Protein 3NGJ (pdb70)

Structure (mmCIF, N/CA/C/O backbone):
data_3NGJ
#
_entry.id   3NGJ
#
_cell.length_a   50.260
_cell.length_b   70.780
_cell.length_c   126.750
_cell.angle_alpha   90.00
_cell.angle_beta   92.46
_cell.angle_gamma   90.00
#
_symmetry.space_group_name_H-M   'P 1 21 1'
#
loop_
_entity.id
_entity.type
_entity.pdbx_description
1 polymer 'Deoxyribose-phosphate aldolase'
2 non-polymer 'SODIUM ION'
3 non-polymer 'ZINC ION'
4 non-polymer 1,2-ETHANEDIOL
5 water water
#
loop_
_atom_site.group_PDB
_atom_site.id
_atom_site.type_symbol
_atom_site.label_atom_id
_atom_site.label_alt_id
_atom_site.label_comp_id
_atom_site.label_asym_id
_atom_site.label_entity_id
_atom_site.label_seq_id
_atom_site.pdbx_PDB_ins_code
_atom_site.Cartn_x
_atom_site.Cartn_y
_atom_site.Cartn_z
_atom_site.occupancy
_atom_site.B_iso_or_equiv
_atom_site.auth_seq_id
_atom_site.auth_comp_id
_atom_site.auth_asym_id
_atom_site.auth_atom_id
_atom_site.pdbx_PDB_model_num
ATOM 1 N N . MET A 1 22 ? 7.865 21.006 8.916 1.00 35.11 1 MET A N 1
ATOM 2 C CA . MET A 1 22 ? 8.519 21.499 10.165 1.00 33.73 1 MET A CA 1
ATOM 3 C C . MET A 1 22 ? 10.039 21.400 10.014 1.00 33.25 1 MET A C 1
ATOM 4 O O . MET A 1 22 ? 10.560 20.307 9.794 1.00 34.57 1 MET A O 1
ATOM 9 N N . ASP A 1 23 ? 10.743 22.532 10.092 1.00 31.74 2 ASP A N 1
ATOM 10 C CA . ASP A 1 23 ? 12.202 22.506 10.104 1.00 30.62 2 ASP A CA 1
ATOM 11 C C . ASP A 1 23 ? 12.736 22.704 11.522 1.00 28.07 2 ASP A C 1
ATOM 12 O O . ASP A 1 23 ? 11.973 23.014 12.448 1.00 26.55 2 ASP A O 1
ATOM 17 N N . LYS A 1 24 ? 14.041 22.503 11.686 1.00 26.00 3 LYS A N 1
ATOM 18 C CA . LYS A 1 24 ? 14.632 22.485 13.019 1.00 24.28 3 LYS A CA 1
ATOM 19 C C . LYS A 1 24 ? 14.504 23.840 13.707 1.00 22.44 3 LYS A C 1
ATOM 20 O O . LYS A 1 24 ? 14.210 23.883 14.891 1.00 19.64 3 LYS A O 1
ATOM 26 N N . ALA A 1 25 ? 14.728 24.934 12.977 1.00 21.38 4 ALA A N 1
ATOM 27 C CA . ALA A 1 25 ? 14.729 26.276 13.602 1.00 20.66 4 ALA A CA 1
ATOM 28 C C . ALA A 1 25 ? 13.351 26.617 14.136 1.00 19.56 4 ALA A C 1
ATOM 29 O O . ALA A 1 25 ? 13.236 27.188 15.235 1.00 19.93 4 ALA A O 1
ATOM 31 N N . THR A 1 26 ? 12.321 26.255 13.372 1.00 18.32 5 THR A N 1
ATOM 32 C CA . THR A 1 26 ? 10.936 26.515 13.776 1.00 17.48 5 THR A CA 1
ATOM 33 C C . THR A 1 26 ? 10.540 25.643 14.965 1.00 15.61 5 THR A C 1
ATOM 34 O O . THR A 1 26 ? 9.996 26.144 15.961 1.00 14.91 5 THR A O 1
ATOM 38 N N . LEU A 1 27 ? 10.842 24.348 14.880 1.00 13.88 6 LEU A N 1
ATOM 39 C CA . LEU A 1 27 ? 10.567 23.430 15.997 1.00 12.71 6 LEU A CA 1
ATOM 40 C C . LEU A 1 27 ? 11.292 23.860 17.281 1.00 11.77 6 LEU A C 1
ATOM 41 O O . LEU A 1 27 ? 10.727 23.803 18.397 1.00 10.81 6 LEU A O 1
ATOM 46 N N . ALA A 1 28 ? 12.538 24.305 17.136 1.00 11.19 7 ALA A N 1
ATOM 47 C CA . ALA A 1 28 ? 13.329 24.680 18.288 1.00 11.18 7 ALA A CA 1
ATOM 48 C C . ALA A 1 28 ? 12.632 25.803 19.052 1.00 10.36 7 ALA A C 1
ATOM 49 O O . ALA A 1 28 ? 12.653 25.826 20.269 1.00 9.36 7 ALA A O 1
ATOM 51 N N . LYS A 1 29 ? 11.966 26.715 18.348 1.00 10.66 8 LYS A N 1
ATOM 52 C CA . LYS A 1 29 ? 11.334 27.818 19.074 1.00 11.86 8 LYS A CA 1
ATOM 53 C C . LYS A 1 29 ? 10.044 27.436 19.790 1.00 10.64 8 LYS A C 1
ATOM 54 O O . LYS A 1 29 ? 9.462 28.275 20.479 1.00 10.38 8 LYS A O 1
ATOM 60 N N . TYR A 1 30 ? 9.609 26.177 19.679 1.00 9.53 9 TYR A N 1
ATOM 61 C CA . TYR A 1 30 ? 8.564 25.657 20.568 1.00 9.35 9 TYR A CA 1
ATOM 62 C C . TYR A 1 30 ? 9.117 25.192 21.919 1.00 8.69 9 TYR A C 1
ATOM 63 O O . TYR A 1 30 ? 8.355 25.018 22.878 1.00 8.95 9 TYR A O 1
ATOM 72 N N . ILE A 1 31 ? 10.422 24.946 21.994 1.00 9.18 10 ILE A N 1
ATOM 73 C CA . ILE A 1 31 ? 10.947 24.144 23.101 1.00 9.18 10 ILE A CA 1
ATOM 74 C C . ILE A 1 31 ? 11.463 24.983 24.270 1.00 8.64 10 ILE A C 1
ATOM 75 O O . ILE A 1 31 ? 12.319 25.893 24.090 1.00 7.35 10 ILE A O 1
ATOM 80 N N . ASP A 1 32 ? 10.929 24.670 25.457 1.00 7.50 11 ASP A N 1
ATOM 81 C CA . ASP A 1 32 ? 11.479 25.119 26.760 1.00 7.67 11 ASP A CA 1
ATOM 82 C C . ASP A 1 32 ? 12.405 24.005 27.295 1.00 7.46 11 ASP A C 1
ATOM 83 O O . ASP A 1 32 ? 11.945 22.947 27.703 1.00 8.87 11 ASP A O 1
ATOM 88 N N . HIS A 1 33 ? 13.722 24.256 27.240 1.00 8.20 12 HIS A N 1
ATOM 89 C CA . HIS A 1 33 ? 14.750 23.269 27.561 1.00 7.67 12 HIS A CA 1
ATOM 90 C C . HIS A 1 33 ? 14.843 23.224 29.087 1.00 8.16 12 HIS A C 1
ATOM 91 O O . HIS A 1 33 ? 15.262 24.190 29.709 1.00 8.05 12 HIS A O 1
ATOM 98 N N . THR A 1 34 ? 14.449 22.100 29.675 1.00 7.92 13 THR A N 1
ATOM 99 C CA . THR A 1 34 ? 14.043 22.076 31.101 1.00 7.52 13 THR A CA 1
ATOM 100 C C . THR A 1 34 ? 14.937 21.196 31.949 1.00 7.28 13 THR A C 1
ATOM 101 O O . THR A 1 34 ? 15.268 20.064 31.551 1.00 8.31 13 THR A O 1
ATOM 105 N N . LEU A 1 35 ? 15.329 21.701 33.127 1.00 5.91 14 LEU A N 1
ATOM 106 C CA . LEU A 1 35 ? 15.962 20.867 34.138 1.00 6.20 14 LEU A CA 1
ATOM 107 C C . LEU A 1 35 ? 15.499 21.348 35.499 1.00 6.16 14 LEU A C 1
ATOM 108 O O . LEU A 1 35 ? 15.813 22.478 35.891 1.00 5.92 14 LEU A O 1
ATOM 113 N N . LEU A 1 36 ? 14.732 20.499 36.181 1.00 6.67 15 LEU A N 1
ATOM 114 C CA . LEU A 1 36 ? 14.061 20.857 37.450 1.00 6.04 15 LEU A CA 1
ATOM 115 C C . LEU A 1 36 ? 14.321 19.889 38.592 1.00 6.71 15 LEU A C 1
ATOM 116 O O . LEU A 1 36 ? 13.789 20.059 39.703 1.00 6.53 15 LEU A O 1
ATOM 121 N N . LYS A 1 37 ? 15.177 18.887 38.366 1.00 7.19 16 LYS A N 1
ATOM 122 C CA . LYS A 1 37 ? 15.508 17.931 39.411 1.00 7.80 16 LYS A CA 1
ATOM 123 C C . LYS A 1 37 ? 16.071 18.643 40.654 1.00 7.53 16 LYS A C 1
ATOM 124 O O . LYS A 1 37 ? 16.877 19.557 40.531 1.00 6.98 16 LYS A O 1
ATOM 130 N N . ALA A 1 38 ? 15.691 18.185 41.847 1.00 6.26 17 ALA A N 1
ATOM 131 C CA . ALA A 1 38 ? 16.145 18.797 43.116 1.00 6.51 17 ALA A CA 1
ATOM 132 C C . ALA A 1 38 ? 17.659 18.779 43.258 1.00 6.79 17 ALA A C 1
ATOM 133 O O . ALA A 1 38 ? 18.246 19.677 43.877 1.00 6.56 17 ALA A O 1
ATOM 135 N N . ASP A 1 39 ? 18.297 17.764 42.673 1.00 6.01 18 ASP A N 1
ATOM 136 C CA . ASP A 1 39 ? 19.731 17.623 42.758 1.00 7.31 18 ASP A CA 1
ATOM 137 C C . ASP A 1 39 ? 20.502 18.094 41.520 1.00 7.24 18 ASP A C 1
ATOM 138 O O . ASP A 1 39 ? 21.679 17.769 41.371 1.00 8.54 18 ASP A O 1
ATOM 143 N N . ALA A 1 40 ? 19.878 18.954 40.713 1.00 6.38 19 ALA A N 1
ATOM 144 C CA . ALA A 1 40 ? 20.547 19.545 39.565 1.00 6.92 19 ALA A CA 1
ATOM 145 C C . ALA A 1 40 ? 21.752 20.365 40.021 1.00 7.14 19 ALA A C 1
ATOM 146 O O . ALA A 1 40 ? 21.696 21.067 41.054 1.00 7.32 19 ALA A O 1
ATOM 148 N N . THR A 1 41 ? 22.860 20.225 39.290 1.00 7.36 20 THR A N 1
ATOM 149 C CA . THR A 1 41 ? 24.080 20.927 39.625 1.00 8.41 20 THR A CA 1
ATOM 150 C C . THR A 1 41 ? 24.294 22.176 38.766 1.00 8.36 20 THR A C 1
ATOM 151 O O . THR A 1 41 ? 23.782 22.276 37.657 1.00 8.04 20 THR A O 1
ATOM 155 N N . GLU A 1 42 ? 25.174 23.069 39.247 1.00 8.64 21 GLU A N 1
ATOM 156 C CA . GLU A 1 42 ? 25.574 24.234 38.490 1.00 8.68 21 GLU A CA 1
ATOM 157 C C . GLU A 1 42 ? 26.145 23.819 37.123 1.00 9.29 21 GLU A C 1
ATOM 158 O O . GLU A 1 42 ? 25.873 24.456 36.114 1.00 8.37 21 GLU A O 1
ATOM 164 N N . GLU A 1 43 ? 26.943 22.753 37.090 1.00 8.98 22 GLU A N 1
ATOM 165 C CA . GLU A 1 43 ? 27.521 22.300 35.839 1.00 9.06 22 GLU A CA 1
ATOM 166 C C . GLU A 1 43 ? 26.426 21.911 34.835 1.00 9.01 22 GLU A C 1
ATOM 167 O O . GLU A 1 43 ? 26.515 22.258 33.657 1.00 9.72 22 GLU A O 1
ATOM 173 N N . GLN A 1 44 ? 25.420 21.175 35.300 1.00 8.96 23 GLN A N 1
ATOM 174 C CA . GLN A 1 44 ? 24.241 20.843 34.484 1.00 8.84 23 GLN A CA 1
ATOM 175 C C . GLN A 1 44 ? 23.451 22.052 34.006 1.00 8.46 23 GLN A C 1
ATOM 176 O O . GLN A 1 44 ? 23.035 22.079 32.849 1.00 8.63 23 GLN A O 1
ATOM 182 N N . ILE A 1 45 ? 23.266 23.046 34.877 1.00 7.89 24 ILE A N 1
ATOM 183 C CA . ILE A 1 45 ? 22.544 24.262 34.494 1.00 7.82 24 ILE A CA 1
ATOM 184 C C . ILE A 1 45 ? 23.348 25.025 33.431 1.00 8.00 24 ILE A C 1
ATOM 185 O O . ILE A 1 45 ? 22.766 25.513 32.449 1.00 7.81 24 ILE A O 1
ATOM 190 N N . ARG A 1 46 ? 24.683 25.098 33.593 1.00 8.40 25 ARG A N 1
ATOM 191 C CA . ARG A 1 46 ? 25.516 25.759 32.592 1.00 9.92 25 ARG A CA 1
ATOM 192 C C . ARG A 1 46 ? 25.406 25.069 31.247 1.00 9.82 25 ARG A C 1
ATOM 193 O O . ARG A 1 46 ? 25.290 25.736 30.225 1.00 9.82 25 ARG A O 1
ATOM 201 N N . LYS A 1 47 ? 25.361 23.739 31.247 1.00 9.92 26 LYS A N 1
ATOM 202 C CA . LYS A 1 47 ? 25.236 22.971 29.994 1.00 10.75 26 LYS A CA 1
ATOM 203 C C . LYS A 1 47 ? 23.852 23.175 29.356 1.00 10.62 26 LYS A C 1
ATOM 204 O O . LYS A 1 47 ? 23.707 23.307 28.140 1.00 10.94 26 LYS A O 1
ATOM 210 N N . LEU A 1 48 ? 22.836 23.219 30.191 1.00 9.05 27 LEU A N 1
ATOM 211 C CA . LEU A 1 48 ? 21.480 23.498 29.728 1.00 8.05 27 LEU A CA 1
ATOM 212 C C . LEU A 1 48 ? 21.433 24.841 28.978 1.00 8.24 27 LEU A C 1
ATOM 213 O O . LEU A 1 48 ? 20.878 24.952 27.865 1.00 8.31 27 LEU A O 1
ATOM 218 N N . CYS A 1 49 ? 22.064 25.857 29.547 1.00 8.75 28 CYS A N 1
ATOM 219 C CA . CYS A 1 49 ? 22.088 27.189 28.911 1.00 9.87 28 CYS A CA 1
ATOM 220 C C . CYS A 1 49 ? 22.896 27.186 27.610 1.00 10.02 28 CYS A C 1
ATOM 221 O O . CYS A 1 49 ? 22.498 27.819 26.612 1.00 10.18 28 CYS A O 1
ATOM 224 N N . SER A 1 50 ? 24.056 26.532 27.646 1.00 10.46 29 SER A N 1
ATOM 225 C CA . SER A 1 50 ? 24.889 26.373 26.466 1.00 12.33 29 SER A CA 1
ATOM 226 C C . SER A 1 50 ? 24.127 25.712 25.337 1.00 11.05 29 SER A C 1
ATOM 227 O O . SER A 1 50 ? 24.200 26.178 24.195 1.00 11.23 29 SER A O 1
ATOM 230 N N . GLU A 1 51 ? 23.449 24.604 25.645 1.00 10.30 30 GLU A N 1
ATOM 231 C CA . GLU A 1 51 ? 22.634 23.902 24.655 1.00 10.21 30 GLU A CA 1
ATOM 232 C C . GLU A 1 51 ? 21.517 24.781 24.112 1.00 10.18 30 GLU A C 1
ATOM 233 O O . GLU A 1 51 ? 21.321 24.851 22.888 1.00 10.44 30 GLU A O 1
ATOM 239 N N . ALA A 1 52 ? 20.791 25.464 25.004 1.00 9.46 31 ALA A N 1
ATOM 240 C CA . ALA A 1 52 ? 19.678 26.308 24.560 1.00 9.94 31 ALA A CA 1
ATOM 241 C C . ALA A 1 52 ? 20.132 27.388 23.587 1.00 10.47 31 ALA A C 1
ATOM 242 O O . ALA A 1 52 ? 19.468 27.629 22.591 1.00 10.97 31 ALA A O 1
ATOM 244 N N . ALA A 1 53 ? 21.284 28.007 23.868 1.00 11.45 32 ALA A N 1
ATOM 245 C CA . ALA A 1 53 ? 21.825 29.046 23.001 1.00 12.05 32 ALA A CA 1
ATOM 246 C C . ALA A 1 53 ? 22.291 28.498 21.667 1.00 13.08 32 ALA A C 1
ATOM 247 O O . ALA A 1 53 ? 22.118 29.147 20.628 1.00 13.45 32 ALA A O 1
ATOM 249 N N . GLU A 1 54 ? 22.903 27.323 21.695 1.00 13.41 33 GLU A N 1
ATOM 250 C CA . GLU A 1 54 ? 23.412 26.685 20.481 1.00 14.96 33 GLU A CA 1
ATOM 251 C C . GLU A 1 54 ? 22.276 26.249 19.559 1.00 14.18 33 GLU A C 1
ATOM 252 O O . GLU A 1 54 ? 22.335 26.497 18.340 1.00 13.65 33 GLU A O 1
ATOM 258 N N . TYR A 1 55 ? 21.243 25.629 20.133 1.00 12.88 34 TYR A N 1
ATOM 259 C CA . TYR A 1 55 ? 20.121 25.105 19.352 1.00 12.64 34 TYR A CA 1
ATOM 260 C C . TYR A 1 55 ? 18.992 26.124 19.165 1.00 12.31 34 TYR A C 1
ATOM 261 O O . TYR A 1 55 ? 18.035 25.846 18.435 1.00 12.08 34 TYR A O 1
ATOM 270 N N . LYS A 1 56 ? 19.121 27.288 19.803 1.00 11.74 35 LYS A N 1
ATOM 271 C CA . LYS A 1 56 ? 18.145 28.364 19.714 1.00 12.23 35 LYS A CA 1
ATOM 272 C C . LYS A 1 56 ? 16.744 27.921 20.147 1.00 11.24 35 LYS A C 1
ATOM 273 O O . LYS A 1 56 ? 15.747 28.166 19.480 1.00 10.85 35 LYS A O 1
ATOM 279 N N . PHE A 1 57 ? 16.698 27.282 21.319 1.00 9.71 36 PHE A N 1
ATOM 280 C CA . PHE A 1 57 ? 15.421 26.908 21.918 1.00 9.48 36 PHE A CA 1
ATOM 281 C C . PHE A 1 57 ? 14.739 28.193 22.385 1.00 9.71 36 PHE A C 1
ATOM 282 O O . PHE A 1 57 ? 15.384 29.240 22.492 1.00 8.81 36 PHE A O 1
ATOM 290 N N . ALA A 1 58 ? 13.442 28.120 22.650 1.00 8.60 37 ALA A N 1
ATOM 291 C CA . ALA A 1 58 ? 12.691 29.265 23.160 1.00 9.10 37 ALA A CA 1
ATOM 292 C C . ALA A 1 58 ? 13.198 29.779 24.501 1.00 9.08 37 ALA A C 1
ATOM 293 O O . ALA A 1 58 ? 13.339 30.993 24.687 1.00 9.84 37 ALA A O 1
ATOM 295 N N . SER A 1 59 ? 13.453 28.856 25.430 1.00 8.57 38 SER A N 1
ATOM 296 C CA . SER A 1 59 ? 13.765 29.187 26.802 1.00 8.80 38 SER A CA 1
ATOM 297 C C . SER A 1 59 ? 14.575 28.065 27.422 1.00 8.37 38 SER A C 1
ATOM 298 O O . SER A 1 59 ? 14.660 26.958 26.871 1.00 8.41 38 SER A O 1
ATOM 301 N N . VAL A 1 60 ? 15.118 28.363 28.600 1.00 8.68 39 VAL A N 1
ATOM 302 C CA . VAL A 1 60 ? 15.444 27.335 29.575 1.00 7.95 39 VAL A CA 1
ATOM 303 C C . VAL A 1 60 ? 14.399 27.481 30.637 1.00 8.24 39 VAL A C 1
ATOM 304 O O . VAL A 1 60 ? 13.900 28.591 30.881 1.00 8.46 39 VAL A O 1
ATOM 308 N N . CYS A 1 61 ? 14.061 26.355 31.262 1.00 7.98 40 CYS A N 1
ATOM 309 C CA A CYS A 1 61 ? 13.162 26.353 32.388 0.60 7.60 40 CYS A CA 1
ATOM 310 C CA B CYS A 1 61 ? 13.151 26.328 32.391 0.40 7.80 40 CYS A CA 1
ATOM 311 C C . CYS A 1 61 ? 13.871 25.682 33.570 1.00 7.62 40 CYS A C 1
ATOM 312 O O . CYS A 1 61 ? 14.239 24.500 33.495 1.00 6.76 40 CYS A O 1
ATOM 317 N N . VAL A 1 62 ? 14.058 26.442 34.644 1.00 6.98 41 VAL A N 1
ATOM 318 C CA . VAL A 1 62 ? 14.892 26.025 35.775 1.00 6.60 41 VAL A CA 1
ATOM 319 C C . VAL A 1 62 ? 14.205 26.449 37.064 1.00 6.38 41 VAL A C 1
ATOM 320 O O . VAL A 1 62 ? 13.308 27.281 37.024 1.00 6.39 41 VAL A O 1
ATOM 324 N N . ASN A 1 63 ? 14.572 25.847 38.187 1.00 5.46 42 ASN A N 1
ATOM 325 C CA . ASN A 1 63 ? 14.077 26.277 39.484 1.00 5.84 42 ASN A CA 1
ATOM 326 C C . ASN A 1 63 ? 14.555 27.683 39.867 1.00 6.05 42 ASN A C 1
ATOM 327 O O . ASN A 1 63 ? 15.572 28.157 39.357 1.00 6.72 42 ASN A O 1
ATOM 332 N N . PRO A 1 64 ? 13.819 28.367 40.747 1.00 6.15 43 PRO A N 1
ATOM 333 C CA . PRO A 1 64 ? 14.145 29.786 40.969 1.00 6.82 43 PRO A CA 1
ATOM 334 C C . PRO A 1 64 ? 15.554 30.065 41.443 1.00 6.90 43 PRO A C 1
ATOM 335 O O . PRO A 1 64 ? 16.102 31.141 41.133 1.00 6.08 43 PRO A O 1
ATOM 339 N N . THR A 1 65 ? 16.182 29.116 42.146 1.00 6.17 44 THR A N 1
ATOM 340 C CA . THR A 1 65 ? 17.548 29.350 42.623 1.00 6.56 44 THR A CA 1
ATOM 341 C C . THR A 1 65 ? 18.512 29.638 41.480 1.00 7.53 44 THR A C 1
ATOM 342 O O . THR A 1 65 ? 19.482 30.387 41.689 1.00 7.20 44 THR A O 1
ATOM 346 N N . TRP A 1 66 ? 18.209 29.141 40.269 1.00 6.31 45 TRP A N 1
ATOM 347 C CA . TRP A 1 66 ? 19.139 29.270 39.128 1.00 7.34 45 TRP A CA 1
ATOM 348 C C . TRP A 1 66 ? 18.831 30.437 38.202 1.00 7.79 45 TRP A C 1
ATOM 349 O O . TRP A 1 66 ? 19.505 30.601 37.150 1.00 8.37 45 TRP A O 1
ATOM 360 N N . VAL A 1 67 ? 17.851 31.268 38.567 1.00 8.09 46 VAL A N 1
ATOM 361 C CA . VAL A 1 67 ? 17.483 32.387 37.684 1.00 8.36 46 VAL A CA 1
ATOM 362 C C . VAL A 1 67 ? 18.648 33.359 37.439 1.00 8.27 46 VAL A C 1
ATOM 363 O O . VAL A 1 67 ? 18.914 33.701 36.279 1.00 7.65 46 VAL A O 1
ATOM 367 N N . PRO A 1 68 ? 19.338 33.810 38.504 1.00 9.35 47 PRO A N 1
ATOM 368 C CA . PRO A 1 68 ? 20.425 34.783 38.262 1.00 10.56 47 PRO A CA 1
ATOM 369 C C . PRO A 1 68 ? 21.520 34.285 37.318 1.00 11.11 47 PRO A C 1
ATOM 370 O O . PRO A 1 68 ? 21.995 35.036 36.434 1.00 10.93 47 PRO A O 1
ATOM 374 N N . LEU A 1 69 ? 21.918 33.030 37.484 1.00 10.48 48 LEU A N 1
ATOM 375 C CA . LEU A 1 69 ? 22.956 32.461 36.636 1.00 10.35 48 LEU A CA 1
ATOM 376 C C . LEU A 1 69 ? 22.497 32.380 35.186 1.00 10.18 48 LEU A C 1
ATOM 377 O O . LEU A 1 69 ? 23.234 32.732 34.275 1.00 10.36 48 LEU A O 1
ATOM 382 N N . CYS A 1 70 ? 21.265 31.911 34.970 1.00 9.37 49 CYS A N 1
ATOM 383 C CA . CYS A 1 70 ? 20.771 31.723 33.605 1.00 9.59 49 CYS A CA 1
ATOM 384 C C . CYS A 1 70 ? 20.553 33.058 32.911 1.00 10.00 49 CYS A C 1
ATOM 385 O O . CYS A 1 70 ? 20.810 33.177 31.710 1.00 10.75 49 CYS A O 1
ATOM 388 N N . ALA A 1 71 ? 20.088 34.048 33.667 1.00 10.79 50 ALA A N 1
ATOM 389 C CA . ALA A 1 71 ? 19.893 35.419 33.135 1.00 11.33 50 ALA A CA 1
ATOM 390 C C . ALA A 1 71 ? 21.201 36.000 32.647 1.00 12.42 50 ALA A C 1
ATOM 391 O O . ALA A 1 71 ? 21.261 36.625 31.581 1.00 13.13 50 ALA A O 1
ATOM 393 N N . GLU A 1 72 ? 22.263 35.776 33.410 1.00 13.69 51 GLU A N 1
ATOM 394 C CA . GLU A 1 72 ? 23.573 36.256 33.020 1.00 14.92 51 GLU A CA 1
ATOM 395 C C . GLU A 1 72 ? 24.104 35.518 31.789 1.00 15.31 51 GLU A C 1
ATOM 396 O O . GLU A 1 72 ? 24.595 36.160 30.846 1.00 14.72 51 GLU A O 1
ATOM 402 N N . LEU A 1 73 ? 24.011 34.182 31.790 1.00 14.14 52 LEU A N 1
ATOM 403 C CA . LEU A 1 73 ? 24.507 33.347 30.701 1.00 14.02 52 LEU A CA 1
ATOM 404 C C . LEU A 1 73 ? 23.772 33.565 29.382 1.00 14.28 52 LEU A C 1
ATOM 405 O O . LEU A 1 73 ? 24.379 33.473 28.304 1.00 13.79 52 LEU A O 1
ATOM 410 N N . LEU A 1 74 ? 22.472 33.846 29.451 1.00 13.51 53 LEU A N 1
ATOM 411 C CA . LEU A 1 74 ? 21.662 33.924 28.245 1.00 13.42 53 LEU A CA 1
ATOM 412 C C . LEU A 1 74 ? 21.418 35.363 27.729 1.00 15.72 53 LEU A C 1
ATOM 413 O O . LEU A 1 74 ? 20.744 35.535 26.715 1.00 14.54 53 LEU A O 1
ATOM 418 N N . LYS A 1 75 ? 21.982 36.374 28.396 1.00 17.80 54 LYS A N 1
ATOM 419 C CA . LYS A 1 75 ? 21.811 37.757 27.957 1.00 19.46 54 LYS A CA 1
ATOM 420 C C . LYS A 1 75 ? 22.272 37.858 26.480 1.00 20.65 54 LYS A C 1
ATOM 421 O O . LYS A 1 75 ? 23.346 37.381 26.103 1.00 20.75 54 LYS A O 1
ATOM 423 N N . GLY A 1 76 ? 21.409 38.414 25.636 1.00 21.97 55 GLY A N 1
ATOM 424 C CA . GLY A 1 76 ? 21.732 38.640 24.224 1.00 22.52 55 GLY A CA 1
ATOM 425 C C . GLY A 1 76 ? 21.576 37.467 23.272 1.00 22.84 55 GLY A C 1
ATOM 426 O O . GLY A 1 76 ? 21.812 37.632 22.068 1.00 24.07 55 GLY A O 1
ATOM 427 N N . THR A 1 77 ? 21.154 36.294 23.778 1.00 20.88 56 THR A N 1
ATOM 428 C CA . THR A 1 77 ? 21.097 35.055 22.988 1.00 19.95 56 THR A CA 1
ATOM 429 C C . THR A 1 77 ? 19.752 34.803 22.317 1.00 19.02 56 THR A C 1
ATOM 430 O O . THR A 1 77 ? 19.633 33.899 21.479 1.00 19.53 56 THR A O 1
ATOM 434 N N . GLY A 1 78 ? 18.738 35.564 22.719 1.00 17.87 57 GLY A N 1
ATOM 435 C CA . GLY A 1 78 ? 17.361 35.319 22.275 1.00 17.33 57 GLY A CA 1
ATOM 436 C C . GLY A 1 78 ? 16.631 34.205 23.023 1.00 15.83 57 GLY A C 1
ATOM 437 O O . GLY A 1 78 ? 15.455 33.933 22.744 1.00 17.00 57 GLY A O 1
ATOM 438 N N . VAL A 1 79 ? 17.328 33.542 23.940 1.00 13.58 58 VAL A N 1
ATOM 439 C CA . VAL A 1 79 ? 16.746 32.466 24.741 1.00 12.29 58 VAL A CA 1
ATOM 440 C C . VAL A 1 79 ? 16.241 33.078 26.056 1.00 11.53 58 VAL A C 1
ATOM 441 O O . VAL A 1 79 ? 16.985 33.768 26.758 1.00 12.57 58 VAL A O 1
ATOM 445 N N . LYS A 1 80 ? 14.976 32.861 26.373 1.00 11.51 59 LYS A N 1
ATOM 446 C CA . LYS A 1 80 ? 14.409 33.422 27.601 1.00 11.43 59 LYS A CA 1
ATOM 447 C C . LYS A 1 80 ? 14.684 32.565 28.825 1.00 10.50 59 LYS A C 1
ATOM 448 O O . LYS A 1 80 ? 14.878 31.334 28.726 1.00 9.19 59 LYS A O 1
ATOM 454 N N . VAL A 1 81 ? 14.690 33.223 29.983 1.00 8.97 60 VAL A N 1
ATOM 455 C CA . VAL A 1 81 ? 14.789 32.526 31.268 1.00 8.82 60 VAL A CA 1
ATOM 456 C C . VAL A 1 81 ? 13.373 32.317 31.826 1.00 8.84 60 VAL A C 1
ATOM 457 O O . VAL A 1 81 ? 12.654 33.280 32.076 1.00 9.90 60 VAL A O 1
ATOM 461 N N . CYS A 1 82 ? 12.994 31.056 31.964 1.00 9.04 61 CYS A N 1
ATOM 462 C CA A CYS A 1 82 ? 11.709 30.695 32.540 0.50 8.99 61 CYS A CA 1
ATOM 463 C CA B CYS A 1 82 ? 11.707 30.664 32.513 0.50 9.10 61 CYS A CA 1
ATOM 464 C C . CYS A 1 82 ? 11.938 29.950 33.851 1.00 8.34 61 CYS A C 1
ATOM 465 O O . CYS A 1 82 ? 12.884 29.158 33.986 1.00 9.32 61 CYS A O 1
ATOM 470 N N . THR A 1 83 ? 11.111 30.233 34.847 1.00 8.45 62 THR A N 1
ATOM 471 C CA . THR A 1 83 ? 11.239 29.541 36.114 1.00 7.89 62 THR A CA 1
ATOM 472 C C . THR A 1 83 ? 9.848 29.059 36.565 1.00 8.33 62 THR A C 1
ATOM 473 O O . THR A 1 83 ? 8.850 29.331 35.889 1.00 10.76 62 THR A O 1
ATOM 477 N N . VAL A 1 84 ? 9.807 28.328 37.657 1.00 7.38 63 VAL A N 1
ATOM 478 C CA . VAL A 1 84 ? 8.589 27.709 38.159 1.00 7.09 63 VAL A CA 1
ATOM 479 C C . VAL A 1 84 ? 8.297 28.272 39.567 1.00 6.89 63 VAL A C 1
ATOM 480 O O . VAL A 1 84 ? 9.212 28.529 40.339 1.00 7.19 63 VAL A O 1
ATOM 484 N N . ILE A 1 85 ? 7.013 28.451 39.871 1.00 7.23 64 ILE A N 1
ATOM 485 C CA . ILE A 1 85 ? 6.566 29.138 41.058 1.00 6.31 64 ILE A CA 1
ATOM 486 C C . ILE A 1 85 ? 5.590 28.241 41.831 1.00 6.05 64 ILE A C 1
ATOM 487 O O . ILE A 1 85 ? 4.661 27.615 41.264 1.00 6.22 64 ILE A O 1
ATOM 492 N N . GLY A 1 86 ? 5.797 28.178 43.144 1.00 6.87 65 GLY A N 1
ATOM 493 C CA . GLY A 1 86 ? 4.974 27.308 43.996 1.00 7.47 65 GLY A CA 1
ATOM 494 C C . GLY A 1 86 ? 5.022 25.855 43.543 1.00 7.74 65 GLY A C 1
ATOM 495 O O . GLY A 1 86 ? 4.005 25.149 43.569 1.00 7.79 65 GLY A O 1
ATOM 496 N N . PHE A 1 87 ? 6.206 25.403 43.138 1.00 7.38 66 PHE A N 1
ATOM 497 C CA . PHE A 1 87 ? 6.344 24.218 42.304 1.00 7.66 66 PHE A CA 1
ATOM 498 C C . PHE A 1 87 ? 7.081 23.135 43.040 1.00 8.23 66 PHE A C 1
ATOM 499 O O . PHE A 1 87 ? 8.071 23.433 43.694 1.00 9.65 66 PHE A O 1
ATOM 507 N N . PRO A 1 88 ? 6.663 21.866 42.885 1.00 7.47 67 PRO A N 1
ATOM 508 C CA . PRO A 1 88 ? 5.601 21.344 42.026 1.00 7.22 67 PRO A CA 1
ATOM 509 C C . PRO A 1 88 ? 4.225 21.133 42.669 1.00 5.99 67 PRO A C 1
ATOM 510 O O . PRO A 1 88 ? 3.324 20.658 41.968 1.00 6.29 67 PRO A O 1
ATOM 514 N N . LEU A 1 89 ? 4.051 21.461 43.962 1.00 5.47 68 LEU A N 1
ATOM 515 C CA . LEU A 1 89 ? 2.815 21.089 44.631 1.00 4.49 68 LEU A CA 1
ATOM 516 C C . LEU A 1 89 ? 1.708 22.127 44.609 1.00 5.03 68 LEU A C 1
ATOM 517 O O . LEU A 1 89 ? 0.541 21.743 44.752 1.00 5.81 68 LEU A O 1
ATOM 522 N N . GLY A 1 90 ? 2.047 23.423 44.494 1.00 6.22 69 GLY A N 1
ATOM 523 C CA . GLY A 1 90 ? 1.038 24.486 44.414 1.00 5.93 69 GLY A CA 1
ATOM 524 C C . GLY A 1 90 ? 0.325 24.821 45.722 1.00 5.94 69 GLY A C 1
ATOM 525 O O . GLY A 1 90 ? -0.624 25.617 45.734 1.00 6.95 69 GLY A O 1
ATOM 526 N N . ALA A 1 91 ? 0.794 24.228 46.816 1.00 5.83 70 ALA A N 1
ATOM 527 C CA . ALA A 1 91 ? 0.050 24.179 48.092 1.00 5.43 70 ALA A CA 1
ATOM 528 C C . ALA A 1 91 ? 0.628 25.159 49.127 1.00 5.77 70 ALA A C 1
ATOM 529 O O . ALA A 1 91 ? 0.855 24.808 50.282 1.00 4.52 70 ALA A O 1
ATOM 531 N N . THR A 1 92 ? 0.817 26.415 48.707 1.00 5.59 71 THR A N 1
ATOM 532 C CA . THR A 1 92 ? 1.389 27.452 49.581 1.00 6.30 71 THR A CA 1
ATOM 533 C C . THR A 1 92 ? 0.583 28.713 49.320 1.00 5.47 71 THR A C 1
ATOM 534 O O . THR A 1 92 ? -0.010 28.845 48.246 1.00 5.49 71 THR A O 1
ATOM 538 N N . PRO A 1 93 ? 0.504 29.619 50.304 1.00 5.31 72 PRO A N 1
ATOM 539 C CA . PRO A 1 93 ? -0.331 30.812 50.147 1.00 5.83 72 PRO A CA 1
ATOM 540 C C . PRO A 1 93 ? 0.000 31.660 48.904 1.00 5.09 72 PRO A C 1
ATOM 541 O O . PRO A 1 93 ? 1.172 31.735 48.472 1.00 4.59 72 PRO A O 1
ATOM 545 N N . SER A 1 94 ? -1.034 32.309 48.380 1.00 4.90 73 SER A N 1
ATOM 546 C CA . SER A 1 94 ? -0.922 33.187 47.220 1.00 5.55 73 SER A CA 1
ATOM 547 C C . SER A 1 94 ? 0.188 34.208 47.405 1.00 5.86 73 SER A C 1
ATOM 548 O O . SER A 1 94 ? 0.919 34.505 46.465 1.00 5.38 73 SER A O 1
ATOM 551 N N . GLU A 1 95 ? 0.314 34.763 48.609 1.00 6.97 74 GLU A N 1
ATOM 552 C CA . GLU A 1 95 ? 1.312 35.787 48.852 1.00 7.53 74 GLU A CA 1
ATOM 553 C C . GLU A 1 95 ? 2.736 35.229 48.765 1.00 7.04 74 GLU A C 1
ATOM 554 O O . GLU A 1 95 ? 3.667 35.955 48.395 1.00 6.79 74 GLU A O 1
ATOM 560 N N . VAL A 1 96 ? 2.908 33.960 49.116 1.00 5.95 75 VAL A N 1
ATOM 561 C CA . VAL A 1 96 ? 4.220 33.324 48.987 1.00 5.53 75 VAL A CA 1
ATOM 562 C C . VAL A 1 96 ? 4.553 33.103 47.497 1.00 5.57 75 VAL A C 1
ATOM 563 O O . VAL A 1 96 ? 5.677 33.400 47.052 1.00 6.50 75 VAL A O 1
ATOM 567 N N . LYS A 1 97 ? 3.587 32.608 46.722 1.00 4.99 76 LYS A N 1
ATOM 568 C CA . LYS A 1 97 ? 3.762 32.466 45.251 1.00 5.21 76 LYS A CA 1
ATOM 569 C C . LYS A 1 97 ? 4.131 33.802 44.646 1.00 5.90 76 LYS A C 1
ATOM 570 O O . LYS A 1 97 ? 5.046 33.893 43.822 1.00 5.78 76 LYS A O 1
ATOM 576 N N . ALA A 1 98 ? 3.430 34.847 45.088 1.00 6.20 77 ALA A N 1
ATOM 577 C CA . ALA A 1 98 ? 3.661 36.210 44.620 1.00 7.17 77 ALA A CA 1
ATOM 578 C C . ALA A 1 98 ? 5.072 36.702 44.957 1.00 7.55 77 ALA A C 1
ATOM 579 O O . ALA A 1 98 ? 5.730 37.264 44.105 1.00 7.66 77 ALA A O 1
ATOM 581 N N . TYR A 1 99 ? 5.527 36.472 46.185 1.00 6.83 78 TYR A N 1
ATOM 582 C CA . TYR A 1 99 ? 6.868 36.889 46.591 1.00 7.48 78 TYR A CA 1
ATOM 583 C C . TYR A 1 99 ? 7.956 36.173 45.781 1.00 7.25 78 TYR A C 1
ATOM 584 O O . TYR A 1 99 ? 8.876 36.800 45.285 1.00 7.54 78 TYR A O 1
ATOM 593 N N . GLU A 1 100 ? 7.794 34.860 45.612 1.00 6.79 79 GLU A N 1
ATOM 594 C CA . GLU A 1 100 ? 8.730 34.052 44.831 1.00 7.06 79 GLU A CA 1
ATOM 595 C C . GLU A 1 100 ? 8.804 34.599 43.415 1.00 6.62 79 GLU A C 1
ATOM 596 O O . GLU A 1 100 ? 9.879 34.705 42.833 1.00 6.70 79 GLU A O 1
ATOM 602 N N . THR A 1 101 ? 7.653 35.005 42.892 1.00 6.09 80 THR A N 1
ATOM 603 C CA . THR A 1 101 ? 7.553 35.561 41.524 1.00 6.36 80 THR A CA 1
ATOM 604 C C . THR A 1 101 ? 8.278 36.900 41.432 1.00 7.05 80 THR A C 1
ATOM 605 O O . THR A 1 101 ? 9.072 37.151 40.510 1.00 6.96 80 THR A O 1
ATOM 609 N N . LYS A 1 102 ? 7.998 37.777 42.397 1.00 8.00 81 LYS A N 1
ATOM 610 C CA . LYS A 1 102 ? 8.650 39.078 42.453 1.00 8.66 81 LYS A CA 1
ATOM 611 C C . LYS A 1 102 ? 10.185 38.930 42.466 1.00 8.79 81 LYS A C 1
ATOM 612 O O . LYS A 1 102 ? 10.899 39.626 41.727 1.00 9.18 81 LYS A O 1
ATOM 614 N N . VAL A 1 103 ? 10.695 38.039 43.315 1.00 8.45 82 VAL A N 1
ATOM 615 C CA . VAL A 1 103 ? 12.137 37.794 43.397 1.00 7.48 82 VAL A CA 1
ATOM 616 C C . VAL A 1 103 ? 12.701 37.274 42.079 1.00 7.68 82 VAL A C 1
ATOM 617 O O . VAL A 1 103 ? 13.734 37.781 41.578 1.00 8.89 82 VAL A O 1
ATOM 621 N N . ALA A 1 104 ? 12.006 36.319 41.472 1.00 6.79 83 ALA A N 1
ATOM 622 C CA . ALA A 1 104 ? 12.434 35.730 40.214 1.00 6.87 83 ALA A CA 1
ATOM 623 C C . ALA A 1 104 ? 12.497 36.769 39.102 1.00 7.26 83 ALA A C 1
ATOM 624 O O . ALA A 1 104 ? 13.455 36.811 38.355 1.00 7.69 83 ALA A O 1
ATOM 626 N N . VAL A 1 105 ? 11.477 37.595 38.981 1.00 7.38 84 VAL A N 1
ATOM 627 C CA . VAL A 1 105 ? 11.488 38.632 37.935 1.00 8.25 84 VAL A CA 1
ATOM 628 C C . VAL A 1 105 ? 12.583 39.681 38.202 1.00 8.72 84 VAL A C 1
ATOM 629 O O . VAL A 1 105 ? 13.264 40.124 37.271 1.00 9.55 84 VAL A O 1
ATOM 633 N N . GLU A 1 106 ? 12.771 40.062 39.462 1.00 10.06 85 GLU A N 1
ATOM 634 C CA . GLU A 1 106 ? 13.859 40.966 39.848 1.00 12.16 85 GLU A CA 1
ATOM 635 C C . GLU A 1 106 ? 15.210 40.393 39.490 1.00 12.29 85 GLU A C 1
ATOM 636 O O . GLU A 1 106 ? 16.131 41.150 39.118 1.00 13.49 85 GLU A O 1
ATOM 642 N N . GLN A 1 107 ? 15.339 39.070 39.607 1.00 11.20 86 GLN A N 1
ATOM 643 C CA . GLN A 1 107 ? 16.603 38.376 39.318 1.00 11.50 86 GLN A CA 1
ATOM 644 C C . GLN A 1 107 ? 16.815 38.026 37.845 1.00 11.57 86 GLN A C 1
ATOM 645 O O . GLN A 1 107 ? 17.870 37.475 37.469 1.00 11.73 86 GLN A O 1
ATOM 651 N N . GLY A 1 108 ? 15.843 38.375 37.004 1.00 11.16 87 GLY A N 1
ATOM 652 C CA . GLY A 1 108 ? 15.980 38.208 35.562 1.00 11.15 87 GLY A CA 1
ATOM 653 C C . GLY A 1 108 ? 15.055 37.228 34.860 1.00 10.69 87 GLY A C 1
ATOM 654 O O . GLY A 1 108 ? 15.191 37.044 33.643 1.00 10.95 87 GLY A O 1
ATOM 655 N N . ALA A 1 109 ? 14.085 36.638 35.564 1.00 9.44 88 ALA A N 1
ATOM 656 C CA . ALA A 1 109 ? 13.136 35.705 34.911 1.00 9.40 88 ALA A CA 1
ATOM 657 C C . ALA A 1 109 ? 12.256 36.493 33.934 1.00 10.32 88 ALA A C 1
ATOM 658 O O . ALA A 1 109 ? 11.769 37.588 34.263 1.00 10.81 88 ALA A O 1
ATOM 660 N N . GLU A 1 110 ? 12.087 35.959 32.733 1.00 9.12 89 GLU A N 1
ATOM 661 C CA . GLU A 1 110 ? 11.241 36.544 31.707 1.00 9.40 89 GLU A CA 1
ATOM 662 C C . GLU A 1 110 ? 9.866 35.841 31.562 1.00 8.81 89 GLU A C 1
ATOM 663 O O . GLU A 1 110 ? 8.956 36.382 30.937 1.00 9.02 89 GLU A O 1
ATOM 669 N N . GLU A 1 111 ? 9.759 34.624 32.077 1.00 7.86 90 GLU A N 1
ATOM 670 C CA . GLU A 1 111 ? 8.499 33.863 32.158 1.00 8.24 90 GLU A CA 1
ATOM 671 C C . GLU A 1 111 ? 8.482 33.136 33.489 1.00 8.49 90 GLU A C 1
ATOM 672 O O . GLU A 1 111 ? 9.532 32.721 33.980 1.00 7.93 90 GLU A O 1
ATOM 678 N N . VAL A 1 112 ? 7.295 33.012 34.085 1.00 8.65 91 VAL A N 1
ATOM 679 C CA . VAL A 1 112 ? 7.125 32.278 35.339 1.00 9.28 91 VAL A CA 1
ATOM 680 C C . VAL A 1 112 ? 5.973 31.294 35.149 1.00 10.14 91 VAL A C 1
ATOM 681 O O . VAL A 1 112 ? 4.932 31.671 34.588 1.00 10.87 91 VAL A O 1
ATOM 685 N N . ASP A 1 113 ? 6.190 30.038 35.562 1.00 10.23 92 ASP A N 1
ATOM 686 C CA . ASP A 1 113 ? 5.182 28.958 35.445 1.00 9.59 92 ASP A CA 1
ATOM 687 C C . ASP A 1 113 ? 4.748 28.527 36.852 1.00 8.98 92 ASP A C 1
ATOM 688 O O . ASP A 1 113 ? 5.501 27.852 37.537 1.00 8.66 92 ASP A O 1
ATOM 693 N N . MET A 1 114 ? 3.545 28.936 37.273 1.00 8.31 93 MET A N 1
ATOM 694 C CA . MET A 1 114 ? 3.056 28.691 38.636 1.00 7.80 93 MET A CA 1
ATOM 695 C C . MET A 1 114 ? 2.211 27.437 38.666 1.00 7.08 93 MET A C 1
ATOM 696 O O . MET A 1 114 ? 1.619 27.077 37.661 1.00 9.16 93 MET A O 1
ATOM 701 N N . VAL A 1 115 ? 2.143 26.766 39.809 1.00 6.13 94 VAL A N 1
ATOM 702 C CA . VAL A 1 115 ? 1.223 25.626 39.989 1.00 5.03 94 VAL A CA 1
ATOM 703 C C . VAL A 1 115 ? -0.004 26.118 40.765 1.00 4.25 94 VAL A C 1
ATOM 704 O O . VAL A 1 115 ? 0.137 26.837 41.758 1.00 5.48 94 VAL A O 1
ATOM 708 N N . ILE A 1 116 ? -1.191 25.735 40.291 1.00 5.32 95 ILE A N 1
ATOM 709 C CA . ILE A 1 116 ? -2.446 26.043 40.970 1.00 5.80 95 ILE A CA 1
ATOM 710 C C . ILE A 1 116 ? -2.529 25.389 42.366 1.00 5.75 95 ILE A C 1
ATOM 711 O O . ILE A 1 116 ? -1.855 24.370 42.656 1.00 5.48 95 ILE A O 1
ATOM 716 N N . ASN A 1 117 ? -3.412 25.947 43.187 1.00 5.84 96 ASN A N 1
ATOM 717 C CA . ASN A 1 117 ? -3.750 25.365 44.492 1.00 5.74 96 ASN A CA 1
ATOM 718 C C . ASN A 1 117 ? -4.860 24.332 44.253 1.00 6.26 96 ASN A C 1
ATOM 719 O O . ASN A 1 117 ? -6.043 24.701 44.094 1.00 6.21 96 ASN A O 1
ATOM 724 N N . ILE A 1 118 ? -4.489 23.056 44.181 1.00 5.65 97 ILE A N 1
ATOM 725 C CA . ILE A 1 118 ? -5.459 22.025 43.783 1.00 5.95 97 ILE A CA 1
ATOM 726 C C . ILE A 1 118 ? -6.556 21.852 44.836 1.00 5.44 97 ILE A C 1
ATOM 727 O O . ILE A 1 118 ? -7.703 21.556 44.491 1.00 6.37 97 ILE A O 1
ATOM 732 N N . GLY A 1 119 ? -6.222 22.061 46.116 1.00 5.41 98 GLY A N 1
ATOM 733 C CA . GLY A 1 119 ? -7.208 22.029 47.187 1.00 5.65 98 GLY A CA 1
ATOM 734 C C . GLY A 1 119 ? -8.403 22.960 46.930 1.00 5.73 98 GLY A C 1
ATOM 735 O O . GLY A 1 119 ? -9.570 22.602 47.185 1.00 5.58 98 GLY A O 1
ATOM 736 N N . MET A 1 120 ? -8.114 24.151 46.403 1.00 5.88 99 MET A N 1
ATOM 737 C CA . MET A 1 120 ? -9.178 25.088 46.035 1.00 5.68 99 MET A CA 1
ATOM 738 C C . MET A 1 120 ? -10.080 24.526 44.933 1.00 6.35 99 MET A C 1
ATOM 739 O O . MET A 1 120 ? -11.323 24.676 44.976 1.00 6.01 99 MET A O 1
ATOM 744 N N . VAL A 1 121 ? -9.470 23.891 43.938 1.00 6.60 100 VAL A N 1
ATOM 745 C CA . VAL A 1 121 ? -10.235 23.243 42.873 1.00 6.46 100 VAL A CA 1
ATOM 746 C C . VAL A 1 121 ? -11.173 22.148 43.423 1.00 6.51 100 VAL A C 1
ATOM 747 O O . VAL A 1 121 ? -12.375 22.111 43.112 1.00 5.53 100 VAL A O 1
ATOM 751 N N . LYS A 1 122 ? -10.644 21.283 44.283 1.00 5.88 101 LYS A N 1
ATOM 752 C CA . LYS A 1 122 ? -11.419 20.183 44.852 1.00 5.94 101 LYS A CA 1
ATOM 753 C C . LYS A 1 122 ? -12.565 20.659 45.767 1.00 5.87 101 LYS A C 1
ATOM 754 O O . LYS A 1 122 ? -13.615 19.997 45.859 1.00 6.37 101 LYS A O 1
ATOM 760 N N . ALA A 1 123 ? -12.374 21.837 46.366 1.00 5.43 102 ALA A N 1
ATOM 761 C CA . ALA A 1 123 ? -13.418 22.529 47.096 1.00 5.71 102 ALA A CA 1
ATOM 762 C C . ALA A 1 123 ? -14.388 23.321 46.214 1.00 5.91 102 ALA A C 1
ATOM 763 O O . ALA A 1 123 ? -15.317 23.912 46.731 1.00 6.19 102 ALA A O 1
ATOM 765 N N . LYS A 1 124 ? -14.171 23.328 44.904 1.00 6.80 103 LYS A N 1
ATOM 766 C CA . LYS A 1 124 ? -14.986 24.126 43.968 1.00 6.05 103 LYS A CA 1
ATOM 767 C C . LYS A 1 124 ? -14.969 25.629 44.295 1.00 6.11 103 LYS A C 1
ATOM 768 O O . LYS A 1 124 ? -15.867 26.378 43.910 1.00 6.41 103 LYS A O 1
ATOM 774 N N . LYS A 1 125 ? -13.868 26.090 44.899 1.00 6.72 104 LYS A N 1
ATOM 775 C CA . LYS A 1 125 ? -13.700 27.495 45.230 1.00 7.17 104 LYS A CA 1
ATOM 776 C C . LYS A 1 125 ? -12.972 28.164 44.059 1.00 7.23 104 LYS A C 1
ATOM 777 O O . LYS A 1 125 ? -11.801 28.531 44.159 1.00 8.13 104 LYS A O 1
ATOM 783 N N . TYR A 1 126 ? -13.665 28.298 42.936 1.00 8.29 105 TYR A N 1
ATOM 784 C CA . TYR A 1 126 ? -13.012 28.739 41.688 1.00 7.88 105 TYR A CA 1
ATOM 785 C C . TYR A 1 126 ? -12.723 30.243 41.652 1.00 8.15 105 TYR A C 1
ATOM 786 O O . TYR A 1 126 ? -11.732 30.664 41.013 1.00 6.99 105 TYR A O 1
ATOM 795 N N . ASP A 1 127 ? -13.507 31.040 42.372 1.00 8.81 106 ASP A N 1
ATOM 796 C CA . ASP A 1 127 ? -13.124 32.437 42.591 1.00 9.14 106 ASP A CA 1
ATOM 797 C C . ASP A 1 127 ? -11.771 32.492 43.324 1.00 8.29 106 ASP A C 1
ATOM 798 O O . ASP A 1 127 ? -10.918 33.350 43.005 1.00 8.16 106 ASP A O 1
ATOM 803 N N . ASP A 1 128 ? -11.559 31.597 44.300 1.00 6.93 107 ASP A N 1
ATOM 804 C CA . ASP A 1 128 ? -10.290 31.539 45.010 1.00 7.03 107 ASP A CA 1
ATOM 805 C C . ASP A 1 128 ? -9.153 31.087 44.113 1.00 7.49 107 ASP A C 1
ATOM 806 O O . ASP A 1 128 ? -8.035 31.621 44.186 1.00 6.71 107 ASP A O 1
ATOM 811 N N . VAL A 1 129 ? -9.417 30.112 43.245 1.00 6.84 108 VAL A N 1
ATOM 812 C CA . VAL A 1 129 ? -8.400 29.690 42.267 1.00 6.81 108 VAL A CA 1
ATOM 813 C C . VAL A 1 129 ? -7.967 30.880 41.404 1.00 6.76 108 VAL A C 1
ATOM 814 O O . VAL A 1 129 ? -6.767 31.107 41.183 1.00 7.08 108 VAL A O 1
ATOM 818 N N . GLU A 1 130 ? -8.937 31.632 40.891 1.00 7.30 109 GLU A N 1
ATOM 819 C CA . GLU A 1 130 ? -8.635 32.799 40.073 1.00 7.20 109 GLU A CA 1
ATOM 820 C C . GLU A 1 130 ? -7.812 33.866 40.835 1.00 7.36 109 GLU A C 1
ATOM 821 O O . GLU A 1 130 ? -6.864 34.433 40.289 1.00 8.20 109 GLU A O 1
ATOM 827 N N . LYS A 1 131 ? -8.131 34.123 42.099 1.00 7.12 110 LYS A N 1
ATOM 828 C CA . LYS A 1 131 ? -7.403 35.135 42.875 1.00 8.07 110 LYS A CA 1
ATOM 829 C C . LYS A 1 131 ? -5.971 34.682 43.084 1.00 8.06 110 LYS A C 1
ATOM 830 O O . LYS A 1 131 ? -5.074 35.502 43.121 1.00 8.38 110 LYS A O 1
ATOM 836 N N . ASP A 1 132 ? -5.787 33.373 43.267 1.00 7.17 111 ASP A N 1
ATOM 837 C CA . ASP A 1 132 ? -4.459 32.796 43.493 1.00 7.24 111 ASP A CA 1
ATOM 838 C C . ASP A 1 132 ? -3.608 32.995 42.246 1.00 6.95 111 ASP A C 1
ATOM 839 O O . ASP A 1 132 ? -2.449 33.445 42.324 1.00 6.79 111 ASP A O 1
ATOM 844 N N . VAL A 1 133 ? -4.189 32.726 41.094 1.00 7.54 112 VAL A N 1
ATOM 845 C CA . VAL A 1 133 ? -3.499 33.023 39.815 1.00 6.68 112 VAL A CA 1
ATOM 846 C C . VAL A 1 133 ? -3.203 34.511 39.661 1.00 7.82 112 VAL A C 1
ATOM 847 O O . VAL A 1 133 ? -2.094 34.902 39.291 1.00 7.18 112 VAL A O 1
ATOM 851 N N . LYS A 1 134 ? -4.213 35.333 39.926 1.00 7.79 113 LYS A N 1
ATOM 852 C CA . LYS A 1 134 ? -4.105 36.790 39.792 1.00 9.34 113 LYS A CA 1
ATOM 853 C C . LYS A 1 134 ? -2.981 37.335 40.672 1.00 8.65 113 LYS A C 1
ATOM 854 O O . LYS A 1 134 ? -2.324 38.326 40.320 1.00 8.32 113 LYS A O 1
ATOM 860 N N . ALA A 1 135 ? -2.761 36.702 41.829 1.00 8.97 114 ALA A N 1
ATOM 861 C CA . ALA A 1 135 ? -1.688 37.167 42.702 1.00 8.96 114 ALA A CA 1
ATOM 862 C C . ALA A 1 135 ? -0.325 37.046 42.004 1.00 7.90 114 ALA A C 1
ATOM 863 O O . ALA A 1 135 ? 0.528 37.931 42.142 1.00 8.57 114 ALA A O 1
ATOM 865 N N . VAL A 1 136 ? -0.123 35.941 41.298 1.00 7.30 115 VAL A N 1
ATOM 866 C CA . VAL A 1 136 ? 1.113 35.701 40.548 1.00 6.63 115 VAL A CA 1
ATOM 867 C C . VAL A 1 136 ? 1.179 36.564 39.278 1.00 6.79 115 VAL A C 1
ATOM 868 O O . VAL A 1 136 ? 2.235 37.142 38.960 1.00 6.40 115 VAL A O 1
ATOM 872 N N . VAL A 1 137 ? 0.054 36.694 38.560 1.00 7.88 116 VAL A N 1
ATOM 873 C CA . VAL A 1 137 ? -0.009 37.577 37.395 1.00 7.94 116 VAL A CA 1
ATOM 874 C C . VAL A 1 137 ? 0.381 39.019 37.779 1.00 9.40 116 VAL A C 1
ATOM 875 O O . VAL A 1 137 ? 1.177 39.675 37.082 1.00 9.22 116 VAL A O 1
ATOM 879 N N . ASP A 1 138 ? -0.195 39.514 38.870 1.00 9.87 117 ASP A N 1
ATOM 880 C CA . ASP A 1 138 ? 0.146 40.851 39.368 1.00 10.28 117 ASP A CA 1
ATOM 881 C C . ASP A 1 138 ? 1.662 40.972 39.632 1.00 9.44 117 ASP A C 1
ATOM 882 O O . ASP A 1 138 ? 2.316 41.954 39.230 1.00 11.56 117 ASP A O 1
ATOM 887 N N . ALA A 1 139 ? 2.223 39.987 40.326 1.00 8.12 118 ALA A N 1
ATOM 888 C CA . ALA A 1 139 ? 3.633 40.001 40.704 1.00 8.65 118 ALA A CA 1
ATOM 889 C C . ALA A 1 139 ? 4.575 39.832 39.506 1.00 9.00 118 ALA A C 1
ATOM 890 O O . ALA A 1 139 ? 5.740 40.238 39.581 1.00 8.89 118 ALA A O 1
ATOM 892 N N . SER A 1 140 ? 4.086 39.205 38.430 1.00 9.05 119 SER A N 1
ATOM 893 C CA . SER A 1 140 ? 4.943 38.941 37.251 1.00 9.11 119 SER A CA 1
ATOM 894 C C . SER A 1 140 ? 5.384 40.190 36.485 1.00 9.18 119 SER A C 1
ATOM 895 O O . SER A 1 140 ? 6.434 40.177 35.837 1.00 9.81 119 SER A O 1
ATOM 898 N N . GLY A 1 141 ? 4.601 41.273 36.543 1.00 10.19 120 GLY A N 1
ATOM 899 C CA . GLY A 1 141 ? 4.946 42.483 35.852 1.00 11.32 120 GLY A CA 1
ATOM 900 C C . GLY A 1 141 ? 5.071 42.217 34.368 1.00 11.89 120 GLY A C 1
ATOM 901 O O . GLY A 1 141 ? 4.161 41.644 33.767 1.00 12.03 120 GLY A O 1
ATOM 902 N N . LYS A 1 142 ? 6.218 42.587 33.795 1.00 12.98 121 LYS A N 1
ATOM 903 C CA . LYS A 1 142 ? 6.478 42.424 32.356 1.00 13.82 121 LYS A CA 1
ATOM 904 C C . LYS A 1 142 ? 6.714 40.957 31.935 1.00 12.94 121 LYS A C 1
ATOM 905 O O . LYS A 1 142 ? 6.645 40.623 30.732 1.00 13.51 121 LYS A O 1
ATOM 911 N N . ALA A 1 143 ? 6.993 40.077 32.899 1.00 11.05 122 ALA A N 1
ATOM 912 C CA . ALA A 1 143 ? 7.207 38.668 32.609 1.00 10.33 122 ALA A CA 1
ATOM 913 C C . ALA A 1 143 ? 5.884 37.980 32.279 1.00 10.77 122 ALA A C 1
ATOM 914 O O . ALA A 1 143 ? 4.844 38.322 32.827 1.00 9.66 122 ALA A O 1
ATOM 916 N N . LEU A 1 144 ? 5.939 37.012 31.366 1.00 10.48 123 LEU A N 1
ATOM 917 C CA . LEU A 1 144 ? 4.793 36.203 30.992 1.00 10.68 123 LEU A CA 1
ATOM 918 C C . LEU A 1 144 ? 4.476 35.220 32.111 1.00 10.19 123 LEU A C 1
ATOM 919 O O . LEU A 1 144 ? 5.372 34.757 32.793 1.00 9.97 123 LEU A O 1
ATOM 924 N N . THR A 1 145 ? 3.201 34.906 32.279 1.00 9.62 124 THR A N 1
ATOM 925 C CA . THR A 1 145 ? 2.789 33.944 33.292 1.00 9.26 124 THR A CA 1
ATOM 926 C C . THR A 1 145 ? 2.168 32.730 32.591 1.00 9.09 124 THR A C 1
ATOM 927 O O . THR A 1 145 ? 1.303 32.878 31.736 1.00 9.27 124 THR A O 1
ATOM 931 N N . LYS A 1 146 ? 2.624 31.545 32.966 1.00 8.46 125 LYS A N 1
ATOM 932 C CA . LYS A 1 146 ? 2.002 30.298 32.545 1.00 8.76 125 LYS A CA 1
ATOM 933 C C . LYS A 1 146 ? 1.422 29.656 33.791 1.00 8.49 125 LYS A C 1
ATOM 934 O O . LYS A 1 146 ? 2.030 29.726 34.883 1.00 9.25 125 LYS A O 1
ATOM 940 N N . VAL A 1 147 ? 0.254 29.025 33.665 1.00 7.09 126 VAL A N 1
ATOM 941 C CA . VAL A 1 147 ? -0.319 28.375 34.849 1.00 6.11 126 VAL A CA 1
ATOM 942 C C . VAL A 1 147 ? -0.402 26.860 34.619 1.00 6.29 126 VAL A C 1
ATOM 943 O O . VAL A 1 147 ? -1.100 26.403 33.695 1.00 6.38 126 VAL A O 1
ATOM 947 N N . ILE A 1 148 ? 0.319 26.108 35.458 1.00 6.34 127 ILE A N 1
ATOM 948 C CA . ILE A 1 148 ? 0.321 24.658 35.430 1.00 6.32 127 ILE A CA 1
ATOM 949 C C . ILE A 1 148 ? -0.924 24.172 36.131 1.00 6.85 127 ILE A C 1
ATOM 950 O O . ILE A 1 148 ? -1.107 24.425 37.340 1.00 7.32 127 ILE A O 1
ATOM 955 N N . ILE A 1 149 ? -1.800 23.471 35.408 1.00 6.98 128 ILE A N 1
ATOM 956 C CA . ILE A 1 149 ? -3.065 23.031 35.996 1.00 7.58 128 ILE A CA 1
ATOM 957 C C . ILE A 1 149 ? -2.982 21.580 36.546 1.00 6.74 128 ILE A C 1
ATOM 958 O O . ILE A 1 149 ? -3.851 21.139 37.330 1.00 7.61 128 ILE A O 1
ATOM 963 N N . GLU A 1 150 ? -1.902 20.880 36.178 1.00 6.97 129 GLU A N 1
ATOM 964 C CA . GLU A 1 150 ? -1.617 19.496 36.619 1.00 6.83 129 GLU A CA 1
ATOM 965 C C . GLU A 1 150 ? -2.783 18.551 36.299 1.00 6.71 129 GLU A C 1
ATOM 966 O O . GLU A 1 150 ? -3.450 17.993 37.189 1.00 7.64 129 GLU A O 1
ATOM 972 N N . CYS A 1 151 ? -2.993 18.371 34.996 1.00 7.47 130 CYS A N 1
ATOM 973 C CA . CYS A 1 151 ? -4.093 17.603 34.459 1.00 7.06 130 CYS A CA 1
ATOM 974 C C . CYS A 1 151 ? -4.254 16.223 35.067 1.00 6.40 130 CYS A C 1
ATOM 975 O O . CYS A 1 151 ? -5.352 15.764 35.218 1.00 6.99 130 CYS A O 1
ATOM 978 N N . CYS A 1 152 ? -3.145 15.554 35.403 1.00 7.73 131 CYS A N 1
ATOM 979 C CA . CYS A 1 152 ? -3.217 14.199 35.921 1.00 7.96 131 CYS A CA 1
ATOM 980 C C . CYS A 1 152 ? -4.057 14.073 37.206 1.00 8.39 131 CYS A C 1
ATOM 981 O O . CYS A 1 152 ? -4.591 13.008 37.485 1.00 9.06 131 CYS A O 1
ATOM 984 N N . TYR A 1 153 ? -4.181 15.153 37.983 1.00 8.20 132 TYR A N 1
ATOM 985 C CA . TYR A 1 153 ? -4.995 15.154 39.189 1.00 8.10 132 TYR A CA 1
ATOM 986 C C . TYR A 1 153 ? -6.354 15.819 39.048 1.00 8.75 132 TYR A C 1
ATOM 987 O O . TYR A 1 153 ? -7.039 15.969 40.074 1.00 9.71 132 TYR A O 1
ATOM 996 N N . LEU A 1 154 ? -6.723 16.249 37.830 1.00 7.73 133 LEU A N 1
ATOM 997 C CA . LEU A 1 154 ? -7.981 16.948 37.606 1.00 8.27 133 LEU A CA 1
ATOM 998 C C . LEU A 1 154 ? -8.937 16.125 36.764 1.00 9.41 133 LEU A C 1
ATOM 999 O O . LEU A 1 154 ? -8.508 15.330 35.920 1.00 9.93 133 LEU A O 1
ATOM 1004 N N . THR A 1 155 ? -10.235 16.321 37.007 1.00 9.38 134 THR A N 1
ATOM 1005 C CA . THR A 1 155 ? -11.262 15.841 36.079 1.00 10.47 134 THR A CA 1
ATOM 1006 C C . THR A 1 155 ? -11.347 16.767 34.878 1.00 10.19 134 THR A C 1
ATOM 1007 O O . THR A 1 155 ? -10.830 17.881 34.896 1.00 9.21 134 THR A O 1
ATOM 1011 N N . ASN A 1 156 ? -12.003 16.308 33.812 1.00 10.89 135 ASN A N 1
ATOM 1012 C CA . ASN A 1 156 ? -12.175 17.193 32.651 1.00 10.71 135 ASN A CA 1
ATOM 1013 C C . ASN A 1 156 ? -12.904 18.487 32.982 1.00 11.07 135 ASN A C 1
ATOM 1014 O O . ASN A 1 156 ? -12.528 19.563 32.491 1.00 11.28 135 ASN A O 1
ATOM 1019 N N . GLU A 1 157 ? -13.945 18.400 33.815 1.00 10.97 136 GLU A N 1
ATOM 1020 C CA . GLU A 1 157 ? -14.695 19.604 34.214 1.00 12.06 136 GLU A CA 1
ATOM 1021 C C . GLU A 1 157 ? -13.799 20.588 34.928 1.00 10.44 136 GLU A C 1
ATOM 1022 O O . GLU A 1 157 ? -13.857 21.802 34.681 1.00 9.87 136 GLU A O 1
ATOM 1028 N N . GLU A 1 158 ? -12.958 20.055 35.806 1.00 9.15 137 GLU A N 1
ATOM 1029 C CA . GLU A 1 158 ? -11.972 20.883 36.520 1.00 8.55 137 GLU A CA 1
ATOM 1030 C C . GLU A 1 158 ? -10.950 21.521 35.566 1.00 7.94 137 GLU A C 1
ATOM 1031 O O . GLU A 1 158 ? -10.624 22.712 35.691 1.00 8.11 137 GLU A O 1
ATOM 1037 N N . LYS A 1 159 ? -10.432 20.760 34.608 1.00 7.95 138 LYS A N 1
ATOM 1038 C CA . LYS A 1 159 ? -9.463 21.336 33.637 1.00 7.64 138 LYS A CA 1
ATOM 1039 C C . LYS A 1 159 ? -10.067 22.544 32.907 1.00 7.51 138 LYS A C 1
ATOM 1040 O O . LYS A 1 159 ? -9.414 23.601 32.770 1.00 7.57 138 LYS A O 1
ATOM 1046 N N . VAL A 1 160 ? -11.298 22.378 32.433 1.00 8.66 139 VAL A N 1
ATOM 1047 C CA . VAL A 1 160 ? -11.985 23.436 31.674 1.00 8.94 139 VAL A CA 1
ATOM 1048 C C . VAL A 1 160 ? -12.172 24.662 32.532 1.00 9.00 139 VAL A C 1
ATOM 1049 O O . VAL A 1 160 ? -11.817 25.762 32.138 1.00 9.49 139 VAL A O 1
ATOM 1053 N N . GLU A 1 161 ? -12.726 24.488 33.727 1.00 9.32 140 GLU A N 1
ATOM 1054 C CA . GLU A 1 161 ? -12.990 25.672 34.571 1.00 9.58 140 GLU A CA 1
ATOM 1055 C C . GLU A 1 161 ? -11.696 26.374 35.019 1.00 8.19 140 GLU A C 1
ATOM 1056 O O . GLU A 1 161 ? -11.614 27.597 35.016 1.00 9.87 140 GLU A O 1
ATOM 1062 N N . VAL A 1 162 ? -10.679 25.612 35.400 1.00 7.81 141 VAL A N 1
ATOM 1063 C CA . VAL A 1 162 ? -9.382 26.210 35.747 1.00 6.96 141 VAL A CA 1
ATOM 1064 C C . VAL A 1 162 ? -8.853 27.042 34.590 1.00 6.67 141 VAL A C 1
ATOM 1065 O O . VAL A 1 162 ? -8.425 28.170 34.782 1.00 7.61 141 VAL A O 1
ATOM 1069 N N . CYS A 1 163 ? -8.915 26.501 33.377 1.00 7.17 142 CYS A N 1
ATOM 1070 C CA . CYS A 1 163 ? -8.427 27.235 32.192 1.00 7.85 142 CYS A CA 1
ATOM 1071 C C . CYS A 1 163 ? -9.170 28.566 32.003 1.00 7.92 142 CYS A C 1
ATOM 1072 O O . CYS A 1 163 ? -8.551 29.588 31.725 1.00 7.77 142 CYS A O 1
ATOM 1075 N N . LYS A 1 164 ? -10.486 28.545 32.188 1.00 8.37 143 LYS A N 1
ATOM 1076 C CA . LYS A 1 164 ? -11.285 29.767 32.112 1.00 8.79 143 LYS A CA 1
ATOM 1077 C C . LYS A 1 164 ? -10.845 30.790 33.159 1.00 7.95 143 LYS A C 1
ATOM 1078 O O . LYS A 1 164 ? -10.772 31.978 32.856 1.00 10.53 143 LYS A O 1
ATOM 1084 N N . ARG A 1 165 ? -10.574 30.343 34.383 1.00 7.89 144 ARG A N 1
ATOM 1085 C CA . ARG A 1 165 ? -10.094 31.227 35.441 1.00 7.34 144 ARG A CA 1
ATOM 1086 C C . ARG A 1 165 ? -8.689 31.800 35.177 1.00 8.18 144 ARG A C 1
ATOM 1087 O O . ARG A 1 165 ? -8.394 32.964 35.560 1.00 9.25 144 ARG A O 1
ATOM 1095 N N . CYS A 1 166 ? -7.842 31.024 34.487 1.00 9.04 145 CYS A N 1
ATOM 1096 C CA . CYS A 1 166 ? -6.512 31.510 34.111 1.00 9.18 145 CYS A CA 1
ATOM 1097 C C . CYS A 1 166 ? -6.601 32.673 33.111 1.00 10.70 145 CYS A C 1
ATOM 1098 O O . CYS A 1 166 ? -5.914 33.697 33.266 1.00 10.80 145 CYS A O 1
ATOM 1101 N N . VAL A 1 167 ? -7.483 32.543 32.122 1.00 10.43 146 VAL A N 1
ATOM 1102 C CA . VAL A 1 167 ? -7.731 33.629 31.183 1.00 11.38 146 VAL A CA 1
ATOM 1103 C C . VAL A 1 167 ? -8.298 34.846 31.916 1.00 11.58 146 VAL A C 1
ATOM 1104 O O . VAL A 1 167 ? -7.853 35.981 31.678 1.00 13.45 146 VAL A O 1
ATOM 1108 N N . ALA A 1 168 ? -9.275 34.634 32.797 1.00 11.61 147 ALA A N 1
ATOM 1109 C CA . ALA A 1 168 ? -9.910 35.730 33.533 1.00 11.96 147 ALA A CA 1
ATOM 1110 C C . ALA A 1 168 ? -8.883 36.507 34.369 1.00 12.29 147 ALA A C 1
ATOM 1111 O O . ALA A 1 168 ? -8.970 37.754 34.475 1.00 12.09 147 ALA A O 1
ATOM 1113 N N . ALA A 1 169 ? -7.883 35.786 34.894 1.00 10.61 148 ALA A N 1
ATOM 1114 C CA . ALA A 1 169 ? -6.862 36.374 35.767 1.00 11.08 148 ALA A CA 1
ATOM 1115 C C . ALA A 1 169 ? -5.759 37.083 34.992 1.00 11.66 148 ALA A C 1
ATOM 1116 O O . ALA A 1 169 ? -4.929 37.793 35.576 1.00 13.45 148 ALA A O 1
ATOM 1118 N N . GLY A 1 170 ? -5.722 36.866 33.681 1.00 11.75 149 GLY A N 1
ATOM 1119 C CA . GLY A 1 170 ? -4.769 37.533 32.803 1.00 12.87 149 GLY A CA 1
ATOM 1120 C C . GLY A 1 170 ? -3.485 36.765 32.507 1.00 12.25 149 GLY A C 1
ATOM 1121 O O . GLY A 1 170 ? -2.483 37.367 32.077 1.00 13.59 149 GLY A O 1
ATOM 1122 N N . ALA A 1 171 ? -3.518 35.442 32.660 1.00 10.99 150 ALA A N 1
ATOM 1123 C CA . ALA A 1 171 ? -2.330 34.621 32.385 1.00 10.66 150 ALA A CA 1
ATOM 1124 C C . ALA A 1 171 ? -2.206 34.385 30.889 1.00 10.45 150 ALA A C 1
ATOM 1125 O O . ALA A 1 171 ? -3.208 34.127 30.234 1.00 12.01 150 ALA A O 1
ATOM 1127 N N . GLU A 1 172 ? -0.994 34.480 30.343 1.00 10.12 151 GLU A N 1
ATOM 1128 C CA . GLU A 1 172 ? -0.784 34.276 28.906 1.00 10.66 151 GLU A CA 1
ATOM 1129 C C . GLU A 1 172 ? -0.893 32.831 28.469 1.00 9.75 151 GLU A C 1
ATOM 1130 O O . GLU A 1 172 ? -1.226 32.554 27.304 1.00 9.50 151 GLU A O 1
ATOM 1136 N N . TYR A 1 173 ? -0.547 31.916 29.370 1.00 8.72 152 TYR A N 1
ATOM 1137 C CA . TYR A 1 173 ? -0.468 30.501 29.070 1.00 8.54 152 TYR A CA 1
ATOM 1138 C C . TYR A 1 173 ? -1.156 29.636 30.138 1.00 7.98 152 TYR A C 1
ATOM 1139 O O . TYR A 1 173 ? -1.148 29.966 31.325 1.00 7.11 152 TYR A O 1
ATOM 1148 N N . VAL A 1 174 ? -1.747 28.536 29.691 1.00 8.44 153 VAL A N 1
ATOM 1149 C CA . VAL A 1 174 ? -2.080 27.426 30.552 1.00 8.36 153 VAL A CA 1
ATOM 1150 C C . VAL A 1 174 ? -1.163 26.272 30.144 1.00 8.70 153 VAL A C 1
ATOM 1151 O O . VAL A 1 174 ? -0.801 26.133 28.965 1.00 9.30 153 VAL A O 1
ATOM 1155 N N . LYS A 1 175 ? -0.783 25.455 31.117 1.00 8.44 154 LYS A N 1
ATOM 1156 C CA . LYS A 1 175 ? 0.257 24.426 30.953 1.00 8.07 154 LYS A CA 1
ATOM 1157 C C . LYS A 1 175 ? -0.235 23.090 31.522 1.00 8.00 154 LYS A C 1
ATOM 1158 O O . LYS A 1 175 ? -0.841 23.049 32.583 1.00 8.83 154 LYS A O 1
ATOM 1164 N N . THR A 1 176 ? -0.001 21.984 30.824 1.00 7.45 155 THR A N 1
ATOM 1165 C CA . THR A 1 176 ? -0.620 20.714 31.223 1.00 6.97 155 THR A CA 1
ATOM 1166 C C . THR A 1 176 ? -0.183 20.202 32.607 1.00 7.27 155 THR A C 1
ATOM 1167 O O . THR A 1 176 ? -1.011 19.738 33.371 1.00 7.89 155 THR A O 1
ATOM 1171 N N . SER A 1 177 ? 1.106 20.325 32.936 1.00 6.83 156 SER A N 1
ATOM 1172 C CA . SER A 1 177 ? 1.699 19.404 33.907 1.00 7.65 156 SER A CA 1
ATOM 1173 C C . SER A 1 177 ? 2.997 19.933 34.494 1.00 7.06 156 SER A C 1
ATOM 1174 O O . SER A 1 177 ? 3.667 20.756 33.890 1.00 7.16 156 SER A O 1
ATOM 1177 N N . THR A 1 178 ? 3.385 19.401 35.650 1.00 7.05 157 THR A N 1
ATOM 1178 C CA . THR A 1 178 ? 4.666 19.720 36.265 1.00 8.34 157 THR A CA 1
ATOM 1179 C C . THR A 1 178 ? 5.772 18.791 35.822 1.00 9.19 157 THR A C 1
ATOM 1180 O O . THR A 1 178 ? 6.947 19.134 35.925 1.00 10.55 157 THR A O 1
ATOM 1184 N N . GLY A 1 179 ? 5.400 17.593 35.360 1.00 9.40 158 GLY A N 1
ATOM 1185 C CA . GLY A 1 179 ? 6.375 16.538 35.108 1.00 10.83 158 GLY A CA 1
ATOM 1186 C C . GLY A 1 179 ? 6.746 15.755 36.343 1.00 11.38 158 GLY A C 1
ATOM 1187 O O . GLY A 1 179 ? 7.536 14.813 36.256 1.00 12.08 158 GLY A O 1
ATOM 1188 N N . PHE A 1 180 ? 6.198 16.145 37.497 1.00 10.51 159 PHE A N 1
ATOM 1189 C CA . PHE A 1 180 ? 6.428 15.448 38.752 1.00 11.50 159 PHE A CA 1
ATOM 1190 C C . PHE A 1 180 ? 5.191 14.652 39.212 1.00 12.46 159 PHE A C 1
ATOM 1191 O O . PHE A 1 180 ? 5.314 13.919 40.171 1.00 14.18 159 PHE A O 1
ATOM 1199 N N . GLY A 1 181 ? 4.035 14.795 38.550 1.00 11.97 160 GLY A N 1
ATOM 1200 C CA . GLY A 1 181 ? 2.808 14.064 38.948 1.00 11.40 160 GLY A CA 1
ATOM 1201 C C . GLY A 1 181 ? 2.808 12.677 38.368 1.00 11.50 160 GLY A C 1
ATOM 1202 O O . GLY A 1 181 ? 3.850 12.209 37.846 1.00 11.75 160 GLY A O 1
ATOM 1203 N N . THR A 1 182 ? 1.649 12.010 38.414 1.00 10.95 161 THR A N 1
ATOM 1204 C CA . THR A 1 182 ? 1.538 10.639 37.896 1.00 11.41 161 THR A CA 1
ATOM 1205 C C . THR A 1 182 ? 1.733 10.533 36.382 1.00 11.26 161 THR A C 1
ATOM 1206 O O . THR A 1 182 ? 2.181 9.500 35.855 1.00 11.82 161 THR A O 1
ATOM 1210 N N . HIS A 1 183 ? 1.409 11.605 35.671 1.00 9.83 162 HIS A N 1
ATOM 1211 C CA . HIS A 1 183 ? 1.724 11.693 34.240 1.00 9.55 162 HIS A CA 1
ATOM 1212 C C . HIS A 1 183 ? 1.688 13.138 33.766 1.00 9.24 162 HIS A C 1
ATOM 1213 O O . HIS A 1 183 ? 1.236 14.032 34.497 1.00 9.41 162 HIS A O 1
ATOM 1220 N N . GLY A 1 184 ? 2.186 13.335 32.557 1.00 8.65 163 GLY A N 1
ATOM 1221 C CA . GLY A 1 184 ? 2.363 14.649 31.952 1.00 8.75 163 GLY A CA 1
ATOM 1222 C C . GLY A 1 184 ? 1.345 14.911 30.857 1.00 9.54 163 GLY A C 1
ATOM 1223 O O . GLY A 1 184 ? 0.163 14.600 30.997 1.00 9.54 163 GLY A O 1
ATOM 1224 N N . ALA A 1 185 ? 1.826 15.490 29.763 1.00 9.27 164 ALA A N 1
ATOM 1225 C CA . ALA A 1 185 ? 0.980 15.962 28.692 1.00 9.88 164 ALA A CA 1
ATOM 1226 C C . ALA A 1 185 ? 0.307 14.787 27.979 1.00 10.10 164 ALA A C 1
ATOM 1227 O O . ALA A 1 185 ? 0.983 13.816 27.658 1.00 10.10 164 ALA A O 1
ATOM 1229 N N . THR A 1 186 ? -1.005 14.900 27.742 1.00 10.18 165 THR A N 1
ATOM 1230 C CA . THR A 1 186 ? -1.699 14.045 26.751 1.00 10.58 165 THR A CA 1
ATOM 1231 C C . THR A 1 186 ? -2.244 14.936 25.625 1.00 11.22 165 THR A C 1
ATOM 1232 O O . THR A 1 186 ? -2.619 16.081 25.857 1.00 9.41 165 THR A O 1
ATOM 1236 N N . PRO A 1 187 ? -2.280 14.416 24.390 1.00 11.81 166 PRO A N 1
ATOM 1237 C CA . PRO A 1 187 ? -2.817 15.215 23.293 1.00 12.72 166 PRO A CA 1
ATOM 1238 C C . PRO A 1 187 ? -4.269 15.632 23.535 1.00 12.47 166 PRO A C 1
ATOM 1239 O O . PRO A 1 187 ? -4.681 16.740 23.154 1.00 11.72 166 PRO A O 1
ATOM 1243 N N . GLU A 1 188 ? -5.023 14.737 24.176 1.00 12.21 167 GLU A N 1
ATOM 1244 C CA . GLU A 1 188 ? -6.433 14.993 24.488 1.00 12.77 167 GLU A CA 1
ATOM 1245 C C . GLU A 1 188 ? -6.575 16.149 25.475 1.00 11.10 167 GLU A C 1
ATOM 1246 O O . GLU A 1 188 ? -7.480 16.987 25.324 1.00 11.37 167 GLU A O 1
ATOM 1252 N N . ASP A 1 189 ? -5.688 16.200 26.471 1.00 10.54 168 ASP A N 1
ATOM 1253 C CA . ASP A 1 189 ? -5.675 17.325 27.420 1.00 9.64 168 ASP A CA 1
ATOM 1254 C C . ASP A 1 189 ? -5.307 18.619 26.713 1.00 9.43 168 ASP A C 1
ATOM 1255 O O . ASP A 1 189 ? -5.911 19.658 26.955 1.00 9.29 168 ASP A O 1
ATOM 1260 N N . VAL A 1 190 ? -4.302 18.577 25.846 1.00 9.11 169 VAL A N 1
ATOM 1261 C CA . VAL A 1 190 ? -3.912 19.783 25.098 1.00 9.35 169 VAL A CA 1
ATOM 1262 C C . VAL A 1 190 ? -5.108 20.318 24.293 1.00 9.73 169 VAL A C 1
ATOM 1263 O O . VAL A 1 190 ? -5.392 21.534 24.319 1.00 9.40 169 VAL A O 1
ATOM 1267 N N . LYS A 1 191 ? -5.784 19.441 23.555 1.00 9.96 170 LYS A N 1
ATOM 1268 C CA . LYS A 1 191 ? -6.953 19.854 22.761 1.00 10.97 170 LYS A CA 1
ATOM 1269 C C . LYS A 1 191 ? -8.076 20.425 23.617 1.00 10.25 170 LYS A C 1
ATOM 1270 O O . LYS A 1 191 ? -8.703 21.410 23.257 1.00 10.59 170 LYS A O 1
ATOM 1276 N N . LEU A 1 192 ? -8.352 19.786 24.738 1.00 9.92 171 LEU A N 1
ATOM 1277 C CA . LEU A 1 192 ? -9.386 20.299 25.645 1.00 10.09 171 LEU A CA 1
ATOM 1278 C C . LEU A 1 192 ? -9.023 21.689 26.160 1.00 9.60 171 LEU A C 1
ATOM 1279 O O . LEU A 1 192 ? -9.856 22.584 26.194 1.00 10.63 171 LEU A O 1
ATOM 1284 N N . MET A 1 193 ? -7.762 21.856 26.558 1.00 9.19 172 MET A N 1
ATOM 1285 C CA . MET A 1 193 ? -7.288 23.143 27.037 1.00 8.71 172 MET A CA 1
ATOM 1286 C C . MET A 1 193 ? -7.356 24.185 25.937 1.00 8.59 172 MET A C 1
ATOM 1287 O O . MET A 1 193 ? -7.824 25.291 26.174 1.00 8.39 172 MET A O 1
ATOM 1292 N N . LYS A 1 194 ? -6.909 23.836 24.727 1.00 9.24 173 LYS A N 1
ATOM 1293 C CA . LYS A 1 194 ? -6.929 24.810 23.633 1.00 10.39 173 LYS A CA 1
ATOM 1294 C C . LYS A 1 194 ? -8.343 25.135 23.198 1.00 10.59 173 LYS A C 1
ATOM 1295 O O . LYS A 1 194 ? -8.632 26.297 22.917 1.00 11.01 173 LYS A O 1
ATOM 1301 N N . ASP A 1 195 ? -9.243 24.139 23.189 1.00 11.29 174 ASP A N 1
ATOM 1302 C CA . ASP A 1 195 ? -10.649 24.410 22.858 1.00 12.57 174 ASP A CA 1
ATOM 1303 C C . ASP A 1 195 ? -11.265 25.394 23.862 1.00 13.02 174 ASP A C 1
ATOM 1304 O O . ASP A 1 195 ? -12.049 26.285 23.488 1.00 12.65 174 ASP A O 1
ATOM 1309 N N . THR A 1 196 ? -10.867 25.277 25.125 1.00 11.68 175 THR A N 1
ATOM 1310 C CA . THR A 1 196 ? -11.395 26.136 26.174 1.00 11.36 175 THR A CA 1
ATOM 1311 C C . THR A 1 196 ? -10.902 27.582 26.064 1.00 11.47 175 THR A C 1
ATOM 1312 O O . THR A 1 196 ? -11.712 28.522 26.110 1.00 11.81 175 THR A O 1
ATOM 1316 N N . VAL A 1 197 ? -9.593 27.774 25.896 1.00 10.06 176 VAL A N 1
ATOM 1317 C CA . VAL A 1 197 ? -9.040 29.130 25.882 1.00 11.19 176 VAL A CA 1
ATOM 1318 C C . VAL A 1 197 ? -9.107 29.806 24.510 1.00 12.04 176 VAL A C 1
ATOM 1319 O O . VAL A 1 197 ? -9.062 31.049 24.425 1.00 13.66 176 VAL A O 1
ATOM 1323 N N . GLY A 1 198 ? -9.205 29.009 23.449 1.00 12.79 177 GLY A N 1
ATOM 1324 C CA . GLY A 1 198 ? -9.200 29.543 22.070 1.00 14.03 177 GLY A CA 1
ATOM 1325 C C . GLY A 1 198 ? -7.955 30.372 21.816 1.00 14.62 177 GLY A C 1
ATOM 1326 O O . GLY A 1 198 ? -6.852 29.962 22.177 1.00 13.19 177 GLY A O 1
ATOM 1327 N N . ASP A 1 199 ? -8.132 31.557 21.237 1.00 16.21 178 ASP A N 1
ATOM 1328 C CA A ASP A 1 199 ? -6.990 32.447 20.984 0.50 16.50 178 ASP A CA 1
ATOM 1329 C CA B ASP A 1 199 ? -7.012 32.477 20.973 0.50 16.71 178 ASP A CA 1
ATOM 1330 C C . ASP A 1 199 ? -6.771 33.440 22.144 1.00 16.12 178 ASP A C 1
ATOM 1331 O O . ASP A 1 199 ? -5.917 34.326 22.053 1.00 16.81 178 ASP A O 1
ATOM 1340 N N . LYS A 1 200 ? -7.522 33.281 23.243 1.00 14.70 179 LYS A N 1
ATOM 1341 C CA . LYS A 1 200 ? -7.363 34.165 24.431 1.00 14.58 179 LYS A CA 1
ATOM 1342 C C . LYS A 1 200 ? -6.124 33.852 25.280 1.00 14.02 179 LYS A C 1
ATOM 1343 O O . LYS A 1 200 ? -5.679 34.671 26.098 1.00 14.40 179 LYS A O 1
ATOM 1345 N N . ALA A 1 201 ? -5.611 32.641 25.127 1.00 12.85 180 ALA A N 1
ATOM 1346 C CA . ALA A 1 201 ? -4.358 32.237 25.750 1.00 11.97 180 ALA A CA 1
ATOM 1347 C C . ALA A 1 201 ? -3.713 31.134 24.909 1.00 11.31 180 ALA A C 1
ATOM 1348 O O . ALA A 1 201 ? -4.334 30.573 23.980 1.00 11.68 180 ALA A O 1
ATOM 1350 N N . LEU A 1 202 ? -2.480 30.799 25.270 1.00 10.10 181 LEU A N 1
ATOM 1351 C CA . LEU A 1 202 ? -1.708 29.772 24.583 1.00 9.31 181 LEU A CA 1
ATOM 1352 C C . LEU A 1 202 ? -1.571 28.589 25.524 1.00 9.05 181 LEU A C 1
ATOM 1353 O O . LEU A 1 202 ? -1.741 28.724 26.776 1.00 8.91 181 LEU A O 1
ATOM 1358 N N . VAL A 1 203 ? -1.311 27.422 24.938 1.00 7.96 182 VAL A N 1
ATOM 1359 C CA . VAL A 1 203 ? -1.169 26.167 25.699 1.00 7.51 182 VAL A CA 1
ATOM 1360 C C . VAL A 1 203 ? 0.252 25.628 25.621 1.00 7.52 182 VAL A C 1
ATOM 1361 O O . VAL A 1 203 ? 0.860 25.580 24.537 1.00 9.03 182 VAL A O 1
ATOM 1365 N N . LYS A 1 204 ? 0.825 25.291 26.782 1.00 7.10 183 LYS A N 1
ATOM 1366 C CA . LYS A 1 204 ? 2.138 24.629 26.856 1.00 7.46 183 LYS A CA 1
ATOM 1367 C C . LYS A 1 204 ? 1.954 23.158 27.301 1.00 7.87 183 LYS A C 1
ATOM 1368 O O . LYS A 1 204 ? 1.324 22.860 28.321 1.00 8.33 183 LYS A O 1
ATOM 1374 N N . ALA A 1 205 ? 2.472 22.231 26.505 1.00 8.01 184 ALA A N 1
ATOM 1375 C CA . ALA A 1 205 ? 2.461 20.833 26.862 1.00 7.13 184 ALA A CA 1
ATOM 1376 C C . ALA A 1 205 ? 3.803 20.470 27.483 1.00 7.36 184 ALA A C 1
ATOM 1377 O O . ALA A 1 205 ? 4.867 20.813 26.961 1.00 7.61 184 ALA A O 1
ATOM 1379 N N . ALA A 1 206 ? 3.758 19.766 28.601 1.00 7.24 185 ALA A N 1
ATOM 1380 C CA . ALA A 1 206 ? 4.997 19.403 29.320 1.00 7.42 185 ALA A CA 1
ATOM 1381 C C . ALA A 1 206 ? 4.868 18.102 30.033 1.00 8.33 185 ALA A C 1
ATOM 1382 O O . ALA A 1 206 ? 3.770 17.728 30.467 1.00 7.95 185 ALA A O 1
ATOM 1384 N N . GLY A 1 207 ? 6.020 17.444 30.202 1.00 8.91 186 GLY A N 1
ATOM 1385 C CA . GLY A 1 207 ? 6.102 16.187 30.929 1.00 9.57 186 GLY A CA 1
ATOM 1386 C C . GLY A 1 207 ? 5.919 14.996 30.005 1.00 10.05 186 GLY A C 1
ATOM 1387 O O . GLY A 1 207 ? 4.877 14.840 29.369 1.00 10.67 186 GLY A O 1
ATOM 1388 N N . GLY A 1 208 ? 6.943 14.147 29.956 1.00 9.80 187 GLY A N 1
ATOM 1389 C CA . GLY A 1 208 ? 6.887 12.885 29.190 1.00 10.09 187 GLY A CA 1
ATOM 1390 C C . GLY A 1 208 ? 7.043 13.014 27.684 1.00 10.08 187 GLY A C 1
ATOM 1391 O O . GLY A 1 208 ? 6.838 12.034 26.952 1.00 10.73 187 GLY A O 1
ATOM 1392 N N . ILE A 1 209 ? 7.392 14.211 27.213 1.00 9.43 188 ILE A N 1
ATOM 1393 C CA . ILE A 1 209 ? 7.562 14.468 25.779 1.00 9.30 188 ILE A CA 1
ATOM 1394 C C . ILE A 1 209 ? 9.017 14.136 25.378 1.00 10.70 188 ILE A C 1
ATOM 1395 O O . ILE A 1 209 ? 9.949 14.902 25.635 1.00 9.85 188 ILE A O 1
ATOM 1400 N N . ARG A 1 210 ? 9.204 12.966 24.751 1.00 11.23 189 ARG A N 1
ATOM 1401 C CA . ARG A 1 210 ? 10.530 12.428 24.552 1.00 12.71 189 ARG A CA 1
ATOM 1402 C C . ARG A 1 210 ? 11.003 12.383 23.103 1.00 11.64 189 ARG A C 1
ATOM 1403 O O . ARG A 1 210 ? 12.227 12.370 22.849 1.00 11.15 189 ARG A O 1
ATOM 1411 N N . THR A 1 211 ? 10.055 12.404 22.180 1.00 9.77 190 THR A N 1
ATOM 1412 C CA . THR A 1 211 ? 10.344 12.232 20.761 1.00 10.11 190 THR A CA 1
ATOM 1413 C C . THR A 1 211 ? 9.708 13.328 19.920 1.00 9.36 190 THR A C 1
ATOM 1414 O O . THR A 1 211 ? 8.790 14.038 20.347 1.00 9.35 190 THR A O 1
ATOM 1418 N N . PHE A 1 212 ? 10.151 13.408 18.675 1.00 9.14 191 PHE A N 1
ATOM 1419 C CA . PHE A 1 212 ? 9.527 14.283 17.721 1.00 10.34 191 PHE A CA 1
ATOM 1420 C C . PHE A 1 212 ? 8.042 13.998 17.550 1.00 10.16 191 PHE A C 1
ATOM 1421 O O . PHE A 1 212 ? 7.225 14.927 17.504 1.00 9.71 191 PHE A O 1
ATOM 1429 N N . ASP A 1 213 ? 7.687 12.721 17.422 1.00 10.95 192 ASP A N 1
ATOM 1430 C CA . ASP A 1 213 ? 6.291 12.343 17.261 1.00 11.32 192 ASP A CA 1
ATOM 1431 C C . ASP A 1 213 ? 5.469 12.761 18.496 1.00 10.79 192 ASP A C 1
ATOM 1432 O O . ASP A 1 213 ? 4.360 13.251 18.343 1.00 11.43 192 ASP A O 1
ATOM 1437 N N . ASP A 1 214 ? 6.017 12.632 19.705 1.00 10.72 193 ASP A N 1
ATOM 1438 C CA . ASP A 1 214 ? 5.335 13.138 20.916 1.00 11.34 193 ASP A CA 1
ATOM 1439 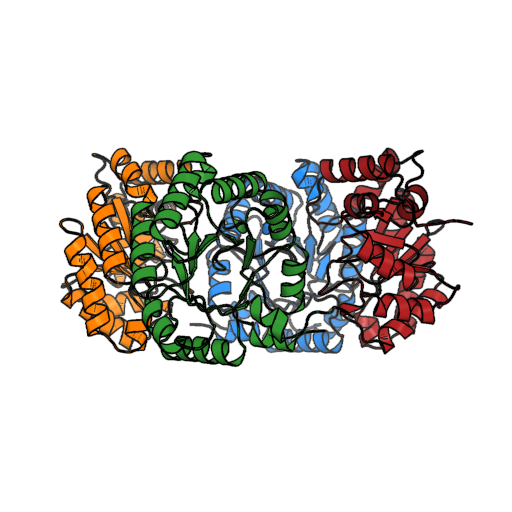C C . ASP A 1 214 ? 5.083 14.645 20.824 1.00 11.38 193 ASP A C 1
ATOM 1440 O O . ASP A 1 214 ? 3.974 15.126 21.104 1.00 11.55 193 ASP A O 1
ATOM 1445 N N . ALA A 1 215 ? 6.135 15.392 20.478 1.00 10.52 194 ALA A N 1
ATOM 1446 C CA . ALA A 1 215 ? 6.038 16.858 20.360 1.00 10.67 194 ALA A CA 1
ATOM 1447 C C . ALA A 1 215 ? 4.950 17.272 19.349 1.00 10.80 194 ALA A C 1
ATOM 1448 O O . ALA A 1 215 ? 4.097 18.134 19.639 1.00 10.57 194 ALA A O 1
ATOM 1450 N N . MET A 1 216 ? 4.963 16.644 18.179 1.00 11.29 195 MET A N 1
ATOM 1451 C CA . MET A 1 216 ? 4.003 16.948 17.133 1.00 11.80 195 MET A CA 1
ATOM 1452 C C . MET A 1 216 ? 2.570 16.601 17.493 1.00 12.02 195 MET A C 1
ATOM 1453 O O . MET A 1 216 ? 1.667 17.328 17.101 1.00 12.35 195 MET A O 1
ATOM 1458 N N . LYS A 1 217 ? 2.342 15.519 18.230 1.00 11.56 196 LYS A N 1
ATOM 1459 C CA . LYS A 1 217 ? 0.984 15.235 18.730 1.00 12.91 196 LYS A CA 1
ATOM 1460 C C . LYS A 1 217 ? 0.493 16.413 19.585 1.00 12.12 196 LYS A C 1
ATOM 1461 O O . LYS A 1 217 ? -0.688 16.796 19.535 1.00 12.89 196 LYS A O 1
ATOM 1467 N N . MET A 1 218 ? 1.396 16.995 20.369 1.00 10.75 197 MET A N 1
ATOM 1468 C CA . MET A 1 218 ? 1.000 18.115 21.215 1.00 10.31 197 MET A CA 1
ATOM 1469 C C . MET A 1 218 ? 0.772 19.371 20.344 1.00 10.50 197 MET A C 1
ATOM 1470 O O . MET A 1 218 ? -0.245 20.037 20.464 1.00 10.92 197 MET A O 1
ATOM 1475 N N . ILE A 1 219 ? 1.711 19.664 19.447 1.00 9.95 198 ILE A N 1
ATOM 1476 C CA . ILE A 1 219 ? 1.612 20.884 18.620 1.00 10.16 198 ILE A CA 1
ATOM 1477 C C . ILE A 1 219 ? 0.349 20.832 17.765 1.00 10.99 198 ILE A C 1
ATOM 1478 O O . ILE A 1 219 ? -0.423 21.790 17.704 1.00 11.08 198 ILE A O 1
ATOM 1483 N N . ASN A 1 220 ? 0.097 19.684 17.149 1.00 11.60 199 ASN A N 1
ATOM 1484 C CA . ASN A 1 220 ? -1.075 19.541 16.262 1.00 12.84 199 ASN A CA 1
ATOM 1485 C C . ASN A 1 220 ? -2.408 19.638 16.991 1.00 13.03 199 ASN A C 1
ATOM 1486 O O . ASN A 1 220 ? -3.437 19.893 16.344 1.00 14.13 199 ASN A O 1
ATOM 1491 N N . ASN A 1 221 ? -2.395 19.410 18.309 1.00 12.96 200 ASN A N 1
ATOM 1492 C CA . ASN A 1 221 ? -3.602 19.543 19.140 1.00 12.43 200 ASN A CA 1
ATOM 1493 C C . ASN A 1 221 ? -3.745 20.911 19.818 1.00 12.81 200 ASN A C 1
ATOM 1494 O O . ASN A 1 221 ? -4.726 21.151 20.527 1.00 12.71 200 ASN A O 1
ATOM 1499 N N . GLY A 1 222 ? -2.815 21.823 19.537 1.00 12.24 201 GLY A N 1
ATOM 1500 C CA . GLY A 1 222 ? -2.959 23.195 19.978 1.00 11.80 201 GLY A CA 1
ATOM 1501 C C . GLY A 1 222 ? -1.854 23.768 20.835 1.00 10.96 201 GLY A C 1
ATOM 1502 O O . GLY A 1 222 ? -1.944 24.928 21.262 1.00 11.89 201 GLY A O 1
ATOM 1503 N N . ALA A 1 223 ? -0.810 22.993 21.106 1.00 10.16 202 ALA A N 1
ATOM 1504 C CA . ALA A 1 223 ? 0.293 23.509 21.913 1.00 9.53 202 ALA A CA 1
ATOM 1505 C C . ALA A 1 223 ? 1.166 24.525 21.174 1.00 10.10 202 ALA A C 1
ATOM 1506 O O . ALA A 1 223 ? 1.569 24.271 20.035 1.00 11.09 202 ALA A O 1
ATOM 1508 N N . SER A 1 224 ? 1.445 25.669 21.809 1.00 10.39 203 SER A N 1
ATOM 1509 C CA . SER A 1 224 ? 2.393 26.680 21.293 1.00 10.45 203 SER A CA 1
ATOM 1510 C C . SER A 1 224 ? 3.792 26.548 21.889 1.00 10.64 203 SER A C 1
ATOM 1511 O O . SER A 1 224 ? 4.744 27.219 21.447 1.00 9.81 203 SER A O 1
ATOM 1514 N N . ARG A 1 225 ? 3.923 25.702 22.911 1.00 9.25 204 ARG A N 1
ATOM 1515 C CA . ARG A 1 225 ? 5.197 25.529 23.580 1.00 8.93 204 ARG A CA 1
ATOM 1516 C C . ARG A 1 225 ? 5.222 24.105 24.107 1.00 8.75 204 ARG A C 1
ATOM 1517 O O . ARG A 1 225 ? 4.188 23.571 24.478 1.00 7.86 204 ARG A O 1
ATOM 1525 N N . ILE A 1 226 ? 6.418 23.533 24.138 1.00 8.90 205 ILE A N 1
ATOM 1526 C CA . ILE A 1 226 ? 6.707 22.190 24.609 1.00 10.21 205 ILE A CA 1
ATOM 1527 C C . ILE A 1 226 ? 7.763 22.262 25.717 1.00 10.12 205 ILE A C 1
ATOM 1528 O O . ILE A 1 226 ? 8.830 22.823 25.498 1.00 10.33 205 ILE A O 1
ATOM 1533 N N . GLY A 1 227 ? 7.463 21.719 26.898 1.00 8.72 206 GLY A N 1
ATOM 1534 C CA . GLY A 1 227 ? 8.475 21.566 27.933 1.00 9.86 206 GLY A CA 1
ATOM 1535 C C . GLY A 1 227 ? 9.073 20.184 27.860 1.00 10.22 206 GLY A C 1
ATOM 1536 O O . GLY A 1 227 ? 8.330 19.184 27.881 1.00 11.12 206 GLY A O 1
ATOM 1537 N N . ALA A 1 228 ? 10.395 20.103 27.760 1.00 9.72 207 ALA A N 1
ATOM 1538 C CA . ALA A 1 228 ? 11.090 18.822 27.634 1.00 10.09 207 ALA A CA 1
ATOM 1539 C C . ALA A 1 228 ? 12.543 18.925 28.059 1.00 10.44 207 ALA A C 1
ATOM 1540 O O . ALA A 1 228 ? 13.098 20.013 28.122 1.00 9.72 207 ALA A O 1
ATOM 1542 N N . SER A 1 229 ? 13.155 17.784 28.331 1.00 11.69 208 SER A N 1
ATOM 1543 C CA . SER A 1 229 ? 14.608 17.685 28.497 1.00 12.15 208 SER A CA 1
ATOM 1544 C C . SER A 1 229 ? 15.280 17.140 27.234 1.00 13.14 208 SER A C 1
ATOM 1545 O O . SER A 1 229 ? 16.458 17.373 27.024 1.00 13.04 208 SER A O 1
ATOM 1548 N N . ALA A 1 230 ? 14.511 16.431 26.401 1.00 13.22 209 ALA A N 1
ATOM 1549 C CA . ALA A 1 230 ? 14.985 15.738 25.200 1.00 13.40 209 ALA A CA 1
ATOM 1550 C C . ALA A 1 230 ? 14.939 16.576 23.909 1.00 12.88 209 ALA A C 1
ATOM 1551 O O . ALA A 1 230 ? 14.810 16.020 22.791 1.00 12.46 209 ALA A O 1
ATOM 1553 N N . GLY A 1 231 ? 15.030 17.899 24.047 1.00 12.68 210 GLY A N 1
ATOM 1554 C CA . GLY A 1 231 ? 14.981 18.823 22.909 1.00 12.26 210 GLY A CA 1
ATOM 1555 C C . GLY A 1 231 ? 15.911 18.495 21.757 1.00 12.53 210 GLY A C 1
ATOM 1556 O O . GLY A 1 231 ? 15.523 18.561 20.584 1.00 11.45 210 GLY A O 1
ATOM 1557 N N . ILE A 1 232 ? 17.147 18.127 22.071 1.00 11.51 211 ILE A N 1
ATOM 1558 C CA . ILE A 1 232 ? 18.097 17.838 21.023 1.00 12.61 211 ILE A CA 1
ATOM 1559 C C . ILE A 1 232 ? 17.629 16.618 20.206 1.00 12.64 211 ILE A C 1
ATOM 1560 O O . ILE A 1 232 ? 17.604 16.677 18.982 1.00 13.72 211 ILE A O 1
ATOM 1565 N N . ALA A 1 233 ? 17.235 15.557 20.897 1.00 12.96 212 ALA A N 1
ATOM 1566 C CA . ALA A 1 233 ? 16.702 14.338 20.262 1.00 14.13 212 ALA A CA 1
ATOM 1567 C C . ALA A 1 233 ? 15.422 14.601 19.465 1.00 13.85 212 ALA A C 1
ATOM 1568 O O . ALA A 1 233 ? 15.219 14.030 18.369 1.00 15.00 212 ALA A O 1
ATOM 1570 N N . ILE A 1 234 ? 14.572 15.465 20.004 1.00 13.93 213 ILE A N 1
ATOM 1571 C CA . ILE A 1 234 ? 13.364 15.917 19.306 1.00 13.84 213 ILE A CA 1
ATOM 1572 C C . ILE A 1 234 ? 13.705 16.607 17.970 1.00 14.53 213 ILE A C 1
ATOM 1573 O O . ILE A 1 234 ? 13.127 16.261 16.929 1.00 14.55 213 ILE A O 1
ATOM 1578 N N . LEU A 1 235 ? 14.642 17.560 17.975 1.00 13.83 214 LEU A N 1
ATOM 1579 C CA . LEU A 1 235 ? 15.067 18.212 16.715 1.00 15.46 214 LEU A CA 1
ATOM 1580 C C . LEU A 1 235 ? 15.644 17.241 15.697 1.00 16.65 214 LEU A C 1
ATOM 1581 O O . LEU A 1 235 ? 15.402 17.366 14.496 1.00 17.51 214 LEU A O 1
ATOM 1586 N N . ASN A 1 236 ? 16.403 16.272 16.181 1.00 17.14 215 ASN A N 1
ATOM 1587 C CA . ASN A 1 236 ? 17.079 15.340 15.317 1.00 18.36 215 ASN A CA 1
ATOM 1588 C C . ASN A 1 236 ? 16.182 14.202 14.863 1.00 17.56 215 ASN A C 1
ATOM 1589 O O . ASN A 1 236 ? 16.591 13.418 14.014 1.00 17.86 215 ASN A O 1
ATOM 1594 N N . GLY A 1 237 ? 14.965 14.125 15.402 1.00 15.48 216 GLY A N 1
ATOM 1595 C CA . GLY A 1 237 ? 14.022 13.075 15.050 1.00 15.47 216 GLY A CA 1
ATOM 1596 C C . GLY A 1 237 ? 12.967 13.454 14.026 1.00 14.94 216 GLY A C 1
ATOM 1597 O O . GLY A 1 237 ? 12.059 12.674 13.757 1.00 14.88 216 GLY A O 1
ATOM 1598 N N . ILE A 1 238 ? 13.082 14.630 13.422 1.00 14.92 217 ILE A N 1
ATOM 1599 C CA . ILE A 1 238 ? 12.088 15.083 12.450 1.00 15.85 217 ILE A CA 1
ATOM 1600 C C . ILE A 1 238 ? 11.951 14.093 11.291 1.00 16.18 217 ILE A C 1
ATOM 1601 O O . ILE A 1 238 ? 12.950 13.658 10.709 1.00 16.53 217 ILE A O 1
ATOM 1606 N N . HIS A 1 239 ? 10.713 13.759 10.952 1.00 16.35 218 HIS A N 1
ATOM 1607 C CA . HIS A 1 239 ? 10.416 12.857 9.819 1.00 17.15 218 HIS A CA 1
ATOM 1608 C C . HIS A 1 239 ? 8.957 12.992 9.385 1.00 17.97 218 HIS A C 1
ATOM 1609 O O . HIS A 1 239 ? 8.232 13.805 9.949 1.00 17.81 218 HIS A O 1
ATOM 1617 N N . MET B 1 22 ? -16.889 19.345 -4.193 1.00 33.97 1 MET B N 1
ATOM 1618 C CA . MET B 1 22 ? -17.101 18.493 -2.980 1.00 32.97 1 MET B CA 1
ATOM 1619 C C . MET B 1 22 ? -18.000 19.213 -1.982 1.00 32.33 1 MET B C 1
ATOM 1620 O O . MET B 1 22 ? -17.741 20.366 -1.598 1.00 33.92 1 MET B O 1
ATOM 1625 N N . ASP B 1 23 ? -19.063 18.533 -1.577 1.00 31.02 2 ASP B N 1
ATOM 1626 C CA . ASP B 1 23 ? -19.991 19.068 -0.597 1.00 30.46 2 ASP B CA 1
ATOM 1627 C C . ASP B 1 23 ? -20.015 18.212 0.671 1.00 28.80 2 ASP B C 1
ATOM 1628 O O . ASP B 1 23 ? -19.292 17.208 0.787 1.00 28.18 2 ASP B O 1
ATOM 1633 N N . LYS B 1 24 ? -20.843 18.640 1.616 1.00 27.44 3 LYS B N 1
ATOM 1634 C CA . LYS B 1 24 ? -20.894 18.076 2.939 1.00 26.14 3 LYS B CA 1
ATOM 1635 C C . LYS B 1 24 ? -21.369 16.626 2.933 1.00 24.29 3 LYS B C 1
ATOM 1636 O O . LYS B 1 24 ? -20.767 15.787 3.590 1.00 22.63 3 LYS B O 1
ATOM 1642 N N . ALA B 1 25 ? -22.440 16.331 2.198 1.00 23.44 4 ALA B N 1
ATOM 1643 C CA . ALA B 1 25 ? -22.992 14.966 2.167 1.00 22.54 4 ALA B CA 1
ATOM 1644 C C . ALA B 1 25 ? -21.994 13.974 1.554 1.00 21.02 4 ALA B C 1
ATOM 1645 O O . ALA B 1 25 ? -21.863 12.829 2.028 1.00 19.13 4 ALA B O 1
ATOM 1647 N N . THR B 1 26 ? -21.296 14.418 0.504 1.00 20.34 5 THR B N 1
ATOM 1648 C CA . THR B 1 26 ? -20.327 13.575 -0.178 1.00 19.57 5 THR B CA 1
ATOM 1649 C C . THR B 1 26 ? -19.118 13.331 0.720 1.00 18.03 5 THR B C 1
ATOM 1650 O O . THR B 1 26 ? -18.665 12.202 0.841 1.00 18.37 5 THR B O 1
ATOM 1654 N N . LEU B 1 27 ? -18.631 14.371 1.399 1.00 17.22 6 LEU B N 1
ATOM 1655 C CA . LEU B 1 27 ? -17.483 14.205 2.279 1.00 15.97 6 LEU B CA 1
ATOM 1656 C C . LEU B 1 27 ? -17.840 13.323 3.456 1.00 14.98 6 LEU B C 1
ATOM 1657 O O . LEU B 1 27 ? -17.016 12.491 3.878 1.00 14.52 6 LEU B O 1
ATOM 1662 N N . ALA B 1 28 ? -19.061 13.477 3.972 1.00 13.96 7 ALA B N 1
ATOM 1663 C CA . ALA B 1 28 ? -19.501 12.695 5.124 1.00 14.18 7 ALA B CA 1
ATOM 1664 C C . ALA B 1 28 ? -19.403 11.210 4.836 1.00 14.02 7 ALA B C 1
ATOM 1665 O O . ALA B 1 28 ? -19.087 10.408 5.731 1.00 13.32 7 ALA B O 1
ATOM 1667 N N . LYS B 1 29 ? -19.658 10.820 3.587 1.00 13.98 8 LYS B N 1
ATOM 1668 C CA . LYS B 1 29 ? -19.615 9.393 3.262 1.00 14.16 8 LYS B CA 1
ATOM 1669 C C . LYS B 1 29 ? -18.213 8.832 3.035 1.00 13.38 8 LYS B C 1
ATOM 1670 O O . LYS B 1 29 ? -18.058 7.624 2.813 1.00 12.42 8 LYS B O 1
ATOM 1676 N N . TYR B 1 30 ? -17.193 9.690 3.148 1.00 12.63 9 TYR B N 1
ATOM 1677 C CA . TYR B 1 30 ? -15.822 9.214 3.303 1.00 12.78 9 TYR B CA 1
ATOM 1678 C C . TYR B 1 30 ? -15.473 8.814 4.730 1.00 12.70 9 TYR B C 1
ATOM 1679 O O . TYR B 1 30 ? -14.490 8.123 4.929 1.00 11.76 9 TYR B O 1
ATOM 1688 N N . ILE B 1 31 ? -16.257 9.256 5.711 1.00 13.01 10 ILE B N 1
ATOM 1689 C CA . ILE B 1 31 ? -15.794 9.274 7.105 1.00 13.32 10 ILE B CA 1
ATOM 1690 C C . ILE B 1 31 ? -16.312 8.101 7.924 1.00 13.50 10 ILE B C 1
ATOM 1691 O O . ILE B 1 31 ? -17.520 7.847 7.984 1.00 13.72 10 ILE B O 1
ATOM 1696 N N . ASP B 1 32 ? -15.374 7.389 8.540 1.00 12.79 11 ASP B N 1
ATOM 1697 C CA . ASP B 1 32 ? -15.673 6.420 9.579 1.00 12.99 11 ASP B CA 1
ATOM 1698 C C . ASP B 1 32 ? -15.518 7.153 10.924 1.00 11.79 11 ASP B C 1
ATOM 1699 O O . ASP B 1 32 ? -14.421 7.468 11.325 1.00 11.74 11 ASP B O 1
ATOM 1704 N N . HIS B 1 33 ? -16.640 7.400 11.603 1.00 11.67 12 HIS B N 1
ATOM 1705 C CA . HIS B 1 33 ? -16.713 8.197 12.833 1.00 10.76 12 HIS B CA 1
ATOM 1706 C C . HIS B 1 33 ? -16.329 7.309 14.005 1.00 10.87 12 HIS B C 1
ATOM 1707 O O . HIS B 1 33 ? -17.049 6.374 14.364 1.00 10.33 12 HIS B O 1
ATOM 1714 N N . THR B 1 34 ? -15.158 7.586 14.586 1.00 9.87 13 THR B N 1
ATOM 1715 C CA . THR B 1 34 ? -14.443 6.598 15.372 1.00 9.73 13 THR B CA 1
ATOM 1716 C C . THR B 1 34 ? -14.321 6.953 16.868 1.00 9.88 13 THR B C 1
ATOM 1717 O O . THR B 1 34 ? -13.997 8.091 17.225 1.00 9.35 13 THR B O 1
ATOM 1721 N N . LEU B 1 35 ? -14.553 5.969 17.742 1.00 9.12 14 LEU B N 1
ATOM 1722 C CA . LEU B 1 35 ? -14.199 6.100 19.155 1.00 9.02 14 LEU B CA 1
ATOM 1723 C C . LEU B 1 35 ? -13.671 4.749 19.637 1.00 9.26 14 LEU B C 1
ATOM 1724 O O . LEU B 1 35 ? -14.428 3.761 19.674 1.00 8.44 14 LEU B O 1
ATOM 1729 N N . LEU B 1 36 ? -12.380 4.698 19.956 1.00 7.41 15 LEU B N 1
ATOM 1730 C CA . LEU B 1 36 ? -11.737 3.416 20.306 1.00 8.26 15 LEU B CA 1
ATOM 1731 C C . LEU B 1 36 ? -11.011 3.434 21.647 1.00 8.54 15 LEU B C 1
ATOM 1732 O O . LEU B 1 36 ? -10.321 2.465 21.999 1.00 8.84 15 LEU B O 1
ATOM 1737 N N . LYS B 1 37 ? -11.193 4.485 22.434 1.00 9.70 16 LYS B N 1
ATOM 1738 C CA . LYS B 1 37 ? -10.503 4.573 23.731 1.00 10.62 16 LYS B CA 1
ATOM 1739 C C . LYS B 1 37 ? -10.968 3.449 24.643 1.00 10.09 16 LYS B C 1
ATOM 1740 O O . LYS B 1 37 ? -12.151 3.107 24.683 1.00 10.88 16 LYS B O 1
ATOM 1746 N N . ALA B 1 38 ? -10.029 2.892 25.396 1.00 9.32 17 ALA B N 1
ATOM 1747 C CA . ALA B 1 38 ? -10.296 1.781 26.286 1.00 9.07 17 ALA B CA 1
ATOM 1748 C C . ALA B 1 38 ? -11.372 2.077 27.312 1.00 9.25 17 ALA B C 1
ATOM 1749 O O . ALA B 1 38 ? -12.088 1.161 27.742 1.00 10.68 17 ALA B O 1
ATOM 1751 N N . ASP B 1 39 ? -11.510 3.348 27.675 1.00 9.70 18 ASP B N 1
ATOM 1752 C CA . ASP B 1 39 ? -12.454 3.748 28.738 1.00 10.78 18 ASP B CA 1
ATOM 1753 C C . ASP B 1 39 ? -13.708 4.440 28.175 1.00 10.61 18 ASP B C 1
ATOM 1754 O O . ASP B 1 39 ? -14.396 5.193 28.875 1.00 11.04 18 ASP B O 1
ATOM 1759 N N . ALA B 1 40 ? -13.985 4.209 26.896 1.00 10.56 19 ALA B N 1
ATOM 1760 C CA . ALA B 1 40 ? -15.177 4.745 26.277 1.00 11.33 19 ALA B CA 1
ATOM 1761 C C . ALA B 1 40 ? -16.409 4.207 27.001 1.00 11.96 19 ALA B C 1
ATOM 1762 O O . ALA B 1 40 ? -16.476 3.013 27.361 1.00 11.90 19 ALA B O 1
ATOM 1764 N N . THR B 1 41 ? -17.399 5.081 27.161 1.00 12.05 20 THR B N 1
ATOM 1765 C CA . THR B 1 41 ? -18.594 4.752 27.905 1.00 12.69 20 THR B CA 1
ATOM 1766 C C . THR B 1 41 ? -19.785 4.530 26.995 1.00 12.98 20 THR B C 1
ATOM 1767 O O . THR B 1 41 ? -19.806 5.001 25.843 1.00 12.30 20 THR B O 1
ATOM 1771 N N . GLU B 1 42 ? -20.788 3.849 27.540 1.00 13.00 21 GLU B N 1
ATOM 1772 C CA . GLU B 1 42 ? -22.061 3.640 26.836 1.00 14.24 21 GLU B CA 1
ATOM 1773 C C . GLU B 1 42 ? -22.634 4.979 26.353 1.00 13.58 21 GLU B C 1
ATOM 1774 O O . GLU B 1 42 ? -23.085 5.094 25.220 1.00 13.24 21 GLU B O 1
ATOM 1780 N N . GLU B 1 43 ? -22.585 5.998 27.205 1.00 15.08 22 GLU B N 1
ATOM 1781 C CA . GLU B 1 43 ? -23.106 7.329 26.842 1.00 15.96 22 GLU B CA 1
ATOM 1782 C C . GLU B 1 43 ? -22.384 7.920 25.625 1.00 15.51 22 GLU B C 1
ATOM 1783 O O . GLU B 1 43 ? -23.014 8.470 24.710 1.00 16.06 22 GLU B O 1
ATOM 1789 N N . GLN B 1 44 ? -21.054 7.796 25.619 1.00 14.44 23 GLN B N 1
ATOM 1790 C CA . GLN B 1 44 ? -20.233 8.281 24.518 1.00 14.22 23 GLN B CA 1
ATOM 1791 C C . GLN B 1 44 ? -20.487 7.519 23.211 1.00 13.55 23 GLN B C 1
ATOM 1792 O O . GLN B 1 44 ? -20.543 8.125 22.147 1.00 12.73 23 GLN B O 1
ATOM 1798 N N . ILE B 1 45 ? -20.675 6.202 23.305 1.00 13.23 24 ILE B N 1
ATOM 1799 C CA . ILE B 1 45 ? -20.970 5.357 22.134 1.00 12.36 24 ILE B CA 1
ATOM 1800 C C . ILE B 1 45 ? -22.382 5.699 21.573 1.00 12.64 24 ILE B C 1
ATOM 1801 O O . ILE B 1 45 ? -22.596 5.747 20.357 1.00 11.88 24 ILE B O 1
ATOM 1806 N N . ARG B 1 46 ? -23.348 5.945 22.452 1.00 13.27 25 ARG B N 1
ATOM 1807 C CA . ARG B 1 46 ? -24.662 6.391 22.001 1.00 13.78 25 ARG B CA 1
ATOM 1808 C C . ARG B 1 46 ? -24.601 7.742 21.270 1.00 13.50 25 ARG B C 1
ATOM 1809 O O . ARG B 1 46 ? -25.272 7.926 20.244 1.00 14.04 25 ARG B O 1
ATOM 1817 N N . LYS B 1 47 ? -23.766 8.658 21.767 1.00 13.39 26 LYS B N 1
ATOM 1818 C CA . LYS B 1 47 ? -23.578 9.962 21.165 1.00 13.12 26 LYS B CA 1
ATOM 1819 C C . LYS B 1 47 ? -22.905 9.822 19.813 1.00 12.99 26 LYS B C 1
ATOM 1820 O O . LYS B 1 47 ? -23.286 10.490 18.876 1.00 13.02 26 LYS B O 1
ATOM 1822 N N . LEU B 1 48 ? -21.904 8.937 19.730 1.00 12.79 27 LEU B N 1
ATOM 1823 C CA . LEU B 1 48 ? -21.212 8.639 18.469 1.00 12.24 27 LEU B CA 1
ATOM 1824 C C . LEU B 1 48 ? -22.198 8.193 17.402 1.00 12.86 27 LEU B C 1
ATOM 1825 O O . LEU B 1 48 ? -22.171 8.683 16.260 1.00 12.52 27 LEU B O 1
ATOM 1830 N N . CYS B 1 49 ? -23.067 7.254 17.773 1.00 12.98 28 CYS B N 1
ATOM 1831 C CA . CYS B 1 49 ? -24.108 6.763 16.846 1.00 13.97 28 CYS B CA 1
ATOM 1832 C C . CYS B 1 49 ? -25.123 7.850 16.451 1.00 14.15 28 CYS B C 1
ATOM 1833 O O . CYS B 1 49 ? -25.497 7.971 15.276 1.00 14.64 28 CYS B O 1
ATOM 1836 N N . SER B 1 50 ? -25.576 8.621 17.438 1.00 14.64 29 SER B N 1
ATOM 1837 C CA . SER B 1 50 ? -26.475 9.747 17.190 1.00 16.08 29 SER B CA 1
ATOM 1838 C C . SER B 1 50 ? -25.866 10.726 16.180 1.00 15.61 29 SER B C 1
ATOM 1839 O O . SER B 1 50 ? -26.516 11.128 15.201 1.00 16.09 29 SER B O 1
ATOM 1842 N N . GLU B 1 51 ? -24.609 11.078 16.399 1.00 14.77 30 GLU B N 1
ATOM 1843 C CA . GLU B 1 51 ? -23.885 11.970 15.495 1.00 14.52 30 GLU B CA 1
ATOM 1844 C C . GLU B 1 51 ? -23.745 11.381 14.096 1.00 14.18 30 GLU B C 1
ATOM 1845 O O . GLU B 1 51 ? -23.937 12.071 13.105 1.00 13.84 30 GLU B O 1
ATOM 1851 N N . ALA B 1 52 ? -23.403 10.105 14.012 1.00 13.70 31 ALA B N 1
ATOM 1852 C CA . ALA B 1 52 ? -23.177 9.503 12.701 1.00 14.44 31 ALA B CA 1
ATOM 1853 C C . ALA B 1 52 ? -24.467 9.475 11.879 1.00 15.30 31 ALA B C 1
ATOM 1854 O O . ALA B 1 52 ? -24.465 9.756 10.668 1.00 15.92 31 ALA B O 1
ATOM 1856 N N . ALA B 1 53 ? -25.576 9.154 12.542 1.00 16.00 32 ALA B N 1
ATOM 1857 C CA . ALA B 1 53 ? -26.889 9.150 11.894 1.00 17.18 32 ALA B CA 1
ATOM 1858 C C . ALA B 1 53 ? -27.302 10.566 11.469 1.00 17.34 32 ALA B C 1
ATOM 1859 O O . ALA B 1 53 ? -27.853 10.737 10.371 1.00 18.62 32 ALA B O 1
ATOM 1861 N N . GLU B 1 54 ? -27.010 11.570 12.304 1.00 17.65 33 GLU B N 1
ATOM 1862 C CA A GLU B 1 54 ? -27.361 12.978 12.016 0.50 17.94 33 GLU B CA 1
ATOM 1863 C CA B GLU B 1 54 ? -27.390 12.947 12.000 0.50 17.74 33 GLU B CA 1
ATOM 1864 C C . GLU B 1 54 ? -26.562 13.519 10.833 1.00 17.22 33 GLU B C 1
ATOM 1865 O O . GLU B 1 54 ? -27.119 14.130 9.918 1.00 17.27 33 GLU B O 1
ATOM 1876 N N . TYR B 1 55 ? -25.244 13.326 10.865 1.00 16.23 34 TYR B N 1
ATOM 1877 C CA . TYR B 1 55 ? -24.356 13.840 9.804 1.00 15.65 34 TYR B CA 1
ATOM 1878 C C . TYR B 1 55 ? -24.212 12.894 8.604 1.00 15.77 34 TYR B C 1
ATOM 1879 O O . TYR B 1 55 ? -23.643 13.263 7.577 1.00 15.57 34 TYR B O 1
ATOM 1888 N N . LYS B 1 56 ? -24.768 11.686 8.718 1.00 15.93 35 LYS B N 1
ATOM 1889 C CA . LYS B 1 56 ? -24.750 10.702 7.631 1.00 15.45 35 LYS B CA 1
ATOM 1890 C C . LYS B 1 56 ? -23.326 10.330 7.227 1.00 14.64 35 LYS B C 1
ATOM 1891 O O . LYS B 1 56 ? -22.981 10.309 6.066 1.00 12.90 35 LYS B O 1
ATOM 1897 N N . PHE B 1 57 ? -22.511 10.015 8.223 1.00 13.32 36 PHE B N 1
ATOM 1898 C CA . PHE B 1 57 ? -21.169 9.481 7.998 1.00 12.91 36 PHE B CA 1
ATOM 1899 C C . PHE B 1 57 ? -21.266 8.083 7.360 1.00 13.64 36 PHE B C 1
ATOM 1900 O O . PHE B 1 57 ? -22.331 7.467 7.374 1.00 13.92 36 PHE B O 1
ATOM 1908 N N . ALA B 1 58 ? -20.179 7.579 6.775 1.00 14.27 37 ALA B N 1
ATOM 1909 C CA . ALA B 1 58 ? -20.170 6.192 6.228 1.00 14.15 37 ALA B CA 1
ATOM 1910 C C . ALA B 1 58 ? -20.439 5.131 7.280 1.00 14.39 37 ALA B C 1
ATOM 1911 O O . ALA B 1 58 ? -21.188 4.159 7.027 1.00 15.14 37 ALA B O 1
ATOM 1913 N N . SER B 1 59 ? -19.793 5.288 8.435 1.00 13.57 38 SER B N 1
ATOM 1914 C CA . SER B 1 59 ? -19.805 4.260 9.476 1.00 13.04 38 SER B CA 1
ATOM 1915 C C . SER B 1 59 ? -19.582 4.875 10.837 1.00 12.57 38 SER B C 1
ATOM 1916 O O . SER B 1 59 ? -19.132 6.001 10.941 1.00 11.67 38 SER B O 1
ATOM 1919 N N . VAL B 1 60 ? -19.829 4.092 11.877 1.00 12.75 39 VAL B N 1
ATOM 1920 C CA . VAL B 1 60 ? -19.078 4.260 13.115 1.00 12.08 39 VAL B CA 1
ATOM 1921 C C . VAL B 1 60 ? -18.047 3.144 13.217 1.00 11.98 39 VAL B C 1
ATOM 1922 O O . VAL B 1 60 ? -18.256 2.038 12.703 1.00 12.69 39 VAL B O 1
ATOM 1926 N N . CYS B 1 61 ? -16.909 3.469 13.827 1.00 11.27 40 CYS B N 1
ATOM 1927 C CA A CYS B 1 61 ? -15.888 2.490 14.117 0.60 11.36 40 CYS B CA 1
ATOM 1928 C CA B CYS B 1 61 ? -15.870 2.491 14.117 0.40 11.43 40 CYS B CA 1
ATOM 1929 C C . CYS B 1 61 ? -15.660 2.443 15.626 1.00 10.71 40 CYS B C 1
ATOM 1930 O O . CYS B 1 61 ? -15.252 3.440 16.237 1.00 10.76 40 CYS B O 1
ATOM 1935 N N . VAL B 1 62 ? -15.939 1.272 16.212 1.00 9.99 41 VAL B N 1
ATOM 1936 C CA . VAL B 1 62 ? -15.913 1.058 17.645 1.00 9.66 41 VAL B CA 1
ATOM 1937 C C . VAL B 1 62 ? -15.228 -0.266 17.944 1.00 9.61 41 VAL B C 1
ATOM 1938 O O . VAL B 1 62 ? -15.071 -1.093 17.040 1.00 9.48 41 VAL B O 1
ATOM 1942 N N . ASN B 1 63 ? -14.860 -0.483 19.205 1.00 9.27 42 ASN B N 1
ATOM 1943 C CA . ASN B 1 63 ? -14.270 -1.779 19.610 1.00 9.26 42 ASN B CA 1
ATOM 1944 C C . ASN B 1 63 ? -15.344 -2.875 19.608 1.00 9.84 42 ASN B C 1
ATOM 1945 O O . ASN B 1 63 ? -16.537 -2.566 19.721 1.00 10.46 42 ASN B O 1
ATOM 1950 N N . PRO B 1 64 ? -14.932 -4.164 19.483 1.00 9.49 43 PRO B N 1
ATOM 1951 C CA . PRO B 1 64 ? -15.921 -5.247 19.273 1.00 10.11 43 PRO B CA 1
ATOM 1952 C C . PRO B 1 64 ? -17.013 -5.350 20.341 1.00 10.88 43 PRO B C 1
ATOM 1953 O O . PRO B 1 64 ? -18.136 -5.775 20.040 1.00 11.48 43 PRO B O 1
ATOM 1957 N N . THR B 1 65 ? -16.705 -4.954 21.576 1.00 10.05 44 THR B N 1
ATOM 1958 C CA . THR B 1 65 ? -17.696 -5.029 22.668 1.00 10.45 44 THR B CA 1
ATOM 1959 C C . THR B 1 65 ? -18.959 -4.180 22.394 1.00 10.97 44 THR B C 1
ATOM 1960 O O . THR B 1 65 ? -20.040 -4.521 22.879 1.00 10.77 44 THR B O 1
ATOM 1964 N N . TRP B 1 66 ? -18.816 -3.101 21.607 1.00 10.39 45 TRP B N 1
ATOM 1965 C CA . TRP B 1 66 ? -19.922 -2.181 21.323 1.00 10.44 45 TRP B CA 1
ATOM 1966 C C . TRP B 1 66 ? -20.681 -2.462 20.035 1.00 10.85 45 TRP B C 1
ATOM 1967 O O . TRP B 1 66 ? -21.619 -1.712 19.704 1.00 11.50 45 TRP B O 1
ATOM 1978 N N . VAL B 1 67 ? -20.308 -3.533 19.321 1.00 10.71 46 VAL B N 1
ATOM 1979 C CA . VAL B 1 67 ? -20.953 -3.870 18.043 1.00 11.39 46 VAL B CA 1
ATOM 1980 C C . VAL B 1 67 ? -22.482 -4.090 18.177 1.00 12.37 46 VAL B C 1
ATOM 1981 O O . VAL B 1 67 ? -23.256 -3.474 17.423 1.00 13.13 46 VAL B O 1
ATOM 1985 N N . PRO B 1 68 ? -22.933 -4.924 19.137 1.00 13.45 47 PRO B N 1
ATOM 1986 C CA . PRO B 1 68 ? -24.392 -5.133 19.251 1.00 14.63 47 PRO B CA 1
ATOM 1987 C C . PRO B 1 68 ? -25.186 -3.835 19.477 1.00 14.97 47 PRO B C 1
ATOM 1988 O O . PRO B 1 68 ? -26.202 -3.609 18.819 1.00 15.90 47 PRO B O 1
ATOM 1992 N N . LEU B 1 69 ? -24.727 -2.978 20.381 1.00 13.57 48 LEU B N 1
ATOM 1993 C CA . LEU B 1 69 ? -25.437 -1.721 20.640 1.00 13.73 48 LEU B CA 1
ATOM 1994 C C . LEU B 1 69 ? -25.478 -0.826 19.401 1.00 14.02 48 LEU B C 1
ATOM 1995 O O . LEU B 1 69 ? -26.530 -0.273 19.063 1.00 13.96 48 LEU B O 1
ATOM 2000 N N . CYS B 1 70 ? -24.331 -0.659 18.753 1.00 13.98 49 CYS B N 1
ATOM 2001 C CA . CYS B 1 70 ? -24.286 0.187 17.557 1.00 14.39 49 CYS B CA 1
ATOM 2002 C C . CYS B 1 70 ? -25.177 -0.406 16.452 1.00 15.35 49 CYS B C 1
ATOM 2003 O O . CYS B 1 70 ? -25.869 0.324 15.745 1.00 15.58 49 CYS B O 1
ATOM 2006 N N . ALA B 1 71 ? -25.188 -1.735 16.333 1.00 16.08 50 ALA B N 1
ATOM 2007 C CA . ALA B 1 71 ? -25.998 -2.366 15.297 1.00 16.53 50 ALA B CA 1
ATOM 2008 C C . ALA B 1 71 ? -27.463 -2.019 15.541 1.00 17.61 50 ALA B C 1
ATOM 2009 O O . ALA B 1 71 ? -28.200 -1.676 14.619 1.00 18.19 50 ALA B O 1
ATOM 2011 N N . GLU B 1 72 ? -27.884 -2.095 16.794 1.00 18.01 51 GLU B N 1
ATOM 2012 C CA . GLU B 1 72 ? -29.278 -1.817 17.140 1.00 19.91 51 GLU B CA 1
ATOM 2013 C C . GLU B 1 72 ? -29.583 -0.348 16.845 1.00 19.48 51 GLU B C 1
ATOM 2014 O O . GLU B 1 72 ? -30.609 -0.025 16.232 1.00 19.29 51 GLU B O 1
ATOM 2020 N N . LEU B 1 73 ? -28.697 0.539 17.282 1.00 18.45 52 LEU B N 1
ATOM 2021 C CA . LEU B 1 73 ? -28.962 1.980 17.203 1.00 17.79 52 LEU B CA 1
ATOM 2022 C C . LEU B 1 73 ? -28.968 2.497 15.762 1.00 18.40 52 LEU B C 1
ATOM 2023 O O . LEU B 1 73 ? -29.733 3.433 15.432 1.00 18.81 52 LEU B O 1
ATOM 2028 N N . LEU B 1 74 ? -28.165 1.885 14.899 1.00 17.87 53 LEU B N 1
ATOM 2029 C CA . LEU B 1 74 ? -27.999 2.375 13.526 1.00 18.44 53 LEU B CA 1
ATOM 2030 C C . LEU B 1 74 ? -28.862 1.689 12.467 1.00 19.91 53 LEU B C 1
ATOM 2031 O O . LEU B 1 74 ? -28.756 2.018 11.278 1.00 19.87 53 LEU B O 1
ATOM 2036 N N . LYS B 1 75 ? -29.721 0.757 12.896 1.00 21.08 54 LYS B N 1
ATOM 2037 C CA . LYS B 1 75 ? -30.714 0.142 12.007 1.00 22.43 54 LYS B CA 1
ATOM 2038 C C . LYS B 1 75 ? -31.464 1.208 11.179 1.00 23.10 54 LYS B C 1
ATOM 2039 O O . LYS B 1 75 ? -32.012 2.169 11.728 1.00 23.46 54 LYS B O 1
ATOM 2041 N N . GLY B 1 76 ? -31.414 1.065 9.858 1.00 23.86 55 GLY B N 1
ATOM 2042 C CA . GLY B 1 76 ? -32.184 1.908 8.939 1.00 24.52 55 GLY B CA 1
ATOM 2043 C C . GLY B 1 76 ? -31.663 3.324 8.732 1.00 24.18 55 GLY B C 1
ATOM 2044 O O . GLY B 1 76 ? -32.340 4.144 8.127 1.00 24.56 55 GLY B O 1
ATOM 2045 N N . THR B 1 77 ? -30.465 3.605 9.235 1.00 22.26 56 THR B N 1
ATOM 2046 C CA . THR B 1 77 ? -29.885 4.942 9.171 1.00 21.65 56 THR B CA 1
ATOM 2047 C C . THR B 1 77 ? -28.984 5.102 7.951 1.00 21.68 56 THR B C 1
ATOM 2048 O O . THR B 1 77 ? -28.685 6.224 7.561 1.00 22.67 56 THR B O 1
ATOM 2052 N N . GLY B 1 78 ? -28.541 3.984 7.369 1.00 20.92 57 GLY B N 1
ATOM 2053 C CA . GLY B 1 78 ? -27.578 4.014 6.279 1.00 20.71 57 GLY B CA 1
ATOM 2054 C C . GLY B 1 78 ? -26.130 4.094 6.768 1.00 19.10 57 GLY B C 1
ATOM 2055 O O . GLY B 1 78 ? -25.207 4.117 5.961 1.00 20.04 57 GLY B O 1
ATOM 2056 N N . VAL B 1 79 ? -25.930 4.155 8.082 1.00 17.62 58 VAL B N 1
ATOM 2057 C CA . VAL B 1 79 ? -24.578 4.137 8.653 1.00 16.14 58 VAL B CA 1
ATOM 2058 C C . VAL B 1 79 ? -24.209 2.706 9.010 1.00 16.27 58 VAL B C 1
ATOM 2059 O O . VAL B 1 79 ? -24.981 2.022 9.710 1.00 16.53 58 VAL B O 1
ATOM 2063 N N . LYS B 1 80 ? -23.028 2.275 8.562 1.00 15.77 59 LYS B N 1
ATOM 2064 C CA . LYS B 1 80 ? -22.517 0.924 8.798 1.00 16.29 59 LYS B CA 1
ATOM 2065 C C . LYS B 1 80 ? -21.868 0.826 10.154 1.00 14.98 59 LYS B C 1
ATOM 2066 O O . LYS B 1 80 ? -21.332 1.826 10.662 1.00 13.66 59 LYS B O 1
ATOM 2072 N N . VAL B 1 81 ? -21.874 -0.373 10.736 1.00 14.96 60 VAL B N 1
ATOM 2073 C CA . VAL B 1 81 ? -21.076 -0.651 11.922 1.00 14.48 60 VAL B CA 1
ATOM 2074 C C . VAL B 1 81 ? -19.749 -1.267 11.505 1.00 14.20 60 VAL B C 1
ATOM 2075 O O . VAL B 1 81 ? -19.715 -2.344 10.889 1.00 12.71 60 VAL B O 1
ATOM 2079 N N . CYS B 1 82 ? -18.670 -0.568 11.824 1.00 13.69 61 CYS B N 1
ATOM 2080 C CA . CYS B 1 82 ? -17.319 -1.056 11.605 1.00 14.41 61 CYS B CA 1
ATOM 2081 C C . CYS B 1 82 ? -16.667 -1.342 12.960 1.00 13.62 61 CYS B C 1
ATOM 2082 O O . CYS B 1 82 ? -16.922 -0.651 13.963 1.00 13.18 61 CYS B O 1
ATOM 2085 N N . THR B 1 83 ? -15.859 -2.388 13.021 1.00 13.02 62 THR B N 1
ATOM 2086 C CA . THR B 1 83 ? -15.133 -2.684 14.245 1.00 11.97 62 THR B CA 1
ATOM 2087 C C . THR B 1 83 ? -13.690 -3.088 13.916 1.00 12.03 62 THR B C 1
ATOM 2088 O O . THR B 1 83 ? -13.351 -3.246 12.747 1.00 12.94 62 THR B O 1
ATOM 2092 N N . VAL B 1 84 ? -12.867 -3.216 14.945 1.00 10.63 63 VAL B N 1
ATOM 2093 C CA . VAL B 1 84 ? -11.452 -3.445 14.801 1.00 9.65 63 VAL B CA 1
ATOM 2094 C C . VAL B 1 84 ? -11.119 -4.823 15.380 1.00 9.96 63 VAL B C 1
ATOM 2095 O O . VAL B 1 84 ? -11.736 -5.268 16.365 1.00 10.38 63 VAL B O 1
ATOM 2099 N N . ILE B 1 85 ? -10.121 -5.474 14.777 1.00 9.00 64 ILE B N 1
ATOM 2100 C CA . ILE B 1 85 ? -9.794 -6.877 15.048 1.00 8.86 64 ILE B CA 1
ATOM 2101 C C . ILE B 1 85 ? -8.314 -7.037 15.350 1.00 9.41 64 ILE B C 1
ATOM 2102 O O . ILE B 1 85 ? -7.463 -6.514 14.606 1.00 9.71 64 ILE B O 1
ATOM 2107 N N . GLY B 1 86 ? -7.992 -7.749 16.450 1.00 10.15 65 GLY B N 1
ATOM 2108 C CA . GLY B 1 86 ? -6.590 -7.897 16.875 1.00 9.64 65 GLY B CA 1
ATOM 2109 C C . GLY B 1 86 ? -5.928 -6.542 17.110 1.00 9.55 65 GLY B C 1
ATOM 2110 O O . GLY B 1 86 ? -4.758 -6.350 16.784 1.00 9.80 65 GLY B O 1
ATOM 2111 N N . PHE B 1 87 ? -6.680 -5.607 17.675 1.00 9.08 66 PHE B N 1
ATOM 2112 C CA . PHE B 1 87 ? -6.363 -4.181 17.631 1.00 8.85 66 PHE B CA 1
ATOM 2113 C C . PHE B 1 87 ? -6.021 -3.654 19.030 1.00 9.64 66 PHE B C 1
ATOM 2114 O O . PHE B 1 87 ? -6.699 -4.030 19.986 1.00 10.69 66 PHE B O 1
ATOM 2122 N N . PRO B 1 88 ? -4.996 -2.775 19.150 1.00 8.92 67 PRO B N 1
ATOM 2123 C CA . PRO B 1 88 ? -4.213 -2.171 18.090 1.00 8.85 67 PRO B CA 1
ATOM 2124 C C . PRO B 1 88 ? -2.867 -2.861 17.785 1.00 8.60 67 PRO B C 1
ATOM 2125 O O . PRO B 1 88 ? -2.135 -2.375 16.925 1.00 10.02 67 PRO B O 1
ATOM 2129 N N . LEU B 1 89 ? -2.526 -3.945 18.480 1.00 8.61 68 LEU B N 1
ATOM 2130 C CA . LEU B 1 89 ? -1.152 -4.483 18.386 1.00 7.97 68 LEU B CA 1
ATOM 2131 C C . LEU B 1 89 ? -0.961 -5.531 17.285 1.00 8.33 68 LEU B C 1
ATOM 2132 O O . LEU B 1 89 ? 0.158 -5.701 16.806 1.00 8.56 68 LEU B O 1
ATOM 2137 N N . GLY B 1 90 ? -2.033 -6.212 16.859 1.00 8.11 69 GLY B N 1
ATOM 2138 C CA . GLY B 1 90 ? -1.910 -7.271 15.833 1.00 8.00 69 GLY B CA 1
ATOM 2139 C C . GLY B 1 90 ? -1.127 -8.529 16.184 1.00 8.55 69 GLY B C 1
ATOM 2140 O O . GLY B 1 90 ? -0.824 -9.343 15.295 1.00 9.06 69 GLY B O 1
ATOM 2141 N N . ALA B 1 91 ? -0.855 -8.731 17.478 1.00 8.06 70 ALA B N 1
ATOM 2142 C CA . ALA B 1 91 ? 0.125 -9.717 17.926 1.00 8.48 70 ALA B CA 1
ATOM 2143 C C . ALA B 1 91 ? -0.521 -10.909 18.640 1.00 8.97 70 ALA B C 1
ATOM 2144 O O . ALA B 1 91 ? -0.103 -11.328 19.719 1.00 10.84 70 ALA B O 1
ATOM 2146 N N . THR B 1 92 ? -1.554 -11.455 18.007 1.00 9.94 71 THR B N 1
ATOM 2147 C CA . THR B 1 92 ? -2.284 -12.600 18.503 1.00 9.76 71 THR B CA 1
ATOM 2148 C C . THR B 1 92 ? -2.502 -13.559 17.325 1.00 9.81 71 THR B C 1
ATOM 2149 O O . THR B 1 92 ? -2.521 -13.117 16.161 1.00 9.47 71 THR B O 1
ATOM 2153 N N . PRO B 1 93 ? -2.619 -14.858 17.600 1.00 10.08 72 PRO B N 1
ATOM 2154 C CA . PRO B 1 93 ? -2.683 -15.815 16.472 1.00 10.49 72 PRO B CA 1
ATOM 2155 C C . PRO B 1 93 ? -3.834 -15.599 15.491 1.00 10.85 72 PRO B C 1
ATOM 2156 O O . PRO B 1 93 ? -4.888 -15.105 15.862 1.00 10.03 72 PRO B O 1
ATOM 2160 N N . SER B 1 94 ? -3.640 -16.027 14.242 1.00 10.96 73 SER B N 1
ATOM 2161 C CA . SER B 1 94 ? -4.645 -15.819 13.208 1.00 11.52 73 SER B CA 1
ATOM 2162 C C . SER B 1 94 ? -6.004 -16.393 13.568 1.00 12.40 73 SER B C 1
ATOM 2163 O O . SER B 1 94 ? -7.016 -15.808 13.217 1.00 11.70 73 SER B O 1
ATOM 2166 N N . GLU B 1 95 ? -6.027 -17.561 14.224 1.00 13.67 74 GLU B N 1
ATOM 2167 C CA . GLU B 1 95 ? -7.302 -18.182 14.623 1.00 14.06 74 GLU B CA 1
ATOM 2168 C C . GLU B 1 95 ? -8.094 -17.337 15.627 1.00 12.36 74 GLU B C 1
ATOM 2169 O O . GLU B 1 95 ? -9.326 -17.390 15.639 1.00 12.68 74 GLU B O 1
ATOM 2175 N N . VAL B 1 96 ? -7.392 -16.574 16.467 1.00 11.17 75 VAL B N 1
ATOM 2176 C CA . VAL B 1 96 ? -8.022 -15.654 17.400 1.00 10.41 75 VAL B CA 1
ATOM 2177 C C . VAL B 1 96 ? -8.594 -14.444 16.647 1.00 9.77 75 VAL B C 1
ATOM 2178 O O . VAL B 1 96 ? -9.742 -14.060 16.871 1.00 9.54 75 VAL B O 1
ATOM 2182 N N . LYS B 1 97 ? -7.825 -13.873 15.729 1.00 9.79 76 LYS B N 1
ATOM 2183 C CA . LYS B 1 97 ? -8.341 -12.751 14.909 1.00 9.56 76 LYS B CA 1
ATOM 2184 C C . LYS B 1 97 ? -9.600 -13.214 14.147 1.00 10.78 76 LYS B C 1
ATOM 2185 O O . LYS B 1 97 ? -10.608 -12.491 14.065 1.00 10.64 76 LYS B O 1
ATOM 2191 N N . ALA B 1 98 ? -9.538 -14.439 13.615 1.00 11.01 77 ALA B N 1
ATOM 2192 C CA . ALA B 1 98 ? -10.658 -15.013 12.866 1.00 11.49 77 ALA B CA 1
ATOM 2193 C C . ALA B 1 98 ? -11.894 -15.188 13.755 1.00 12.19 77 ALA B C 1
ATOM 2194 O O . ALA B 1 98 ? -13.008 -14.869 13.342 1.00 12.47 77 ALA B O 1
ATOM 2196 N N . TYR B 1 99 ? -11.696 -15.673 14.984 1.00 12.01 78 TYR B N 1
ATOM 2197 C CA . TYR B 1 99 ? -12.817 -15.876 15.907 1.00 11.95 78 TYR B CA 1
ATOM 2198 C C . TYR B 1 99 ? -13.450 -14.549 16.330 1.00 11.39 78 TYR B C 1
ATOM 2199 O O . TYR B 1 99 ? -14.675 -14.424 16.356 1.00 11.21 78 TYR B O 1
ATOM 2208 N N . GLU B 1 100 ? -12.620 -13.559 16.654 1.00 10.92 79 GLU B N 1
ATOM 2209 C CA . GLU B 1 100 ? -13.104 -12.208 16.987 1.00 10.82 79 GLU B CA 1
ATOM 2210 C C . GLU B 1 100 ? -13.934 -11.633 15.842 1.00 10.51 79 GLU B C 1
ATOM 2211 O O . GLU B 1 100 ? -14.991 -11.036 16.063 1.00 10.41 79 GLU B O 1
ATOM 2217 N N . THR B 1 101 ? -13.468 -11.883 14.622 1.00 10.17 80 THR B N 1
ATOM 2218 C CA . THR B 1 101 ? -14.157 -11.469 13.403 1.00 10.22 80 THR B CA 1
ATOM 2219 C C . THR B 1 101 ? -15.515 -12.169 13.256 1.00 10.86 80 THR B C 1
ATOM 2220 O O . THR B 1 101 ? -16.521 -11.520 12.985 1.00 11.24 80 THR B O 1
ATOM 2224 N N . LYS B 1 102 ? -15.545 -13.493 13.427 1.00 12.05 81 LYS B N 1
ATOM 2225 C CA . LYS B 1 102 ? -16.790 -14.269 13.345 1.00 12.87 81 LYS B CA 1
ATOM 2226 C C . LYS B 1 102 ? -17.830 -13.757 14.335 1.00 12.66 81 LYS B C 1
ATOM 2227 O O . LYS B 1 102 ? -18.995 -13.565 13.986 1.00 12.57 81 LYS B O 1
ATOM 2229 N N . VAL B 1 103 ? -17.401 -13.514 15.569 1.00 12.35 82 VAL B N 1
ATOM 2230 C CA . VAL B 1 103 ? -18.320 -12.979 16.602 1.00 12.02 82 VAL B CA 1
ATOM 2231 C C . VAL B 1 103 ? -18.839 -11.597 16.248 1.00 12.03 82 VAL B C 1
ATOM 2232 O O . VAL B 1 103 ? -20.048 -11.319 16.350 1.00 11.78 82 VAL B O 1
ATOM 2236 N N . ALA B 1 104 ? -17.927 -10.719 15.830 1.00 11.15 83 ALA B N 1
ATOM 2237 C CA . ALA B 1 104 ? -18.293 -9.357 15.470 1.00 11.99 83 ALA B CA 1
ATOM 2238 C C . ALA B 1 104 ? -19.365 -9.355 14.366 1.00 12.98 83 ALA B C 1
ATOM 2239 O O . ALA B 1 104 ? -20.373 -8.648 14.474 1.00 12.58 83 ALA B O 1
ATOM 2241 N N . VAL B 1 105 ? -19.158 -10.154 13.317 1.00 13.73 84 VAL B N 1
ATOM 2242 C CA . VAL B 1 105 ? -20.091 -10.187 12.191 1.00 15.30 84 VAL B CA 1
ATOM 2243 C C . VAL B 1 105 ? -21.441 -10.779 12.616 1.00 16.17 84 VAL B C 1
ATOM 2244 O O . VAL B 1 105 ? -22.487 -10.238 12.263 1.00 16.62 84 VAL B O 1
ATOM 2248 N N . GLU B 1 106 ? -21.417 -11.840 13.424 1.00 16.82 85 GLU B N 1
ATOM 2249 C CA . GLU B 1 106 ? -22.645 -12.403 14.006 1.00 18.35 85 GLU B CA 1
ATOM 2250 C C . GLU B 1 106 ? -23.388 -11.383 14.846 1.00 17.85 85 GLU B C 1
ATOM 2251 O O . GLU B 1 106 ? -24.624 -11.400 14.867 1.00 18.05 85 GLU B O 1
ATOM 2257 N N . GLN B 1 107 ? -22.639 -10.497 15.519 1.00 17.20 86 GLN B N 1
ATOM 2258 C CA . GLN B 1 107 ? -23.226 -9.464 16.388 1.00 17.06 86 GLN B CA 1
ATOM 2259 C C . GLN B 1 107 ? -23.677 -8.205 15.628 1.00 16.96 86 GLN B C 1
ATOM 2260 O O . GLN B 1 107 ? -24.298 -7.314 16.214 1.00 16.90 86 GLN B O 1
ATOM 2266 N N . GLY B 1 108 ? -23.356 -8.130 14.336 1.00 16.78 87 GLY B N 1
ATOM 2267 C CA . GLY B 1 108 ? -23.883 -7.097 13.434 1.00 16.59 87 GLY B CA 1
ATOM 2268 C C . GLY B 1 108 ? -22.857 -6.184 12.769 1.00 15.80 87 GLY B C 1
ATOM 2269 O O . GLY B 1 108 ? -23.230 -5.187 12.116 1.00 15.73 87 GLY B O 1
ATOM 2270 N N . ALA B 1 109 ? -21.573 -6.490 12.930 1.00 14.42 88 ALA B N 1
ATOM 2271 C CA . ALA B 1 109 ? -20.524 -5.724 12.226 1.00 14.10 88 ALA B CA 1
ATOM 2272 C C . ALA B 1 109 ? -20.657 -5.877 10.704 1.00 14.51 88 ALA B C 1
ATOM 2273 O O . ALA B 1 109 ? -20.817 -6.991 10.194 1.00 14.90 88 ALA B O 1
ATOM 2275 N N . GLU B 1 110 ? -20.560 -4.773 9.979 1.00 14.21 89 GLU B N 1
ATOM 2276 C CA . GLU B 1 110 ? -20.611 -4.820 8.523 1.00 14.86 89 GLU B CA 1
ATOM 2277 C C . GLU B 1 110 ? -19.248 -4.621 7.866 1.00 14.34 89 GLU B C 1
ATOM 2278 O O . GLU B 1 110 ? -19.087 -4.855 6.659 1.00 14.43 89 GLU B O 1
ATOM 2284 N N . GLU B 1 111 ? -18.279 -4.169 8.657 1.00 12.93 90 GLU B N 1
ATOM 2285 C CA . GLU B 1 111 ? -16.905 -3.992 8.200 1.00 12.71 90 GLU B CA 1
ATOM 2286 C C . GLU B 1 111 ? -16.017 -4.325 9.381 1.00 12.23 90 GLU B C 1
ATOM 2287 O O . GLU B 1 111 ? -16.375 -4.056 10.545 1.00 12.42 90 GLU B O 1
ATOM 2293 N N . VAL B 1 112 ? -14.885 -4.950 9.104 1.00 12.59 91 VAL B N 1
ATOM 2294 C CA . VAL B 1 112 ? -13.883 -5.240 10.125 1.00 12.71 91 VAL B CA 1
ATOM 2295 C C . VAL B 1 112 ? -12.502 -4.752 9.676 1.00 13.24 91 VAL B C 1
ATOM 2296 O O . VAL B 1 112 ? -12.123 -4.909 8.514 1.00 12.34 91 VAL B O 1
ATOM 2300 N N . ASP B 1 113 ? -11.807 -4.089 10.600 1.00 12.77 92 ASP B N 1
ATOM 2301 C CA . ASP B 1 113 ? -10.484 -3.486 10.333 1.00 13.12 92 ASP B CA 1
ATOM 2302 C C . ASP B 1 113 ? -9.474 -4.219 11.204 1.00 12.36 92 ASP B C 1
ATOM 2303 O O . ASP B 1 113 ? -9.425 -3.996 12.420 1.00 11.84 92 ASP B O 1
ATOM 2308 N N . MET B 1 114 ? -8.688 -5.111 10.608 1.00 10.87 93 MET B N 1
ATOM 2309 C CA . MET B 1 114 ? -7.761 -5.933 11.373 1.00 9.99 93 MET B CA 1
ATOM 2310 C C . MET B 1 114 ? -6.381 -5.255 11.407 1.00 10.02 93 MET B C 1
ATOM 2311 O O . MET B 1 114 ? -6.066 -4.491 10.514 1.00 10.61 93 MET B O 1
ATOM 2316 N N . VAL B 1 115 ? -5.549 -5.583 12.395 1.00 8.86 94 VAL B N 1
ATOM 2317 C CA . VAL B 1 115 ? -4.137 -5.159 12.405 1.00 8.04 94 VAL B CA 1
ATOM 2318 C C . VAL B 1 115 ? -3.271 -6.347 12.031 1.00 8.45 94 VAL B C 1
ATOM 2319 O O . VAL B 1 115 ? -3.467 -7.475 12.542 1.00 8.78 94 VAL B O 1
ATOM 2323 N N . ILE B 1 116 ? -2.310 -6.100 11.135 1.00 8.20 95 ILE B N 1
ATOM 2324 C CA . ILE B 1 116 ? -1.326 -7.113 10.773 1.00 8.40 95 ILE B CA 1
ATOM 2325 C C . ILE B 1 116 ? -0.408 -7.567 11.927 1.00 7.99 95 ILE B C 1
ATOM 2326 O O . ILE B 1 116 ? -0.196 -6.859 12.956 1.00 8.67 95 ILE B O 1
ATOM 2331 N N . ASN B 1 117 ? 0.167 -8.748 11.731 1.00 8.14 96 ASN B N 1
ATOM 2332 C CA . ASN B 1 117 ? 1.201 -9.270 12.619 1.00 7.92 96 ASN B CA 1
ATOM 2333 C C . ASN B 1 117 ? 2.554 -8.730 12.187 1.00 8.12 96 ASN B C 1
ATOM 2334 O O . ASN B 1 117 ? 3.194 -9.238 11.250 1.00 8.15 96 ASN B O 1
ATOM 2339 N N . ILE B 1 118 ? 2.970 -7.650 12.829 1.00 7.57 97 ILE B N 1
ATOM 2340 C CA . ILE B 1 118 ? 4.217 -6.963 12.443 1.00 8.11 97 ILE B CA 1
ATOM 2341 C C . ILE B 1 118 ? 5.467 -7.819 12.659 1.00 9.45 97 ILE B C 1
ATOM 2342 O O . ILE B 1 118 ? 6.400 -7.735 11.898 1.00 9.25 97 ILE B O 1
ATOM 2347 N N . GLY B 1 119 ? 5.487 -8.668 13.680 1.00 8.84 98 GLY B N 1
ATOM 2348 C CA . GLY B 1 119 ? 6.590 -9.600 13.862 1.00 9.60 98 GLY B CA 1
ATOM 2349 C C . GLY B 1 119 ? 6.819 -10.515 12.657 1.00 9.59 98 GLY B C 1
ATOM 2350 O O . GLY B 1 119 ? 7.947 -10.800 12.297 1.00 10.93 98 GLY B O 1
ATOM 2351 N N . MET B 1 120 ? 5.744 -10.923 12.005 1.00 9.77 99 MET B N 1
ATOM 2352 C CA . MET B 1 120 ? 5.853 -11.693 10.775 1.00 9.86 99 MET B CA 1
ATOM 2353 C C . MET B 1 120 ? 6.510 -10.887 9.678 1.00 9.98 99 MET B C 1
ATOM 2354 O O . MET B 1 120 ? 7.387 -11.400 8.987 1.00 11.05 99 MET B O 1
ATOM 2359 N N . VAL B 1 121 ? 6.114 -9.625 9.539 1.00 10.19 100 VAL B N 1
ATOM 2360 C CA . VAL B 1 121 ? 6.698 -8.739 8.540 1.00 10.17 100 VAL B CA 1
ATOM 2361 C C . VAL B 1 121 ? 8.194 -8.585 8.764 1.00 10.50 100 VAL B C 1
ATOM 2362 O O . VAL B 1 121 ? 8.979 -8.671 7.828 1.00 10.79 100 VAL B O 1
ATOM 2366 N N . LYS B 1 122 ? 8.591 -8.338 10.013 1.00 10.75 101 LYS B N 1
ATOM 2367 C CA . LYS B 1 122 ? 9.994 -8.157 10.322 1.00 11.02 101 LYS B CA 1
ATOM 2368 C C . LYS B 1 122 ? 10.864 -9.421 10.107 1.00 11.90 101 LYS B C 1
ATOM 2369 O O . LYS B 1 122 ? 12.050 -9.297 9.830 1.00 12.71 101 LYS B O 1
ATOM 2375 N N . ALA B 1 123 ? 10.260 -10.609 10.213 1.00 10.94 102 ALA B N 1
ATOM 2376 C CA . ALA B 1 123 ? 10.878 -11.868 9.895 1.00 11.44 102 ALA B CA 1
ATOM 2377 C C . ALA B 1 123 ? 10.779 -12.228 8.396 1.00 11.38 102 ALA B C 1
ATOM 2378 O O . ALA B 1 123 ? 11.240 -13.301 7.989 1.00 11.31 102 ALA B O 1
ATOM 2380 N N . LYS B 1 124 ? 10.225 -11.320 7.592 1.00 11.29 103 LYS B N 1
ATOM 2381 C CA . LYS B 1 124 ? 9.984 -11.539 6.162 1.00 11.82 103 LYS B CA 1
ATOM 2382 C C . LYS B 1 124 ? 9.164 -12.818 5.898 1.00 12.01 103 LYS B C 1
ATOM 2383 O O . LYS B 1 124 ? 9.323 -13.475 4.858 1.00 12.94 103 LYS B O 1
ATOM 2389 N N . LYS B 1 125 ? 8.258 -13.125 6.823 1.00 10.94 104 LYS B N 1
ATOM 2390 C CA . LYS B 1 125 ? 7.341 -14.259 6.679 1.00 11.34 104 LYS B CA 1
ATOM 2391 C C . LYS B 1 125 ? 6.059 -13.774 6.035 1.00 11.11 104 LYS B C 1
ATOM 2392 O O . LYS B 1 125 ? 4.991 -13.757 6.649 1.00 10.91 104 LYS B O 1
ATOM 2398 N N . TYR B 1 126 ? 6.172 -13.376 4.770 1.00 10.95 105 TYR B N 1
ATOM 2399 C CA . TYR B 1 126 ? 5.067 -12.717 4.098 1.00 10.64 105 TYR B CA 1
ATOM 2400 C C . TYR B 1 126 ? 3.933 -13.661 3.664 1.00 11.12 105 TYR B C 1
ATOM 2401 O O . TYR B 1 126 ? 2.771 -13.234 3.537 1.00 10.54 105 TYR B O 1
ATOM 2410 N N . ASP B 1 127 ? 4.242 -14.936 3.460 1.00 11.46 106 ASP B N 1
ATOM 2411 C CA . ASP B 1 127 ? 3.171 -15.947 3.259 1.00 12.03 106 ASP B CA 1
ATOM 2412 C C . ASP B 1 127 ? 2.358 -16.126 4.543 1.00 11.25 106 ASP B C 1
ATOM 2413 O O . ASP B 1 127 ? 1.124 -16.308 4.514 1.00 10.92 106 ASP B O 1
ATOM 2418 N N . ASP B 1 128 ? 3.027 -16.018 5.677 1.00 11.52 107 ASP B N 1
ATOM 2419 C CA . ASP B 1 128 ? 2.316 -16.040 6.959 1.00 11.31 107 ASP B CA 1
ATOM 2420 C C . ASP B 1 128 ? 1.496 -14.749 7.176 1.00 11.08 107 ASP B C 1
ATOM 2421 O O . ASP B 1 128 ? 0.371 -14.808 7.681 1.00 9.87 107 ASP B O 1
ATOM 2426 N N . VAL B 1 129 ? 2.059 -13.588 6.823 1.00 10.98 108 VAL B N 1
ATOM 2427 C CA . VAL B 1 129 ? 1.278 -12.342 6.840 1.00 10.63 108 VAL B CA 1
ATOM 2428 C C . VAL B 1 129 ? 0.004 -12.519 5.993 1.00 11.05 108 VAL B C 1
ATOM 2429 O O . VAL B 1 129 ? -1.098 -12.181 6.430 1.00 11.90 108 VAL B O 1
ATOM 2433 N N . GLU B 1 130 ? 0.171 -13.064 4.788 1.00 10.96 109 GLU B N 1
ATOM 2434 C CA . GLU B 1 130 ? -0.938 -13.254 3.870 1.00 10.77 109 GLU B CA 1
ATOM 2435 C C . GLU B 1 130 ? -1.986 -14.231 4.448 1.00 11.32 109 GLU B C 1
ATOM 2436 O O . GLU B 1 130 ? -3.207 -13.948 4.363 1.00 10.77 109 GLU B O 1
ATOM 2442 N N . LYS B 1 131 ? -1.521 -15.333 5.049 1.00 11.25 110 LYS B N 1
ATOM 2443 C CA . LYS B 1 131 ? -2.426 -16.316 5.685 1.00 11.76 110 LYS B CA 1
ATOM 2444 C C . LYS B 1 131 ? -3.205 -15.670 6.834 1.00 10.61 110 LYS B C 1
ATOM 2445 O O . LYS B 1 131 ? -4.373 -15.969 7.040 1.00 10.88 110 LYS B O 1
ATOM 2451 N N . ASP B 1 132 ? -2.533 -14.790 7.578 1.00 10.16 111 ASP B N 1
ATOM 2452 C CA . ASP B 1 132 ? -3.161 -14.095 8.716 1.00 10.28 111 ASP B CA 1
ATOM 2453 C C . ASP B 1 132 ? -4.322 -13.220 8.206 1.00 10.48 111 ASP B C 1
ATOM 2454 O O . ASP B 1 132 ? -5.458 -13.276 8.728 1.00 10.74 111 ASP B O 1
ATOM 2459 N N . VAL B 1 133 ? -4.072 -12.446 7.149 1.00 10.16 112 VAL B N 1
ATOM 2460 C CA . VAL B 1 133 ? -5.126 -11.645 6.532 1.00 10.27 112 VAL B CA 1
ATOM 2461 C C . VAL B 1 133 ? -6.249 -12.532 5.977 1.00 11.62 112 VAL B C 1
ATOM 2462 O O . VAL B 1 133 ? -7.447 -12.254 6.214 1.00 11.33 112 VAL B O 1
ATOM 2466 N N . LYS B 1 134 ? -5.887 -13.599 5.257 1.00 10.93 113 LYS B N 1
ATOM 2467 C CA . LYS B 1 134 ? -6.878 -14.512 4.683 1.00 12.26 113 LYS B CA 1
ATOM 2468 C C . LYS B 1 134 ? -7.779 -15.140 5.759 1.00 11.82 113 LYS B C 1
ATOM 2469 O O . LYS B 1 134 ? -8.951 -15.366 5.508 1.00 11.03 113 LYS B O 1
ATOM 2475 N N . ALA B 1 135 ? -7.244 -15.403 6.944 1.00 11.74 114 ALA B N 1
ATOM 2476 C CA . ALA B 1 135 ? -8.069 -15.966 8.036 1.00 12.10 114 ALA B CA 1
ATOM 2477 C C . ALA B 1 135 ? -9.222 -15.018 8.404 1.00 11.81 114 ALA B C 1
ATOM 2478 O O . ALA B 1 135 ? -10.359 -15.462 8.620 1.00 11.93 114 ALA B O 1
ATOM 2480 N N . VAL B 1 136 ? -8.929 -13.721 8.464 1.00 11.01 115 VAL B N 1
ATOM 2481 C CA . VAL B 1 136 ? -9.952 -12.720 8.744 1.00 10.79 115 VAL B CA 1
ATOM 2482 C C . VAL B 1 136 ? -10.900 -12.518 7.554 1.00 11.49 115 VAL B C 1
ATOM 2483 O O . VAL B 1 136 ? -12.117 -12.438 7.728 1.00 10.67 115 VAL B O 1
ATOM 2487 N N . VAL B 1 137 ? -10.343 -12.456 6.351 1.00 11.34 116 VAL B N 1
ATOM 2488 C CA . VAL B 1 137 ? -11.154 -12.381 5.138 1.00 12.31 116 VAL B CA 1
ATOM 2489 C C . VAL B 1 137 ? -12.176 -13.523 5.074 1.00 12.92 116 VAL B C 1
ATOM 2490 O O . VAL B 1 137 ? -13.350 -13.277 4.878 1.00 13.53 116 VAL B O 1
ATOM 2494 N N . ASP B 1 138 ? -11.738 -14.759 5.279 1.00 13.84 117 ASP B N 1
ATOM 2495 C CA . ASP B 1 138 ? -12.648 -15.903 5.257 1.00 15.06 117 ASP B CA 1
ATOM 2496 C C . ASP B 1 138 ? -13.704 -15.779 6.361 1.00 15.05 117 ASP B C 1
ATOM 2497 O O . ASP B 1 138 ? -14.887 -16.071 6.153 1.00 15.07 117 ASP B O 1
ATOM 2502 N N . ALA B 1 139 ? -13.271 -15.337 7.532 1.00 14.01 118 ALA B N 1
ATOM 2503 C CA . ALA B 1 139 ? -14.174 -15.170 8.665 1.00 14.24 118 ALA B CA 1
ATOM 2504 C C . ALA B 1 139 ? -15.155 -14.010 8.507 1.00 14.18 118 ALA B C 1
ATOM 2505 O O . ALA B 1 139 ? -16.222 -14.040 9.131 1.00 14.57 118 ALA B O 1
ATOM 2507 N N . SER B 1 140 ? -14.817 -13.006 7.692 1.00 14.34 119 SER B N 1
ATOM 2508 C CA . SER B 1 140 ? -15.668 -11.797 7.557 1.00 14.47 119 SER B CA 1
ATOM 2509 C C . SER B 1 140 ? -17.018 -12.069 6.872 1.00 15.32 119 SER B C 1
ATOM 2510 O O . SER B 1 140 ? -17.982 -11.339 7.078 1.00 14.86 119 SER B O 1
ATOM 2513 N N . GLY B 1 141 ? -17.077 -13.116 6.063 1.00 16.98 120 GLY B N 1
ATOM 2514 C CA . GLY B 1 141 ? -18.267 -13.408 5.270 1.00 18.35 120 GLY B CA 1
ATOM 2515 C C . GLY B 1 141 ? -18.659 -12.187 4.462 1.00 18.94 120 GLY B C 1
ATOM 2516 O O . GLY B 1 141 ? -17.851 -11.629 3.708 1.00 18.58 120 GLY B O 1
ATOM 2517 N N . LYS B 1 142 ? -19.897 -11.749 4.658 1.00 20.49 121 LYS B N 1
ATOM 2518 C CA . LYS B 1 142 ? -20.462 -10.645 3.903 1.00 21.33 121 LYS B CA 1
ATOM 2519 C C . LYS B 1 142 ? -19.880 -9.298 4.290 1.00 20.43 121 LYS B C 1
ATOM 2520 O O . LYS B 1 142 ? -20.050 -8.337 3.543 1.00 20.35 121 LYS B O 1
ATOM 2526 N N . ALA B 1 143 ? -19.236 -9.216 5.455 1.00 17.97 122 ALA B N 1
ATOM 2527 C CA . ALA B 1 143 ? -18.640 -7.947 5.910 1.00 16.86 122 ALA B CA 1
ATOM 2528 C C . ALA B 1 143 ? -17.369 -7.672 5.131 1.00 16.51 122 ALA B C 1
ATOM 2529 O O . ALA B 1 143 ? -16.647 -8.594 4.768 1.00 16.35 122 ALA B O 1
ATOM 2531 N N . LEU B 1 144 ? -17.105 -6.400 4.871 1.00 15.58 123 LEU B N 1
ATOM 2532 C CA . LEU B 1 144 ? -15.904 -5.977 4.187 1.00 15.64 123 LEU B CA 1
ATOM 2533 C C . LEU B 1 144 ? -14.710 -6.046 5.143 1.00 14.74 123 LEU B C 1
ATOM 2534 O O . LEU B 1 144 ? -14.870 -5.840 6.344 1.00 13.69 123 LEU B O 1
ATOM 2539 N N . THR B 1 145 ? -13.531 -6.368 4.616 1.00 13.54 124 THR B N 1
ATOM 2540 C CA . THR 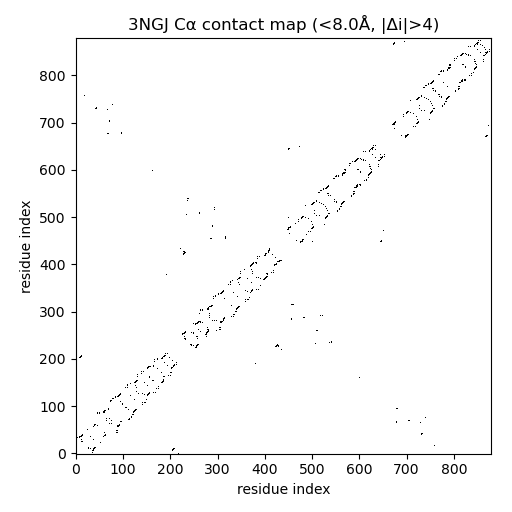B 1 145 ? -12.316 -6.417 5.413 1.00 13.12 124 THR B CA 1
ATOM 2541 C C . THR B 1 145 ? -11.348 -5.290 5.041 1.00 12.66 124 THR B C 1
ATOM 2542 O O . THR B 1 145 ? -11.057 -5.081 3.849 1.00 11.92 124 THR B O 1
ATOM 2546 N N . LYS B 1 146 ? -10.890 -4.552 6.057 1.00 11.52 125 LYS B N 1
ATOM 2547 C CA . LYS B 1 146 ? -9.789 -3.607 5.923 1.00 11.44 125 LYS B CA 1
ATOM 2548 C C . LYS B 1 146 ? -8.561 -4.109 6.708 1.00 10.71 125 LYS B C 1
ATOM 2549 O O . LYS B 1 146 ? -8.700 -4.695 7.783 1.00 11.82 125 LYS B O 1
ATOM 2555 N N . VAL B 1 147 ? -7.359 -3.856 6.194 1.00 9.57 126 VAL B N 1
ATOM 2556 C CA . VAL B 1 147 ? -6.146 -4.308 6.858 1.00 8.88 126 VAL B CA 1
ATOM 2557 C C . VAL B 1 147 ? -5.262 -3.133 7.207 1.00 8.39 126 VAL B C 1
ATOM 2558 O O . VAL B 1 147 ? -4.754 -2.444 6.305 1.00 9.05 126 VAL B O 1
ATOM 2562 N N . ILE B 1 148 ? -5.148 -2.873 8.514 1.00 7.79 127 ILE B N 1
ATOM 2563 C CA . ILE B 1 148 ? -4.299 -1.843 9.050 1.00 8.21 127 ILE B CA 1
ATOM 2564 C C . ILE B 1 148 ? -2.868 -2.339 9.007 1.00 9.23 127 ILE B C 1
ATOM 2565 O O . ILE B 1 148 ? -2.539 -3.330 9.681 1.00 9.61 127 ILE B O 1
ATOM 2570 N N . ILE B 1 149 ? -2.031 -1.668 8.206 1.00 9.40 128 ILE B N 1
ATOM 2571 C CA . ILE B 1 149 ? -0.650 -2.063 8.052 1.00 9.68 128 ILE B CA 1
ATOM 2572 C C . ILE B 1 149 ? 0.281 -1.347 9.062 1.00 9.58 128 ILE B C 1
ATOM 2573 O O . ILE B 1 149 ? 1.447 -1.734 9.194 1.00 9.92 128 ILE B O 1
ATOM 2578 N N . GLU B 1 150 ? -0.233 -0.330 9.764 1.00 8.64 129 GLU B N 1
ATOM 2579 C CA . GLU B 1 150 ? 0.538 0.439 10.775 1.00 9.08 129 GLU B CA 1
ATOM 2580 C C . GLU B 1 150 ? 1.870 0.956 10.228 1.00 9.19 129 GLU B C 1
ATOM 2581 O O . GLU B 1 150 ? 2.962 0.542 10.620 1.00 8.43 129 GLU B O 1
ATOM 2587 N N . CYS B 1 151 ? 1.751 1.871 9.269 1.00 9.05 130 CYS B N 1
ATOM 2588 C CA . CYS B 1 151 ? 2.879 2.392 8.547 1.00 10.12 130 CYS B CA 1
ATOM 2589 C C . CYS B 1 151 ? 4.007 2.922 9.407 1.00 9.65 130 CYS B C 1
ATOM 2590 O O . CYS B 1 151 ? 5.178 2.842 9.001 1.00 9.80 130 CYS B O 1
ATOM 2593 N N . CYS B 1 152 ? 3.672 3.493 10.565 1.00 9.33 131 CYS B N 1
ATOM 2594 C CA . CYS B 1 152 ? 4.702 4.102 11.393 1.00 9.48 131 CYS B CA 1
ATOM 2595 C C . CYS B 1 152 ? 5.792 3.121 11.814 1.00 9.42 131 CYS B C 1
ATOM 2596 O O . CYS B 1 152 ? 6.916 3.562 12.092 1.00 8.96 131 CYS B O 1
ATOM 2599 N N . TYR B 1 153 ? 5.481 1.811 11.840 1.00 8.70 132 TYR B N 1
ATOM 2600 C CA . TYR B 1 153 ? 6.467 0.786 12.208 1.00 9.38 132 TYR B CA 1
ATOM 2601 C C . TYR B 1 153 ? 7.103 0.029 11.032 1.00 10.42 132 TYR B C 1
ATOM 2602 O O . TYR B 1 153 ? 7.938 -0.858 11.269 1.00 11.17 132 TYR B O 1
ATOM 2611 N N . LEU B 1 154 ? 6.737 0.392 9.800 1.00 9.30 133 LEU B N 1
ATOM 2612 C CA . LEU B 1 154 ? 7.197 -0.310 8.599 1.00 10.38 133 LEU B CA 1
ATOM 2613 C C . LEU B 1 154 ? 8.146 0.535 7.767 1.00 10.70 133 LEU B C 1
ATOM 2614 O O . LEU B 1 154 ? 8.045 1.771 7.738 1.00 9.46 133 LEU B O 1
ATOM 2619 N N . THR B 1 155 ? 9.058 -0.141 7.084 1.00 11.02 134 THR B N 1
ATOM 2620 C CA . THR B 1 155 ? 9.826 0.486 6.028 1.00 11.84 134 THR B CA 1
ATOM 2621 C C . THR B 1 155 ? 8.970 0.594 4.780 1.00 12.08 134 THR B C 1
ATOM 2622 O O . THR B 1 155 ? 7.921 -0.053 4.672 1.00 11.83 134 THR B O 1
ATOM 2626 N N . ASN B 1 156 ? 9.417 1.393 3.811 1.00 12.56 135 ASN B N 1
ATOM 2627 C CA . ASN B 1 156 ? 8.638 1.520 2.576 1.00 13.27 135 ASN B CA 1
ATOM 2628 C C . ASN B 1 156 ? 8.523 0.195 1.837 1.00 12.84 135 ASN B C 1
ATOM 2629 O O . ASN B 1 156 ? 7.460 -0.134 1.309 1.00 12.72 135 ASN B O 1
ATOM 2634 N N . GLU B 1 157 ? 9.599 -0.580 1.822 1.00 13.06 136 GLU B N 1
ATOM 2635 C CA . GLU B 1 157 ? 9.570 -1.882 1.168 1.00 13.83 136 GLU B CA 1
ATOM 2636 C C . GLU B 1 157 ? 8.540 -2.810 1.795 1.00 12.67 136 GLU B C 1
ATOM 2637 O O . GLU B 1 157 ? 7.855 -3.589 1.092 1.00 11.94 136 GLU B O 1
ATOM 2643 N N . GLU B 1 158 ? 8.456 -2.740 3.125 1.00 11.92 137 GLU B N 1
ATOM 2644 C CA . GLU B 1 158 ? 7.489 -3.530 3.890 1.00 11.28 137 GLU B CA 1
ATOM 2645 C C . GLU B 1 158 ? 6.049 -3.099 3.601 1.00 11.10 137 GLU B C 1
ATOM 2646 O O . GLU B 1 158 ? 5.175 -3.942 3.414 1.00 11.30 137 GLU B O 1
ATOM 2652 N N . LYS B 1 159 ? 5.807 -1.794 3.548 1.00 11.24 138 LYS B N 1
ATOM 2653 C CA . LYS B 1 159 ? 4.459 -1.295 3.204 1.00 11.17 138 LYS B CA 1
ATOM 2654 C C . LYS B 1 159 ? 3.997 -1.854 1.856 1.00 11.24 138 LYS B C 1
ATOM 2655 O O . LYS B 1 159 ? 2.853 -2.319 1.722 1.00 13.34 138 LYS B O 1
ATOM 2661 N N . VAL B 1 160 ? 4.894 -1.806 0.868 1.00 11.52 139 VAL B N 1
ATOM 2662 C CA . VAL B 1 160 ? 4.580 -2.271 -0.480 1.00 11.44 139 VAL B CA 1
ATOM 2663 C C . VAL B 1 160 ? 4.256 -3.761 -0.445 1.00 11.44 139 VAL B C 1
ATOM 2664 O O . VAL B 1 160 ? 3.196 -4.189 -0.912 1.00 10.84 139 VAL B O 1
ATOM 2668 N N . GLU B 1 161 ? 5.145 -4.551 0.158 1.00 11.39 140 GLU B N 1
ATOM 2669 C CA . GLU B 1 161 ? 4.949 -5.992 0.193 1.00 11.63 140 GLU B CA 1
ATOM 2670 C C . GLU B 1 161 ? 3.659 -6.357 0.917 1.00 11.16 140 GLU B C 1
ATOM 2671 O O . GLU B 1 161 ? 2.900 -7.207 0.466 1.00 12.04 140 GLU B O 1
ATOM 2677 N N . VAL B 1 162 ? 3.425 -5.749 2.072 1.00 10.51 141 VAL B N 1
ATOM 2678 C CA . VAL B 1 162 ? 2.201 -6.028 2.831 1.00 10.58 141 VAL B CA 1
ATOM 2679 C C . VAL B 1 162 ? 0.967 -5.689 2.008 1.00 10.53 141 VAL B C 1
ATOM 2680 O O . VAL B 1 162 ? 0.038 -6.496 1.925 1.00 10.85 141 VAL B O 1
ATOM 2684 N N . CYS B 1 163 ? 0.961 -4.542 1.344 1.00 10.26 142 CYS B N 1
ATOM 2685 C CA . CYS B 1 163 ? -0.206 -4.207 0.504 1.00 10.59 142 CYS B CA 1
ATOM 2686 C C . CYS B 1 163 ? -0.468 -5.274 -0.583 1.00 11.38 142 CYS B C 1
ATOM 2687 O O . CYS B 1 163 ? -1.623 -5.631 -0.824 1.00 11.08 142 CYS B O 1
ATOM 2690 N N . LYS B 1 164 ? 0.600 -5.772 -1.218 1.00 11.30 143 LYS B N 1
ATOM 2691 C CA . LYS B 1 164 ? 0.461 -6.843 -2.212 1.00 12.65 143 LYS B CA 1
ATOM 2692 C C . LYS B 1 164 ? -0.199 -8.092 -1.606 1.00 12.49 143 LYS B C 1
ATOM 2693 O O . LYS B 1 164 ? -1.079 -8.703 -2.232 1.00 12.97 143 LYS B O 1
ATOM 2699 N N . ARG B 1 165 ? 0.201 -8.447 -0.384 1.00 12.39 144 ARG B N 1
ATOM 2700 C CA . ARG B 1 165 ? -0.334 -9.624 0.288 1.00 12.19 144 ARG B CA 1
ATOM 2701 C C . ARG B 1 165 ? -1.782 -9.438 0.681 1.00 11.63 144 ARG B C 1
ATOM 2702 O O . ARG B 1 165 ? -2.557 -10.384 0.636 1.00 11.94 144 ARG B O 1
ATOM 2710 N N . CYS B 1 166 ? -2.153 -8.215 1.051 1.00 11.90 145 CYS B N 1
ATOM 2711 C CA . CYS B 1 166 ? -3.558 -7.915 1.359 1.00 12.49 145 CYS B CA 1
ATOM 2712 C C . CYS B 1 166 ? -4.442 -8.136 0.134 1.00 12.75 145 CYS B C 1
ATOM 2713 O O . CYS B 1 166 ? -5.516 -8.747 0.241 1.00 13.79 145 CYS B O 1
ATOM 2716 N N . VAL B 1 167 ? -3.971 -7.711 -1.041 1.00 13.16 146 VAL B N 1
ATOM 2717 C CA . VAL B 1 167 ? -4.698 -7.925 -2.288 1.00 14.11 146 VAL B CA 1
ATOM 2718 C C . VAL B 1 167 ? -4.762 -9.408 -2.565 1.00 14.80 146 VAL B C 1
ATOM 2719 O O . VAL B 1 167 ? -5.837 -9.928 -2.904 1.00 15.54 146 VAL B O 1
ATOM 2723 N N . ALA B 1 168 ? -3.633 -10.103 -2.392 1.00 14.15 147 ALA B N 1
ATOM 2724 C CA . ALA B 1 168 ? -3.602 -11.549 -2.644 1.00 14.42 147 ALA B CA 1
ATOM 2725 C C . ALA B 1 168 ? -4.600 -12.310 -1.766 1.00 14.05 147 ALA B C 1
ATOM 2726 O O . ALA B 1 168 ? -5.253 -13.257 -2.240 1.00 14.24 147 ALA B O 1
ATOM 2728 N N . ALA B 1 169 ? -4.771 -11.864 -0.519 1.00 13.06 148 ALA B N 1
ATOM 2729 C CA . ALA B 1 169 ? -5.645 -12.521 0.455 1.00 13.65 148 ALA B CA 1
ATOM 2730 C C . ALA B 1 169 ? -7.120 -12.132 0.305 1.00 14.77 148 ALA B C 1
ATOM 2731 O O . ALA B 1 169 ? -7.989 -12.731 0.947 1.00 16.65 148 ALA B O 1
ATOM 2733 N N . GLY B 1 170 ? -7.394 -11.129 -0.511 1.00 14.65 149 GLY B N 1
ATOM 2734 C CA . GLY B 1 170 ? -8.769 -10.757 -0.838 1.00 16.03 149 GLY B CA 1
ATOM 2735 C C . GLY B 1 170 ? -9.394 -9.631 -0.015 1.00 14.76 149 GLY B C 1
ATOM 2736 O O . GLY B 1 170 ? -10.614 -9.468 -0.041 1.00 15.20 149 GLY B O 1
ATOM 2737 N N . ALA B 1 171 ? -8.584 -8.873 0.710 1.00 13.80 150 ALA B N 1
ATOM 2738 C CA . ALA B 1 171 ? -9.095 -7.727 1.488 1.00 13.46 150 ALA B CA 1
ATOM 2739 C C . ALA B 1 171 ? -9.529 -6.577 0.562 1.00 12.94 150 ALA B C 1
ATOM 2740 O O . ALA B 1 171 ? -8.862 -6.271 -0.434 1.00 13.84 150 ALA B O 1
ATOM 2742 N N . GLU B 1 172 ? -10.663 -5.960 0.894 1.00 12.58 151 GLU B N 1
ATOM 2743 C CA . GLU B 1 172 ? -11.214 -4.873 0.096 1.00 12.43 151 GLU B CA 1
ATOM 2744 C C . GLU B 1 172 ? -10.408 -3.582 0.306 1.00 12.23 151 GLU B C 1
ATOM 2745 O O . GLU B 1 172 ? -10.294 -2.770 -0.625 1.00 12.26 151 GLU B O 1
ATOM 2751 N N . TYR B 1 173 ? -9.915 -3.392 1.527 1.00 10.93 152 TYR B N 1
ATOM 2752 C CA . TYR B 1 173 ? -9.132 -2.202 1.913 1.00 10.85 152 TYR B CA 1
ATOM 2753 C C . TYR B 1 173 ? -7.773 -2.478 2.560 1.00 10.21 152 TYR B C 1
ATOM 2754 O O . TYR B 1 173 ? -7.594 -3.445 3.308 1.00 10.06 152 TYR B O 1
ATOM 2763 N N . VAL B 1 174 ? -6.839 -1.575 2.323 1.00 10.59 153 VAL B N 1
ATOM 2764 C CA . VAL B 1 174 ? -5.629 -1.441 3.160 1.00 10.13 153 VAL B CA 1
ATOM 2765 C C . VAL B 1 174 ? -5.751 -0.108 3.880 1.00 10.12 153 VAL B C 1
ATOM 2766 O O . VAL B 1 174 ? -6.344 0.834 3.355 1.00 10.36 153 VAL B O 1
ATOM 2770 N N . LYS B 1 175 ? -5.236 -0.033 5.105 1.00 9.57 154 LYS B N 1
ATOM 2771 C CA . LYS B 1 175 ? -5.468 1.121 5.991 1.00 9.02 154 LYS B CA 1
ATOM 2772 C C . LYS B 1 175 ? -4.131 1.537 6.600 1.00 8.99 154 LYS B C 1
ATOM 2773 O O . LYS B 1 175 ? -3.300 0.672 6.948 1.00 8.91 154 LYS B O 1
ATOM 2779 N N . THR B 1 176 ? -3.896 2.849 6.699 1.00 8.78 155 THR B N 1
ATOM 2780 C CA . THR B 1 176 ? -2.565 3.348 7.089 1.00 8.93 155 THR B CA 1
ATOM 2781 C C . THR B 1 176 ? -2.117 2.976 8.520 1.00 8.88 155 THR B C 1
ATOM 2782 O O . THR B 1 176 ? -0.978 2.559 8.734 1.00 9.09 155 THR B O 1
ATOM 2786 N N . SER B 1 177 ? -3.023 3.122 9.472 1.00 9.11 156 SER B N 1
ATOM 2787 C CA . SER B 1 177 ? -2.651 3.297 10.877 1.00 9.34 156 SER B CA 1
ATOM 2788 C C . SER B 1 177 ? -3.765 2.932 11.837 1.00 9.32 156 SER B C 1
ATOM 2789 O O . SER B 1 177 ? -4.946 3.041 11.518 1.00 10.06 156 SER B O 1
ATOM 2792 N N . THR B 1 178 ? -3.378 2.592 13.063 1.00 9.67 157 THR B N 1
ATOM 2793 C CA . THR B 1 178 ? -4.340 2.377 14.139 1.00 9.53 157 THR B CA 1
ATOM 2794 C C . THR B 1 178 ? -4.776 3.662 14.845 1.00 10.82 157 THR B C 1
ATOM 2795 O O . THR B 1 178 ? -5.865 3.710 15.395 1.00 11.16 157 THR B O 1
ATOM 2799 N N . GLY B 1 179 ? -3.906 4.672 14.845 1.00 11.51 158 GLY B N 1
ATOM 2800 C CA . GLY B 1 179 ? -4.086 5.875 15.643 1.00 12.25 158 GLY B CA 1
ATOM 2801 C C . GLY B 1 179 ? -3.569 5.756 17.061 1.00 13.08 158 GLY B C 1
ATOM 2802 O O . GLY B 1 179 ? -3.604 6.749 17.823 1.00 12.98 158 GLY B O 1
ATOM 2803 N N . PHE B 1 180 ? -3.102 4.558 17.415 1.00 12.43 159 PHE B N 1
ATOM 2804 C CA . PHE B 1 180 ? -2.464 4.273 18.693 1.00 13.48 159 PHE B CA 1
ATOM 2805 C C . PHE B 1 180 ? -0.940 4.177 18.601 1.00 13.26 159 PHE B C 1
ATOM 2806 O O . PHE B 1 180 ? -0.268 4.115 19.651 1.00 14.70 159 PHE B O 1
ATOM 2814 N N . GLY B 1 181 ? -0.391 4.197 17.389 1.00 11.53 160 GLY B N 1
ATOM 2815 C CA . GLY B 1 181 ? 1.064 4.084 17.195 1.00 11.16 160 GLY B CA 1
ATOM 2816 C C . GLY B 1 181 ? 1.772 5.435 17.332 1.00 10.61 160 GLY B C 1
ATOM 2817 O O . GLY B 1 181 ? 1.189 6.411 17.772 1.00 10.70 160 GLY B O 1
ATOM 2818 N N . THR B 1 182 ? 3.035 5.483 16.938 1.00 10.30 161 THR B N 1
ATOM 2819 C CA . THR B 1 182 ? 3.851 6.685 17.117 1.00 10.98 161 THR B CA 1
ATOM 2820 C C . THR B 1 182 ? 3.370 7.814 16.181 1.00 10.33 161 THR B C 1
ATOM 2821 O O . THR B 1 182 ? 3.418 8.974 16.542 1.00 11.16 161 THR B O 1
ATOM 2825 N N . HIS B 1 183 ? 2.911 7.470 14.980 1.00 10.14 162 HIS B N 1
ATOM 2826 C CA . HIS B 1 183 ? 2.287 8.468 14.093 1.00 9.84 162 HIS B CA 1
ATOM 2827 C C . HIS B 1 183 ? 1.281 7.795 13.176 1.00 10.02 162 HIS B C 1
ATOM 2828 O O . HIS B 1 183 ? 1.270 6.555 13.058 1.00 9.28 162 HIS B O 1
ATOM 2835 N N . GLY B 1 184 ? 0.409 8.612 12.585 1.00 9.59 163 GLY B N 1
ATOM 2836 C CA . GLY B 1 184 ? -0.729 8.128 11.802 1.00 10.07 163 GLY B CA 1
ATOM 2837 C C . GLY B 1 184 ? -0.548 8.272 10.287 1.00 11.08 163 GLY B C 1
ATOM 2838 O O . GLY B 1 184 ? 0.555 8.064 9.748 1.00 10.65 163 GLY B O 1
ATOM 2839 N N . ALA B 1 185 ? -1.629 8.665 9.610 1.00 10.38 164 ALA B N 1
ATOM 2840 C CA . ALA B 1 185 ? -1.621 8.792 8.166 1.00 10.53 164 ALA B CA 1
ATOM 2841 C C . ALA B 1 185 ? -0.647 9.855 7.681 1.00 11.29 164 ALA B C 1
ATOM 2842 O O . ALA B 1 185 ? -0.635 10.976 8.190 1.00 11.28 164 ALA B O 1
ATOM 2844 N N . THR B 1 186 ? 0.145 9.501 6.685 1.00 11.12 165 THR B N 1
ATOM 2845 C CA . THR B 1 186 ? 0.898 10.510 5.912 1.00 12.06 165 THR B CA 1
ATOM 2846 C C . THR B 1 186 ? 0.442 10.449 4.451 1.00 11.80 165 THR B C 1
ATOM 2847 O O . THR B 1 186 ? 0.119 9.384 3.940 1.00 11.63 165 THR B O 1
ATOM 2851 N N . PRO B 1 187 ? 0.430 11.603 3.758 1.00 12.99 166 PRO B N 1
ATOM 2852 C CA . PRO B 1 187 ? 0.038 11.586 2.346 1.00 12.97 166 PRO B CA 1
ATOM 2853 C C . PRO B 1 187 ? 0.943 10.703 1.489 1.00 12.80 166 PRO B C 1
ATOM 2854 O O . PRO B 1 187 ? 0.467 10.043 0.537 1.00 13.42 166 PRO B O 1
ATOM 2858 N N . GLU B 1 188 ? 2.226 10.649 1.825 1.00 12.34 167 GLU B N 1
ATOM 2859 C CA . GLU B 1 188 ? 3.152 9.841 1.055 1.00 13.24 167 GLU B CA 1
ATOM 2860 C C . GLU B 1 188 ? 2.842 8.341 1.221 1.00 12.48 167 GLU B C 1
ATOM 2861 O O . GLU B 1 188 ? 2.925 7.589 0.260 1.00 11.70 167 GLU B O 1
ATOM 2867 N N . ASP B 1 189 ? 2.461 7.919 2.428 1.00 11.48 168 ASP B N 1
ATOM 2868 C CA . ASP B 1 189 ? 2.068 6.527 2.639 1.00 11.28 168 ASP B CA 1
ATOM 2869 C C . ASP B 1 189 ? 0.775 6.192 1.878 1.00 10.71 168 ASP B C 1
ATOM 2870 O O . ASP B 1 189 ? 0.684 5.154 1.236 1.00 10.10 168 ASP B O 1
ATOM 2875 N N . VAL B 1 190 ? -0.212 7.088 1.920 1.00 10.51 169 VAL B N 1
ATOM 2876 C CA . VAL B 1 190 ? -1.460 6.878 1.189 1.00 10.04 169 VAL B CA 1
ATOM 2877 C C . VAL B 1 190 ? -1.176 6.699 -0.297 1.00 11.13 169 VAL B C 1
ATOM 2878 O O . VAL B 1 190 ? -1.668 5.763 -0.917 1.00 10.73 169 VAL B O 1
ATOM 2882 N N . LYS B 1 191 ? -0.310 7.547 -0.829 1.00 11.77 170 LYS B N 1
ATOM 2883 C CA . LYS B 1 191 ? 0.070 7.466 -2.239 1.00 12.98 170 LYS B CA 1
ATOM 2884 C C . LYS B 1 191 ? 0.793 6.165 -2.558 1.00 12.31 170 LYS B C 1
ATOM 2885 O O . LYS B 1 191 ? 0.446 5.500 -3.534 1.00 12.30 170 LYS B O 1
ATOM 2891 N N . LEU B 1 192 ? 1.798 5.815 -1.753 1.00 11.21 171 LEU B N 1
ATOM 2892 C CA . LEU B 1 192 ? 2.517 4.557 -1.925 1.00 11.58 171 LEU B CA 1
ATOM 2893 C C . LEU B 1 192 ? 1.558 3.367 -1.892 1.00 11.63 171 LEU B C 1
ATOM 2894 O O . LEU B 1 192 ? 1.642 2.455 -2.748 1.00 10.35 171 LEU B O 1
ATOM 2899 N N . MET B 1 193 ? 0.656 3.365 -0.906 1.00 10.16 172 MET B N 1
ATOM 2900 C CA . MET B 1 193 ? -0.323 2.273 -0.795 1.00 10.70 172 MET B CA 1
ATOM 2901 C C . MET B 1 193 ? -1.239 2.187 -2.010 1.00 10.45 172 MET B C 1
ATOM 2902 O O . MET B 1 193 ? -1.423 1.091 -2.557 1.00 10.09 172 MET B O 1
ATOM 2907 N N . LYS B 1 194 ? -1.765 3.329 -2.472 1.00 11.29 173 LYS B N 1
ATOM 2908 C CA . LYS B 1 194 ? -2.657 3.317 -3.620 1.00 12.32 173 LYS B CA 1
ATOM 2909 C C . LYS B 1 194 ? -1.899 2.948 -4.884 1.00 13.06 173 LYS B C 1
ATOM 2910 O O . LYS B 1 194 ? -2.450 2.258 -5.726 1.00 14.29 173 LYS B O 1
ATOM 2916 N N . ASP B 1 195 ? -0.660 3.436 -5.029 1.00 13.48 174 ASP B N 1
ATOM 2917 C CA . ASP B 1 195 ? 0.150 3.086 -6.210 1.00 14.25 174 ASP B CA 1
ATOM 2918 C C . ASP B 1 195 ? 0.348 1.572 -6.253 1.00 14.16 174 ASP B C 1
ATOM 2919 O O . ASP B 1 195 ? 0.371 0.978 -7.332 1.00 15.25 174 ASP B O 1
ATOM 2924 N N . THR B 1 196 ? 0.486 0.942 -5.084 1.00 12.50 175 THR B N 1
ATOM 2925 C CA . THR B 1 196 ? 0.754 -0.497 -5.016 1.00 12.93 175 THR B CA 1
ATOM 2926 C C . THR B 1 196 ? -0.484 -1.341 -5.363 1.00 13.64 175 THR B C 1
ATOM 2927 O O . THR B 1 196 ? -0.399 -2.261 -6.192 1.00 14.26 175 THR B O 1
ATOM 2931 N N . VAL B 1 197 ? -1.634 -1.004 -4.768 1.00 13.55 176 VAL B N 1
ATOM 2932 C CA . VAL B 1 197 ? -2.868 -1.775 -4.965 1.00 13.52 176 VAL B CA 1
ATOM 2933 C C . VAL B 1 197 ? -3.642 -1.422 -6.244 1.00 15.04 176 VAL B C 1
ATOM 2934 O O . VAL B 1 197 ? -4.408 -2.250 -6.760 1.00 15.06 176 VAL B O 1
ATOM 2938 N N . GLY B 1 198 ? -3.422 -0.218 -6.778 1.00 15.96 177 GLY B N 1
ATOM 2939 C CA . GLY B 1 198 ? -4.128 0.221 -7.976 1.00 17.82 177 GLY B CA 1
ATOM 2940 C C . GLY B 1 198 ? -5.619 0.219 -7.698 1.00 18.14 177 GLY B C 1
ATOM 2941 O O . GLY B 1 198 ? -6.068 0.653 -6.620 1.00 17.98 177 GLY B O 1
ATOM 2942 N N . ASP B 1 199 ? -6.379 -0.311 -8.650 1.00 19.69 178 ASP B N 1
ATOM 2943 C CA . ASP B 1 199 ? -7.826 -0.474 -8.500 1.00 20.56 178 ASP B CA 1
ATOM 2944 C C . ASP B 1 199 ? -8.236 -1.808 -7.851 1.00 19.90 178 ASP B C 1
ATOM 2945 O O . ASP B 1 199 ? -9.432 -2.092 -7.773 1.00 19.68 178 ASP B O 1
ATOM 2950 N N . LYS B 1 200 ? -7.277 -2.621 -7.398 1.00 18.73 179 LYS B N 1
ATOM 2951 C CA . LYS B 1 200 ? -7.603 -3.947 -6.841 1.00 18.41 179 LYS B CA 1
ATOM 2952 C C . LYS B 1 200 ? -8.004 -3.870 -5.373 1.00 16.75 179 LYS B C 1
ATOM 2953 O O . LYS B 1 200 ? -8.606 -4.806 -4.834 1.00 17.34 179 LYS B O 1
ATOM 2955 N N . ALA B 1 201 ? -7.660 -2.768 -4.707 1.00 14.48 180 ALA B N 1
ATOM 2956 C CA . ALA B 1 201 ? -8.118 -2.548 -3.323 1.00 13.45 180 ALA B CA 1
ATOM 2957 C C . ALA B 1 201 ? -8.282 -1.047 -3.137 1.00 13.49 180 ALA B C 1
ATOM 2958 O O . ALA B 1 201 ? -7.847 -0.246 -3.990 1.00 13.08 180 ALA B O 1
ATOM 2960 N N . LEU B 1 202 ? -8.982 -0.677 -2.085 1.00 13.07 181 LEU B N 1
ATOM 2961 C CA . LEU B 1 202 ? -9.139 0.731 -1.715 1.00 12.48 181 LEU B CA 1
ATOM 2962 C C . LEU B 1 202 ? -8.283 1.031 -0.510 1.00 11.82 181 LEU B C 1
ATOM 2963 O O . LEU B 1 202 ? -7.886 0.122 0.231 1.00 11.20 181 LEU B O 1
ATOM 2968 N N . VAL B 1 203 ? -8.004 2.323 -0.323 1.00 11.65 182 VAL B N 1
ATOM 2969 C CA . VAL B 1 203 ? -7.153 2.797 0.766 1.00 10.96 182 VAL B CA 1
ATOM 2970 C C . VAL B 1 203 ? -7.936 3.636 1.759 1.00 10.80 182 VAL B C 1
ATOM 2971 O O . VAL B 1 203 ? -8.695 4.522 1.376 1.00 9.86 182 VAL B O 1
ATOM 2975 N N . LYS B 1 204 ? -7.741 3.342 3.042 1.00 10.32 183 LYS B N 1
ATOM 2976 C CA . LYS B 1 204 ? -8.284 4.153 4.139 1.00 10.00 183 LYS B CA 1
ATOM 2977 C C . LYS B 1 204 ? -7.142 4.823 4.885 1.00 9.54 183 LYS B C 1
ATOM 2978 O O . LYS B 1 204 ? -6.174 4.151 5.338 1.00 9.91 183 LYS B O 1
ATOM 2984 N N . ALA B 1 205 ? -7.263 6.142 5.018 1.00 10.31 184 ALA B N 1
ATOM 2985 C CA . ALA B 1 205 ? -6.334 6.967 5.774 1.00 9.77 184 ALA B CA 1
ATOM 2986 C C . ALA B 1 205 ? -6.900 7.206 7.149 1.00 9.99 184 ALA B C 1
ATOM 2987 O O . ALA B 1 205 ? -8.058 7.614 7.293 1.00 9.66 184 ALA B O 1
ATOM 2989 N N . ALA B 1 206 ? -6.100 6.920 8.174 1.00 9.62 185 ALA B N 1
ATOM 2990 C CA . ALA B 1 206 ? -6.543 7.099 9.569 1.00 10.23 185 ALA B CA 1
ATOM 2991 C C . ALA B 1 206 ? -5.397 7.525 10.466 1.00 10.28 185 ALA B C 1
ATOM 2992 O O . ALA B 1 206 ? -4.233 7.167 10.228 1.00 10.22 185 ALA B O 1
ATOM 2994 N N . GLY B 1 207 ? -5.741 8.279 11.509 1.00 10.64 186 GLY B N 1
ATOM 2995 C CA . GLY B 1 207 ? -4.792 8.766 12.498 1.00 10.85 186 GLY B CA 1
ATOM 2996 C C . GLY B 1 207 ? -4.298 10.169 12.187 1.00 11.08 186 GLY B C 1
ATOM 2997 O O . GLY B 1 207 ? -3.625 10.399 11.183 1.00 10.92 186 GLY B O 1
ATOM 2998 N N . GLY B 1 208 ? -4.668 11.113 13.043 1.00 11.86 187 GLY B N 1
ATOM 2999 C CA . GLY B 1 208 ? -4.200 12.485 12.924 1.00 11.81 187 GLY B CA 1
ATOM 3000 C C . GLY B 1 208 ? -4.883 13.365 11.896 1.00 12.04 187 GLY B C 1
ATOM 3001 O O . GLY B 1 208 ? -4.384 14.459 11.594 1.00 12.70 187 GLY B O 1
ATOM 3002 N N . ILE B 1 209 ? -6.013 12.908 11.354 1.00 11.65 188 ILE B N 1
ATOM 3003 C CA . ILE B 1 209 ? -6.781 13.679 10.370 1.00 11.49 188 ILE B CA 1
ATOM 3004 C C . ILE B 1 209 ? -7.800 14.555 11.107 1.00 11.97 188 ILE B C 1
ATOM 3005 O O . ILE B 1 209 ? -8.804 14.060 11.619 1.00 11.22 188 ILE B O 1
ATOM 3010 N N . ARG B 1 210 ? -7.499 15.850 11.192 1.00 11.81 189 ARG B N 1
ATOM 3011 C CA . ARG B 1 210 ? -8.186 16.768 12.078 1.00 12.89 189 ARG B CA 1
ATOM 3012 C C . ARG B 1 210 ? -9.059 17.794 11.358 1.00 12.83 189 ARG B C 1
ATOM 3013 O O . ARG B 1 210 ? -9.961 18.330 11.950 1.00 13.05 189 ARG B O 1
ATOM 3021 N N . THR B 1 211 ? -8.718 18.106 10.110 1.00 12.55 190 THR B N 1
ATOM 3022 C CA . THR B 1 211 ? -9.328 19.211 9.398 1.00 12.73 190 THR B CA 1
ATOM 3023 C C . THR B 1 211 ? -9.799 18.795 8.027 1.00 12.25 190 THR B C 1
ATOM 3024 O O . THR B 1 211 ? -9.363 17.764 7.494 1.00 11.54 190 THR B O 1
ATOM 3028 N N . PHE B 1 212 ? -10.668 19.632 7.458 1.00 11.94 191 PHE B N 1
ATOM 3029 C CA . PHE B 1 212 ? -11.094 19.507 6.073 1.00 12.31 191 PHE B CA 1
ATOM 3030 C C . PHE B 1 212 ? -9.907 19.334 5.115 1.00 11.71 191 PHE B C 1
ATOM 3031 O O . PHE B 1 212 ? -9.880 18.410 4.318 1.00 11.30 191 PHE B O 1
ATOM 3039 N N . ASP B 1 213 ? -8.916 20.216 5.185 1.00 12.07 192 ASP B N 1
ATOM 3040 C CA . ASP B 1 213 ? -7.787 20.127 4.270 1.00 12.26 192 ASP B CA 1
ATOM 3041 C C . ASP B 1 213 ? -6.922 18.849 4.485 1.00 11.19 192 ASP B C 1
ATOM 3042 O O . ASP B 1 213 ? -6.390 18.277 3.514 1.00 12.04 192 ASP B O 1
ATOM 3047 N N . ASP B 1 214 ? -6.828 18.374 5.722 1.00 10.69 193 ASP B N 1
ATOM 3048 C CA . ASP B 1 214 ? -6.144 17.082 5.983 1.00 10.91 193 ASP B CA 1
ATOM 3049 C C . ASP B 1 214 ? -6.871 15.960 5.245 1.00 10.20 193 ASP B C 1
ATOM 3050 O O . ASP B 1 214 ? -6.248 15.124 4.568 1.00 9.70 193 ASP B O 1
ATOM 3055 N N . ALA B 1 215 ? -8.194 15.913 5.406 1.00 10.40 194 ALA B N 1
ATOM 3056 C CA . ALA B 1 215 ? -9.001 14.877 4.755 1.00 10.28 194 ALA B CA 1
ATOM 3057 C C . ALA B 1 215 ? -8.878 14.935 3.228 1.00 11.10 194 ALA B C 1
ATOM 3058 O O . ALA B 1 215 ? -8.705 13.897 2.573 1.00 10.55 194 ALA B O 1
ATOM 3060 N N . MET B 1 216 ? -8.999 16.139 2.661 1.00 10.86 195 MET B N 1
ATOM 3061 C CA . MET B 1 216 ? -8.904 16.298 1.227 1.00 11.42 195 MET B CA 1
ATOM 3062 C C . MET B 1 216 ? -7.523 15.913 0.710 1.00 11.36 195 MET B C 1
ATOM 3063 O O . MET B 1 216 ? -7.422 15.376 -0.394 1.00 11.49 195 MET B O 1
ATOM 3068 N N . LYS B 1 217 ? -6.469 16.201 1.479 1.00 11.33 196 LYS B N 1
ATOM 3069 C CA . LYS B 1 217 ? -5.118 15.788 1.094 1.00 11.92 196 LYS B CA 1
ATOM 3070 C C . LYS B 1 217 ? -4.995 14.253 1.020 1.00 11.68 196 LYS B C 1
ATOM 3071 O O . LYS B 1 217 ? -4.394 13.693 0.074 1.00 13.28 196 LYS B O 1
ATOM 3077 N N . MET B 1 218 ? -5.579 13.562 1.985 1.00 11.21 197 MET B N 1
ATOM 3078 C CA . MET B 1 218 ? -5.535 12.096 1.936 1.00 11.46 197 MET B CA 1
ATOM 3079 C C . MET B 1 218 ? -6.343 11.581 0.760 1.00 11.33 197 MET B C 1
ATOM 3080 O O . MET B 1 218 ? -5.897 10.701 0.042 1.00 11.41 197 MET B O 1
ATOM 3085 N N . ILE B 1 219 ? -7.528 12.148 0.544 1.00 11.68 198 ILE B N 1
ATOM 3086 C CA . ILE B 1 219 ? -8.350 11.742 -0.611 1.00 11.66 198 ILE B CA 1
ATOM 3087 C C . ILE B 1 219 ? -7.563 11.981 -1.921 1.00 12.88 198 ILE B C 1
ATOM 3088 O O . ILE B 1 219 ? -7.573 11.131 -2.831 1.00 12.73 198 ILE B O 1
ATOM 3093 N N . ASN B 1 220 ? -6.866 13.120 -2.016 1.00 12.70 199 ASN B N 1
ATOM 3094 C CA . ASN B 1 220 ? -6.130 13.460 -3.238 1.00 14.07 199 ASN B CA 1
ATOM 3095 C C . ASN B 1 220 ? -5.056 12.422 -3.534 1.00 14.64 199 ASN B C 1
ATOM 3096 O O . ASN B 1 220 ? -4.733 12.165 -4.696 1.00 15.44 199 ASN B O 1
ATOM 3101 N N . ASN B 1 221 ? -4.508 11.832 -2.477 1.00 13.15 200 ASN B N 1
ATOM 3102 C CA . ASN B 1 221 ? -3.454 10.862 -2.621 1.00 13.75 200 ASN B CA 1
ATOM 3103 C C . ASN B 1 221 ? -3.944 9.414 -2.817 1.00 13.21 200 ASN B C 1
ATOM 3104 O O . ASN B 1 221 ? -3.137 8.523 -2.961 1.00 14.02 200 ASN B O 1
ATOM 3109 N N . GLY B 1 222 ? -5.257 9.191 -2.822 1.00 13.53 201 GLY B N 1
ATOM 3110 C CA . GLY B 1 222 ? -5.825 7.869 -3.115 1.00 13.25 201 GLY B CA 1
ATOM 3111 C C . GLY B 1 222 ? -6.728 7.262 -2.045 1.00 13.05 201 GLY B C 1
ATOM 3112 O O . GLY B 1 222 ? -7.203 6.149 -2.228 1.00 14.37 201 GLY B O 1
ATOM 3113 N N . ALA B 1 223 ? -6.988 7.964 -0.942 1.00 12.20 202 ALA B N 1
ATOM 3114 C CA . ALA B 1 223 ? -7.890 7.444 0.082 1.00 11.60 202 ALA B CA 1
ATOM 3115 C C . ALA B 1 223 ? -9.344 7.457 -0.354 1.00 12.07 202 ALA B C 1
ATOM 3116 O O . ALA B 1 223 ? -9.847 8.487 -0.850 1.00 14.28 202 ALA B O 1
ATOM 3118 N N . SER B 1 224 ? -10.018 6.319 -0.180 1.00 12.58 203 SER B N 1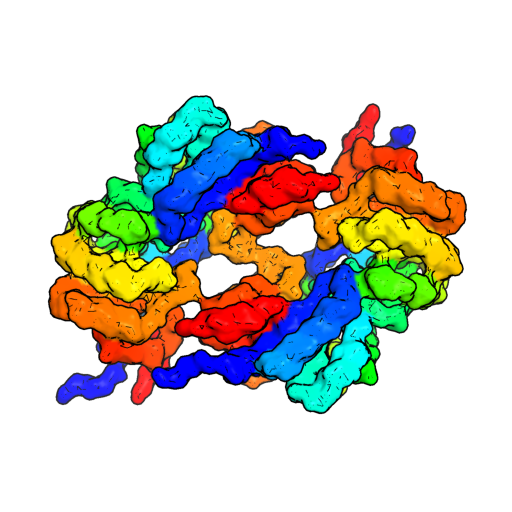
ATOM 3119 C CA . SER B 1 224 ? -11.469 6.207 -0.425 1.00 12.52 203 SER B CA 1
ATOM 3120 C C . SER B 1 224 ? -12.280 6.296 0.876 1.00 12.17 203 SER B C 1
ATOM 3121 O O . SER B 1 224 ? -13.528 6.361 0.853 1.00 11.39 203 SER B O 1
ATOM 3124 N N . ARG B 1 225 ? -11.573 6.227 2.009 1.00 12.59 204 ARG B N 1
ATOM 3125 C CA . ARG B 1 225 ? -12.191 6.319 3.329 1.00 12.05 204 ARG B CA 1
ATOM 3126 C C . ARG B 1 225 ? -11.230 7.049 4.264 1.00 11.70 204 ARG B C 1
ATOM 3127 O O . ARG B 1 225 ? -10.009 6.984 4.081 1.00 11.01 204 ARG B O 1
ATOM 3135 N N . ILE B 1 226 ? -11.793 7.700 5.282 1.00 11.72 205 ILE B N 1
ATOM 3136 C CA . ILE B 1 226 ? -11.058 8.469 6.263 1.00 11.48 205 ILE B CA 1
ATOM 3137 C C . ILE B 1 226 ? -11.517 8.038 7.645 1.00 11.28 205 ILE B C 1
ATOM 3138 O O . ILE B 1 226 ? -12.713 8.081 7.948 1.00 12.35 205 ILE B O 1
ATOM 3143 N N . GLY B 1 227 ? -10.578 7.625 8.486 1.00 10.68 206 GLY B N 1
ATOM 3144 C CA . GLY B 1 227 ? -10.885 7.356 9.886 1.00 10.56 206 GLY B CA 1
ATOM 3145 C C . GLY B 1 227 ? -10.546 8.573 10.722 1.00 10.74 206 GLY B C 1
ATOM 3146 O O . GLY B 1 227 ? -9.432 9.105 10.642 1.00 12.07 206 GLY B O 1
ATOM 3147 N N . ALA B 1 228 ? -11.493 9.013 11.542 1.00 10.70 207 ALA B N 1
ATOM 3148 C CA . ALA B 1 228 ? -11.301 10.214 12.318 1.00 9.92 207 ALA B CA 1
ATOM 3149 C C . ALA B 1 228 ? -12.313 10.264 13.456 1.00 10.71 207 ALA B C 1
ATOM 3150 O O . ALA B 1 228 ? -13.367 9.646 13.382 1.00 10.56 207 ALA B O 1
ATOM 3152 N N . SER B 1 229 ? -11.979 11.034 14.480 1.00 11.41 208 SER B N 1
ATOM 3153 C CA . SER B 1 229 ? -12.907 11.383 15.535 1.00 12.46 208 SER B CA 1
ATOM 3154 C C . SER B 1 229 ? -13.470 12.798 15.288 1.00 12.26 208 SER B C 1
ATOM 3155 O O . SER B 1 229 ? -14.524 13.151 15.840 1.00 12.92 208 SER B O 1
ATOM 3158 N N . ALA B 1 230 ? -12.777 13.583 14.456 1.00 12.34 209 ALA B N 1
ATOM 3159 C CA . ALA B 1 230 ? -13.108 14.988 14.219 1.00 12.67 209 ALA B CA 1
ATOM 3160 C C . ALA B 1 230 ? -14.020 15.234 13.003 1.00 13.04 209 ALA B C 1
ATOM 3161 O O . ALA B 1 230 ? -13.987 16.330 12.421 1.00 12.59 209 ALA B O 1
ATOM 3163 N N . GLY B 1 231 ? -14.827 14.240 12.621 1.00 12.29 210 GLY B N 1
ATOM 3164 C CA . GLY B 1 231 ? -15.710 14.353 11.460 1.00 12.39 210 GLY B CA 1
ATOM 3165 C C . GLY B 1 231 ? -16.582 15.596 11.370 1.00 12.37 210 GLY B C 1
ATOM 3166 O O . GLY B 1 231 ? -16.683 16.218 10.322 1.00 12.44 210 GLY B O 1
ATOM 3167 N N . ILE B 1 232 ? -17.176 15.998 12.483 1.00 12.44 211 ILE B N 1
ATOM 3168 C CA . ILE B 1 232 ? -18.059 17.161 12.471 1.00 12.64 211 ILE B CA 1
ATOM 3169 C C . ILE B 1 232 ? -17.267 18.429 12.141 1.00 13.49 211 ILE B C 1
ATOM 3170 O O . ILE B 1 232 ? -17.690 19.239 11.297 1.00 14.22 211 ILE B O 1
ATOM 3175 N N . ALA B 1 233 ? -16.104 18.581 12.783 1.00 13.54 212 ALA B N 1
ATOM 3176 C CA . ALA B 1 233 ? -15.182 19.700 12.488 1.00 14.25 212 ALA B CA 1
ATOM 3177 C C . ALA B 1 233 ? -14.647 19.674 11.053 1.00 13.82 212 ALA B C 1
ATOM 3178 O O . ALA B 1 233 ? -14.445 20.727 10.428 1.00 14.76 212 ALA B O 1
ATOM 3180 N N . ILE B 1 234 ? -14.366 18.472 10.548 1.00 13.89 213 ILE B N 1
ATOM 3181 C CA . ILE B 1 234 ? -13.956 18.288 9.149 1.00 13.33 213 ILE B CA 1
ATOM 3182 C C . ILE B 1 234 ? -15.041 18.771 8.190 1.00 14.04 213 ILE B C 1
ATOM 3183 O O . ILE B 1 234 ? -14.756 19.551 7.292 1.00 15.71 213 ILE B O 1
ATOM 3188 N N . LEU B 1 235 ? -16.288 18.352 8.386 1.00 13.70 214 LEU B N 1
ATOM 3189 C CA . LEU B 1 235 ? -17.385 18.865 7.566 1.00 14.80 214 LEU B CA 1
ATOM 3190 C C . LEU B 1 235 ? -17.549 20.371 7.742 1.00 15.22 214 LEU B C 1
ATOM 3191 O O . LEU B 1 235 ? -17.765 21.088 6.768 1.00 18.12 214 LEU B O 1
ATOM 3196 N N . ASN B 1 236 ? -17.445 20.873 8.967 1.00 15.62 215 ASN B N 1
ATOM 3197 C CA . ASN B 1 236 ? -17.728 22.290 9.200 1.00 16.59 215 ASN B CA 1
ATOM 3198 C C . ASN B 1 236 ? -16.626 23.210 8.710 1.00 16.60 215 ASN B C 1
ATOM 3199 O O . ASN B 1 236 ? -16.831 24.420 8.572 1.00 16.29 215 ASN B O 1
ATOM 3204 N N . GLY B 1 237 ? -15.472 22.619 8.399 1.00 15.41 216 GLY B N 1
ATOM 3205 C CA . GLY B 1 237 ? -14.337 23.336 7.855 1.00 15.93 216 GLY B CA 1
ATOM 3206 C C . GLY B 1 237 ? -14.242 23.407 6.333 1.00 16.39 216 GLY B C 1
ATOM 3207 O O . GLY B 1 237 ? -13.266 23.937 5.817 1.00 15.87 216 GLY B O 1
ATOM 3208 N N . ILE B 1 238 ? -15.238 22.871 5.622 1.00 16.09 217 ILE B N 1
ATOM 3209 C CA . ILE B 1 238 ? -15.306 22.947 4.162 1.00 17.50 217 ILE B CA 1
ATOM 3210 C C . ILE B 1 238 ? -15.152 24.385 3.668 1.00 17.80 217 ILE B C 1
ATOM 3211 O O . ILE B 1 238 ? -15.807 25.314 4.181 1.00 18.24 217 ILE B O 1
ATOM 3216 N N . HIS B 1 239 ? -14.272 24.560 2.678 1.00 17.38 218 HIS B N 1
ATOM 3217 C CA . HIS B 1 239 ? -14.025 25.851 2.083 1.00 17.75 218 HIS B CA 1
ATOM 3218 C C . HIS B 1 239 ? -13.399 25.684 0.706 1.00 17.95 218 HIS B C 1
ATOM 3219 O O . HIS B 1 239 ? -13.320 26.671 -0.046 1.00 17.82 218 HIS B O 1
ATOM 3227 N N . PRO C 1 19 ? 20.479 -6.262 57.915 1.00 36.36 -2 PRO C N 1
ATOM 3228 C CA . PRO C 1 19 ? 20.055 -7.657 57.769 1.00 36.42 -2 PRO C CA 1
ATOM 3229 C C . PRO C 1 19 ? 18.647 -7.777 57.191 1.00 36.04 -2 PRO C C 1
ATOM 3230 O O . PRO C 1 19 ? 17.801 -6.909 57.421 1.00 35.77 -2 PRO C O 1
ATOM 3234 N N . GLY C 1 20 ? 18.410 -8.829 56.414 1.00 35.75 -1 GLY C N 1
ATOM 3235 C CA . GLY C 1 20 ? 17.107 -9.019 55.777 1.00 35.29 -1 GLY C CA 1
ATOM 3236 C C . GLY C 1 20 ? 16.855 -8.103 54.578 1.00 34.09 -1 GLY C C 1
ATOM 3237 O O . GLY C 1 20 ? 15.711 -7.983 54.118 1.00 34.59 -1 GLY C O 1
ATOM 3238 N N . SER C 1 21 ? 17.896 -7.456 54.053 1.00 33.01 0 SER C N 1
ATOM 3239 C CA . SER C 1 21 ? 17.707 -6.601 52.874 1.00 31.56 0 SER C CA 1
ATOM 3240 C C . SER C 1 21 ? 17.530 -7.469 51.619 1.00 30.11 0 SER C C 1
ATOM 3241 O O . SER C 1 21 ? 17.888 -8.644 51.595 1.00 29.88 0 SER C O 1
ATOM 3244 N N . MET C 1 22 ? 16.936 -6.874 50.591 1.00 27.98 1 MET C N 1
ATOM 3245 C CA . MET C 1 22 ? 16.619 -7.566 49.343 1.00 26.43 1 MET C CA 1
ATOM 3246 C C . MET C 1 22 ? 17.907 -7.940 48.607 1.00 25.89 1 MET C C 1
ATOM 3247 O O . MET C 1 22 ? 18.772 -7.103 48.427 1.00 26.60 1 MET C O 1
ATOM 3252 N N . ASP C 1 23 ? 18.039 -9.196 48.190 1.00 25.11 2 ASP C N 1
ATOM 3253 C CA . ASP C 1 23 ? 19.164 -9.621 47.339 1.00 24.84 2 ASP C CA 1
ATOM 3254 C C . ASP C 1 23 ? 18.703 -9.971 45.910 1.00 23.02 2 ASP C C 1
ATOM 3255 O O . ASP C 1 23 ? 17.501 -9.954 45.622 1.00 22.20 2 ASP C O 1
ATOM 3260 N N . LYS C 1 24 ? 19.650 -10.276 45.029 1.00 21.71 3 LYS C N 1
ATOM 3261 C CA . LYS C 1 24 ? 19.366 -10.364 43.605 1.00 20.47 3 LYS C CA 1
ATOM 3262 C C . LYS C 1 24 ? 18.517 -11.604 43.281 1.00 20.30 3 LYS C C 1
ATOM 3263 O O . LYS C 1 24 ? 17.589 -11.524 42.502 1.00 19.38 3 LYS C O 1
ATOM 3265 N N . ALA C 1 25 ? 18.816 -12.738 43.908 1.00 20.88 4 ALA C N 1
ATOM 3266 C CA . ALA C 1 25 ? 18.053 -13.975 43.631 1.00 21.30 4 ALA C CA 1
ATOM 3267 C C . ALA C 1 25 ? 16.575 -13.828 44.031 1.00 19.60 4 ALA C C 1
ATOM 3268 O O . ALA C 1 25 ? 15.672 -14.227 43.284 1.00 20.62 4 ALA C O 1
ATOM 3270 N N . THR C 1 26 ? 16.341 -13.235 45.191 1.00 18.92 5 THR C N 1
ATOM 3271 C CA . THR C 1 26 ? 14.999 -12.958 45.689 1.00 18.35 5 THR C CA 1
ATOM 3272 C C . THR C 1 26 ? 14.280 -11.946 44.793 1.00 15.95 5 THR C C 1
ATOM 3273 O O . THR C 1 26 ? 13.132 -12.172 44.386 1.00 15.64 5 THR C O 1
ATOM 3277 N N . LEU C 1 27 ? 14.956 -10.845 44.466 1.00 14.01 6 LEU C N 1
ATOM 3278 C CA . LEU C 1 27 ? 14.330 -9.782 43.645 1.00 12.92 6 LEU C CA 1
ATOM 3279 C C . LEU C 1 27 ? 13.985 -10.305 42.250 1.00 12.31 6 LEU C C 1
ATOM 3280 O O . LEU C 1 27 ? 12.945 -9.969 41.699 1.00 11.69 6 LEU C O 1
ATOM 3285 N N . ALA C 1 28 ? 14.848 -11.153 41.691 1.00 12.50 7 ALA C N 1
ATOM 3286 C CA . ALA C 1 28 ? 14.625 -11.671 40.350 1.00 12.73 7 ALA C CA 1
ATOM 3287 C C . ALA C 1 28 ? 13.311 -12.422 40.270 1.00 13.00 7 ALA C C 1
ATOM 3288 O O . ALA C 1 28 ? 12.627 -12.387 39.241 1.00 12.58 7 ALA C O 1
ATOM 3290 N N . LYS C 1 29 ? 12.920 -13.070 41.355 1.00 13.36 8 LYS C N 1
ATOM 3291 C CA . LYS C 1 29 ? 11.686 -13.851 41.313 1.00 14.35 8 LYS C CA 1
ATOM 3292 C C . LYS C 1 29 ? 10.397 -13.016 41.414 1.00 12.82 8 LYS C C 1
ATOM 3293 O O . LYS C 1 29 ? 9.283 -13.545 41.282 1.00 12.73 8 LYS C O 1
ATOM 3299 N N . TYR C 1 30 ? 10.546 -11.709 41.599 1.00 10.64 9 TYR C N 1
ATOM 3300 C CA . TYR C 1 30 ? 9.430 -10.797 41.419 1.00 10.56 9 TYR C CA 1
ATOM 3301 C C . TYR C 1 30 ? 9.209 -10.387 39.977 1.00 10.20 9 TYR C C 1
ATOM 3302 O O . TYR C 1 30 ? 8.152 -9.871 39.663 1.00 10.22 9 TYR C O 1
ATOM 3311 N N . ILE C 1 31 ? 10.200 -10.558 39.105 1.00 10.32 10 ILE C N 1
ATOM 3312 C CA . ILE C 1 31 ? 10.167 -9.882 37.804 1.00 9.88 10 ILE C CA 1
ATOM 3313 C C . ILE C 1 31 ? 9.583 -10.714 36.637 1.00 9.79 10 ILE C C 1
ATOM 3314 O O . ILE C 1 31 ? 9.993 -11.844 36.371 1.00 9.39 10 ILE C O 1
ATOM 3319 N N . ASP C 1 32 ? 8.607 -10.099 35.972 1.00 9.58 11 ASP C N 1
ATOM 3320 C CA . ASP C 1 32 ? 8.051 -10.558 34.718 1.00 9.09 11 ASP C CA 1
ATOM 3321 C C . ASP C 1 32 ? 8.718 -9.692 33.658 1.00 9.20 11 ASP C C 1
ATOM 3322 O O . ASP C 1 32 ? 8.405 -8.473 33.514 1.00 8.70 11 ASP C O 1
ATOM 3327 N N . HIS C 1 33 ? 9.650 -10.323 32.940 1.00 9.17 12 HIS C N 1
ATOM 3328 C CA . HIS C 1 33 ? 10.500 -9.667 31.947 1.00 9.36 12 HIS C CA 1
ATOM 3329 C C . HIS C 1 33 ? 9.673 -9.477 30.668 1.00 9.02 12 HIS C C 1
ATOM 3330 O O . HIS C 1 33 ? 9.298 -10.450 30.015 1.00 9.28 12 HIS C O 1
ATOM 3337 N N . THR C 1 34 ? 9.364 -8.222 30.335 1.00 8.10 13 THR C N 1
ATOM 3338 C CA . THR C 1 34 ? 8.219 -7.894 29.480 1.00 8.11 13 THR C CA 1
ATOM 3339 C C . THR C 1 34 ? 8.632 -7.230 28.176 1.00 8.32 13 THR C C 1
ATOM 3340 O O . THR C 1 34 ? 9.449 -6.292 28.180 1.00 8.24 13 THR C O 1
ATOM 3344 N N . LEU C 1 35 ? 8.052 -7.712 27.075 1.00 8.48 14 LEU C N 1
ATOM 3345 C CA . LEU C 1 35 ? 8.125 -7.055 25.767 1.00 8.23 14 LEU C CA 1
ATOM 3346 C C . LEU C 1 35 ? 6.799 -7.218 25.032 1.00 9.08 14 LEU C C 1
ATOM 3347 O O . LEU C 1 35 ? 6.418 -8.356 24.662 1.00 8.50 14 LEU C O 1
ATOM 3352 N N . LEU C 1 36 ? 6.100 -6.094 24.838 1.00 8.22 15 LEU C N 1
ATOM 3353 C CA . LEU C 1 36 ? 4.727 -6.103 24.314 1.00 8.66 15 LEU C CA 1
ATOM 3354 C C . LEU C 1 36 ? 4.488 -5.130 23.158 1.00 8.48 15 LEU C C 1
ATOM 3355 O O . LEU C 1 36 ? 3.354 -5.004 22.652 1.00 8.73 15 LEU C O 1
ATOM 3360 N N . LYS C 1 37 ? 5.552 -4.466 22.719 1.00 9.22 16 LYS C N 1
ATOM 3361 C CA . LYS C 1 37 ? 5.476 -3.524 21.594 1.00 9.56 16 LYS C CA 1
ATOM 3362 C C . LYS C 1 37 ? 4.972 -4.227 20.349 1.00 9.83 16 LYS C C 1
ATOM 3363 O O . LYS C 1 37 ? 5.338 -5.365 20.088 1.00 8.90 16 LYS C O 1
ATOM 3369 N N . ALA C 1 38 ? 4.118 -3.552 19.585 1.00 9.66 17 ALA C N 1
ATOM 3370 C CA . ALA C 1 38 ? 3.480 -4.154 18.394 1.00 9.48 17 ALA C CA 1
ATOM 3371 C C . ALA C 1 38 ? 4.515 -4.613 17.370 1.00 9.57 17 ALA C C 1
ATOM 3372 O O . ALA C 1 38 ? 4.282 -5.590 16.648 1.00 9.67 17 ALA C O 1
ATOM 3374 N N . ASP C 1 39 ? 5.655 -3.920 17.314 1.00 9.37 18 ASP C N 1
ATOM 3375 C CA . ASP C 1 39 ? 6.677 -4.209 16.314 1.00 10.02 18 ASP C CA 1
ATOM 3376 C C . ASP C 1 39 ? 7.856 -5.030 16.883 1.00 10.29 18 ASP C C 1
ATOM 3377 O O . ASP C 1 39 ? 8.954 -5.045 16.306 1.00 11.16 18 ASP C O 1
ATOM 3382 N N . ALA C 1 40 ? 7.627 -5.728 18.000 1.00 9.29 19 ALA C N 1
ATOM 3383 C CA . ALA C 1 40 ? 8.677 -6.592 18.564 1.00 9.55 19 ALA C CA 1
ATOM 3384 C C . ALA C 1 40 ? 9.053 -7.688 17.580 1.00 10.62 19 ALA C C 1
ATOM 3385 O O . ALA C 1 40 ? 8.180 -8.260 16.899 1.00 10.23 19 ALA C O 1
ATOM 3387 N N . THR C 1 41 ? 10.338 -8.038 17.566 1.00 10.50 20 THR C N 1
ATOM 3388 C CA . THR C 1 41 ? 10.898 -8.955 16.568 1.00 10.92 20 THR C CA 1
ATOM 3389 C C . THR C 1 41 ? 11.257 -10.283 17.211 1.00 11.32 20 THR C C 1
ATOM 3390 O O . THR C 1 41 ? 11.464 -10.374 18.421 1.00 9.94 20 THR C O 1
ATOM 3394 N N . GLU C 1 42 ? 11.282 -11.318 16.386 1.00 11.38 21 GLU C N 1
ATOM 3395 C CA . GLU C 1 42 ? 11.775 -12.631 16.816 1.00 12.34 21 GLU C CA 1
ATOM 3396 C C . GLU C 1 42 ? 13.110 -12.544 17.565 1.00 12.15 21 GLU C C 1
ATOM 3397 O O . GLU C 1 42 ? 13.304 -13.193 18.586 1.00 11.89 21 GLU C O 1
ATOM 3403 N N . GLU C 1 43 ? 14.031 -11.749 17.047 1.00 12.37 22 GLU C N 1
ATOM 3404 C CA . GLU C 1 43 ? 15.359 -11.629 17.643 1.00 13.40 22 GLU C CA 1
ATOM 3405 C C . GLU C 1 43 ? 15.232 -11.060 19.071 1.00 12.82 22 GLU C C 1
ATOM 3406 O O . GLU C 1 43 ? 15.917 -11.496 20.003 1.00 13.03 22 GLU C O 1
ATOM 3412 N N . GLN C 1 44 ? 14.328 -10.111 19.231 1.00 12.23 23 GLN C N 1
ATOM 3413 C CA . GLN C 1 44 ? 14.116 -9.434 20.526 1.00 11.48 23 GLN C CA 1
ATOM 3414 C C . GLN C 1 44 ? 13.466 -10.368 21.541 1.00 11.58 23 GLN C C 1
ATOM 3415 O O . GLN C 1 44 ? 13.832 -10.366 22.725 1.00 11.28 23 GLN C O 1
ATOM 3421 N N . ILE C 1 45 ? 12.537 -11.195 21.053 1.00 10.10 24 ILE C N 1
ATOM 3422 C CA . ILE C 1 45 ? 11.865 -12.193 21.878 1.00 10.86 24 ILE C CA 1
ATOM 3423 C C . ILE C 1 45 ? 12.863 -13.278 22.311 1.00 10.96 24 ILE C C 1
ATOM 3424 O O . ILE C 1 45 ? 12.894 -13.671 23.480 1.00 10.38 24 ILE C O 1
ATOM 3429 N N . ARG C 1 46 ? 13.705 -13.736 21.391 1.00 12.15 25 ARG C N 1
ATOM 3430 C CA . ARG C 1 46 ? 14.772 -14.707 21.735 1.00 12.83 25 ARG C CA 1
ATOM 3431 C C . ARG C 1 46 ? 15.736 -14.170 22.815 1.00 12.98 25 ARG C C 1
ATOM 3432 O O . ARG C 1 46 ? 16.111 -14.888 23.756 1.00 13.22 25 ARG C O 1
ATOM 3440 N N . LYS C 1 47 ? 16.095 -12.894 22.685 1.00 13.25 26 LYS C N 1
ATOM 3441 C CA . LYS C 1 47 ? 16.921 -12.208 23.677 1.00 13.66 26 LYS C CA 1
ATOM 3442 C C . LYS C 1 47 ? 16.226 -12.094 25.035 1.00 12.10 26 LYS C C 1
ATOM 3443 O O . LYS C 1 47 ? 16.843 -12.300 26.082 1.00 11.15 26 LYS C O 1
ATOM 3449 N N . LEU C 1 48 ? 14.930 -11.771 25.009 1.00 11.31 27 LEU C N 1
ATOM 3450 C CA . LEU C 1 48 ? 14.117 -11.688 26.227 1.00 10.70 27 LEU C CA 1
ATOM 3451 C C . LEU C 1 48 ? 14.154 -13.015 26.966 1.00 11.15 27 LEU C C 1
ATOM 3452 O O . LEU C 1 48 ? 14.359 -13.025 28.173 1.00 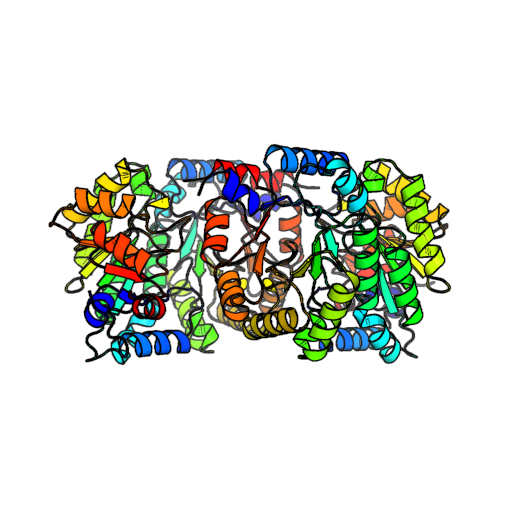9.94 27 LEU C O 1
ATOM 3457 N N . CYS C 1 49 ? 13.962 -14.123 26.249 1.00 10.95 28 CYS C N 1
ATOM 3458 C CA . CYS C 1 49 ? 13.997 -15.447 26.862 1.00 11.90 28 CYS C CA 1
ATOM 3459 C C . CYS C 1 49 ? 15.391 -15.786 27.409 1.00 12.99 28 CYS C C 1
ATOM 3460 O O . CYS C 1 49 ? 15.507 -16.349 28.489 1.00 12.75 28 CYS C O 1
ATOM 3463 N N . SER C 1 50 ? 16.428 -15.471 26.639 1.00 13.83 29 SER C N 1
ATOM 3464 C CA . SER C 1 50 ? 17.796 -15.791 27.038 1.00 14.99 29 SER C CA 1
ATOM 3465 C C . SER C 1 50 ? 18.126 -15.042 28.332 1.00 14.28 29 SER C C 1
ATOM 3466 O O . SER C 1 50 ? 18.647 -15.643 29.282 1.00 14.45 29 SER C O 1
ATOM 3469 N N . GLU C 1 51 ? 17.767 -13.763 28.389 1.00 12.68 30 GLU C N 1
ATOM 3470 C CA . GLU C 1 51 ? 17.928 -12.975 29.617 1.00 12.64 30 GLU C CA 1
ATOM 3471 C C . GLU C 1 51 ? 17.184 -13.522 30.822 1.00 12.21 30 GLU C C 1
ATOM 3472 O O . GLU C 1 51 ? 17.730 -13.594 31.929 1.00 12.97 30 GLU C O 1
ATOM 3478 N N . ALA C 1 52 ? 15.915 -13.888 30.624 1.00 11.34 31 ALA C N 1
ATOM 3479 C CA . ALA C 1 52 ? 15.111 -14.354 31.712 1.00 11.18 31 ALA C CA 1
ATOM 3480 C C . ALA C 1 52 ? 15.689 -15.660 32.284 1.00 11.00 31 ALA C C 1
ATOM 3481 O O . ALA C 1 52 ? 15.707 -15.847 33.486 1.00 11.79 31 ALA C O 1
ATOM 3483 N N . ALA C 1 53 ? 16.153 -16.540 31.415 1.00 12.40 32 ALA C N 1
ATOM 3484 C CA . ALA C 1 53 ? 16.822 -17.793 31.825 1.00 13.68 32 ALA C CA 1
ATOM 3485 C C . ALA C 1 53 ? 18.083 -17.528 32.630 1.00 14.33 32 ALA C C 1
ATOM 3486 O O . ALA C 1 53 ? 18.353 -18.190 33.637 1.00 14.91 32 ALA C O 1
ATOM 3488 N N . GLU C 1 54 ? 18.887 -16.603 32.149 1.00 15.09 33 GLU C N 1
ATOM 3489 C CA . GLU C 1 54 ? 20.156 -16.301 32.796 1.00 16.43 33 GLU C CA 1
ATOM 3490 C C . GLU C 1 54 ? 19.939 -15.686 34.180 1.00 15.85 33 GLU C C 1
ATOM 3491 O O . GLU C 1 54 ? 20.603 -16.080 35.150 1.00 15.14 33 GLU C O 1
ATOM 3497 N N . TYR C 1 55 ? 19.017 -14.725 34.278 1.00 14.96 34 TYR C N 1
ATOM 3498 C CA . TYR C 1 55 ? 18.779 -14.016 35.537 1.00 15.28 34 TYR C CA 1
ATOM 3499 C C . TYR C 1 55 ? 17.721 -14.644 36.429 1.00 14.97 34 TYR C C 1
ATOM 3500 O O . TYR C 1 55 ? 17.503 -14.176 37.540 1.00 14.43 34 TYR C O 1
ATOM 3509 N N . LYS C 1 56 ? 17.080 -15.708 35.953 1.00 14.61 35 LYS C N 1
ATOM 3510 C CA . LYS C 1 56 ? 16.097 -16.437 36.722 1.00 15.68 35 LYS C CA 1
ATOM 3511 C C . LYS C 1 56 ? 14.975 -15.496 37.149 1.00 14.08 35 LYS C C 1
ATOM 3512 O O . LYS C 1 56 ? 14.582 -15.460 38.322 1.00 14.60 35 LYS C O 1
ATOM 3518 N N . PHE C 1 57 ? 14.471 -14.722 36.197 1.00 12.45 36 PHE C N 1
ATOM 3519 C CA . PHE C 1 57 ? 13.244 -13.971 36.406 1.00 11.61 36 PHE C CA 1
ATOM 3520 C C . PHE C 1 57 ? 12.054 -14.933 36.571 1.00 11.22 36 PHE C C 1
ATOM 3521 O O . PHE C 1 57 ? 12.120 -16.112 36.192 1.00 12.52 36 PHE C O 1
ATOM 3529 N N . ALA C 1 58 ? 10.973 -14.437 37.156 1.00 10.59 37 ALA C N 1
ATOM 3530 C CA . ALA C 1 58 ? 9.763 -15.240 37.331 1.00 10.65 37 ALA C CA 1
ATOM 3531 C C . ALA C 1 58 ? 9.201 -15.723 35.999 1.00 10.40 37 ALA C C 1
ATOM 3532 O O . ALA C 1 58 ? 8.817 -16.893 35.874 1.00 10.57 37 ALA C O 1
ATOM 3534 N N . SER C 1 59 ? 9.132 -14.809 35.029 1.00 10.60 38 SER C N 1
ATOM 3535 C CA . SER C 1 59 ? 8.468 -15.080 33.748 1.00 10.49 38 SER C CA 1
ATOM 3536 C C . SER C 1 59 ? 9.042 -14.187 32.652 1.00 9.67 38 SER C C 1
ATOM 3537 O O . SER C 1 59 ? 9.724 -13.197 32.928 1.00 9.38 38 SER C O 1
ATOM 3540 N N . VAL C 1 60 ? 8.744 -14.545 31.412 1.00 9.71 39 VAL C N 1
ATOM 3541 C CA . VAL C 1 60 ? 8.640 -13.569 30.322 1.00 10.01 39 VAL C CA 1
ATOM 3542 C C . VAL C 1 60 ? 7.153 -13.241 30.110 1.00 9.83 39 VAL C C 1
ATOM 3543 O O . VAL C 1 60 ? 6.279 -14.122 30.280 1.00 11.08 39 VAL C O 1
ATOM 3547 N N . CYS C 1 61 ? 6.876 -12.002 29.714 1.00 9.61 40 CYS C N 1
ATOM 3548 C CA A CYS C 1 61 ? 5.520 -11.583 29.361 0.60 9.74 40 CYS C CA 1
ATOM 3549 C CA B CYS C 1 61 ? 5.523 -11.571 29.353 0.40 9.98 40 CYS C CA 1
ATOM 3550 C C . CYS C 1 61 ? 5.567 -11.013 27.955 1.00 9.41 40 CYS C C 1
ATOM 3551 O O . CYS C 1 61 ? 6.258 -10.010 27.703 1.00 8.50 40 CYS C O 1
ATOM 3556 N N . VAL C 1 62 ? 4.870 -11.705 27.049 1.00 9.51 41 VAL C N 1
ATOM 3557 C CA . VAL C 1 62 ? 4.866 -11.438 25.617 1.00 8.43 41 VAL C CA 1
ATOM 3558 C C . VAL C 1 62 ? 3.430 -11.501 25.086 1.00 8.51 41 VAL C C 1
ATOM 3559 O O . VAL C 1 62 ? 2.527 -12.013 25.754 1.00 7.72 41 VAL C O 1
ATOM 3563 N N . ASN C 1 63 ? 3.218 -10.937 23.899 1.00 8.84 42 ASN C N 1
ATOM 3564 C CA . ASN C 1 63 ? 1.928 -11.028 23.250 1.00 8.81 42 ASN C CA 1
ATOM 3565 C C . ASN C 1 63 ? 1.663 -12.451 22.768 1.00 9.21 42 ASN C C 1
ATOM 3566 O O . ASN C 1 63 ? 2.601 -13.201 22.508 1.00 9.33 42 ASN C O 1
ATOM 3571 N N . PRO C 1 64 ? 0.377 -12.825 22.626 1.00 8.55 43 PRO C N 1
ATOM 3572 C CA . PRO C 1 64 ? 0.048 -14.241 22.388 1.00 9.53 43 PRO C CA 1
ATOM 3573 C C . PRO C 1 64 ? 0.736 -14.904 21.172 1.00 9.73 43 PRO C C 1
ATOM 3574 O O . PRO C 1 64 ? 0.974 -16.122 21.171 1.00 8.30 43 PRO C O 1
ATOM 3578 N N . THR C 1 65 ? 1.051 -14.120 20.144 1.00 8.13 44 THR C N 1
ATOM 3579 C CA . THR C 1 65 ? 1.691 -14.668 18.972 1.00 9.01 44 THR C CA 1
ATOM 3580 C C . THR C 1 65 ? 3.039 -15.362 19.293 1.00 9.44 44 THR C C 1
ATOM 3581 O O . THR C 1 65 ? 3.409 -16.324 18.633 1.00 10.05 44 THR C O 1
ATOM 3585 N N . TRP C 1 66 ? 3.722 -14.890 20.329 1.00 9.16 45 TRP C N 1
ATOM 3586 C CA . TRP C 1 66 ? 5.058 -15.361 20.678 1.00 9.46 45 TRP C CA 1
ATOM 3587 C C . TRP C 1 66 ? 5.071 -16.515 21.702 1.00 9.53 45 TRP C C 1
ATOM 3588 O O . TRP C 1 66 ? 6.137 -17.012 22.078 1.00 10.11 45 TRP C O 1
ATOM 3599 N N . VAL C 1 67 ? 3.891 -16.953 22.138 1.00 9.97 46 VAL C N 1
ATOM 3600 C CA . VAL C 1 67 ? 3.800 -18.007 23.155 1.00 9.93 46 VAL C CA 1
ATOM 3601 C C . VAL C 1 67 ? 4.520 -19.311 22.761 1.00 11.17 46 VAL C C 1
ATOM 3602 O O . VAL C 1 67 ? 5.341 -19.818 23.550 1.00 11.74 46 VAL C O 1
ATOM 3606 N N . PRO C 1 68 ? 4.272 -19.849 21.549 1.00 11.76 47 PRO C N 1
ATOM 3607 C CA . PRO C 1 68 ? 4.928 -21.139 21.255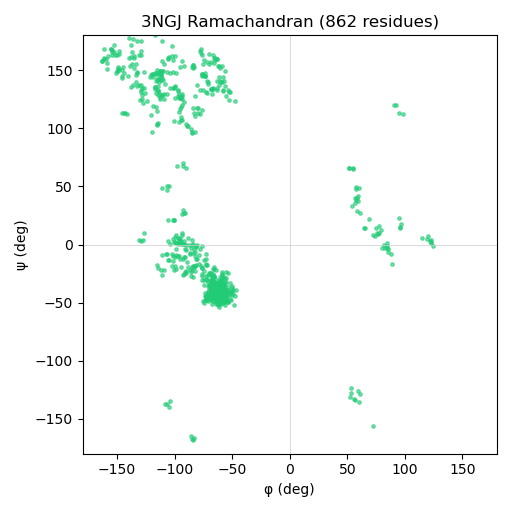 1.00 12.77 47 PRO C CA 1
ATOM 3608 C C . PRO C 1 68 ? 6.443 -21.027 21.249 1.00 12.60 47 PRO C C 1
ATOM 3609 O O . PRO C 1 68 ? 7.112 -21.929 21.734 1.00 13.44 47 PRO C O 1
ATOM 3613 N N . LEU C 1 69 ? 6.977 -19.925 20.724 1.00 11.87 48 LEU C N 1
ATOM 3614 C CA . LEU C 1 69 ? 8.426 -19.763 20.678 1.00 12.86 48 LEU C CA 1
ATOM 3615 C C . LEU C 1 69 ? 8.990 -19.712 22.091 1.00 12.29 48 LEU C C 1
ATOM 3616 O O . LEU C 1 69 ? 9.956 -20.401 22.403 1.00 13.01 48 LEU C O 1
ATOM 3621 N N . CYS C 1 70 ? 8.387 -18.888 22.938 1.00 11.67 49 CYS C N 1
ATOM 3622 C CA . CYS C 1 70 ? 8.860 -18.758 24.310 1.00 12.19 49 CYS C CA 1
ATOM 3623 C C . CYS C 1 70 ? 8.709 -20.091 25.067 1.00 12.17 49 CYS C C 1
ATOM 3624 O O . CYS C 1 70 ? 9.580 -20.450 25.875 1.00 12.60 49 CYS C O 1
ATOM 3627 N N . ALA C 1 71 ? 7.601 -20.804 24.836 1.00 12.58 50 ALA C N 1
ATOM 3628 C CA . ALA C 1 71 ? 7.396 -22.088 25.524 1.00 13.85 50 ALA C CA 1
ATOM 3629 C C . ALA C 1 71 ? 8.517 -23.060 25.172 1.00 15.38 50 ALA C C 1
ATOM 3630 O O . ALA C 1 71 ? 9.029 -23.782 26.041 1.00 15.48 50 ALA C O 1
ATOM 3632 N N . GLU C 1 72 ? 8.932 -23.056 23.904 1.00 16.31 51 GLU C N 1
ATOM 3633 C CA . GLU C 1 72 ? 10.000 -23.939 23.464 1.00 18.12 51 GLU C CA 1
ATOM 3634 C C . GLU C 1 72 ? 11.351 -23.515 24.062 1.00 17.44 51 GLU C C 1
ATOM 3635 O O . GLU C 1 72 ? 12.105 -24.331 24.565 1.00 16.82 51 GLU C O 1
ATOM 3641 N N . LEU C 1 73 ? 11.626 -22.226 24.024 1.00 16.40 52 LEU C N 1
ATOM 3642 C CA . LEU C 1 73 ? 12.899 -21.699 24.485 1.00 16.25 52 LEU C CA 1
ATOM 3643 C C . LEU C 1 73 ? 13.104 -21.858 25.977 1.00 16.85 52 LEU C C 1
ATOM 3644 O O . LEU C 1 73 ? 14.235 -22.026 26.413 1.00 16.49 52 LEU C O 1
ATOM 3649 N N . LEU C 1 74 ? 12.017 -21.811 26.747 1.00 16.87 53 LEU C N 1
ATOM 3650 C CA . LEU C 1 74 ? 12.117 -21.822 28.187 1.00 17.10 53 LEU C CA 1
ATOM 3651 C C . LEU C 1 74 ? 11.858 -23.195 28.815 1.00 19.09 53 LEU C C 1
ATOM 3652 O O . LEU C 1 74 ? 11.847 -23.303 30.046 1.00 18.96 53 LEU C O 1
ATOM 3657 N N . LYS C 1 75 ? 11.702 -24.237 27.978 1.00 20.67 54 LYS C N 1
ATOM 3658 C CA . LYS C 1 75 ? 11.586 -25.610 28.466 1.00 23.28 54 LYS C CA 1
ATOM 3659 C C . LYS C 1 75 ? 12.826 -25.875 29.294 1.00 24.82 54 LYS C C 1
ATOM 3660 O O . LYS C 1 75 ? 13.935 -25.454 28.954 1.00 26.10 54 LYS C O 1
ATOM 3662 N N . GLY C 1 76 ? 12.637 -26.496 30.442 1.00 26.86 55 GLY C N 1
ATOM 3663 C CA . GLY C 1 76 ? 13.753 -26.787 31.338 1.00 27.20 55 GLY C CA 1
ATOM 3664 C C . GLY C 1 76 ? 14.443 -25.617 32.038 1.00 26.21 55 GLY C C 1
ATOM 3665 O O . GLY C 1 76 ? 15.584 -25.786 32.457 1.00 26.57 55 GLY C O 1
ATOM 3666 N N . THR C 1 77 ? 13.793 -24.452 32.186 1.00 24.86 56 THR C N 1
ATOM 3667 C CA . THR C 1 77 ? 14.437 -23.269 32.851 1.00 24.11 56 THR C CA 1
ATOM 3668 C C . THR C 1 77 ? 13.886 -22.699 34.187 1.00 24.28 56 THR C C 1
ATOM 3669 O O . THR C 1 77 ? 14.581 -21.886 34.859 1.00 27.67 56 THR C O 1
ATOM 3673 N N . GLY C 1 78 ? 12.658 -23.030 34.544 1.00 23.27 57 GLY C N 1
ATOM 3674 C CA . GLY C 1 78 ? 12.018 -22.433 35.720 1.00 20.81 57 GLY C CA 1
ATOM 3675 C C . GLY C 1 78 ? 11.257 -21.141 35.432 1.00 19.47 57 GLY C C 1
ATOM 3676 O O . GLY C 1 78 ? 10.423 -20.712 36.249 1.00 18.59 57 GLY C O 1
ATOM 3677 N N . VAL C 1 79 ? 11.545 -20.536 34.276 1.00 17.05 58 VAL C N 1
ATOM 3678 C CA . VAL C 1 79 ? 10.891 -19.285 33.841 1.00 15.15 58 VAL C CA 1
ATOM 3679 C C . VAL C 1 79 ? 9.549 -19.620 33.202 1.00 14.24 58 VAL C C 1
ATOM 3680 O O . VAL C 1 79 ? 9.453 -20.504 32.317 1.00 14.26 58 VAL C O 1
ATOM 3684 N N . LYS C 1 80 ? 8.501 -18.951 33.681 1.00 14.37 59 LYS C N 1
ATOM 3685 C CA . LYS C 1 80 ? 7.136 -19.169 33.193 1.00 14.33 59 LYS C CA 1
ATOM 3686 C C . LYS C 1 80 ? 6.899 -18.324 31.931 1.00 13.01 59 LYS C C 1
ATOM 3687 O O . LYS C 1 80 ? 7.510 -17.286 31.763 1.00 11.37 59 LYS C O 1
ATOM 3693 N N . VAL C 1 81 ? 6.007 -18.799 31.065 1.00 11.86 60 VAL C N 1
ATOM 3694 C CA . VAL C 1 81 ? 5.510 -18.030 29.925 1.00 10.53 60 VAL C CA 1
ATOM 3695 C C . VAL C 1 81 ? 4.187 -17.365 30.298 1.00 10.46 60 VAL C C 1
ATOM 3696 O O . VAL C 1 81 ? 3.173 -18.023 30.585 1.00 11.46 60 VAL C O 1
ATOM 3700 N N . CYS C 1 82 ? 4.222 -16.048 30.344 1.00 10.06 61 CYS C N 1
ATOM 3701 C CA . CYS C 1 82 ? 3.069 -15.242 30.618 1.00 10.84 61 CYS C CA 1
ATOM 3702 C C . CYS C 1 82 ? 2.682 -14.497 29.338 1.00 10.68 61 CYS C C 1
ATOM 3703 O O . CYS C 1 82 ? 3.533 -14.081 28.551 1.00 9.86 61 CYS C O 1
ATOM 3706 N N . THR C 1 83 ? 1.377 -14.366 29.102 1.00 10.26 62 THR C N 1
ATOM 3707 C CA . THR C 1 83 ? 0.921 -13.605 27.970 1.00 9.64 62 THR C CA 1
ATOM 3708 C C . THR C 1 83 ? -0.242 -12.712 28.384 1.00 10.45 62 THR C C 1
ATOM 3709 O O . THR C 1 83 ? -0.645 -12.695 29.565 1.00 12.69 62 THR C O 1
ATOM 3713 N N . VAL C 1 84 ? -0.720 -11.917 27.459 1.00 9.79 63 VAL C N 1
ATOM 3714 C CA . VAL C 1 84 ? -1.748 -10.937 27.734 1.00 9.72 63 VAL C CA 1
ATOM 3715 C C . VAL C 1 84 ? -2.998 -11.213 26.881 1.00 9.49 63 VAL C C 1
ATOM 3716 O O . VAL C 1 84 ? -2.903 -11.642 25.719 1.00 11.13 63 VAL C O 1
ATOM 3720 N N . ILE C 1 85 ? -4.166 -10.914 27.442 1.00 9.10 64 ILE C N 1
ATOM 3721 C CA . ILE C 1 85 ? -5.451 -11.342 26.886 1.00 9.22 64 ILE C CA 1
ATOM 3722 C C . ILE C 1 85 ? -6.380 -10.139 26.757 1.00 9.02 64 ILE C C 1
ATOM 3723 O O . ILE C 1 85 ? -6.534 -9.357 27.710 1.00 9.14 64 ILE C O 1
ATOM 3728 N N . GLY C 1 86 ? -6.963 -9.948 25.569 1.00 9.09 65 GLY C N 1
ATOM 3729 C CA . GLY C 1 86 ? -7.825 -8.792 25.300 1.00 9.35 65 GLY C CA 1
ATOM 3730 C C . GLY C 1 86 ? -7.076 -7.483 25.517 1.00 9.09 65 GLY C C 1
ATOM 3731 O O . GLY C 1 86 ? -7.634 -6.515 26.034 1.00 10.48 65 GLY C O 1
ATOM 3732 N N . PHE C 1 87 ? -5.814 -7.457 25.101 1.00 9.21 66 PHE C N 1
ATOM 3733 C CA . PHE C 1 87 ? -4.839 -6.462 25.552 1.00 8.96 66 PHE C CA 1
ATOM 3734 C C . PHE C 1 87 ? -4.448 -5.531 24.409 1.00 9.28 66 PHE C C 1
ATOM 3735 O O . PHE C 1 87 ? -4.247 -5.995 23.303 1.00 11.30 66 PHE C O 1
ATOM 3743 N N . PRO C 1 88 ? -4.255 -4.219 24.679 1.00 9.59 67 PRO C N 1
ATOM 3744 C CA . PRO C 1 88 ? -4.358 -3.537 25.951 1.00 8.97 67 PRO C CA 1
ATOM 3745 C C . PRO C 1 88 ? -5.722 -2.886 26.262 1.00 9.08 67 PRO C C 1
ATOM 3746 O O . PRO C 1 88 ? -5.863 -2.258 27.298 1.00 9.48 67 PRO C O 1
ATOM 3750 N N . LEU C 1 89 ? -6.707 -2.989 25.374 1.00 8.99 68 LEU C N 1
ATOM 3751 C CA . LEU C 1 89 ? -7.928 -2.189 25.526 1.00 8.63 68 LEU C CA 1
ATOM 3752 C C . LEU C 1 89 ? -9.058 -2.849 26.301 1.00 9.01 68 LEU C C 1
ATOM 3753 O O . LEU C 1 89 ? -9.890 -2.140 26.884 1.00 9.52 68 LEU C O 1
ATOM 3758 N N . GLY C 1 90 ? -9.095 -4.188 26.322 1.00 8.86 69 GLY C N 1
ATOM 3759 C CA . GLY C 1 90 ? -10.096 -4.932 27.101 1.00 9.74 69 GLY C CA 1
ATOM 3760 C C . GLY C 1 90 ? -11.517 -4.913 26.555 1.00 10.02 69 GLY C C 1
ATOM 3761 O O . GLY C 1 90 ? -12.459 -5.346 27.221 1.00 11.41 69 GLY C O 1
ATOM 3762 N N . ALA C 1 91 ? -11.670 -4.374 25.350 1.00 9.29 70 ALA C N 1
ATOM 3763 C CA . ALA C 1 91 ? -12.974 -3.974 24.824 1.00 9.56 70 ALA C CA 1
ATOM 3764 C C . ALA C 1 91 ? -13.453 -4.945 23.739 1.00 9.04 70 ALA C C 1
ATOM 3765 O O . ALA C 1 91 ? -13.878 -4.547 22.676 1.00 8.74 70 ALA C O 1
ATOM 3767 N N . THR C 1 92 ? -13.414 -6.236 24.060 1.00 10.35 71 THR C N 1
ATOM 3768 C CA . THR C 1 92 ? -13.858 -7.292 23.149 1.00 10.67 71 THR C CA 1
ATOM 3769 C C . THR C 1 92 ? -14.681 -8.298 23.953 1.00 11.07 71 THR C C 1
ATOM 3770 O O . THR C 1 92 ? -14.522 -8.370 25.181 1.00 11.07 71 THR C O 1
ATOM 3774 N N . PRO C 1 93 ? -15.597 -9.042 23.302 1.00 11.85 72 PRO C N 1
ATOM 3775 C CA . PRO C 1 93 ? -16.484 -9.850 24.123 1.00 12.07 72 PRO C CA 1
ATOM 3776 C C . PRO C 1 93 ? -15.772 -10.899 24.973 1.00 11.65 72 PRO C C 1
ATOM 3777 O O . PRO C 1 93 ? -14.705 -11.380 24.611 1.00 10.69 72 PRO C O 1
ATOM 3781 N N . SER C 1 94 ? -16.395 -11.271 26.088 1.00 11.54 73 SER C N 1
ATOM 3782 C CA . SER C 1 94 ? -15.835 -12.283 26.981 1.00 11.57 73 SER C CA 1
ATOM 3783 C C . SER C 1 94 ? -15.458 -13.571 26.263 1.00 11.96 73 SER C C 1
ATOM 3784 O O . SER C 1 94 ? -14.452 -14.181 26.592 1.00 11.33 73 SER C O 1
ATOM 3787 N N . GLU C 1 95 ? -16.306 -14.011 25.335 1.00 13.23 74 GLU C N 1
ATOM 3788 C CA . GLU C 1 95 ? -16.059 -15.273 24.612 1.00 13.56 74 GLU C CA 1
ATOM 3789 C C . GLU C 1 95 ? -14.793 -15.208 23.761 1.00 12.64 74 GLU C C 1
ATOM 3790 O O . GLU C 1 95 ? -14.108 -16.208 23.600 1.00 11.25 74 GLU C O 1
ATOM 3796 N N . VAL C 1 96 ? -14.494 -14.029 23.233 1.00 11.96 75 VAL C N 1
ATOM 3797 C CA . VAL C 1 96 ? -13.228 -13.792 22.510 1.00 11.93 75 VAL C CA 1
ATOM 3798 C C . VAL C 1 96 ? -12.021 -13.808 23.473 1.00 11.01 75 VAL C C 1
ATOM 3799 O O . VAL C 1 96 ? -10.996 -14.430 23.186 1.00 11.27 75 VAL C O 1
ATOM 3803 N N . LYS C 1 97 ? -12.138 -13.141 24.624 1.00 11.50 76 LYS C N 1
ATOM 3804 C CA . LYS C 1 97 ? -11.089 -13.233 25.638 1.00 10.67 76 LYS C CA 1
ATOM 3805 C C . LYS C 1 97 ? -10.852 -14.695 26.038 1.00 11.07 76 LYS C C 1
ATOM 3806 O O . LYS C 1 97 ? -9.705 -15.123 26.191 1.00 10.47 76 LYS C O 1
ATOM 3812 N N . ALA C 1 98 ? -11.941 -15.443 26.210 1.00 11.07 77 ALA C N 1
ATOM 3813 C CA . ALA C 1 98 ? -11.862 -16.842 26.611 1.00 11.78 77 ALA C CA 1
ATOM 3814 C C . ALA C 1 98 ? -11.185 -17.700 25.524 1.00 11.79 77 ALA C C 1
ATOM 3815 O O . ALA C 1 98 ? -10.357 -18.548 25.834 1.00 12.28 77 ALA C O 1
ATOM 3817 N N . TYR C 1 99 ? -11.524 -17.462 24.258 1.00 12.06 78 TYR C N 1
ATOM 3818 C CA . TYR C 1 99 ? -10.904 -18.211 23.173 1.00 12.85 78 TYR C CA 1
ATOM 3819 C C . TYR C 1 99 ? -9.388 -17.905 23.055 1.00 11.87 78 TYR C C 1
ATOM 3820 O O . TYR C 1 99 ? -8.565 -18.809 22.900 1.00 12.47 78 TYR C O 1
ATOM 3829 N N . GLU C 1 100 ? -9.024 -16.632 23.135 1.00 11.27 79 GLU C N 1
ATOM 3830 C CA . GLU C 1 100 ? -7.608 -16.223 23.120 1.00 10.26 79 GLU C CA 1
ATOM 3831 C C . GLU C 1 100 ? -6.826 -16.905 24.257 1.00 10.23 79 GLU C C 1
ATOM 3832 O O . GLU C 1 100 ? -5.692 -17.356 24.064 1.00 10.93 79 GLU C O 1
ATOM 3838 N N . THR C 1 101 ? -7.447 -16.992 25.429 1.00 10.70 80 THR C N 1
ATOM 3839 C CA . THR C 1 101 ? -6.881 -17.706 26.569 1.00 10.73 80 THR C CA 1
ATOM 3840 C C . THR C 1 101 ? -6.681 -19.193 26.303 1.00 11.42 80 THR C C 1
ATOM 3841 O O . THR C 1 101 ? -5.597 -19.754 26.539 1.00 11.04 80 THR C O 1
ATOM 3845 N N . LYS C 1 102 ? -7.718 -19.832 25.779 1.00 11.27 81 LYS C N 1
ATOM 3846 C CA . LYS C 1 102 ? -7.661 -21.253 25.475 1.00 12.06 81 LYS C CA 1
ATOM 3847 C C . LYS C 1 102 ? -6.507 -21.562 24.519 1.00 11.40 81 LYS C C 1
ATOM 3848 O O . LYS C 1 102 ? -5.722 -22.478 24.748 1.00 11.71 81 LYS C O 1
ATOM 3850 N N . VAL C 1 103 ? -6.398 -20.772 23.459 1.00 11.27 82 VAL C N 1
ATOM 3851 C CA . VAL C 1 103 ? -5.350 -20.962 22.476 1.00 11.14 82 VAL C CA 1
ATOM 3852 C C . VAL C 1 103 ? -3.967 -20.728 23.078 1.00 11.15 82 VAL C C 1
ATOM 3853 O O . VAL C 1 103 ? -3.050 -21.550 22.893 1.00 12.55 82 VAL C O 1
ATOM 3857 N N . ALA C 1 104 ? -3.829 -19.651 23.849 1.00 9.94 83 ALA C N 1
ATOM 3858 C CA . ALA C 1 104 ? -2.579 -19.357 24.536 1.00 10.33 83 ALA C CA 1
ATOM 3859 C C . ALA C 1 104 ? -2.141 -20.492 25.446 1.00 10.94 83 ALA C C 1
ATOM 3860 O O . ALA C 1 104 ? -0.992 -20.898 25.417 1.00 11.58 83 ALA C O 1
ATOM 3862 N N . VAL C 1 105 ? -3.070 -21.023 26.232 1.00 10.71 84 VAL C N 1
ATOM 3863 C CA . VAL C 1 105 ? -2.715 -22.111 27.165 1.00 12.39 84 VAL C CA 1
ATOM 3864 C C . VAL C 1 105 ? -2.352 -23.379 26.385 1.00 13.49 84 VAL C C 1
ATOM 3865 O O . VAL C 1 105 ? -1.391 -24.078 26.757 1.00 14.58 84 VAL C O 1
ATOM 3869 N N . GLU C 1 106 ? -3.100 -23.679 25.319 1.00 15.02 85 GLU C N 1
ATOM 3870 C CA . GLU C 1 106 ? -2.786 -24.816 24.441 1.00 17.22 85 GLU C CA 1
ATOM 3871 C C . GLU C 1 106 ? -1.366 -24.723 23.866 1.00 16.65 85 GLU C C 1
ATOM 3872 O O . GLU C 1 106 ? -0.662 -25.753 23.749 1.00 16.57 85 GLU C O 1
ATOM 3878 N N . GLN C 1 107 ? -0.961 -23.500 23.538 1.00 15.26 86 GLN C N 1
ATOM 3879 C CA . GLN C 1 107 ? 0.345 -23.224 22.938 1.00 15.95 86 GLN C CA 1
ATOM 3880 C C . GLN C 1 107 ? 1.507 -23.116 23.938 1.00 15.48 86 GLN C C 1
ATOM 3881 O O . GLN C 1 107 ? 2.652 -22.965 23.505 1.00 15.48 86 GLN C O 1
ATOM 3887 N N . GLY C 1 108 ? 1.224 -23.195 25.255 1.00 15.14 87 GLY C N 1
ATOM 3888 C CA . GLY C 1 108 ? 2.264 -23.253 26.286 1.00 14.56 87 GLY C CA 1
ATOM 3889 C C . GLY C 1 108 ? 2.249 -22.159 27.340 1.00 13.78 87 GLY C C 1
ATOM 3890 O O . GLY C 1 108 ? 3.114 -22.157 28.205 1.00 14.05 87 GLY C O 1
ATOM 3891 N N . ALA C 1 109 ? 1.274 -21.253 27.311 1.00 11.93 88 ALA C N 1
ATOM 3892 C CA . ALA C 1 109 ? 1.206 -20.189 28.324 1.00 11.83 88 ALA C CA 1
ATOM 3893 C C . ALA C 1 109 ? 0.913 -20.770 29.711 1.00 12.49 88 ALA C C 1
ATOM 3894 O O . ALA C 1 109 ? 0.031 -21.598 29.848 1.00 12.00 88 ALA C O 1
ATOM 3896 N N . GLU C 1 110 ? 1.656 -20.301 30.709 1.00 11.66 89 GLU C N 1
ATOM 3897 C CA . GLU C 1 110 ? 1.482 -20.709 32.113 1.00 12.55 89 GLU C CA 1
ATOM 3898 C C . GLU C 1 110 ? 0.817 -19.640 32.993 1.00 11.75 89 GLU C C 1
ATOM 3899 O O . GLU C 1 110 ? 0.387 -19.925 34.115 1.00 11.92 89 GLU C O 1
ATOM 3905 N N . GLU C 1 111 ? 0.726 -18.404 32.476 1.00 11.00 90 GLU C N 1
ATOM 3906 C CA . GLU C 1 111 ? -0.024 -17.331 33.143 1.00 10.91 90 GLU C CA 1
ATOM 3907 C C . GLU C 1 111 ? -0.636 -16.469 32.046 1.00 10.78 90 GLU C C 1
ATOM 3908 O O . GLU C 1 111 ? -0.040 -16.316 30.963 1.00 10.80 90 GLU C O 1
ATOM 3914 N N . VAL C 1 112 ? -1.829 -15.948 32.297 1.00 11.04 91 VAL C N 1
ATOM 3915 C CA . VAL C 1 112 ? -2.503 -15.057 31.345 1.00 11.17 91 VAL C CA 1
ATOM 3916 C C . VAL C 1 112 ? -2.947 -13.801 32.104 1.00 11.89 91 VAL C C 1
ATOM 3917 O O . VAL C 1 112 ? -3.483 -13.896 33.204 1.00 12.22 91 VAL C O 1
ATOM 3921 N N . ASP C 1 113 ? -2.743 -12.647 31.475 1.00 11.63 92 ASP C N 1
ATOM 3922 C CA . ASP C 1 113 ? -3.001 -11.345 32.075 1.00 10.97 92 ASP C CA 1
ATOM 3923 C C . ASP C 1 113 ? -4.049 -10.662 31.205 1.00 10.54 92 ASP C C 1
ATOM 3924 O O . ASP C 1 113 ? -3.704 -10.064 30.203 1.00 11.16 92 ASP C O 1
ATOM 3929 N N . MET C 1 114 ? -5.316 -10.750 31.591 1.00 10.03 93 MET C N 1
ATOM 3930 C CA . MET C 1 114 ? -6.422 -10.126 30.843 1.00 9.97 93 MET C CA 1
ATOM 3931 C C . MET C 1 114 ? -6.630 -8.670 31.222 1.00 9.82 93 MET C C 1
ATOM 3932 O O . MET C 1 114 ? -6.334 -8.267 32.353 1.00 11.49 93 MET C O 1
ATOM 3937 N N . VAL C 1 115 ? -7.167 -7.876 30.298 1.00 8.15 94 VAL C N 1
ATOM 3938 C CA . VAL C 1 115 ? -7.630 -6.530 30.611 1.00 7.61 94 VAL C CA 1
ATOM 3939 C C . VAL C 1 115 ? -9.135 -6.534 30.793 1.00 8.18 94 VAL C C 1
ATOM 3940 O O . VAL C 1 115 ? -9.851 -7.142 29.991 1.00 8.40 94 VAL C O 1
ATOM 3944 N N . ILE C 1 116 ? -9.598 -5.841 31.826 1.00 8.85 95 ILE C N 1
ATOM 3945 C CA . ILE C 1 116 ? -11.040 -5.702 32.072 1.00 9.62 95 ILE C CA 1
ATOM 3946 C C . ILE C 1 116 ? -11.752 -4.923 30.988 1.00 9.34 95 ILE C C 1
ATOM 3947 O O . ILE C 1 116 ? -11.141 -4.160 30.224 1.00 8.75 95 ILE C O 1
ATOM 3952 N N . ASN C 1 117 ? -13.067 -5.117 30.934 1.00 9.63 96 ASN C N 1
ATOM 3953 C CA . ASN C 1 117 ? -13.935 -4.302 30.105 1.00 10.40 96 ASN C CA 1
ATOM 3954 C C . ASN C 1 117 ? -14.320 -3.021 30.871 1.00 10.41 96 ASN C C 1
ATOM 3955 O O . ASN C 1 117 ? -15.244 -3.028 31.677 1.00 10.16 96 ASN C O 1
ATOM 3960 N N . ILE C 1 118 ? -13.609 -1.928 30.617 1.00 10.56 97 ILE C N 1
ATOM 3961 C CA . ILE C 1 118 ? -13.780 -0.697 31.409 1.00 10.35 97 ILE C CA 1
ATOM 3962 C C . ILE C 1 118 ? -15.180 -0.083 31.236 1.00 10.11 97 ILE C C 1
ATOM 3963 O O . ILE C 1 118 ? -15.757 0.462 32.178 1.00 10.17 97 ILE C O 1
ATOM 3968 N N . GLY C 1 119 ? -15.724 -0.173 30.020 1.00 10.52 98 GLY C N 1
ATOM 3969 C CA . GLY C 1 119 ? -17.106 0.229 29.758 1.00 10.44 98 GLY C CA 1
ATOM 3970 C C . GLY C 1 119 ? -18.085 -0.384 30.739 1.00 10.61 98 GLY C C 1
ATOM 3971 O O . GLY C 1 119 ? -19.027 0.304 31.194 1.00 12.15 98 GLY C O 1
ATOM 3972 N N . MET C 1 120 ? -17.873 -1.649 31.106 1.00 10.99 99 MET C N 1
ATOM 3973 C CA . MET C 1 120 ? -18.755 -2.291 32.125 1.00 11.08 99 MET C CA 1
ATOM 3974 C C . MET C 1 120 ? -18.623 -1.611 33.483 1.00 11.62 99 MET C C 1
ATOM 3975 O O . MET C 1 120 ? -19.605 -1.396 34.174 1.00 12.66 99 MET C O 1
ATOM 3980 N N . VAL C 1 121 ? -17.405 -1.263 33.851 1.00 10.75 100 VAL C N 1
ATOM 3981 C CA . VAL C 1 121 ? -17.138 -0.624 35.139 1.00 11.31 100 VAL C CA 1
ATOM 3982 C C . VAL C 1 121 ? -17.808 0.739 35.187 1.00 11.86 100 VAL C C 1
ATOM 3983 O O . VAL C 1 121 ? -18.469 1.087 36.175 1.00 12.68 100 VAL C O 1
ATOM 3987 N N . LYS C 1 122 ? -17.662 1.513 34.118 1.00 11.74 101 LYS C N 1
ATOM 3988 C CA . LYS C 1 122 ? -18.231 2.857 34.086 1.00 12.36 101 LYS C CA 1
ATOM 3989 C C . LYS C 1 122 ? -19.772 2.830 34.095 1.00 13.72 101 LYS C C 1
ATOM 3990 O O . LYS C 1 122 ? -20.410 3.769 34.560 1.00 14.72 101 LYS C O 1
ATOM 3996 N N . ALA C 1 123 ? -20.361 1.757 33.580 1.00 13.93 102 ALA C N 1
ATOM 3997 C CA . ALA C 1 123 ? -21.817 1.582 33.611 1.00 14.88 102 ALA C CA 1
ATOM 3998 C C . ALA C 1 123 ? -22.291 0.991 34.952 1.00 15.74 102 ALA C C 1
ATOM 3999 O O . ALA C 1 123 ? -23.501 0.771 35.163 1.00 15.46 102 ALA C O 1
ATOM 4001 N N . LYS C 1 124 ? -21.344 0.742 35.852 1.00 15.58 103 LYS C N 1
ATOM 4002 C CA . LYS C 1 124 ? -21.583 0.108 37.150 1.00 16.86 103 LYS C CA 1
ATOM 4003 C C . LYS C 1 124 ? -22.258 -1.273 37.024 1.00 16.97 103 LYS C C 1
ATOM 4004 O O . LYS C 1 124 ? -23.067 -1.688 37.880 1.00 17.18 103 LYS C O 1
ATOM 4010 N N . LYS C 1 125 ? -21.878 -1.991 35.975 1.00 16.11 104 LYS C N 1
ATOM 4011 C CA . LYS C 1 125 ? -22.340 -3.355 35.725 1.00 16.08 104 LYS C CA 1
ATOM 4012 C C . LYS C 1 125 ? -21.271 -4.318 36.222 1.00 16.08 104 LYS C C 1
ATOM 4013 O O . LYS C 1 125 ? -20.593 -5.004 35.454 1.00 15.74 104 LYS C O 1
ATOM 4019 N N . TYR C 1 126 ? -21.102 -4.339 37.535 1.00 15.97 105 TYR C N 1
ATOM 4020 C CA . TYR C 1 126 ? -20.054 -5.159 38.124 1.00 15.03 105 TYR C CA 1
ATOM 4021 C C . TYR C 1 126 ? -20.325 -6.664 38.095 1.00 14.55 105 TYR C C 1
ATOM 4022 O O . TYR C 1 126 ? -19.381 -7.435 38.078 1.00 14.04 105 TYR C O 1
ATOM 4031 N N . ASP C 1 127 ? -21.579 -7.116 38.076 1.00 14.69 106 ASP C N 1
ATOM 4032 C CA . ASP C 1 127 ? -21.792 -8.551 37.849 1.00 15.75 106 ASP C CA 1
ATOM 4033 C C . ASP C 1 127 ? -21.260 -8.942 36.460 1.00 15.12 106 ASP C C 1
ATOM 4034 O O . ASP C 1 127 ? -20.704 -10.023 36.273 1.00 15.68 106 ASP C O 1
ATOM 4039 N N . ASP C 1 128 ? -21.408 -8.044 35.487 1.00 14.72 107 ASP C N 1
ATOM 4040 C CA . ASP C 1 128 ? -20.901 -8.293 34.126 1.00 14.06 107 ASP C CA 1
ATOM 4041 C C . ASP C 1 128 ? -19.346 -8.299 34.114 1.00 13.56 107 ASP C C 1
ATOM 4042 O O . ASP C 1 128 ? -18.724 -9.111 33.436 1.00 13.18 107 ASP C O 1
ATOM 4047 N N . VAL C 1 129 ? -18.724 -7.393 34.857 1.00 12.70 108 VAL C N 1
ATOM 4048 C CA . VAL C 1 129 ? -17.244 -7.434 35.034 1.00 11.76 108 VAL C CA 1
ATOM 4049 C C . VAL C 1 129 ? -16.784 -8.799 35.603 1.00 11.84 108 VAL C C 1
ATOM 4050 O O . VAL C 1 129 ? -15.835 -9.411 35.097 1.00 11.81 108 VAL C O 1
ATOM 4054 N N . GLU C 1 130 ? -17.479 -9.281 36.641 1.00 13.14 109 GLU C N 1
ATOM 4055 C CA . GLU C 1 130 ? -17.156 -10.573 37.255 1.00 13.88 109 GLU C CA 1
ATOM 4056 C C . GLU C 1 130 ? -17.295 -11.702 36.223 1.00 14.74 109 GLU C C 1
ATOM 4057 O O . GLU C 1 130 ? -16.424 -12.567 36.133 1.00 14.51 109 GLU C O 1
ATOM 4063 N N . LYS C 1 131 ? -18.385 -11.684 35.456 1.00 15.42 110 LYS C N 1
ATOM 4064 C CA . LYS C 1 131 ? -18.617 -12.690 34.397 1.00 16.47 110 LYS C CA 1
ATOM 4065 C C . LYS C 1 131 ? -17.498 -12.702 33.339 1.00 15.01 110 LYS C C 1
ATOM 4066 O O . LYS C 1 131 ? -17.033 -13.775 32.905 1.00 15.31 110 LYS C O 1
ATOM 4072 N N . ASP C 1 132 ? -17.063 -11.504 32.947 1.00 13.95 111 ASP C N 1
ATOM 4073 C CA . ASP C 1 132 ? -15.975 -11.331 31.997 1.00 13.25 111 ASP C CA 1
ATOM 4074 C C . ASP C 1 132 ? -14.707 -11.961 32.567 1.00 13.19 111 ASP C C 1
ATOM 4075 O O . ASP C 1 132 ? -14.037 -12.728 31.880 1.00 13.24 111 ASP C O 1
ATOM 4080 N N . VAL C 1 133 ? -14.374 -11.664 33.827 1.00 12.84 112 VAL C N 1
ATOM 4081 C CA . VAL C 1 133 ? -13.188 -12.289 34.433 1.00 12.26 112 VAL C CA 1
ATOM 4082 C C . VAL C 1 133 ? -13.339 -13.819 34.559 1.00 12.72 112 VAL C C 1
ATOM 4083 O O . VAL C 1 133 ? -12.398 -14.568 34.248 1.00 13.65 112 VAL C O 1
ATOM 4087 N N . LYS C 1 134 ? -14.513 -14.276 34.979 1.00 13.38 113 LYS C N 1
ATOM 4088 C CA . LYS C 1 134 ? -14.764 -15.708 35.163 1.00 13.87 113 LYS C CA 1
ATOM 4089 C C . LYS C 1 134 ? -14.629 -16.484 33.860 1.00 13.76 113 LYS C C 1
ATOM 4090 O O . LYS C 1 134 ? -14.153 -17.616 33.862 1.00 15.28 113 LYS C O 1
ATOM 4096 N N . ALA C 1 135 ? -14.996 -15.864 32.737 1.00 13.90 114 ALA C N 1
ATOM 4097 C CA . ALA C 1 135 ? -14.835 -16.487 31.440 1.00 13.74 114 ALA C CA 1
ATOM 4098 C C . ALA C 1 135 ? -13.369 -16.810 31.176 1.00 13.55 114 ALA C C 1
ATOM 4099 O O . ALA C 1 135 ? -13.051 -17.891 30.689 1.00 13.62 114 ALA C O 1
ATOM 4101 N N . VAL C 1 136 ? -12.482 -15.862 31.507 1.00 13.73 115 VAL C N 1
ATOM 4102 C CA . VAL C 1 136 ? -11.045 -16.071 31.330 1.00 12.68 115 VAL C CA 1
ATOM 4103 C C . VAL C 1 136 ? -10.504 -17.064 32.336 1.00 13.05 115 VAL C C 1
ATOM 4104 O O . VAL C 1 136 ? -9.720 -17.930 31.982 1.00 13.53 115 VAL C O 1
ATOM 4108 N N . VAL C 1 137 ? -10.899 -16.931 33.592 1.00 13.34 116 VAL C N 1
ATOM 4109 C CA . VAL C 1 137 ? -10.488 -17.876 34.639 1.00 13.98 116 VAL C CA 1
ATOM 4110 C C . VAL C 1 137 ? -10.840 -19.328 34.266 1.00 14.92 116 VAL C C 1
ATOM 4111 O O . VAL C 1 137 ? -10.018 -20.238 34.439 1.00 14.89 116 VAL C O 1
ATOM 4115 N N . ASP C 1 138 ? -12.048 -19.534 33.747 1.00 15.57 117 ASP C N 1
ATOM 4116 C CA . ASP C 1 138 ? -12.499 -20.861 33.310 1.00 16.77 117 ASP C CA 1
ATOM 4117 C C . ASP C 1 138 ? -11.648 -21.401 32.144 1.00 17.40 117 ASP C C 1
ATOM 4118 O O . ASP C 1 138 ? -11.315 -22.608 32.084 1.00 18.71 117 ASP C O 1
ATOM 4123 N N . ALA C 1 139 ? -11.326 -20.517 31.197 1.00 15.70 118 ALA C N 1
ATOM 4124 C CA . ALA C 1 139 ? -10.519 -20.865 30.034 1.00 15.06 118 ALA C CA 1
ATOM 4125 C C . ALA C 1 139 ? -9.060 -21.125 30.373 1.00 14.60 118 ALA C C 1
ATOM 4126 O O . ALA C 1 139 ? -8.390 -21.849 29.652 1.00 14.30 118 ALA C O 1
ATOM 4128 N N . SER C 1 140 ? -8.569 -20.517 31.457 1.00 14.38 119 SER C N 1
ATOM 4129 C CA . SER C 1 140 ? -7.148 -20.578 31.812 1.00 14.60 119 SER C CA 1
ATOM 4130 C C . SER C 1 140 ? -6.650 -21.976 32.202 1.00 15.16 119 SER C C 1
ATOM 4131 O O . SER C 1 140 ? -5.476 -22.268 32.032 1.00 14.20 119 SER C O 1
ATOM 4134 N N . GLY C 1 141 ? -7.527 -22.857 32.691 1.00 16.18 120 GLY C N 1
ATOM 4135 C CA . GLY C 1 141 ? -7.097 -24.193 33.089 1.00 17.26 120 GLY C CA 1
ATOM 4136 C C . GLY C 1 141 ? -5.940 -24.139 34.061 1.00 16.94 120 GLY C C 1
ATOM 4137 O O . GLY C 1 141 ? -6.001 -23.388 35.053 1.00 16.41 120 GLY C O 1
ATOM 4138 N N . LYS C 1 142 ? -4.862 -24.868 33.742 1.00 16.69 121 LYS C N 1
ATOM 4139 C CA . LYS C 1 142 ? -3.670 -24.939 34.593 1.00 17.45 121 LYS C CA 1
ATOM 4140 C C . LYS C 1 142 ? -2.953 -23.591 34.736 1.00 16.07 121 LYS C C 1
ATOM 4141 O O . LYS C 1 142 ? -2.186 -23.408 35.675 1.00 17.42 121 LYS C O 1
ATOM 4143 N N . ALA C 1 143 ? -3.161 -22.673 33.790 1.00 14.72 122 ALA C N 1
ATOM 4144 C CA . ALA C 1 143 ? -2.501 -21.383 33.820 1.00 14.23 122 ALA C CA 1
ATOM 4145 C C . ALA C 1 143 ? -3.121 -20.496 34.896 1.00 14.01 122 ALA C C 1
ATOM 4146 O O . ALA C 1 143 ? -4.334 -20.524 35.146 1.00 13.98 122 ALA C O 1
ATOM 4148 N N . LEU C 1 144 ? -2.278 -19.696 35.520 1.00 14.01 123 LEU C N 1
ATOM 4149 C CA . LEU C 1 144 ? -2.701 -18.702 36.479 1.00 14.08 123 LEU C CA 1
ATOM 4150 C C . LEU C 1 144 ? -3.320 -17.495 35.727 1.00 13.28 123 LEU C C 1
ATOM 4151 O O . LEU C 1 144 ? -2.896 -17.189 34.622 1.00 11.94 123 LEU C O 1
ATOM 4156 N N . THR C 1 145 ? -4.322 -16.835 36.325 1.00 12.00 124 THR C N 1
ATOM 4157 C CA . THR C 1 145 ? -4.950 -15.635 35.757 1.00 11.54 124 THR C CA 1
ATOM 4158 C C . THR C 1 145 ? -4.631 -14.364 36.567 1.00 10.33 124 THR C C 1
ATOM 4159 O O . THR C 1 145 ? -4.796 -14.322 37.796 1.00 10.29 124 THR C O 1
ATOM 4163 N N . LYS C 1 146 ? -4.165 -13.340 35.863 1.00 10.10 125 LYS C N 1
ATOM 4164 C CA . LYS C 1 146 ? -3.981 -12.016 36.441 1.00 10.02 125 LYS C CA 1
ATOM 4165 C C . LYS C 1 146 ? -4.958 -11.078 35.728 1.00 10.05 125 LYS C C 1
ATOM 4166 O O . LYS C 1 146 ? -5.179 -11.205 34.517 1.00 10.96 125 LYS C O 1
ATOM 4172 N N . VAL C 1 147 ? -5.547 -10.156 36.474 1.00 8.52 126 VAL C N 1
ATOM 4173 C CA . VAL C 1 147 ? -6.496 -9.218 35.901 1.00 7.94 126 VAL C CA 1
ATOM 4174 C C . VAL C 1 147 ? -6.000 -7.788 35.971 1.00 8.47 126 VAL C C 1
ATOM 4175 O O . VAL C 1 147 ? -5.852 -7.217 37.045 1.00 8.64 126 VAL C O 1
ATOM 4179 N N . ILE C 1 148 ? -5.771 -7.213 34.787 1.00 8.15 127 ILE C N 1
ATOM 4180 C CA . ILE C 1 148 ? -5.334 -5.827 34.653 1.00 7.13 127 ILE C CA 1
ATOM 4181 C C . ILE C 1 148 ? -6.514 -4.918 34.784 1.00 8.51 127 ILE C C 1
ATOM 4182 O O . ILE C 1 148 ? -7.462 -4.982 33.970 1.00 8.73 127 ILE C O 1
ATOM 4187 N N . ILE C 1 149 ? -6.500 -4.069 35.813 1.00 8.21 128 ILE C N 1
ATOM 4188 C CA . ILE C 1 149 ? -7.664 -3.206 36.051 1.00 8.62 128 ILE C CA 1
ATOM 4189 C C . ILE C 1 149 ? -7.497 -1.807 35.467 1.00 9.41 128 ILE C C 1
ATOM 4190 O O . ILE C 1 149 ? -8.433 -1.037 35.440 1.00 10.07 128 ILE C O 1
ATOM 4195 N N . GLU C 1 150 ? -6.285 -1.491 35.018 1.00 8.79 129 GLU C N 1
ATOM 4196 C CA . GLU C 1 150 ? -5.960 -0.206 34.368 1.00 8.65 129 GLU C CA 1
ATOM 4197 C C . GLU C 1 150 ? -6.338 0.976 35.248 1.00 8.56 129 GLU C C 1
ATOM 4198 O O . GLU C 1 150 ? -7.190 1.810 34.908 1.00 8.88 129 GLU C O 1
ATOM 4204 N N . CYS C 1 151 ? -5.647 1.048 36.380 1.00 9.16 130 CYS C N 1
ATOM 4205 C CA . CYS C 1 151 ? -5.918 2.062 37.403 1.00 9.95 130 CYS C CA 1
ATOM 4206 C C . CYS C 1 151 ? -5.981 3.502 36.870 1.00 10.10 130 CYS C C 1
ATOM 4207 O O . CYS C 1 151 ? -6.797 4.311 37.343 1.00 10.37 130 CYS C O 1
ATOM 4210 N N . CYS C 1 152 ? -5.120 3.831 35.900 1.00 10.15 131 CYS C N 1
ATOM 4211 C CA . CYS C 1 152 ? -5.087 5.195 35.363 1.00 10.68 131 CYS C CA 1
ATOM 4212 C C . CYS C 1 152 ? -6.452 5.725 34.869 1.00 11.04 131 CYS C C 1
ATOM 4213 O O . CYS C 1 152 ? -6.681 6.944 34.835 1.00 10.58 131 CYS C O 1
ATOM 4216 N N . TYR C 1 153 ? -7.351 4.817 34.498 1.00 10.41 132 TYR C N 1
ATOM 4217 C CA . TYR C 1 153 ? -8.661 5.182 33.954 1.00 10.86 132 TYR C CA 1
ATOM 4218 C C . TYR C 1 153 ? -9.803 4.964 34.944 1.00 10.91 132 TYR C C 1
ATOM 4219 O O . TYR C 1 153 ? -10.965 5.165 34.603 1.00 11.29 132 TYR C O 1
ATOM 4228 N N . LEU C 1 154 ? -9.486 4.543 36.165 1.00 10.47 133 LEU C N 1
ATOM 4229 C CA . LEU C 1 154 ? -10.512 4.190 37.127 1.00 11.02 133 LEU C CA 1
ATOM 4230 C C . LEU C 1 154 ? -10.473 5.131 38.309 1.00 11.75 133 LEU C C 1
ATOM 4231 O O . LEU C 1 154 ? -9.379 5.631 38.679 1.00 11.38 133 LEU C O 1
ATOM 4236 N N . THR C 1 155 ? -11.637 5.355 38.927 1.00 12.24 134 THR C N 1
ATOM 4237 C CA . THR C 1 155 ? -11.696 6.007 40.254 1.00 12.41 134 THR C CA 1
ATOM 4238 C C . THR C 1 155 ? -11.274 5.001 41.335 1.00 12.73 134 THR C C 1
ATOM 4239 O O . THR C 1 155 ? -11.269 3.782 41.106 1.00 11.80 134 THR C O 1
ATOM 4243 N N . ASN C 1 156 ? -10.945 5.500 42.521 1.00 12.96 135 ASN C N 1
ATOM 4244 C CA . ASN C 1 156 ? -10.633 4.631 43.646 1.00 13.34 135 ASN C CA 1
ATOM 4245 C C . ASN C 1 156 ? -11.765 3.673 44.017 1.00 13.32 135 ASN C C 1
ATOM 4246 O O . ASN C 1 156 ? -11.527 2.497 44.281 1.00 13.65 135 ASN C O 1
ATOM 4251 N N . GLU C 1 157 ? -13.002 4.159 44.034 1.00 14.38 136 GLU C N 1
ATOM 4252 C CA . GLU C 1 157 ? -14.133 3.281 44.286 1.00 15.06 136 GLU C CA 1
ATOM 4253 C C . GLU C 1 157 ? -14.207 2.164 43.268 1.00 14.41 136 GLU C C 1
ATOM 4254 O O . GLU C 1 157 ? -14.499 1.011 43.604 1.00 14.03 136 GLU C O 1
ATOM 4260 N N . GLU C 1 158 ? -13.970 2.508 41.996 1.00 13.21 137 GLU C N 1
ATOM 4261 C CA . GLU C 1 158 ? -13.990 1.504 40.933 1.00 12.41 137 GLU C CA 1
ATOM 4262 C C . GLU C 1 158 ? -12.855 0.476 41.087 1.00 11.65 137 GLU C C 1
ATOM 4263 O O . GLU C 1 158 ? -13.069 -0.717 40.853 1.00 12.90 137 GLU C O 1
ATOM 4269 N N . LYS C 1 159 ? -11.653 0.932 41.440 1.00 11.55 138 LYS C N 1
ATOM 4270 C CA . LYS C 1 159 ? -10.520 0.009 41.685 1.00 11.06 138 LYS C CA 1
ATOM 4271 C C . LYS C 1 159 ? -10.920 -1.006 42.741 1.00 10.94 138 LYS C C 1
ATOM 4272 O O . LYS C 1 159 ? -10.670 -2.206 42.579 1.00 11.17 138 LYS C O 1
ATOM 4278 N N . VAL C 1 160 ? -11.541 -0.531 43.823 1.00 12.17 139 VAL C N 1
ATOM 4279 C CA . VAL C 1 160 ? -11.884 -1.415 44.928 1.00 11.40 139 VAL C CA 1
ATOM 4280 C C . VAL C 1 160 ? -12.908 -2.471 44.498 1.00 12.30 139 VAL C C 1
ATOM 4281 O O . VAL C 1 160 ? -12.714 -3.686 44.701 1.00 11.30 139 VAL C O 1
ATOM 4285 N N . GLU C 1 161 ? -13.992 -2.027 43.884 1.00 11.83 140 GLU C N 1
ATOM 4286 C CA . GLU C 1 161 ? -15.032 -2.957 43.492 1.00 13.34 140 GLU C CA 1
ATOM 4287 C C . GLU C 1 161 ? -14.548 -3.959 42.436 1.00 12.30 140 GLU C C 1
ATOM 4288 O O . GLU C 1 161 ? -14.867 -5.165 42.512 1.00 12.01 140 GLU C O 1
ATOM 4294 N N . VAL C 1 162 ? -13.729 -3.494 41.499 1.00 11.99 141 VAL C N 1
ATOM 4295 C CA . VAL C 1 162 ? -13.195 -4.402 40.475 1.00 11.49 141 VAL C CA 1
ATOM 4296 C C . VAL C 1 162 ? -12.345 -5.496 41.145 1.00 11.69 141 VAL C C 1
ATOM 4297 O O . VAL C 1 162 ? -12.499 -6.668 40.818 1.00 12.22 141 VAL C O 1
ATOM 4301 N N . CYS C 1 163 ? -11.464 -5.115 42.075 1.00 10.79 142 CYS C N 1
ATOM 4302 C CA . CYS C 1 163 ? -10.619 -6.082 42.782 1.00 10.77 142 CYS C CA 1
ATOM 4303 C C . CYS C 1 163 ? -11.466 -7.130 43.505 1.00 11.66 142 CYS C C 1
ATOM 4304 O O . CYS C 1 163 ? -11.165 -8.334 43.444 1.00 11.83 142 CYS C O 1
ATOM 4307 N N . LYS C 1 164 ? -12.544 -6.687 44.150 1.00 12.27 143 LYS C N 1
ATOM 4308 C CA . LYS C 1 164 ? -13.485 -7.615 44.811 1.00 13.52 143 LYS C CA 1
ATOM 4309 C C . LYS C 1 164 ? -14.049 -8.633 43.842 1.00 12.88 143 LYS C C 1
ATOM 4310 O O . LYS C 1 164 ? -14.144 -9.849 44.169 1.00 12.85 143 LYS C O 1
ATOM 4316 N N . ARG C 1 165 ? -14.409 -8.166 42.642 1.00 12.33 144 ARG C N 1
ATOM 4317 C CA . ARG C 1 165 ? -14.998 -9.059 41.646 1.00 12.79 144 ARG C CA 1
ATOM 4318 C C . ARG C 1 165 ? -13.971 -10.025 41.074 1.00 12.45 144 ARG C C 1
ATOM 4319 O O . ARG C 1 165 ? -14.306 -11.164 40.738 1.00 12.31 144 ARG C O 1
ATOM 4327 N N . CYS C 1 166 ? -12.716 -9.578 40.976 1.00 11.68 145 CYS C N 1
ATOM 4328 C CA . CYS C 1 166 ? -11.651 -10.456 40.565 1.00 11.93 145 CYS C CA 1
ATOM 4329 C C . CYS C 1 166 ? -11.474 -11.614 41.547 1.00 12.36 145 CYS C C 1
ATOM 4330 O O . CYS C 1 166 ? -11.328 -12.761 41.125 1.00 13.72 145 CYS C O 1
ATOM 4333 N N . VAL C 1 167 ? -11.513 -11.329 42.846 1.00 12.77 146 VAL C N 1
ATOM 4334 C CA . VAL C 1 167 ? -11.396 -12.400 43.849 1.00 14.02 146 VAL C CA 1
ATOM 4335 C C . VAL C 1 167 ? -12.599 -13.347 43.748 1.00 14.89 146 VAL C C 1
ATOM 4336 O O . VAL C 1 167 ? -12.446 -14.596 43.824 1.00 15.87 146 VAL C O 1
ATOM 4340 N N . ALA C 1 168 ? -13.790 -12.775 43.567 1.00 15.15 147 ALA C N 1
ATOM 4341 C CA . ALA C 1 168 ? -15.023 -13.556 43.469 1.00 15.71 147 ALA C CA 1
ATOM 4342 C C . ALA C 1 168 ? -15.002 -14.535 42.276 1.00 15.81 147 ALA C C 1
ATOM 4343 O O . ALA C 1 168 ? -15.542 -15.656 42.363 1.00 15.44 147 ALA C O 1
ATOM 4345 N N . ALA C 1 169 ? -14.377 -14.097 41.180 1.00 15.16 148 ALA C N 1
ATOM 4346 C CA . ALA C 1 169 ? -14.280 -14.876 39.960 1.00 15.38 148 ALA C CA 1
ATOM 4347 C C . ALA C 1 169 ? -13.202 -15.950 40.044 1.00 15.52 148 ALA C C 1
ATOM 4348 O O . ALA C 1 169 ? -13.175 -16.869 39.199 1.00 16.52 148 ALA C O 1
ATOM 4350 N N . GLY C 1 170 ? -12.299 -15.812 41.010 1.00 14.63 149 GLY C N 1
ATOM 4351 C CA . GLY C 1 170 ? -11.249 -16.800 41.249 1.00 15.55 149 GLY C CA 1
ATOM 4352 C C . GLY C 1 170 ? -9.899 -16.511 40.624 1.00 14.97 149 GLY C C 1
ATOM 4353 O O . GLY C 1 170 ? -9.070 -17.418 40.509 1.00 16.37 149 GLY C O 1
ATOM 4354 N N . ALA C 1 171 ? -9.649 -15.260 40.233 1.00 13.69 150 ALA C N 1
ATOM 4355 C CA . ALA C 1 171 ? -8.356 -14.894 39.666 1.00 13.04 150 ALA C CA 1
ATOM 4356 C C . ALA C 1 171 ? -7.290 -14.883 40.750 1.00 12.77 150 ALA C C 1
ATOM 4357 O O . ALA C 1 171 ? -7.529 -14.427 41.865 1.00 13.71 150 ALA C O 1
ATOM 4359 N N . GLU C 1 172 ? -6.098 -15.360 40.407 1.00 12.46 151 GLU C N 1
ATOM 4360 C CA . GLU C 1 172 ? -5.014 -15.424 41.377 1.00 12.59 151 GLU C CA 1
ATOM 4361 C C . GLU C 1 172 ? -4.398 -14.058 41.631 1.00 10.68 151 GLU C C 1
ATOM 4362 O O . GLU C 1 172 ? -3.871 -13.816 42.711 1.00 11.47 151 GLU C O 1
ATOM 4368 N N . TYR C 1 173 ? -4.421 -13.194 40.621 1.00 10.95 152 TYR C N 1
ATOM 4369 C CA . TYR C 1 173 ? -3.779 -11.883 40.693 1.00 9.81 152 TYR C CA 1
ATOM 4370 C C . TYR C 1 173 ? -4.677 -10.758 40.202 1.00 10.05 152 TYR C C 1
ATOM 4371 O O . TYR C 1 173 ? -5.461 -10.942 39.262 1.00 10.84 152 TYR C O 1
ATOM 4380 N N . VAL C 1 174 ? -4.487 -9.575 40.794 1.00 9.57 153 VAL C N 1
ATOM 4381 C CA . VAL C 1 174 ? -4.935 -8.294 40.213 1.00 8.77 153 VAL C CA 1
ATOM 4382 C C . VAL C 1 174 ? -3.669 -7.475 39.840 1.00 8.78 153 VAL C C 1
ATOM 4383 O O . VAL C 1 174 ? -2.609 -7.605 40.455 1.00 9.54 153 VAL C O 1
ATOM 4387 N N . LYS C 1 175 ? -3.774 -6.650 38.797 1.00 8.45 154 LYS C N 1
ATOM 4388 C CA . LYS C 1 175 ? -2.605 -6.039 38.179 1.00 8.43 154 LYS C CA 1
ATOM 4389 C C . LYS C 1 175 ? -2.922 -4.573 37.880 1.00 8.20 154 LYS C C 1
ATOM 4390 O O . LYS C 1 175 ? -4.013 -4.242 37.382 1.00 8.23 154 LYS C O 1
ATOM 4396 N N . THR C 1 176 ? -1.982 -3.688 38.192 1.00 7.50 155 THR C N 1
ATOM 4397 C CA . THR C 1 176 ? -2.271 -2.268 38.130 1.00 7.91 155 THR C CA 1
ATOM 4398 C C . THR C 1 176 ? -2.635 -1.761 36.735 1.00 8.38 155 THR C C 1
ATOM 4399 O O . THR C 1 176 ? -3.540 -0.945 36.591 1.00 9.39 155 THR C O 1
ATOM 4403 N N . SER C 1 177 ? -1.931 -2.219 35.718 1.00 8.70 156 SER C N 1
ATOM 4404 C CA . SER C 1 177 ? -1.819 -1.427 34.492 1.00 7.94 156 SER C CA 1
ATOM 4405 C C . SER C 1 177 ? -1.339 -2.242 33.295 1.00 8.50 156 SER C C 1
ATOM 4406 O O . SER C 1 177 ? -0.686 -3.290 33.468 1.00 9.47 156 SER C O 1
ATOM 4409 N N . THR C 1 178 ? -1.629 -1.749 32.085 1.00 8.32 157 THR C N 1
ATOM 4410 C CA . THR C 1 178 ? -1.148 -2.344 30.838 1.00 8.49 157 THR C CA 1
ATOM 4411 C C . THR C 1 178 ? 0.238 -1.830 30.463 1.00 10.24 157 THR C C 1
ATOM 4412 O O . THR C 1 178 ? 0.991 -2.523 29.772 1.00 11.73 157 THR C O 1
ATOM 4416 N N . GLY C 1 179 ? 0.561 -0.620 30.905 1.00 10.62 158 GLY C N 1
ATOM 4417 C CA . GLY C 1 179 ? 1.775 0.094 30.444 1.00 11.96 158 GLY C CA 1
ATOM 4418 C C . GLY C 1 179 ? 1.568 0.857 29.134 1.00 12.48 158 GLY C C 1
ATOM 4419 O O . GLY C 1 179 ? 2.505 1.499 28.605 1.00 12.99 158 GLY C O 1
ATOM 4420 N N . PHE C 1 180 ? 0.346 0.806 28.616 1.00 12.39 159 PHE C N 1
ATOM 4421 C CA . PHE C 1 180 ? -0.042 1.487 27.392 1.00 13.24 159 PHE C CA 1
ATOM 4422 C C . PHE C 1 180 ? -0.998 2.641 27.670 1.00 13.71 159 PHE C C 1
ATOM 4423 O O . PHE C 1 180 ? -1.265 3.441 26.758 1.00 15.39 159 PHE C O 1
ATOM 4431 N N . GLY C 1 181 ? -1.497 2.767 28.899 1.00 13.12 160 GLY C N 1
ATOM 4432 C CA . GLY C 1 181 ? -2.415 3.848 29.232 1.00 13.13 160 GLY C CA 1
ATOM 4433 C C . GLY C 1 181 ? -1.639 5.109 29.597 1.00 13.00 160 GLY C C 1
ATOM 4434 O O . GLY C 1 181 ? -0.426 5.201 29.366 1.00 14.40 160 GLY C O 1
ATOM 4435 N N . THR C 1 182 ? -2.337 6.085 30.164 1.00 13.07 161 THR C N 1
ATOM 4436 C CA . THR C 1 182 ? -1.713 7.362 30.511 1.00 13.16 161 THR C CA 1
ATOM 4437 C C . THR C 1 182 ? -0.627 7.212 31.557 1.00 12.63 161 THR C C 1
ATOM 4438 O O . THR C 1 182 ? 0.360 7.937 31.524 1.00 11.53 161 THR C O 1
ATOM 4442 N N . HIS C 1 183 ? -0.803 6.273 32.499 1.00 11.53 162 HIS C N 1
ATOM 4443 C CA . HIS C 1 183 ? 0.291 5.936 33.403 1.00 10.86 162 HIS C CA 1
ATOM 4444 C C . HIS C 1 183 ? 0.133 4.541 33.934 1.00 9.70 162 HIS C C 1
ATOM 4445 O O . HIS C 1 183 ? -0.915 3.899 33.752 1.00 10.28 162 HIS C O 1
ATOM 4452 N N . GLY C 1 184 ? 1.194 4.063 34.566 1.00 9.20 163 GLY C N 1
ATOM 4453 C CA . GLY C 1 184 ? 1.244 2.708 35.078 1.00 8.49 163 GLY C CA 1
ATOM 4454 C C . GLY C 1 184 ? 1.068 2.620 36.590 1.00 9.18 163 GLY C C 1
ATOM 4455 O O . GLY C 1 184 ? 0.246 3.313 37.200 1.00 9.24 163 GLY C O 1
ATOM 4456 N N . ALA C 1 185 ? 1.929 1.823 37.207 1.00 9.33 164 ALA C N 1
ATOM 4457 C CA . ALA C 1 185 ? 1.822 1.533 38.620 1.00 9.12 164 ALA C CA 1
ATOM 4458 C C . ALA C 1 185 ? 2.120 2.761 39.492 1.00 9.42 164 ALA C C 1
ATOM 4459 O O . ALA C 1 185 ? 3.109 3.466 39.245 1.00 9.20 164 ALA C O 1
ATOM 4461 N N . THR C 1 186 ? 1.263 2.992 40.500 1.00 9.09 165 THR C N 1
ATOM 4462 C CA . THR C 1 186 ? 1.596 3.910 41.616 1.00 10.08 165 THR C CA 1
ATOM 4463 C C . THR C 1 186 ? 1.630 3.119 42.927 1.00 10.29 165 THR C C 1
ATOM 4464 O O . THR C 1 186 ? 0.870 2.160 43.105 1.00 9.52 165 THR C O 1
ATOM 4468 N N . PRO C 1 187 ? 2.497 3.526 43.872 1.00 11.74 166 PRO C N 1
ATOM 4469 C CA . PRO C 1 187 ? 2.533 2.806 45.149 1.00 12.30 166 PRO C CA 1
ATOM 4470 C C . PRO C 1 187 ? 1.203 2.872 45.887 1.00 12.26 166 PRO C C 1
ATOM 4471 O O . PRO C 1 187 ? 0.839 1.919 46.553 1.00 11.93 166 PRO C O 1
ATOM 4475 N N . GLU C 1 188 ? 0.486 3.987 45.740 1.00 12.17 167 GLU C N 1
ATOM 4476 C CA . GLU C 1 188 ? -0.817 4.174 46.381 1.00 12.26 167 GLU C CA 1
ATOM 4477 C C . GLU C 1 188 ? -1.872 3.223 45.801 1.00 11.56 167 GLU C C 1
ATOM 4478 O O . GLU C 1 188 ? -2.723 2.709 46.526 1.00 11.92 167 GLU C O 1
ATOM 4484 N N . ASP C 1 189 ? -1.835 3.029 44.479 1.00 10.58 168 ASP C N 1
ATOM 4485 C CA . ASP C 1 189 ? -2.744 2.063 43.819 1.00 10.01 168 ASP C CA 1
ATOM 4486 C C . ASP C 1 189 ? -2.422 0.628 44.263 1.00 9.62 168 ASP C C 1
ATOM 4487 O O . ASP C 1 189 ? -3.330 -0.168 44.538 1.00 10.27 168 ASP C O 1
ATOM 4492 N N . VAL C 1 190 ? -1.144 0.304 44.378 1.00 8.38 169 VAL C N 1
ATOM 4493 C CA . VAL C 1 190 ? -0.745 -1.049 44.850 1.00 8.83 169 VAL C CA 1
ATOM 4494 C C . VAL C 1 190 ? -1.283 -1.310 46.249 1.00 9.47 169 VAL C C 1
ATOM 4495 O O . VAL C 1 190 ? -1.892 -2.333 46.509 1.00 10.00 169 VAL C O 1
ATOM 4499 N N . LYS C 1 191 ? -1.111 -0.334 47.132 1.00 10.09 170 LYS C N 1
ATOM 4500 C CA . LYS C 1 191 ? -1.593 -0.445 48.508 1.00 11.58 170 LYS C CA 1
ATOM 4501 C C . LYS C 1 191 ? -3.114 -0.574 48.568 1.00 10.46 170 LYS C C 1
ATOM 4502 O O . LYS C 1 191 ? -3.625 -1.393 49.309 1.00 10.38 170 LYS C O 1
ATOM 4508 N N . LEU C 1 192 ? -3.836 0.244 47.806 1.00 10.44 171 LEU C N 1
ATOM 4509 C CA . LEU C 1 192 ? -5.300 0.129 47.759 1.00 11.13 171 LEU C CA 1
ATOM 4510 C C . LEU C 1 192 ? -5.773 -1.244 47.286 1.00 10.54 171 LEU C C 1
ATOM 4511 O O . LEU C 1 192 ? -6.686 -1.837 47.853 1.00 11.01 171 LEU C O 1
ATOM 4516 N N . MET C 1 193 ? -5.144 -1.748 46.238 1.00 9.78 172 MET C N 1
ATOM 4517 C CA . MET C 1 193 ? -5.509 -3.037 45.709 1.00 10.04 172 MET C CA 1
ATOM 4518 C C . MET C 1 193 ? -5.226 -4.169 46.730 1.00 10.53 172 MET C C 1
ATOM 4519 O O . MET C 1 193 ? -6.049 -5.075 46.940 1.00 11.41 172 MET C O 1
ATOM 4524 N N . LYS C 1 194 ? -4.055 -4.127 47.339 1.00 11.00 173 LYS C N 1
ATOM 4525 C CA . LYS C 1 194 ? -3.674 -5.142 48.321 1.00 12.00 173 LYS C CA 1
ATOM 4526 C C . LYS C 1 194 ? -4.536 -5.068 49.564 1.00 13.83 173 LYS C C 1
ATOM 4527 O O . LYS C 1 194 ? -4.908 -6.106 50.115 1.00 15.30 173 LYS C O 1
ATOM 4533 N N . ASP C 1 195 ? -4.873 -3.849 50.004 1.00 14.13 174 ASP C N 1
ATOM 4534 C CA . ASP C 1 195 ? -5.794 -3.687 51.134 1.00 14.75 174 ASP C CA 1
ATOM 4535 C C . ASP C 1 195 ? -7.161 -4.310 50.843 1.00 14.69 174 ASP C C 1
ATOM 4536 O O . ASP C 1 195 ? -7.819 -4.862 51.742 1.00 15.01 174 ASP C O 1
ATOM 4541 N N . THR C 1 196 ? -7.569 -4.240 49.579 1.00 13.98 175 THR C N 1
ATOM 4542 C CA . THR C 1 196 ? -8.861 -4.750 49.142 1.00 14.15 175 THR C CA 1
ATOM 4543 C C . THR C 1 196 ? -8.871 -6.282 49.072 1.00 14.64 175 THR C C 1
ATOM 4544 O O . THR C 1 196 ? -9.770 -6.910 49.636 1.00 14.75 175 THR C O 1
ATOM 4548 N N . VAL C 1 197 ? -7.871 -6.864 48.400 1.00 13.70 176 VAL C N 1
ATOM 4549 C CA . VAL C 1 197 ? -7.817 -8.318 48.225 1.00 13.81 176 VAL C CA 1
ATOM 4550 C C . VAL C 1 197 ? -7.164 -9.109 49.383 1.00 14.77 176 VAL C C 1
ATOM 4551 O O . VAL C 1 197 ? -7.366 -10.326 49.478 1.00 15.07 176 VAL C O 1
ATOM 4555 N N . GLY C 1 198 ? -6.376 -8.447 50.224 1.00 14.59 177 GLY C N 1
ATOM 4556 C CA . GLY C 1 198 ? -5.690 -9.132 51.329 1.00 15.68 177 GLY C CA 1
ATOM 4557 C C . GLY C 1 198 ? -4.823 -10.264 50.798 1.00 15.22 177 GLY C C 1
ATOM 4558 O O . GLY C 1 198 ? -4.071 -10.100 49.832 1.00 14.39 177 GLY C O 1
ATOM 4559 N N . ASP C 1 199 ? -4.919 -11.416 51.440 1.00 15.33 178 ASP C N 1
ATOM 4560 C CA . ASP C 1 199 ? -4.206 -12.609 50.970 1.00 15.75 178 ASP C CA 1
ATOM 4561 C C . ASP C 1 199 ? -5.083 -13.484 50.057 1.00 15.59 178 ASP C C 1
ATOM 4562 O O . ASP C 1 199 ? -4.667 -14.591 49.694 1.00 16.57 178 ASP C O 1
ATOM 4567 N N . LYS C 1 200 ? -6.281 -13.013 49.664 1.00 15.60 179 LYS C N 1
ATOM 4568 C CA . LYS C 1 200 ? -7.138 -13.767 48.734 1.00 14.65 179 LYS C CA 1
ATOM 4569 C C . LYS C 1 200 ? -6.621 -13.711 47.308 1.00 14.46 179 LYS C C 1
ATOM 4570 O O . LYS C 1 200 ? -6.944 -14.569 46.483 1.00 14.68 179 LYS C O 1
ATOM 4572 N N . ALA C 1 201 ? -5.821 -12.690 47.007 1.00 13.04 180 ALA C N 1
ATOM 4573 C CA . ALA C 1 201 ? -5.173 -12.593 45.728 1.00 12.70 180 ALA C CA 1
ATOM 4574 C C . ALA C 1 201 ? -3.855 -11.860 45.904 1.00 12.02 180 ALA C C 1
ATOM 4575 O O . ALA C 1 201 ? -3.635 -11.189 46.903 1.00 12.65 180 ALA C O 1
ATOM 4577 N N . LEU C 1 202 ? -2.997 -11.989 44.903 1.00 10.43 181 LEU C N 1
ATOM 4578 C CA . LEU C 1 202 ? -1.759 -11.270 44.854 1.00 10.18 181 LEU C CA 1
ATOM 4579 C C . LEU C 1 202 ? -1.857 -10.083 43.910 1.00 9.71 181 LEU C C 1
ATOM 4580 O O . LEU C 1 202 ? -2.737 -10.039 43.060 1.00 9.66 181 LEU C O 1
ATOM 4585 N N . VAL C 1 203 ? -0.961 -9.119 44.100 1.00 9.28 182 VAL C N 1
ATOM 4586 C CA . VAL C 1 203 ? -0.936 -7.871 43.296 1.00 9.36 182 VAL C CA 1
ATOM 4587 C C . VAL C 1 203 ? 0.331 -7.788 42.458 1.00 9.11 182 VAL C C 1
ATOM 4588 O O . VAL C 1 203 ? 1.451 -7.971 42.981 1.00 10.14 182 VAL C O 1
ATOM 4592 N N . LYS C 1 204 ? 0.160 -7.542 41.154 1.00 8.06 183 LYS C N 1
ATOM 4593 C CA . LYS C 1 204 ? 1.249 -7.252 40.255 1.00 8.21 183 LYS C CA 1
ATOM 4594 C C . LYS C 1 204 ? 1.223 -5.766 39.913 1.00 8.21 183 LYS C C 1
ATOM 4595 O O . LYS C 1 204 ? 0.191 -5.228 39.479 1.00 7.89 183 LYS C O 1
ATOM 4601 N N . ALA C 1 205 ? 2.378 -5.128 40.058 1.00 8.23 184 ALA C N 1
ATOM 4602 C CA . ALA C 1 205 ? 2.560 -3.734 39.680 1.00 7.29 184 ALA C CA 1
ATOM 4603 C C . ALA C 1 205 ? 3.269 -3.741 38.336 1.00 7.73 184 ALA C C 1
ATOM 4604 O O . ALA C 1 205 ? 4.285 -4.421 38.189 1.00 8.33 184 ALA C O 1
ATOM 4606 N N . ALA C 1 206 ? 2.801 -2.928 37.399 1.00 8.15 185 ALA C N 1
ATOM 4607 C CA . ALA C 1 206 ? 3.360 -2.895 36.047 1.00 8.01 185 ALA C CA 1
ATOM 4608 C C . ALA C 1 206 ? 3.229 -1.529 35.428 1.00 9.13 185 ALA C C 1
ATOM 4609 O O . ALA C 1 206 ? 2.274 -0.810 35.707 1.00 8.94 185 ALA C O 1
ATOM 4611 N N . GLY C 1 207 ? 4.190 -1.198 34.572 1.00 8.46 186 GLY C N 1
ATOM 4612 C CA . GLY C 1 207 ? 4.224 0.050 33.834 1.00 9.26 186 GLY C CA 1
ATOM 4613 C C . GLY C 1 207 ? 5.004 1.132 34.533 1.00 9.53 186 GLY C C 1
ATOM 4614 O O . GLY C 1 207 ? 4.660 1.517 35.650 1.00 10.49 186 GLY C O 1
ATOM 4615 N N . GLY C 1 208 ? 6.057 1.618 33.870 1.00 9.91 187 GLY C N 1
ATOM 4616 C CA . GLY C 1 208 ? 6.842 2.752 34.366 1.00 10.34 187 GLY C CA 1
ATOM 4617 C C . GLY C 1 208 ? 7.822 2.418 35.485 1.00 10.37 187 GLY C C 1
ATOM 4618 O O . GLY C 1 208 ? 8.381 3.323 36.136 1.00 10.09 187 GLY C O 1
ATOM 4619 N N . ILE C 1 209 ? 8.007 1.135 35.751 1.00 10.46 188 ILE C N 1
ATOM 4620 C CA . ILE C 1 209 ? 8.918 0.687 36.814 1.00 10.53 188 ILE C CA 1
ATOM 4621 C C . ILE C 1 209 ? 10.295 0.517 36.187 1.00 10.98 188 ILE C C 1
ATOM 4622 O O . ILE C 1 209 ? 10.556 -0.482 35.484 1.00 11.88 188 ILE C O 1
ATOM 4627 N N . ARG C 1 210 ? 11.156 1.501 36.429 1.00 10.87 189 ARG C N 1
ATOM 4628 C CA . ARG C 1 210 ? 12.478 1.600 35.761 1.00 12.31 189 ARG C CA 1
ATOM 4629 C C . ARG C 1 210 ? 13.680 1.318 36.632 1.00 11.91 189 ARG C C 1
ATOM 4630 O O . ARG C 1 210 ? 14.740 0.965 36.112 1.00 11.99 189 ARG C O 1
ATOM 4638 N N . THR C 1 211 ? 13.524 1.461 37.954 1.00 11.39 190 THR C N 1
ATOM 4639 C CA . THR C 1 211 ? 14.642 1.359 38.884 1.00 10.54 190 THR C CA 1
ATOM 4640 C C . THR C 1 211 ? 14.358 0.410 40.023 1.00 9.57 190 THR C C 1
ATOM 4641 O O . THR C 1 211 ? 13.206 0.101 40.308 1.00 8.77 190 THR C O 1
ATOM 4645 N N . PHE C 1 212 ? 15.420 0.003 40.699 1.00 9.52 191 PHE C N 1
ATOM 4646 C CA . PHE C 1 212 ? 15.310 -0.711 41.973 1.00 9.70 191 PHE C CA 1
ATOM 4647 C C . PHE C 1 212 ? 14.409 0.044 42.943 1.00 9.97 191 PHE C C 1
ATOM 4648 O O . PHE C 1 212 ? 13.539 -0.575 43.564 1.00 10.81 191 PHE C O 1
ATOM 4656 N N . ASP C 1 213 ? 14.613 1.357 43.112 1.00 10.10 192 ASP C N 1
ATOM 4657 C CA . ASP C 1 213 ? 13.755 2.124 44.045 1.00 9.98 192 ASP C CA 1
ATOM 4658 C C . ASP C 1 213 ? 12.285 2.091 43.631 1.00 9.91 192 ASP C C 1
ATOM 4659 O O . ASP C 1 213 ? 11.399 1.986 44.488 1.00 9.37 192 ASP C O 1
ATOM 4664 N N . ASP C 1 214 ? 12.020 2.176 42.322 1.00 9.74 193 ASP C N 1
ATOM 4665 C CA . ASP C 1 214 ? 10.628 2.068 41.831 1.00 9.66 193 ASP C CA 1
ATOM 4666 C C . ASP C 1 214 ? 10.048 0.725 42.225 1.00 10.12 193 ASP C C 1
ATOM 4667 O O . ASP C 1 214 ? 8.940 0.638 42.753 1.00 9.15 193 ASP C O 1
ATOM 4672 N N . ALA C 1 215 ? 10.828 -0.329 42.002 1.00 9.53 194 ALA C N 1
ATOM 4673 C CA . ALA C 1 215 ? 10.374 -1.668 42.269 1.00 9.94 194 ALA C CA 1
ATOM 4674 C C . ALA C 1 215 ? 10.062 -1.854 43.741 1.00 10.59 194 ALA C C 1
ATOM 4675 O O . ALA C 1 215 ? 9.042 -2.477 44.093 1.00 9.99 194 ALA C O 1
ATOM 4677 N N . MET C 1 216 ? 10.952 -1.347 44.597 1.00 11.11 195 MET C N 1
ATOM 4678 C CA . MET C 1 216 ? 10.787 -1.526 46.043 1.00 11.42 195 MET C CA 1
ATOM 4679 C C . MET C 1 216 ? 9.587 -0.781 46.576 1.00 11.62 195 MET C C 1
ATOM 4680 O O . MET C 1 216 ? 8.901 -1.307 47.459 1.00 10.83 195 MET C O 1
ATOM 4685 N N . LYS C 1 217 ? 9.298 0.396 46.023 1.00 10.35 196 LYS C N 1
ATOM 4686 C CA . LYS C 1 217 ? 8.081 1.120 46.410 1.00 12.02 196 LYS C CA 1
ATOM 4687 C C . LYS C 1 217 ? 6.839 0.264 46.182 1.00 11.09 196 LYS C C 1
ATOM 4688 O O . LYS C 1 217 ? 5.916 0.252 47.005 1.00 12.14 196 LYS C O 1
ATOM 4694 N N . MET C 1 218 ? 6.805 -0.433 45.055 1.00 10.00 197 MET C N 1
ATOM 4695 C CA . MET C 1 218 ? 5.679 -1.314 44.759 1.00 9.02 197 MET C CA 1
ATOM 4696 C C . MET C 1 218 ? 5.625 -2.521 45.716 1.00 8.84 197 MET C C 1
ATOM 4697 O O . MET C 1 218 ? 4.585 -2.797 46.314 1.00 9.34 197 MET C O 1
ATOM 4702 N N . ILE C 1 219 ? 6.740 -3.228 45.850 1.00 8.29 198 ILE C N 1
ATOM 4703 C CA . ILE C 1 219 ? 6.850 -4.399 46.721 1.00 8.65 198 ILE C CA 1
ATOM 4704 C C . ILE C 1 219 ? 6.506 -4.040 48.163 1.00 9.57 198 ILE C C 1
ATOM 4705 O O . ILE C 1 219 ? 5.734 -4.738 48.832 1.00 10.27 198 ILE C O 1
ATOM 4710 N N . ASN C 1 220 ? 7.044 -2.929 48.648 1.00 9.55 199 ASN C N 1
ATOM 4711 C CA . ASN C 1 220 ? 6.776 -2.541 50.028 1.00 11.03 199 ASN C CA 1
ATOM 4712 C C . ASN C 1 220 ? 5.319 -2.162 50.279 1.00 11.84 199 ASN C C 1
ATOM 4713 O O . ASN C 1 220 ? 4.868 -2.184 51.438 1.00 13.17 199 ASN C O 1
ATOM 4718 N N . ASN C 1 221 ? 4.602 -1.813 49.216 1.00 11.05 200 ASN C N 1
ATOM 4719 C CA . ASN C 1 221 ? 3.169 -1.521 49.311 1.00 12.28 200 ASN C CA 1
ATOM 4720 C C . ASN C 1 221 ? 2.256 -2.691 48.975 1.00 11.89 200 ASN C C 1
ATOM 4721 O O . ASN C 1 221 ? 1.032 -2.539 48.983 1.00 12.75 200 ASN C O 1
ATOM 4726 N N . GLY C 1 222 ? 2.824 -3.868 48.748 1.00 12.23 201 GLY C N 1
ATOM 4727 C CA . GLY C 1 222 ? 1.992 -5.055 48.556 1.00 11.96 201 GLY C CA 1
ATOM 4728 C C . GLY C 1 222 ? 2.169 -5.866 47.282 1.00 11.72 201 GLY C C 1
ATOM 4729 O O . GLY C 1 222 ? 1.503 -6.872 47.103 1.00 12.57 201 GLY C O 1
ATOM 4730 N N . ALA C 1 223 ? 3.051 -5.458 46.394 1.00 10.81 202 ALA C N 1
ATOM 4731 C CA . ALA C 1 223 ? 3.183 -6.164 45.126 1.00 10.61 202 ALA C CA 1
ATOM 4732 C C . ALA C 1 223 ? 3.988 -7.454 45.325 1.00 10.81 202 ALA C C 1
ATOM 4733 O O . ALA C 1 223 ? 5.036 -7.417 45.980 1.00 12.34 202 ALA C O 1
ATOM 4735 N N . SER C 1 224 ? 3.479 -8.572 44.769 1.00 10.31 203 SER C N 1
ATOM 4736 C CA . SER C 1 224 ? 4.166 -9.867 44.732 1.00 10.78 203 SER C CA 1
ATOM 4737 C C . SER C 1 224 ? 4.869 -10.137 43.389 1.00 10.61 203 SER C C 1
ATOM 4738 O O . SER C 1 224 ? 5.634 -11.080 43.263 1.00 10.44 203 SER C O 1
ATOM 4741 N N . ARG C 1 225 ? 4.609 -9.273 42.406 1.00 9.91 204 ARG C N 1
ATOM 4742 C CA . ARG C 1 225 ? 5.219 -9.382 41.084 1.00 9.31 204 ARG C CA 1
ATOM 4743 C C . ARG C 1 225 ? 5.365 -8.001 40.505 1.00 8.23 204 ARG C C 1
ATOM 4744 O O . ARG C 1 225 ? 4.557 -7.117 40.803 1.00 8.64 204 ARG C O 1
ATOM 4752 N N . ILE C 1 226 ? 6.380 -7.825 39.657 1.00 9.31 205 ILE C N 1
ATOM 4753 C CA . ILE C 1 226 ? 6.703 -6.545 39.027 1.00 10.18 205 ILE C CA 1
ATOM 4754 C C . ILE C 1 226 ? 6.813 -6.804 37.521 1.00 10.21 205 ILE C C 1
ATOM 4755 O O . ILE C 1 226 ? 7.537 -7.710 37.109 1.00 10.22 205 ILE C O 1
ATOM 4760 N N . GLY C 1 227 ? 6.061 -6.056 36.724 1.00 9.25 206 GLY C N 1
ATOM 4761 C CA . GLY C 1 227 ? 6.183 -6.094 35.279 1.00 9.09 206 GLY C CA 1
ATOM 4762 C C . GLY C 1 227 ? 7.085 -4.966 34.842 1.00 10.22 206 GLY C C 1
ATOM 4763 O O . GLY C 1 227 ? 6.872 -3.804 35.218 1.00 10.56 206 GLY C O 1
ATOM 4764 N N . ALA C 1 228 ? 8.115 -5.298 34.081 1.00 8.83 207 ALA C N 1
ATOM 4765 C CA . ALA C 1 228 ? 9.078 -4.302 33.652 1.00 9.36 207 ALA C CA 1
ATOM 4766 C C . ALA C 1 228 ? 9.848 -4.814 32.459 1.00 9.44 207 ALA C C 1
ATOM 4767 O O . ALA C 1 228 ? 9.889 -6.022 32.212 1.00 8.82 207 ALA C O 1
ATOM 4769 N N . SER C 1 229 ? 10.459 -3.880 31.724 1.00 10.25 208 SER C N 1
ATOM 4770 C CA . SER C 1 229 ? 11.457 -4.208 30.704 1.00 11.01 208 SER C CA 1
ATOM 4771 C C . SER C 1 229 ? 12.892 -4.033 31.221 1.00 11.05 208 SER C C 1
ATOM 4772 O O . SER C 1 229 ? 13.825 -4.644 30.697 1.00 10.55 208 SER C O 1
ATOM 4775 N N . ALA C 1 230 ? 13.051 -3.236 32.274 1.00 10.76 209 ALA C N 1
ATOM 4776 C CA . ALA C 1 230 ? 14.375 -2.883 32.839 1.00 11.06 209 ALA C CA 1
ATOM 4777 C C . ALA C 1 230 ? 14.852 -3.812 33.973 1.00 10.96 209 ALA C C 1
ATOM 4778 O O . ALA C 1 230 ? 15.654 -3.384 34.817 1.00 10.29 209 ALA C O 1
ATOM 4780 N N . GLY C 1 231 ? 14.403 -5.068 33.997 1.00 10.24 210 GLY C N 1
ATOM 4781 C CA . GLY C 1 231 ? 14.755 -5.957 35.099 1.00 9.90 210 GLY C CA 1
ATOM 4782 C C . GLY C 1 231 ? 16.247 -6.148 35.370 1.00 10.16 210 GLY C C 1
ATOM 4783 O O . GLY C 1 231 ? 16.666 -6.318 36.529 1.00 10.76 210 GLY C O 1
ATOM 4784 N N . ILE C 1 232 ? 17.063 -6.173 34.320 1.00 10.42 211 ILE C N 1
ATOM 4785 C CA . ILE C 1 232 ? 18.506 -6.308 34.526 1.00 11.10 211 ILE C CA 1
ATOM 4786 C C . ILE C 1 232 ? 19.064 -5.110 35.301 1.00 11.93 211 ILE C C 1
ATOM 4787 O O . ILE C 1 232 ? 19.807 -5.298 36.272 1.00 13.08 211 ILE C O 1
ATOM 4792 N N . ALA C 1 233 ? 18.704 -3.907 34.882 1.00 12.19 212 ALA C N 1
ATOM 4793 C CA . ALA C 1 233 ? 19.116 -2.678 35.565 1.00 11.87 212 ALA C CA 1
ATOM 4794 C C . ALA C 1 233 ? 18.536 -2.594 36.974 1.00 11.94 212 ALA C C 1
ATOM 4795 O O . ALA C 1 233 ? 19.160 -2.055 37.890 1.00 11.69 212 ALA C O 1
ATOM 4797 N N . ILE C 1 234 ? 17.316 -3.092 37.137 1.00 11.31 213 ILE C N 1
ATOM 4798 C CA . ILE C 1 234 ? 16.686 -3.133 38.463 1.00 10.87 213 ILE C CA 1
ATOM 4799 C C . ILE C 1 234 ? 17.499 -4.008 39.406 1.00 11.90 213 ILE C C 1
ATOM 4800 O O . ILE C 1 234 ? 17.778 -3.604 40.535 1.00 11.29 213 ILE C O 1
ATOM 4805 N N . LEU C 1 235 ? 17.896 -5.194 38.950 1.00 12.32 214 LEU C N 1
ATOM 4806 C CA . LEU C 1 235 ? 18.757 -6.057 39.749 1.00 13.67 214 LEU C CA 1
ATOM 4807 C C . LEU C 1 235 ? 20.092 -5.415 40.034 1.00 14.41 214 LEU C C 1
ATOM 4808 O O . LEU C 1 235 ? 20.627 -5.548 41.134 1.00 15.37 214 LEU C O 1
ATOM 4813 N N . ASN C 1 236 ? 20.635 -4.710 39.049 1.00 14.41 215 ASN C N 1
ATOM 4814 C CA . ASN C 1 236 ? 21.955 -4.105 39.195 1.00 15.19 215 ASN C CA 1
ATOM 4815 C C . ASN C 1 236 ? 21.909 -2.911 40.115 1.00 14.94 215 ASN C C 1
ATOM 4816 O O . ASN C 1 236 ? 22.944 -2.461 40.591 1.00 15.61 215 ASN C O 1
ATOM 4821 N N . GLY C 1 237 ? 20.715 -2.372 40.341 1.00 14.46 216 GLY C N 1
ATOM 4822 C CA . GLY C 1 237 ? 20.562 -1.155 41.133 1.00 13.62 216 GLY C CA 1
ATOM 4823 C C . GLY C 1 237 ? 20.277 -1.336 42.607 1.00 13.59 216 GLY C C 1
ATOM 4824 O O . GLY C 1 237 ? 19.977 -0.352 43.284 1.00 12.94 216 GLY C O 1
ATOM 4825 N N . ILE C 1 238 ? 20.382 -2.552 43.130 1.00 12.56 217 ILE C N 1
ATOM 4826 C CA . ILE C 1 238 ? 20.099 -2.784 44.550 1.00 13.64 217 ILE C CA 1
ATOM 4827 C C . ILE C 1 238 ? 21.021 -1.909 45.410 1.00 14.23 217 ILE C C 1
ATOM 4828 O O . ILE C 1 238 ? 22.234 -1.861 45.179 1.00 15.18 217 ILE C O 1
ATOM 4833 N N . HIS C 1 239 ? 20.441 -1.226 46.392 1.00 14.39 218 HIS C N 1
ATOM 4834 C CA . HIS C 1 239 ? 21.199 -0.432 47.365 1.00 15.30 218 HIS C CA 1
ATOM 4835 C C . HIS C 1 239 ? 20.368 -0.218 48.615 1.00 16.06 218 HIS C C 1
ATOM 4836 O O . HIS C 1 239 ? 19.229 -0.650 48.654 1.00 16.44 218 HIS C O 1
ATOM 4844 N N . GLY D 1 18 ? 10.457 0.692 85.820 1.00 23.67 -3 GLY D N 1
ATOM 4845 C CA . GLY D 1 18 ? 11.283 1.165 84.632 1.00 26.42 -3 GLY D CA 1
ATOM 4846 C C . GLY D 1 18 ? 10.314 1.565 83.527 1.00 24.96 -3 GLY D C 1
ATOM 4847 O O . GLY D 1 18 ? 9.119 1.459 83.741 1.00 27.91 -3 GLY D O 1
ATOM 4848 N N . PRO D 1 19 ? 10.779 2.050 82.343 1.00 24.98 -2 PRO D N 1
ATOM 4849 C CA . PRO D 1 19 ? 9.705 2.509 81.418 1.00 23.25 -2 PRO D CA 1
ATOM 4850 C C . PRO D 1 19 ? 8.952 1.369 80.722 1.00 21.39 -2 PRO D C 1
ATOM 4851 O O . PRO D 1 19 ? 7.850 1.577 80.178 1.00 21.05 -2 PRO D O 1
ATOM 4855 N N . GLY D 1 20 ? 9.577 0.201 80.689 1.00 18.37 -1 GLY D N 1
ATOM 4856 C CA . GLY D 1 20 ? 9.015 -0.983 80.050 1.00 17.06 -1 GLY D CA 1
ATOM 4857 C C . GLY D 1 20 ? 9.032 -0.866 78.533 1.00 15.35 -1 GLY D C 1
ATOM 4858 O O . GLY D 1 20 ? 9.833 -0.122 77.940 1.00 15.37 -1 GLY D O 1
ATOM 4859 N N . SER D 1 21 ? 8.151 -1.612 77.905 1.00 12.92 0 SER D N 1
ATOM 4860 C CA . SER D 1 21 ? 8.116 -1.697 76.453 1.00 11.55 0 SER D CA 1
ATOM 4861 C C . SER D 1 21 ? 7.509 -0.451 75.872 1.00 10.28 0 SER D C 1
ATOM 4862 O O . SER D 1 21 ? 6.700 0.185 76.514 1.00 10.94 0 SER D O 1
ATOM 4865 N N . MET D 1 22 ? 7.857 -0.156 74.626 1.00 9.86 1 MET D N 1
ATOM 4866 C CA . MET D 1 22 ? 7.196 0.933 73.891 1.00 8.73 1 MET D CA 1
ATOM 4867 C C . MET D 1 22 ? 5.701 0.727 73.948 1.00 8.43 1 MET D C 1
ATOM 4868 O O . MET D 1 22 ? 5.208 -0.373 73.694 1.00 10.09 1 MET D O 1
ATOM 4873 N N . ASP D 1 23 ? 4.988 1.791 74.296 1.00 8.67 2 ASP D N 1
ATOM 4874 C CA . ASP D 1 23 ? 3.536 1.745 74.389 1.00 8.70 2 ASP D CA 1
ATOM 4875 C C . ASP D 1 23 ? 2.918 2.893 73.608 1.00 9.13 2 ASP D C 1
ATOM 4876 O O . ASP D 1 23 ? 3.624 3.727 73.017 1.00 8.34 2 ASP D O 1
ATOM 4881 N N . LYS D 1 24 ? 1.591 2.891 73.550 1.00 9.28 3 LYS D N 1
ATOM 4882 C CA . LYS D 1 24 ? 0.863 3.836 72.692 1.00 10.68 3 LYS D CA 1
ATOM 4883 C C . LYS D 1 24 ? 1.158 5.270 73.056 1.00 10.04 3 LYS D C 1
ATOM 4884 O O . LYS D 1 24 ? 1.451 6.078 72.164 1.00 9.41 3 LYS D O 1
ATOM 4890 N N . ALA D 1 25 ? 1.089 5.591 74.352 1.00 10.49 4 ALA D N 1
ATOM 4891 C CA . ALA D 1 25 ? 1.238 6.996 74.783 1.00 11.47 4 ALA D CA 1
ATOM 4892 C C . ALA D 1 25 ? 2.625 7.539 74.407 1.00 10.93 4 ALA D C 1
ATOM 4893 O O . ALA D 1 25 ? 2.785 8.697 73.962 1.00 11.92 4 ALA D O 1
ATOM 4895 N N . THR D 1 26 ? 3.608 6.677 74.551 1.00 9.94 5 THR D N 1
ATOM 4896 C CA . THR D 1 26 ? 4.992 7.036 74.324 1.00 9.32 5 THR D CA 1
ATOM 4897 C C . THR D 1 26 ? 5.234 7.120 72.820 1.00 8.90 5 THR D C 1
ATOM 4898 O O . THR D 1 26 ? 5.815 8.088 72.338 1.00 9.90 5 THR D O 1
ATOM 4902 N N . LEU D 1 27 ? 4.809 6.112 72.066 1.00 7.62 6 LEU D N 1
ATOM 4903 C CA . LEU D 1 27 ? 5.129 6.119 70.627 1.00 6.43 6 LEU D CA 1
ATOM 4904 C C . LEU D 1 27 ? 4.407 7.239 69.914 1.00 6.93 6 LEU D C 1
ATOM 4905 O O . LEU D 1 27 ? 4.918 7.813 68.952 1.00 5.43 6 LEU D O 1
ATOM 4910 N N . ALA D 1 28 ? 3.193 7.544 70.354 1.00 6.96 7 ALA D N 1
ATOM 4911 C CA . ALA D 1 28 ? 2.404 8.602 69.702 1.00 8.55 7 ALA D CA 1
ATOM 4912 C C . ALA D 1 28 ? 3.164 9.918 69.608 1.00 8.54 7 ALA D C 1
ATOM 4913 O O . ALA D 1 28 ? 3.059 10.657 68.594 1.00 9.27 7 ALA D O 1
ATOM 4915 N N . LYS D 1 29 ? 3.940 10.209 70.639 1.00 9.20 8 LYS D N 1
ATOM 4916 C CA . LYS D 1 29 ? 4.710 11.450 70.710 1.00 9.92 8 LYS D CA 1
ATOM 4917 C C . LYS D 1 29 ? 5.916 11.517 69.790 1.00 8.57 8 LYS D C 1
ATOM 4918 O O . LYS D 1 29 ? 6.554 12.574 69.669 1.00 8.01 8 LYS D O 1
ATOM 4924 N N . TYR D 1 30 ? 6.239 10.392 69.140 1.00 7.04 9 TYR D N 1
ATOM 4925 C CA . TYR D 1 30 ? 7.198 10.402 68.035 1.00 6.67 9 TYR D CA 1
ATOM 4926 C C . TYR D 1 30 ? 6.577 10.780 66.700 1.00 7.14 9 TYR D C 1
ATOM 4927 O O . TYR D 1 30 ? 7.327 11.137 65.780 1.00 7.91 9 TYR D O 1
ATOM 4936 N N . ILE D 1 31 ? 5.246 10.672 66.549 1.00 7.13 10 ILE D N 1
ATOM 4937 C CA . ILE D 1 31 ? 4.642 10.680 65.200 1.00 7.21 10 ILE D CA 1
ATOM 4938 C C . ILE D 1 31 ? 4.218 12.073 64.700 1.00 6.40 10 ILE D C 1
ATOM 4939 O O . ILE D 1 31 ? 3.427 12.769 65.347 1.00 7.10 10 ILE D O 1
ATOM 4944 N N . ASP D 1 32 ? 4.767 12.465 63.550 1.00 5.79 11 ASP D N 1
ATOM 4945 C CA . ASP D 1 32 ? 4.265 13.612 62.748 1.00 6.17 11 ASP D CA 1
ATOM 4946 C C . ASP D 1 32 ? 3.339 13.022 61.656 1.00 6.24 11 ASP D C 1
ATOM 4947 O O . ASP D 1 32 ? 3.791 12.395 60.691 1.00 5.22 11 ASP D O 1
ATOM 4952 N N . HIS D 1 33 ? 2.028 13.199 61.847 1.00 6.03 12 HIS D N 1
ATOM 4953 C CA . HIS D 1 33 ? 1.002 12.557 61.041 1.00 5.68 12 HIS D CA 1
ATOM 4954 C C . HIS D 1 33 ? 0.837 13.414 59.808 1.00 5.56 12 HIS D C 1
ATOM 4955 O O . HIS D 1 33 ? 0.421 14.568 59.880 1.00 5.06 12 HIS D O 1
ATOM 4962 N N . THR D 1 34 ? 1.212 12.854 58.665 1.00 5.72 13 THR D N 1
ATOM 4963 C CA . THR D 1 34 ? 1.581 13.645 57.501 1.00 6.09 13 THR D CA 1
ATOM 4964 C C . THR D 1 34 ? 0.674 13.454 56.296 1.00 6.05 13 THR D C 1
ATOM 4965 O O . THR D 1 34 ? 0.341 12.305 55.914 1.00 5.64 13 THR D O 1
ATOM 4969 N N . LEU D 1 35 ? 0.313 14.572 55.655 1.00 5.06 14 LEU D N 1
ATOM 4970 C CA . LEU D 1 35 ? -0.360 14.523 54.350 1.00 5.97 14 LEU D CA 1
ATOM 4971 C C . LEU D 1 35 ? 0.093 15.707 53.514 1.00 5.76 14 LEU D C 1
ATOM 4972 O O . LEU D 1 35 ? -0.202 16.880 53.848 1.00 4.69 14 LEU D O 1
ATOM 4977 N N . LEU D 1 36 ? 0.812 15.405 52.433 1.00 5.37 15 LEU D N 1
ATOM 4978 C CA . LEU D 1 36 ? 1.488 16.445 51.625 1.00 5.13 15 LEU D CA 1
ATOM 4979 C C . LEU D 1 36 ? 1.215 16.361 50.139 1.00 5.06 15 LEU D C 1
ATOM 4980 O O . LEU D 1 36 ? 1.803 17.128 49.347 1.00 5.03 15 LEU D O 1
ATOM 4985 N N . LYS D 1 37 ? 0.358 15.425 49.729 1.00 6.54 16 LYS D N 1
ATOM 4986 C CA . LYS D 1 37 ? 0.051 15.294 48.295 1.00 7.19 16 LYS D CA 1
ATOM 4987 C C . LYS D 1 37 ? -0.514 16.614 47.745 1.00 6.76 16 LYS D C 1
ATOM 4988 O O . LYS D 1 37 ? -1.340 17.283 48.392 1.00 6.51 16 LYS D O 1
ATOM 4994 N N . ALA D 1 38 ? -0.156 16.905 46.497 1.00 5.97 17 ALA D N 1
ATOM 4995 C CA . ALA D 1 38 ? -0.541 18.152 45.869 1.00 5.95 17 ALA D CA 1
ATOM 4996 C C . ALA D 1 38 ? -2.056 18.294 45.775 1.00 5.79 17 ALA D C 1
ATOM 4997 O O . ALA D 1 38 ? -2.568 19.413 45.753 1.00 6.18 17 ALA D O 1
ATOM 4999 N N . ASP D 1 39 ? -2.743 17.166 45.621 1.00 6.87 18 ASP D N 1
ATOM 5000 C CA . ASP D 1 39 ? -4.201 17.154 45.478 1.00 6.18 18 ASP D CA 1
ATOM 5001 C C . ASP D 1 39 ? -4.957 16.796 46.749 1.00 6.83 18 ASP D C 1
ATOM 5002 O O . ASP D 1 39 ? -6.133 16.405 46.699 1.00 8.09 18 ASP D O 1
ATOM 5007 N N . ALA D 1 40 ? -4.305 16.959 47.890 1.00 5.49 19 ALA D N 1
ATOM 5008 C CA . ALA D 1 40 ? -5.006 16.774 49.169 1.00 6.23 19 ALA D CA 1
ATOM 5009 C C . ALA D 1 40 ? -6.180 17.761 49.281 1.00 5.51 19 ALA D C 1
ATOM 5010 O O . ALA D 1 40 ? -6.095 18.931 48.888 1.00 5.60 19 ALA D O 1
ATOM 5012 N N . THR D 1 41 ? -7.285 17.256 49.818 1.00 5.59 20 THR D N 1
ATOM 5013 C CA . THR D 1 41 ? -8.517 18.006 49.969 1.00 5.94 20 THR D CA 1
ATOM 5014 C C . THR D 1 41 ? -8.759 18.496 51.396 1.00 6.42 20 THR D C 1
ATOM 5015 O O . THR D 1 41 ? -8.211 17.935 52.377 1.00 5.14 20 THR D O 1
ATOM 5019 N N . GLU D 1 42 ? -9.657 19.487 51.499 1.00 6.79 21 GLU D N 1
ATOM 5020 C CA . GLU D 1 42 ? -10.076 20.009 52.799 1.00 6.76 21 GLU D CA 1
ATOM 5021 C C . GLU D 1 42 ? -10.572 18.849 53.678 1.00 7.10 21 GLU D C 1
ATOM 5022 O O . GLU D 1 42 ? -10.277 18.793 54.868 1.00 6.33 21 GLU D O 1
ATOM 5028 N N . GLU D 1 43 ? -11.364 17.941 53.100 1.00 6.80 22 GLU D N 1
ATOM 5029 C CA . GLU D 1 43 ? -11.903 16.824 53.848 1.00 6.90 22 GLU D CA 1
ATOM 5030 C C . GLU D 1 43 ? -10.814 15.911 54.376 1.00 7.42 22 GLU D C 1
ATOM 5031 O O . GLU D 1 43 ? -10.881 15.432 55.520 1.00 7.06 22 GLU D O 1
ATOM 5037 N N . GLN D 1 44 ? -9.793 15.669 53.551 1.00 5.84 23 GLN D N 1
ATOM 5038 C CA . GLN D 1 44 ? -8.658 14.815 53.986 1.00 5.61 23 GLN D CA 1
ATOM 5039 C C . GLN D 1 44 ? -7.839 15.479 55.094 1.00 5.87 23 GLN D C 1
ATOM 5040 O O . GLN D 1 44 ? -7.390 14.808 56.013 1.00 5.14 23 GLN D O 1
ATOM 5046 N N . ILE D 1 45 ? -7.672 16.800 55.001 1.00 5.93 24 ILE D N 1
ATOM 5047 C CA . ILE D 1 45 ? -6.917 17.580 55.970 1.00 5.29 24 ILE D CA 1
ATOM 5048 C C . ILE D 1 45 ? -7.685 17.613 57.307 1.00 6.12 24 ILE D C 1
ATOM 5049 O O . ILE D 1 45 ? -7.109 17.403 58.379 1.00 6.18 24 ILE D O 1
ATOM 5054 N N . ARG D 1 46 ? -8.993 17.823 57.252 1.00 6.37 25 ARG D N 1
ATOM 5055 C CA . ARG D 1 46 ? -9.799 17.718 58.452 1.00 6.71 25 ARG D CA 1
ATOM 5056 C C . ARG D 1 46 ? -9.712 16.331 59.103 1.00 7.25 25 ARG D C 1
ATOM 5057 O O . ARG D 1 46 ? -9.659 16.217 60.335 1.00 7.87 25 ARG D O 1
ATOM 5065 N N . LYS D 1 47 ? -9.746 15.267 58.289 1.00 7.15 26 LYS D N 1
ATOM 5066 C CA . LYS D 1 47 ? -9.649 13.913 58.828 1.00 7.62 26 LYS D CA 1
ATOM 5067 C C . LYS D 1 47 ? -8.290 13.661 59.494 1.00 7.55 26 LYS D C 1
ATOM 5068 O O . LYS D 1 47 ? -8.213 13.003 60.552 1.00 6.55 26 LYS D O 1
ATOM 5074 N N . LEU D 1 48 ? -7.232 14.203 58.885 1.00 6.98 27 LEU D N 1
ATOM 5075 C CA . LEU D 1 48 ? -5.870 14.090 59.420 1.00 6.83 27 LEU D CA 1
ATOM 5076 C C . LEU D 1 48 ? -5.832 14.681 60.826 1.00 6.92 27 LEU D C 1
ATOM 5077 O O . LEU D 1 48 ? -5.262 14.085 61.753 1.00 6.46 27 LEU D O 1
ATOM 5082 N N . CYS D 1 49 ? -6.468 15.845 60.966 1.00 5.97 28 CYS D N 1
ATOM 5083 C CA . CYS D 1 49 ? -6.474 16.553 62.247 1.00 6.44 28 CYS D CA 1
ATOM 5084 C C . CYS D 1 49 ? -7.277 15.764 63.264 1.00 6.81 28 CYS D C 1
ATOM 5085 O O . CYS D 1 49 ? -6.857 15.644 64.414 1.00 6.75 28 CYS D O 1
ATOM 5088 N N . SER D 1 50 ? -8.449 15.274 62.860 1.00 6.75 29 SER D N 1
ATOM 5089 C CA . SER D 1 50 ? -9.281 14.458 63.734 1.00 8.44 29 SER D CA 1
ATOM 5090 C C . SER D 1 50 ? -8.509 13.222 64.230 1.00 7.93 29 SER D C 1
ATOM 5091 O O . SER D 1 50 ? -8.508 12.903 65.432 1.00 8.63 29 SER D O 1
ATOM 5094 N N . GLU D 1 51 ? -7.864 12.521 63.315 1.00 6.93 30 GLU D N 1
ATOM 5095 C CA . GLU D 1 51 ? -7.025 11.357 63.657 1.00 7.68 30 GLU D CA 1
ATOM 5096 C C . GLU D 1 51 ? -5.926 11.688 64.656 1.00 6.35 30 GLU D C 1
ATOM 5097 O O . GLU D 1 51 ? -5.740 10.993 65.689 1.00 7.31 30 GLU D O 1
ATOM 5103 N N . ALA D 1 52 ? -5.212 12.764 64.370 1.00 6.29 31 ALA D N 1
ATOM 5104 C CA . ALA D 1 52 ? -4.095 13.173 65.227 1.00 6.82 31 ALA D CA 1
ATOM 5105 C C . ALA D 1 52 ? -4.568 13.533 66.640 1.00 7.40 31 ALA D C 1
ATOM 5106 O O . ALA D 1 52 ? -3.945 13.156 67.624 1.00 6.64 31 ALA D O 1
ATOM 5108 N N . ALA D 1 53 ? -5.694 14.216 66.736 1.00 7.56 32 ALA D N 1
ATOM 5109 C CA . ALA D 1 53 ? -6.276 14.541 68.046 1.00 8.05 32 ALA D CA 1
ATOM 5110 C C . ALA D 1 53 ? -6.708 13.287 68.820 1.00 9.05 32 ALA D C 1
ATOM 5111 O O . ALA D 1 53 ? -6.496 13.222 70.039 1.00 8.94 32 ALA D O 1
ATOM 5113 N N . GLU D 1 54 ? -7.313 12.314 68.132 1.00 8.71 33 GLU D N 1
ATOM 5114 C CA . GLU D 1 54 ? -7.709 11.049 68.779 1.00 10.57 33 GLU D CA 1
ATOM 5115 C C . GLU D 1 54 ? -6.512 10.230 69.247 1.00 9.67 33 GLU D C 1
ATOM 5116 O O . GLU D 1 54 ? -6.521 9.663 70.354 1.00 9.92 33 GLU D O 1
ATOM 5122 N N . TYR D 1 55 ? -5.505 10.115 68.400 1.00 7.64 34 TYR D N 1
ATOM 5123 C CA . TYR D 1 55 ? -4.337 9.257 68.671 1.00 7.36 34 TYR D CA 1
ATOM 5124 C C . TYR D 1 55 ? -3.228 9.968 69.480 1.00 7.89 34 TYR D C 1
ATOM 5125 O O . TYR D 1 55 ? -2.276 9.332 69.959 1.00 9.63 34 TYR D O 1
ATOM 5134 N N . LYS D 1 56 ? -3.390 11.275 69.668 1.00 8.54 35 LYS D N 1
ATOM 5135 C CA . LYS D 1 56 ? -2.457 12.106 70.416 1.00 8.29 35 LYS D CA 1
ATOM 5136 C C . LYS D 1 56 ? -1.059 12.068 69.798 1.00 7.52 35 LYS D C 1
ATOM 5137 O O . LYS D 1 56 ? -0.061 12.035 70.510 1.00 7.46 35 LYS D O 1
ATOM 5143 N N . PHE D 1 57 ? -1.010 12.128 68.467 1.00 6.40 36 PHE D N 1
ATOM 5144 C CA . PHE D 1 57 ? 0.246 12.304 67.751 1.00 5.73 36 PHE D CA 1
ATOM 5145 C C . PHE D 1 57 ? 0.936 13.633 68.087 1.00 6.19 36 PHE D C 1
ATOM 5146 O O . PHE D 1 57 ? 0.302 14.599 68.514 1.00 6.51 36 PHE D O 1
ATOM 5154 N N . ALA D 1 58 ? 2.249 13.660 67.947 1.00 5.95 37 ALA D N 1
ATOM 5155 C CA . ALA D 1 58 ? 3.026 14.882 68.225 1.00 5.24 37 ALA D CA 1
ATOM 5156 C C . ALA D 1 58 ? 2.532 16.062 67.392 1.00 4.82 37 ALA D C 1
ATOM 5157 O O . ALA D 1 58 ? 2.400 17.192 67.886 1.00 6.19 37 ALA D O 1
ATOM 5159 N N . SER D 1 59 ? 2.307 15.820 66.111 1.00 6.00 38 SER D N 1
ATOM 5160 C CA . SER D 1 59 ? 1.998 16.886 65.159 1.00 6.73 38 SER D CA 1
ATOM 5161 C C . SER D 1 59 ? 1.192 16.347 63.992 1.00 6.78 38 SER D C 1
ATOM 5162 O O . SER D 1 59 ? 1.137 15.135 63.753 1.00 6.95 38 SER D O 1
ATOM 5165 N N . VAL D 1 60 ? 0.567 17.259 63.258 1.00 7.02 39 VAL D N 1
ATOM 5166 C CA . VAL D 1 60 ? 0.263 17.003 61.856 1.00 6.98 39 VAL D CA 1
ATOM 5167 C C . VAL D 1 60 ? 1.308 17.748 61.025 1.00 6.76 39 VAL D C 1
ATOM 5168 O O . VAL D 1 60 ? 1.850 18.804 61.446 1.00 6.54 39 VAL D O 1
ATOM 5172 N N . CYS D 1 61 ? 1.633 17.180 59.861 1.00 7.02 40 CYS D N 1
ATOM 5173 C CA A CYS D 1 61 ? 2.491 17.864 58.932 0.60 7.02 40 CYS D CA 1
ATOM 5174 C CA B CYS D 1 61 ? 2.521 17.827 58.902 0.40 7.41 40 CYS D CA 1
ATOM 5175 C C . CYS D 1 61 ? 1.777 17.992 57.582 1.00 6.87 40 CYS D C 1
ATOM 5176 O O . CYS D 1 61 ? 1.380 17.013 56.977 1.00 5.90 40 CYS D O 1
ATOM 5181 N N . VAL D 1 62 ? 1.563 19.241 57.172 1.00 5.74 41 VAL D N 1
ATOM 5182 C CA . VAL D 1 62 ? 0.748 19.609 56.037 1.00 5.21 41 VAL D CA 1
ATOM 5183 C C . VAL D 1 62 ? 1.459 20.720 55.240 1.00 6.12 41 VAL D C 1
ATOM 5184 O O . VAL D 1 62 ? 2.358 21.408 55.762 1.00 5.11 41 VAL D O 1
ATOM 5188 N N . ASN D 1 63 ? 1.052 20.909 53.979 1.00 6.10 42 ASN D N 1
ATOM 5189 C CA . ASN D 1 63 ? 1.614 21.982 53.171 1.00 5.38 42 ASN D CA 1
ATOM 5190 C C . ASN D 1 63 ? 1.174 23.376 53.719 1.00 6.18 42 ASN D C 1
ATOM 5191 O O . ASN D 1 63 ? 0.134 23.493 54.380 1.00 6.38 42 ASN D O 1
ATOM 5196 N N . PRO D 1 64 ? 1.936 24.425 53.414 1.00 4.85 43 PRO D N 1
ATOM 5197 C CA . PRO D 1 64 ? 1.685 25.731 54.067 1.00 5.29 43 PRO D CA 1
ATOM 5198 C C . PRO D 1 64 ? 0.266 26.273 53.910 1.00 5.76 43 PRO D C 1
ATOM 5199 O O . PRO D 1 64 ? -0.233 26.985 54.820 1.00 6.17 43 PRO D O 1
ATOM 5203 N N . THR D 1 65 ? -0.373 25.991 52.767 1.00 5.44 44 THR D N 1
ATOM 5204 C CA . THR D 1 65 ? -1.743 26.478 52.559 1.00 5.73 44 THR D CA 1
ATOM 5205 C C . THR D 1 65 ? -2.715 26.058 53.680 1.00 6.19 44 THR D C 1
ATOM 5206 O O . THR D 1 65 ? -3.656 26.808 54.002 1.00 5.94 44 THR D O 1
ATOM 5210 N N . TRP D 1 66 ? -2.493 24.886 54.276 1.00 5.96 45 TRP D N 1
ATOM 5211 C CA . TRP D 1 66 ? -3.438 24.312 55.249 1.00 5.53 45 TRP D CA 1
ATOM 5212 C C . TRP D 1 66 ? -3.145 24.675 56.706 1.00 5.83 45 TRP D C 1
ATOM 5213 O O . TRP D 1 66 ? -3.842 24.254 57.609 1.00 5.74 45 TRP D O 1
ATOM 5224 N N . VAL D 1 67 ? -2.100 25.468 56.932 1.00 5.44 46 VAL D N 1
ATOM 5225 C CA . VAL D 1 67 ? -1.671 25.800 58.300 1.00 4.54 46 VAL D CA 1
ATOM 5226 C C . VAL D 1 67 ? -2.758 26.432 59.157 1.00 4.64 46 VAL D C 1
ATOM 5227 O O . VAL D 1 67 ? -3.000 25.947 60.262 1.00 5.25 46 VAL D O 1
ATOM 5231 N N . PRO D 1 68 ? -3.411 27.489 58.670 1.00 4.76 47 PRO D N 1
ATOM 5232 C CA . PRO D 1 68 ? -4.312 28.165 59.634 1.00 5.01 47 PRO D CA 1
ATOM 5233 C C . PRO D 1 68 ? -5.570 27.312 59.916 1.00 5.02 47 PRO D C 1
ATOM 5234 O O . PRO D 1 68 ? -6.089 27.332 61.026 1.00 5.17 47 PRO D O 1
ATOM 5238 N N . LEU D 1 69 ? -6.023 26.517 58.952 1.00 4.92 48 LEU D N 1
ATOM 5239 C CA . LEU D 1 69 ? -7.135 25.611 59.237 1.00 5.29 48 LEU D CA 1
ATOM 5240 C C . LEU D 1 69 ? -6.731 24.598 60.292 1.00 4.92 48 LEU D C 1
ATOM 5241 O O . LEU D 1 69 ? -7.437 24.387 61.284 1.00 5.49 48 LEU D O 1
ATOM 5246 N N . CYS D 1 70 ? -5.569 23.973 60.096 1.00 4.80 49 CYS D N 1
ATOM 5247 C CA . CYS D 1 70 ? -5.087 23.002 61.076 1.00 4.75 49 CYS D CA 1
ATOM 5248 C C . CYS D 1 70 ? -4.868 23.613 62.475 1.00 5.07 49 CYS D C 1
ATOM 5249 O O . CYS D 1 70 ? -5.213 22.996 63.497 1.00 5.23 49 CYS D O 1
ATOM 5252 N N . ALA D 1 71 ? -4.329 24.830 62.529 1.00 6.03 50 ALA D N 1
ATOM 5253 C CA . ALA D 1 71 ? -4.080 25.483 63.806 1.00 6.65 50 ALA D CA 1
ATOM 5254 C C . ALA D 1 71 ? -5.388 25.681 64.570 1.00 7.30 50 ALA D C 1
ATOM 5255 O O . ALA D 1 71 ? -5.463 25.419 65.793 1.00 7.19 50 ALA D O 1
ATOM 5257 N N . GLU D 1 72 ? -6.417 26.140 63.863 1.00 7.27 51 GLU D N 1
ATOM 5258 C CA . GLU D 1 72 ? -7.754 26.277 64.454 1.00 8.21 51 GLU D CA 1
ATOM 5259 C C . GLU D 1 72 ? -8.315 24.945 64.964 1.00 7.37 51 GLU D C 1
ATOM 5260 O O . GLU D 1 72 ? -8.821 24.855 66.109 1.00 6.95 51 GLU D O 1
ATOM 5266 N N . LEU D 1 73 ? -8.235 23.902 64.145 1.00 6.88 52 LEU D N 1
ATOM 5267 C CA . LEU D 1 73 ? -8.795 22.598 64.496 1.00 6.54 52 LEU D CA 1
ATOM 5268 C C . LEU D 1 73 ? -8.072 21.920 65.654 1.00 7.44 52 LEU D C 1
ATOM 5269 O O . LEU D 1 73 ? -8.691 21.177 66.436 1.00 8.92 52 LEU D O 1
ATOM 5274 N N . LEU D 1 74 ? -6.772 22.171 65.782 1.00 7.39 53 LEU D N 1
ATOM 5275 C CA . LEU D 1 74 ? -5.953 21.503 66.781 1.00 7.51 53 LEU D CA 1
ATOM 5276 C C . LEU D 1 74 ? -5.694 22.315 68.061 1.00 9.17 53 LEU D C 1
ATOM 5277 O O . LEU D 1 74 ? -5.122 21.796 69.010 1.00 8.17 53 LEU D O 1
ATOM 5282 N N . LYS D 1 75 ? -6.162 23.555 68.108 1.00 11.09 54 LYS D N 1
ATOM 5283 C CA . LYS D 1 75 ? -6.054 24.365 69.328 1.00 11.92 54 LYS D CA 1
ATOM 5284 C C . LYS D 1 75 ? -6.645 23.588 70.515 1.00 12.04 54 LYS D C 1
ATOM 5285 O O . LYS D 1 75 ? -7.797 23.122 70.478 1.00 12.12 54 LYS D O 1
ATOM 5287 N N . GLY D 1 76 ? -5.846 23.415 71.571 1.00 12.46 55 GLY D N 1
ATOM 5288 C CA . GLY D 1 76 ? -6.283 22.677 72.756 1.00 12.98 55 GLY D CA 1
ATOM 5289 C C . GLY D 1 76 ? -6.089 21.178 72.804 1.00 12.60 55 GLY D C 1
ATOM 5290 O O . GLY D 1 76 ? -6.307 20.558 73.854 1.00 13.32 55 GLY D O 1
ATOM 5291 N N . THR D 1 77 ? -5.672 20.571 71.684 1.00 10.75 56 THR D N 1
ATOM 5292 C CA . THR D 1 77 ? -5.582 19.122 71.581 1.00 10.74 56 THR D CA 1
ATOM 5293 C C . THR D 1 77 ? -4.243 18.530 72.003 1.00 10.77 56 THR D C 1
ATOM 5294 O O . THR D 1 77 ? -4.109 17.280 72.085 1.00 10.88 56 THR D O 1
ATOM 5298 N N . GLY D 1 78 ? -3.245 19.399 72.110 1.00 10.10 57 GLY D N 1
ATOM 5299 C CA . GLY D 1 78 ? -1.845 19.015 72.334 1.00 10.35 57 GLY D CA 1
ATOM 5300 C C . GLY D 1 78 ? -1.061 18.652 71.093 1.00 9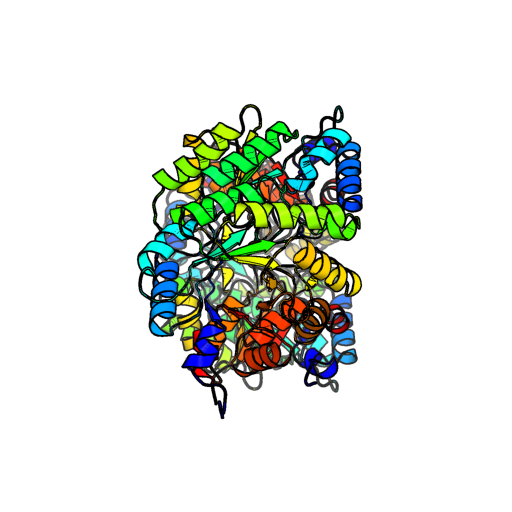.41 57 GLY D C 1
ATOM 5301 O O . GLY D 1 78 ? 0.127 18.314 71.176 1.00 10.21 57 GLY D O 1
ATOM 5302 N N . VAL D 1 79 ? -1.730 18.653 69.947 1.00 8.15 58 VAL D N 1
ATOM 5303 C CA . VAL D 1 79 ? -1.089 18.260 68.677 1.00 6.96 58 VAL D CA 1
ATOM 5304 C C . VAL D 1 79 ? -0.586 19.540 68.012 1.00 7.51 58 VAL D C 1
ATOM 5305 O O . VAL D 1 79 ? -1.356 20.492 67.839 1.00 8.24 58 VAL D O 1
ATOM 5309 N N . LYS D 1 80 ? 0.682 19.573 67.628 1.00 7.38 59 LYS D N 1
ATOM 5310 C CA . LYS D 1 80 ? 1.261 20.730 66.989 1.00 7.97 59 LYS D CA 1
ATOM 5311 C C . LYS D 1 80 ? 1.003 20.756 65.502 1.00 6.91 59 LYS D C 1
ATOM 5312 O O . LYS D 1 80 ? 0.856 19.707 64.852 1.00 7.35 59 LYS D O 1
ATOM 5318 N N . VAL D 1 81 ? 1.013 21.960 64.954 1.00 6.62 60 VAL D N 1
ATOM 5319 C CA . VAL D 1 81 ? 1.022 22.130 63.492 1.00 6.06 60 VAL D CA 1
ATOM 5320 C C . VAL D 1 81 ? 2.440 22.270 62.945 1.00 5.91 60 VAL D C 1
ATOM 5321 O O . VAL D 1 81 ? 3.176 23.192 63.288 1.00 7.85 60 VAL D O 1
ATOM 5325 N N . CYS D 1 82 ? 2.798 21.338 62.069 1.00 5.63 61 CYS D N 1
ATOM 5326 C CA . CYS D 1 82 ? 4.080 21.324 61.406 1.00 7.51 61 CYS D CA 1
ATOM 5327 C C . CYS D 1 82 ? 3.791 21.566 59.916 1.00 7.20 61 CYS D C 1
ATOM 5328 O O . CYS D 1 82 ? 2.733 21.143 59.387 1.00 7.53 61 CYS D O 1
ATOM 5331 N N . THR D 1 83 ? 4.686 22.252 59.235 1.00 6.19 62 THR D N 1
ATOM 5332 C CA . THR D 1 83 ? 4.566 22.454 57.795 1.00 5.91 62 THR D CA 1
ATOM 5333 C C . THR D 1 83 ? 5.944 22.317 57.123 1.00 6.91 62 THR D C 1
ATOM 5334 O O . THR D 1 83 ? 6.953 22.084 57.804 1.00 9.84 62 THR D O 1
ATOM 5338 N N . VAL D 1 84 ? 5.965 22.425 55.805 1.00 6.03 63 VAL D N 1
ATOM 5339 C CA . VAL D 1 84 ? 7.174 22.167 55.011 1.00 4.81 63 VAL D CA 1
ATOM 5340 C C . VAL D 1 84 ? 7.504 23.444 54.220 1.00 5.72 63 VAL D C 1
ATOM 5341 O O . VAL D 1 84 ? 6.598 24.170 53.801 1.00 6.87 63 VAL D O 1
ATOM 5345 N N . ILE D 1 85 ? 8.798 23.722 54.053 1.00 5.52 64 ILE D N 1
ATOM 5346 C CA . ILE D 1 85 ? 9.281 24.991 53.507 1.00 6.21 64 ILE D CA 1
ATOM 5347 C C . ILE D 1 85 ? 10.206 24.698 52.314 1.00 6.07 64 ILE D C 1
ATOM 5348 O O . ILE D 1 85 ? 11.125 23.888 52.419 1.00 6.34 64 ILE D O 1
ATOM 5353 N N . GLY D 1 86 ? 9.969 25.362 51.194 1.00 6.22 65 GLY D N 1
ATOM 5354 C CA . GLY D 1 86 ? 10.780 25.104 50.011 1.00 6.93 65 GLY D CA 1
ATOM 5355 C C . GLY D 1 86 ? 10.705 23.660 49.567 1.00 7.15 65 GLY D C 1
ATOM 5356 O O . GLY D 1 86 ? 11.689 23.081 49.099 1.00 7.99 65 GLY D O 1
ATOM 5357 N N . PHE D 1 87 ? 9.517 23.085 49.687 1.00 6.93 66 PHE D N 1
ATOM 5358 C CA . PHE D 1 87 ? 9.313 21.638 49.659 1.00 6.81 66 PHE D CA 1
ATOM 5359 C C . PHE D 1 87 ? 8.631 21.179 48.381 1.00 6.91 66 PHE D C 1
ATOM 5360 O O . PHE D 1 87 ? 7.660 21.811 47.943 1.00 8.12 66 PHE D O 1
ATOM 5368 N N . PRO D 1 88 ? 9.080 20.053 47.780 1.00 6.11 67 PRO D N 1
ATOM 5369 C CA . PRO D 1 88 ? 10.114 19.118 48.209 1.00 5.66 67 PRO D CA 1
ATOM 5370 C C . PRO D 1 88 ? 11.476 19.313 47.545 1.00 5.51 67 PRO D C 1
ATOM 5371 O O . PRO D 1 88 ? 12.365 18.543 47.825 1.00 7.31 67 PRO D O 1
ATOM 5375 N N . LEU D 1 89 ? 11.631 20.312 46.690 1.00 5.51 68 LEU D N 1
ATOM 5376 C CA . LEU D 1 89 ? 12.851 20.444 45.879 1.00 5.19 68 LEU D CA 1
ATOM 5377 C C . LEU D 1 89 ? 14.001 21.260 46.492 1.00 5.67 68 LEU D C 1
ATOM 5378 O O . LEU D 1 89 ? 15.163 21.068 46.119 1.00 5.31 68 LEU D O 1
ATOM 5383 N N . GLY D 1 90 ? 13.666 22.170 47.409 1.00 5.32 69 GLY D N 1
ATOM 5384 C CA . GLY D 1 90 ? 14.639 23.061 48.066 1.00 5.82 69 GLY D CA 1
ATOM 5385 C C . GLY D 1 90 ? 15.350 24.062 47.176 1.00 5.77 69 GLY D C 1
ATOM 5386 O O . GLY D 1 90 ? 16.353 24.667 47.594 1.00 6.31 69 GLY D O 1
ATOM 5387 N N . ALA D 1 91 ? 14.841 24.251 45.960 1.00 5.40 70 ALA D N 1
ATOM 5388 C CA . ALA D 1 91 ? 15.582 24.924 44.889 1.00 5.39 70 ALA D CA 1
ATOM 5389 C C . ALA D 1 91 ? 15.049 26.331 44.614 1.00 5.30 70 ALA D C 1
ATOM 5390 O O . ALA D 1 91 ? 14.861 26.750 43.463 1.00 5.75 70 ALA D O 1
ATOM 5392 N N . THR D 1 92 ? 14.842 27.070 45.692 1.00 6.87 71 THR D N 1
ATOM 5393 C CA . THR D 1 92 ? 14.356 28.455 45.630 1.00 7.56 71 THR D CA 1
ATOM 5394 C C . THR D 1 92 ? 15.221 29.315 46.564 1.00 6.79 71 THR D C 1
ATOM 5395 O O . THR D 1 92 ? 15.800 28.782 47.515 1.00 7.45 71 THR D O 1
ATOM 5399 N N . PRO D 1 93 ? 15.319 30.632 46.311 1.00 7.87 72 PRO D N 1
ATOM 5400 C CA . PRO D 1 93 ? 16.256 31.452 47.101 1.00 7.96 72 PRO D CA 1
ATOM 5401 C C . PRO D 1 93 ? 15.966 31.475 48.596 1.00 7.85 72 PRO D C 1
ATOM 5402 O O . PRO D 1 93 ? 14.814 31.300 49.029 1.00 6.83 72 PRO D O 1
ATOM 5406 N N . SER D 1 94 ? 17.021 31.663 49.376 1.00 6.83 73 SER D N 1
ATOM 5407 C CA . SER D 1 94 ? 16.881 31.759 50.854 1.00 6.81 73 SER D CA 1
ATOM 5408 C C . SER D 1 94 ? 15.807 32.728 51.330 1.00 6.88 73 SER D C 1
ATOM 5409 O O . SER D 1 94 ? 15.094 32.420 52.302 1.00 6.36 73 SER D O 1
ATOM 5412 N N . GLU D 1 95 ? 15.678 33.878 50.658 1.00 7.32 74 GLU D N 1
ATOM 5413 C CA A GLU D 1 95 ? 14.738 34.907 51.093 0.50 7.83 74 GLU D CA 1
ATOM 5414 C CA B GLU D 1 95 ? 14.740 34.927 51.071 0.50 8.11 74 GLU D CA 1
ATOM 5415 C C . GLU D 1 95 ? 13.313 34.424 50.896 1.00 7.05 74 GLU D C 1
ATOM 5416 O O . GLU D 1 95 ? 12.456 34.776 51.642 1.00 6.64 74 GLU D O 1
ATOM 5427 N N . VAL D 1 96 ? 13.105 33.590 49.879 1.00 6.32 75 VAL D N 1
ATOM 5428 C CA . VAL D 1 96 ? 11.803 32.995 49.609 1.00 5.19 75 VAL D CA 1
ATOM 5429 C C . VAL D 1 96 ? 11.466 31.928 50.662 1.00 5.24 75 VAL D C 1
ATOM 5430 O O . VAL D 1 96 ? 10.353 31.888 51.181 1.00 5.62 75 VAL D O 1
ATOM 5434 N N . LYS D 1 97 ? 12.409 31.055 50.963 1.00 5.43 76 LYS D N 1
ATOM 5435 C CA . LYS D 1 97 ? 12.222 30.097 52.071 1.00 5.11 76 LYS D CA 1
ATOM 5436 C C . LYS D 1 97 ? 11.903 30.816 53.404 1.00 5.94 76 LYS D C 1
ATOM 5437 O O . LYS D 1 97 ? 11.008 30.402 54.147 1.00 7.05 76 LYS D O 1
ATOM 5443 N N . ALA D 1 98 ? 12.631 31.885 53.683 1.00 5.44 77 ALA D N 1
ATOM 5444 C CA . ALA D 1 98 ? 12.400 32.715 54.889 1.00 6.42 77 ALA D CA 1
ATOM 5445 C C . ALA D 1 98 ? 10.987 33.319 54.889 1.00 6.29 77 ALA D C 1
ATOM 5446 O O . ALA D 1 98 ? 10.316 33.350 55.930 1.00 6.29 77 ALA D O 1
ATOM 5448 N N . TYR D 1 99 ? 10.560 33.859 53.735 1.00 6.10 78 TYR D N 1
ATOM 5449 C CA . TYR D 1 99 ? 9.231 34.463 53.630 1.00 6.82 78 TYR D CA 1
ATOM 5450 C C . TYR D 1 99 ? 8.091 33.444 53.862 1.00 5.93 78 TYR D C 1
ATOM 5451 O O . TYR D 1 99 ? 7.141 33.718 54.604 1.00 5.61 78 TYR D O 1
ATOM 5460 N N . GLU D 1 100 ? 8.193 32.281 53.228 1.00 5.71 79 GLU D N 1
ATOM 5461 C CA . GLU D 1 100 ? 7.234 31.194 53.416 1.00 5.45 79 GLU D CA 1
ATOM 5462 C C . GLU D 1 100 ? 7.178 30.771 54.883 1.00 5.20 79 GLU D C 1
ATOM 5463 O O . GLU D 1 100 ? 6.103 30.529 55.442 1.00 5.44 79 GLU D O 1
ATOM 5469 N N . THR D 1 101 ? 8.348 30.731 55.523 1.00 5.33 80 THR D N 1
ATOM 5470 C CA . THR D 1 101 ? 8.465 30.436 56.955 1.00 6.42 80 THR D CA 1
ATOM 5471 C C . THR D 1 101 ? 7.745 31.501 57.805 1.00 6.54 80 THR D C 1
ATOM 5472 O O . THR D 1 101 ? 6.923 31.158 58.663 1.00 5.86 80 THR D O 1
ATOM 5476 N N . LYS D 1 102 ? 8.012 32.784 57.527 1.00 6.51 81 LYS D N 1
ATOM 5477 C CA . LYS D 1 102 ? 7.381 33.891 58.264 1.00 6.71 81 LYS D CA 1
ATOM 5478 C C . LYS D 1 102 ? 5.864 33.772 58.177 1.00 6.16 81 LYS D C 1
ATOM 5479 O O . LYS D 1 102 ? 5.164 33.872 59.193 1.00 6.51 81 LYS D O 1
ATOM 5485 N N . VAL D 1 103 ? 5.358 33.521 56.981 1.00 5.08 82 VAL D N 1
ATOM 5486 C CA . VAL D 1 103 ? 3.922 33.465 56.773 1.00 6.18 82 VAL D CA 1
ATOM 5487 C C . VAL D 1 103 ? 3.328 32.235 57.502 1.00 6.08 82 VAL D C 1
ATOM 5488 O O . VAL D 1 103 ? 2.294 32.343 58.183 1.00 5.45 82 VAL D O 1
ATOM 5492 N N . ALA D 1 104 ? 3.999 31.089 57.385 1.00 5.51 83 ALA D N 1
ATOM 5493 C CA . ALA D 1 104 ? 3.532 29.879 58.034 1.00 5.73 83 ALA D CA 1
ATOM 5494 C C . ALA D 1 104 ? 3.472 30.048 59.548 1.00 5.86 83 ALA D C 1
ATOM 5495 O O . ALA D 1 104 ? 2.488 29.669 60.177 1.00 5.21 83 ALA D O 1
ATOM 5497 N N . VAL D 1 105 ? 4.502 30.643 60.140 1.00 6.29 84 VAL D N 1
ATOM 5498 C CA . VAL D 1 105 ? 4.482 30.838 61.618 1.00 6.85 84 VAL D CA 1
ATOM 5499 C C . VAL D 1 105 ? 3.385 31.841 62.044 1.00 7.39 84 VAL D C 1
ATOM 5500 O O . VAL D 1 105 ? 2.642 31.621 63.046 1.00 7.84 84 VAL D O 1
ATOM 5504 N N . GLU D 1 106 ? 3.264 32.935 61.299 1.00 7.12 85 GLU D N 1
ATOM 5505 C CA . GLU D 1 106 ? 2.185 33.924 61.506 1.00 7.20 85 GLU D CA 1
ATOM 5506 C C . GLU D 1 106 ? 0.830 33.213 61.514 1.00 6.83 85 GLU D C 1
ATOM 5507 O O . GLU D 1 106 ? -0.032 33.532 62.332 1.00 6.36 85 GLU D O 1
ATOM 5513 N N . GLN D 1 107 ? 0.665 32.255 60.606 1.00 5.92 86 GLN D N 1
ATOM 5514 C CA . GLN D 1 107 ? -0.641 31.592 60.399 1.00 6.17 86 GLN D CA 1
ATOM 5515 C C . GLN D 1 107 ? -0.880 30.413 61.347 1.00 6.09 86 GLN D C 1
ATOM 5516 O O . GLN D 1 107 ? -1.957 29.808 61.331 1.00 5.73 86 GLN D O 1
ATOM 5522 N N . GLY D 1 108 ? 0.113 30.100 62.174 1.00 6.22 87 GLY D N 1
ATOM 5523 C CA . GLY D 1 108 ? -0.043 29.131 63.242 1.00 6.47 87 GLY D CA 1
ATOM 5524 C C . GLY D 1 108 ? 0.871 27.937 63.285 1.00 7.09 87 GLY D C 1
ATOM 5525 O O . GLY D 1 108 ? 0.677 27.060 64.148 1.00 6.77 87 GLY D O 1
ATOM 5526 N N . ALA D 1 109 ? 1.851 27.872 62.371 1.00 6.27 88 ALA D N 1
ATOM 5527 C CA . ALA D 1 109 ? 2.773 26.756 62.375 1.00 6.37 88 ALA D CA 1
ATOM 5528 C C . ALA D 1 109 ? 3.658 26.836 63.620 1.00 6.83 88 ALA D C 1
ATOM 5529 O O . ALA D 1 109 ? 4.170 27.927 63.978 1.00 6.90 88 ALA D O 1
ATOM 5531 N N . GLU D 1 110 ? 3.803 25.697 64.296 1.00 6.99 89 GLU D N 1
ATOM 5532 C CA . GLU D 1 110 ? 4.685 25.570 65.460 1.00 7.34 89 GLU D CA 1
ATOM 5533 C C . GLU D 1 110 ? 6.036 24.882 65.168 1.00 7.02 89 GLU D C 1
ATOM 5534 O O . GLU D 1 110 ? 6.940 24.957 65.973 1.00 7.30 89 GLU D O 1
ATOM 5540 N N . GLU D 1 111 ? 6.149 24.233 64.013 1.00 6.14 90 GLU D N 1
ATOM 5541 C CA . GLU D 1 111 ? 7.400 23.632 63.525 1.00 6.18 90 GLU D CA 1
ATOM 5542 C C . GLU D 1 111 ? 7.415 23.814 62.019 1.00 6.60 90 GLU D C 1
ATOM 5543 O O . GLU D 1 111 ? 6.361 23.781 61.387 1.00 7.09 90 GLU D O 1
ATOM 5549 N N . VAL D 1 112 ? 8.605 23.987 61.450 1.00 6.44 91 VAL D N 1
ATOM 5550 C CA . VAL D 1 112 ? 8.739 24.065 60.006 1.00 8.11 91 VAL D CA 1
ATOM 5551 C C . VAL D 1 112 ? 9.853 23.110 59.584 1.00 9.28 91 VAL D C 1
ATOM 5552 O O . VAL D 1 112 ? 10.887 23.042 60.271 1.00 9.18 91 VAL D O 1
ATOM 5556 N N . ASP D 1 113 ? 9.626 22.365 58.487 1.00 9.22 92 ASP D N 1
ATOM 5557 C CA . ASP D 1 113 ? 10.589 21.393 57.966 1.00 9.51 92 ASP D CA 1
ATOM 5558 C C . ASP D 1 113 ? 11.052 21.879 56.597 1.00 7.71 92 ASP D C 1
ATOM 5559 O O . ASP D 1 113 ? 10.302 21.757 55.631 1.00 7.72 92 ASP D O 1
ATOM 5564 N N . MET D 1 114 ? 12.262 22.461 56.507 1.00 7.63 93 MET D N 1
ATOM 5565 C CA . MET D 1 114 ? 12.741 23.033 55.245 1.00 7.33 93 MET D CA 1
ATOM 5566 C C . MET D 1 114 ? 13.546 22.014 54.443 1.00 7.63 93 MET D C 1
ATOM 5567 O O . MET D 1 114 ? 14.114 21.088 55.021 1.00 7.96 93 MET D O 1
ATOM 5572 N N . VAL D 1 115 ? 13.591 22.165 53.124 1.00 5.78 94 VAL D N 1
ATOM 5573 C CA . VAL D 1 115 ? 14.485 21.350 52.306 1.00 5.53 94 VAL D CA 1
ATOM 5574 C C . VAL D 1 115 ? 15.739 22.157 51.968 1.00 5.60 94 VAL D C 1
ATOM 5575 O O . VAL D 1 115 ? 15.653 23.302 51.579 1.00 4.52 94 VAL D O 1
ATOM 5579 N N . ILE D 1 116 ? 16.901 21.528 52.084 1.00 5.09 95 ILE D N 1
ATOM 5580 C CA . ILE D 1 116 ? 18.122 22.178 51.684 1.00 5.95 95 ILE D CA 1
ATOM 5581 C C . ILE D 1 116 ? 18.181 22.475 50.175 1.00 6.11 95 ILE D C 1
ATOM 5582 O O . ILE D 1 116 ? 17.532 21.810 49.362 1.00 6.04 95 ILE D O 1
ATOM 5587 N N . ASN D 1 117 ? 19.042 23.431 49.836 1.00 6.27 96 ASN D N 1
ATOM 5588 C CA . ASN D 1 117 ? 19.442 23.702 48.458 1.00 6.69 96 ASN D CA 1
ATOM 5589 C C . ASN D 1 117 ? 20.556 22.715 48.047 1.00 7.38 96 ASN D C 1
ATOM 5590 O O . ASN D 1 117 ? 21.748 22.922 48.338 1.00 6.75 96 ASN D O 1
ATOM 5595 N N . ILE D 1 118 ? 20.174 21.646 47.371 1.00 6.21 97 ILE D N 1
ATOM 5596 C CA . ILE D 1 118 ? 21.122 20.565 47.046 1.00 6.93 97 ILE D CA 1
ATOM 5597 C C . ILE D 1 118 ? 22.187 21.037 46.077 1.00 6.46 97 ILE D C 1
ATOM 5598 O O . ILE D 1 118 ? 23.348 20.617 46.155 1.00 6.24 97 ILE D O 1
ATOM 5603 N N . GLY D 1 119 ? 21.820 21.959 45.178 1.00 6.03 98 GLY D N 1
ATOM 5604 C CA . GLY D 1 119 ? 22.802 22.572 44.300 1.00 6.56 98 GLY D CA 1
ATOM 5605 C C . GLY D 1 119 ? 23.969 23.204 45.044 1.00 5.91 98 GLY D C 1
ATOM 5606 O O . GLY D 1 119 ? 25.141 23.098 44.604 1.00 6.08 98 GLY D O 1
ATOM 5607 N N . MET D 1 120 ? 23.685 23.847 46.185 1.00 5.96 99 MET D N 1
ATOM 5608 C CA . MET D 1 120 ? 24.762 24.409 46.990 1.00 6.48 99 MET D CA 1
ATOM 5609 C C . MET D 1 120 ? 25.699 23.329 47.507 1.00 6.42 99 MET D C 1
ATOM 5610 O O . MET D 1 120 ?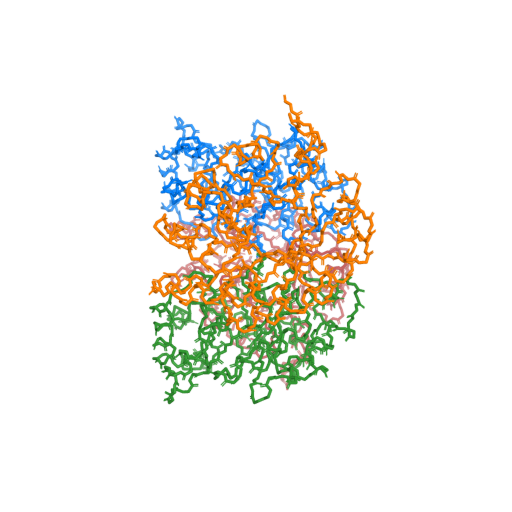 26.924 23.514 47.506 1.00 5.99 99 MET D O 1
ATOM 5615 N N . VAL D 1 121 ? 25.112 22.210 47.947 1.00 6.67 100 VAL D N 1
ATOM 5616 C CA . VAL D 1 121 ? 25.887 21.057 48.441 1.00 6.30 100 VAL D CA 1
ATOM 5617 C C . VAL D 1 121 ? 26.816 20.506 47.383 1.00 7.36 100 VAL D C 1
ATOM 5618 O O . VAL D 1 121 ? 28.022 20.306 47.645 1.00 6.58 100 VAL D O 1
ATOM 5622 N N . LYS D 1 122 ? 26.299 20.313 46.168 1.00 7.24 101 LYS D N 1
ATOM 5623 C CA . LYS D 1 122 ? 27.101 19.792 45.049 1.00 7.51 101 LYS D CA 1
ATOM 5624 C C . LYS D 1 122 ? 28.199 20.764 44.573 1.00 7.80 101 LYS D C 1
ATOM 5625 O O . LYS D 1 122 ? 29.268 20.337 44.125 1.00 8.07 101 LYS D O 1
ATOM 5631 N N . ALA D 1 123 ? 27.956 22.057 44.767 1.00 7.28 102 ALA D N 1
ATOM 5632 C CA . ALA D 1 123 ? 28.970 23.078 44.534 1.00 7.08 102 ALA D CA 1
ATOM 5633 C C . ALA D 1 123 ? 29.955 23.247 45.702 1.00 6.76 102 ALA D C 1
ATOM 5634 O O . ALA D 1 123 ? 30.885 24.038 45.622 1.00 6.91 102 ALA D O 1
ATOM 5636 N N . LYS D 1 124 ? 29.742 22.497 46.778 1.00 6.57 103 LYS D N 1
ATOM 5637 C CA . LYS D 1 124 ? 30.561 22.547 47.995 1.00 6.88 103 LYS D CA 1
ATOM 5638 C C . LYS D 1 124 ? 30.524 23.916 48.651 1.00 6.72 103 LYS D C 1
ATOM 5639 O O . LYS D 1 124 ? 31.436 24.278 49.356 1.00 7.20 103 LYS D O 1
ATOM 5645 N N . LYS D 1 125 ? 29.417 24.638 48.434 1.00 7.03 104 LYS D N 1
ATOM 5646 C CA . LYS D 1 125 ? 29.208 25.971 48.995 1.00 7.66 104 LYS D CA 1
ATOM 5647 C C . LYS D 1 125 ? 28.529 25.785 50.346 1.00 7.62 104 LYS D C 1
ATOM 5648 O O . LYS D 1 125 ? 27.382 26.184 50.548 1.00 8.43 104 LYS D O 1
ATOM 5654 N N . TYR D 1 126 ? 29.266 25.170 51.274 1.00 7.58 105 TYR D N 1
ATOM 5655 C CA . TYR D 1 126 ? 28.706 24.859 52.574 1.00 7.37 105 TYR D CA 1
ATOM 5656 C C . TYR D 1 126 ? 28.424 26.074 53.461 1.00 7.66 105 TYR D C 1
ATOM 5657 O O . TYR D 1 126 ? 27.500 26.031 54.286 1.00 6.98 105 TYR D O 1
ATOM 5666 N N . ASP D 1 127 ? 29.202 27.136 53.310 1.00 8.67 106 ASP D N 1
ATOM 5667 C CA . ASP D 1 127 ? 28.864 28.399 54.005 1.00 9.13 106 ASP D CA 1
ATOM 5668 C C . ASP D 1 127 ? 27.487 28.926 53.528 1.00 9.41 106 ASP D C 1
ATOM 5669 O O . ASP D 1 127 ? 26.682 29.395 54.337 1.00 9.06 106 ASP D O 1
ATOM 5674 N N . ASP D 1 128 ? 27.187 28.780 52.225 1.00 8.51 107 ASP D N 1
ATOM 5675 C CA . ASP D 1 128 ? 25.902 29.149 51.687 1.00 7.79 107 ASP D CA 1
ATOM 5676 C C . ASP D 1 128 ? 24.789 28.203 52.194 1.00 7.17 107 ASP D C 1
ATOM 5677 O O . ASP D 1 128 ? 23.705 28.665 52.508 1.00 7.05 107 ASP D O 1
ATOM 5682 N N . VAL D 1 129 ? 25.046 26.901 52.282 1.00 6.12 108 VAL D N 1
ATOM 5683 C CA . VAL D 1 129 ? 24.083 25.955 52.885 1.00 6.52 108 VAL D CA 1
ATOM 5684 C C . VAL D 1 129 ? 23.731 26.408 54.303 1.00 6.14 108 VAL D C 1
ATOM 5685 O O . VAL D 1 129 ? 22.545 26.464 54.673 1.00 6.95 108 VAL D O 1
ATOM 5689 N N . GLU D 1 130 ? 24.750 26.762 55.092 1.00 5.98 109 GLU D N 1
ATOM 5690 C CA . GLU D 1 130 ? 24.517 27.223 56.457 1.00 7.71 109 GLU D CA 1
ATOM 5691 C C . GLU D 1 130 ? 23.688 28.515 56.484 1.00 8.08 109 GLU D C 1
ATOM 5692 O O . GLU D 1 130 ? 22.759 28.652 57.278 1.00 7.85 109 GLU D O 1
ATOM 5698 N N . LYS D 1 131 ? 24.002 29.442 55.589 1.00 8.41 110 LYS D N 1
ATOM 5699 C CA . LYS D 1 131 ? 23.253 30.691 55.504 1.00 8.87 110 LYS D CA 1
ATOM 5700 C C . LYS D 1 131 ? 21.788 30.471 55.097 1.00 7.73 110 LYS D C 1
ATOM 5701 O O . LYS D 1 131 ? 20.906 31.176 55.578 1.00 7.78 110 LYS D O 1
ATOM 5707 N N . ASP D 1 132 ? 21.550 29.497 54.197 1.00 7.42 111 ASP D N 1
ATOM 5708 C CA . ASP D 1 132 ? 20.198 29.133 53.749 1.00 6.72 111 ASP D CA 1
ATOM 5709 C C . ASP D 1 132 ? 19.377 28.613 54.945 1.00 7.50 111 ASP D C 1
ATOM 5710 O O . ASP D 1 132 ? 18.245 29.041 55.180 1.00 6.21 111 ASP D O 1
ATOM 5715 N N . VAL D 1 133 ? 19.958 27.692 55.707 1.00 6.65 112 VAL D N 1
ATOM 5716 C CA . VAL D 1 133 ? 19.296 27.200 56.933 1.00 6.06 112 VAL D CA 1
ATOM 5717 C C . VAL D 1 133 ? 19.084 28.326 57.940 1.00 6.56 112 VAL D C 1
ATOM 5718 O O . VAL D 1 133 ? 18.005 28.460 58.535 1.00 5.76 112 VAL D O 1
ATOM 5722 N N . LYS D 1 134 ? 20.112 29.138 58.157 1.00 6.10 113 LYS D N 1
ATOM 5723 C CA . LYS D 1 134 ? 20.032 30.231 59.115 1.00 6.98 113 LYS D CA 1
ATOM 5724 C C . LYS D 1 134 ? 18.917 31.227 58.751 1.00 7.41 113 LYS D C 1
ATOM 5725 O O . LYS D 1 134 ? 18.257 31.751 59.640 1.00 7.76 113 LYS D O 1
ATOM 5731 N N . ALA D 1 135 ? 18.675 31.441 57.458 1.00 6.49 114 ALA D N 1
ATOM 5732 C CA . ALA D 1 135 ? 17.580 32.335 57.030 1.00 7.13 114 ALA D CA 1
ATOM 5733 C C . ALA D 1 135 ? 16.202 31.818 57.519 1.00 7.22 114 ALA D C 1
ATOM 5734 O O . ALA D 1 135 ? 15.347 32.603 57.964 1.00 6.67 114 ALA D O 1
ATOM 5736 N N . VAL D 1 136 ? 16.015 30.504 57.441 1.00 6.80 115 VAL D N 1
ATOM 5737 C CA . VAL D 1 136 ? 14.782 29.874 57.895 1.00 6.34 115 VAL D CA 1
ATOM 5738 C C . VAL D 1 136 ? 14.744 29.872 59.408 1.00 6.53 115 VAL D C 1
ATOM 5739 O O . VAL D 1 136 ? 13.695 30.184 59.993 1.00 6.82 115 VAL D O 1
ATOM 5743 N N . VAL D 1 137 ? 15.861 29.525 60.045 1.00 7.00 116 VAL D N 1
ATOM 5744 C CA . VAL D 1 137 ? 15.942 29.571 61.517 1.00 8.55 116 VAL D CA 1
ATOM 5745 C C . VAL D 1 137 ? 15.546 30.943 62.046 1.00 8.79 116 VAL D C 1
ATOM 5746 O O . VAL D 1 137 ? 14.740 31.046 62.983 1.00 8.12 116 VAL D O 1
ATOM 5750 N N . ASP D 1 138 ? 16.109 31.992 61.456 1.00 8.72 117 ASP D N 1
ATOM 5751 C CA . ASP D 1 138 ? 15.765 33.363 61.838 1.00 9.67 117 ASP D CA 1
ATOM 5752 C C . ASP D 1 138 ? 14.268 33.661 61.707 1.00 9.45 117 ASP D C 1
ATOM 5753 O O . ASP D 1 138 ? 13.651 34.201 62.637 1.00 9.83 117 ASP D O 1
ATOM 5758 N N . ALA D 1 139 ? 13.690 33.289 60.565 1.00 8.60 118 ALA D N 1
ATOM 5759 C CA . ALA D 1 139 ? 12.282 33.534 60.288 1.00 8.50 118 ALA D CA 1
ATOM 5760 C C . ALA D 1 139 ? 11.353 32.698 61.149 1.00 8.35 118 ALA D C 1
ATOM 5761 O O . ALA D 1 139 ? 10.206 33.079 61.344 1.00 8.82 118 ALA D O 1
ATOM 5763 N N . SER D 1 140 ? 11.825 31.555 61.639 1.00 8.47 119 SER D N 1
ATOM 5764 C CA . SER D 1 140 ? 10.957 30.661 62.399 1.00 6.36 119 SER D CA 1
ATOM 5765 C C . SER D 1 140 ? 10.485 31.209 63.742 1.00 7.67 119 SER D C 1
ATOM 5766 O O . SER D 1 140 ? 9.444 30.799 64.238 1.00 6.33 119 SER D O 1
ATOM 5769 N N . GLY D 1 141 ? 11.259 32.094 64.346 1.00 7.70 120 GLY D N 1
ATOM 5770 C CA . GLY D 1 141 ? 10.863 32.639 65.638 1.00 10.18 120 GLY D CA 1
ATOM 5771 C C . GLY D 1 141 ? 10.753 31.550 66.681 1.00 10.25 120 GLY D C 1
ATOM 5772 O O . GLY D 1 141 ? 11.661 30.739 66.841 1.00 12.24 120 GLY D O 1
ATOM 5773 N N . LYS D 1 142 ? 9.630 31.515 67.371 1.00 11.67 121 LYS D N 1
ATOM 5774 C CA . LYS D 1 142 ? 9.364 30.522 68.394 1.00 12.38 121 LYS D CA 1
ATOM 5775 C C . LYS D 1 142 ? 9.077 29.117 67.834 1.00 11.95 121 LYS D C 1
ATOM 5776 O O . LYS D 1 142 ? 9.076 28.139 68.605 1.00 13.02 121 LYS D O 1
ATOM 5778 N N . ALA D 1 143 ? 8.844 29.000 66.529 1.00 9.63 122 ALA D N 1
ATOM 5779 C CA . ALA D 1 143 ? 8.617 27.691 65.916 1.00 9.69 122 ALA D CA 1
ATOM 5780 C C . ALA D 1 143 ? 9.949 26.949 65.834 1.00 9.15 122 ALA D C 1
ATOM 5781 O O . ALA D 1 143 ? 11.009 27.563 65.600 1.00 9.64 122 ALA D O 1
ATOM 5783 N N . LEU D 1 144 ? 9.899 25.626 66.003 1.00 9.63 123 LEU D N 1
ATOM 5784 C CA . LEU D 1 144 ? 11.066 24.773 65.863 1.00 9.55 123 LEU D CA 1
ATOM 5785 C C . LEU D 1 144 ? 11.371 24.585 64.373 1.00 8.38 123 LEU D C 1
ATOM 5786 O O . LEU D 1 144 ? 10.452 24.541 63.538 1.00 7.46 123 LEU D O 1
ATOM 5791 N N . THR D 1 145 ? 12.655 24.489 64.033 1.00 7.33 124 THR D N 1
ATOM 5792 C CA . THR D 1 145 ? 13.102 24.240 62.654 1.00 7.18 124 THR D CA 1
ATOM 5793 C C . THR D 1 145 ? 13.692 22.831 62.483 1.00 7.09 124 THR D C 1
ATOM 5794 O O . THR D 1 145 ? 14.605 22.433 63.232 1.00 6.46 124 THR D O 1
ATOM 5798 N N . LYS D 1 146 ? 13.210 22.114 61.470 1.00 6.10 125 LYS D N 1
ATOM 5799 C CA . LYS D 1 146 ? 13.794 20.851 61.038 1.00 6.56 125 LYS D CA 1
ATOM 5800 C C . LYS D 1 146 ? 14.332 21.035 59.639 1.00 7.06 125 LYS D C 1
ATOM 5801 O O . LYS D 1 146 ? 13.744 21.742 58.820 1.00 8.06 125 LYS D O 1
ATOM 5807 N N . VAL D 1 147 ? 15.466 20.415 59.362 1.00 5.36 126 VAL D N 1
ATOM 5808 C CA . VAL D 1 147 ? 16.064 20.552 58.034 1.00 5.10 126 VAL D CA 1
ATOM 5809 C C . VAL D 1 147 ? 16.143 19.175 57.355 1.00 5.64 126 VAL D C 1
ATOM 5810 O O . VAL D 1 147 ? 16.872 18.266 57.811 1.00 5.90 126 VAL D O 1
ATOM 5814 N N . ILE D 1 148 ? 15.452 19.078 56.220 1.00 5.96 127 ILE D N 1
ATOM 5815 C CA . ILE D 1 148 ? 15.439 17.858 55.397 1.00 6.06 127 ILE D CA 1
ATOM 5816 C C . ILE D 1 148 ? 16.661 17.892 54.500 1.00 6.76 127 ILE D C 1
ATOM 5817 O O . ILE D 1 148 ? 16.791 18.792 53.666 1.00 7.35 127 ILE D O 1
ATOM 5822 N N . ILE D 1 149 ? 17.539 16.924 54.677 1.00 6.92 128 ILE D N 1
ATOM 5823 C CA . ILE D 1 149 ? 18.776 16.872 53.917 1.00 6.17 128 ILE D CA 1
ATOM 5824 C C . ILE D 1 149 ? 18.633 16.037 52.640 1.00 6.25 128 ILE D C 1
ATOM 5825 O O . ILE D 1 149 ? 19.536 16.073 51.806 1.00 7.28 128 ILE D O 1
ATOM 5830 N N . GLU D 1 150 ? 17.511 15.305 52.504 1.00 5.10 129 GLU D N 1
ATOM 5831 C CA . GLU D 1 150 ? 17.230 14.454 51.355 1.00 5.79 129 GLU D CA 1
ATOM 5832 C C . GLU D 1 150 ? 18.389 13.481 51.029 1.00 6.29 129 GLU D C 1
ATOM 5833 O O . GLU D 1 150 ? 19.057 13.549 49.979 1.00 6.60 129 GLU D O 1
ATOM 5839 N N . CYS D 1 151 ? 18.598 12.579 51.973 1.00 5.91 130 CYS D N 1
ATOM 5840 C CA . CYS D 1 151 ? 19.672 11.590 51.935 1.00 6.71 130 CYS D CA 1
ATOM 5841 C C . CYS D 1 151 ? 19.835 10.852 50.609 1.00 6.56 130 CYS D C 1
ATOM 5842 O O . CYS D 1 151 ? 20.963 10.593 50.210 1.00 7.74 130 CYS D O 1
ATOM 5845 N N . CYS D 1 152 ? 18.740 10.497 49.941 1.00 7.39 131 CYS D N 1
ATOM 5846 C CA . CYS D 1 152 ? 18.796 9.781 48.652 1.00 6.59 131 CYS D CA 1
ATOM 5847 C C . CYS D 1 152 ? 19.614 10.442 47.567 1.00 7.48 131 CYS D C 1
ATOM 5848 O O . CYS D 1 152 ? 20.151 9.736 46.691 1.00 8.56 131 CYS D O 1
ATOM 5851 N N . TYR D 1 153 ? 19.805 11.763 47.651 1.00 6.87 132 TYR D N 1
ATOM 5852 C CA . TYR D 1 153 ? 20.587 12.482 46.662 1.00 7.07 132 TYR D CA 1
ATOM 5853 C C . TYR D 1 153 ? 21.987 12.882 47.128 1.00 7.57 132 TYR D C 1
ATOM 5854 O O . TYR D 1 153 ? 22.727 13.515 46.388 1.00 8.93 132 TYR D O 1
ATOM 5863 N N . LEU D 1 154 ? 22.338 12.524 48.350 1.00 7.52 133 LEU D N 1
ATOM 5864 C CA . LEU D 1 154 ? 23.622 12.905 48.944 1.00 6.92 133 LEU D CA 1
ATOM 5865 C C . LEU D 1 154 ? 24.576 11.750 49.123 1.00 7.96 133 LEU D C 1
ATOM 5866 O O . LEU D 1 154 ? 24.167 10.617 49.349 1.00 8.38 133 LEU D O 1
ATOM 5871 N N . THR D 1 155 ? 25.871 12.036 49.038 1.00 7.36 134 THR D N 1
ATOM 5872 C CA . THR D 1 155 ? 26.869 11.079 49.491 1.00 8.33 134 THR D CA 1
ATOM 5873 C C . THR D 1 155 ? 26.952 11.109 51.029 1.00 8.75 134 THR D C 1
ATOM 5874 O O . THR D 1 155 ? 26.432 12.012 51.688 1.00 8.07 134 THR D O 1
ATOM 5878 N N . ASN D 1 156 ? 27.643 10.136 51.609 1.00 9.61 135 ASN D N 1
ATOM 5879 C CA . ASN D 1 156 ? 27.730 10.104 53.053 1.00 9.01 135 ASN D CA 1
ATOM 5880 C C . ASN D 1 156 ? 28.498 11.325 53.587 1.00 9.96 135 ASN D C 1
ATOM 5881 O O . ASN D 1 156 ? 28.151 11.879 54.640 1.00 8.91 135 ASN D O 1
ATOM 5886 N N . GLU D 1 157 ? 29.559 11.723 52.883 1.00 9.92 136 GLU D N 1
ATOM 5887 C CA . GLU D 1 157 ? 30.321 12.930 53.240 1.00 11.48 136 GLU D CA 1
ATOM 5888 C C . GLU D 1 157 ? 29.430 14.161 53.266 1.00 10.06 136 GLU D C 1
ATOM 5889 O O . GLU D 1 157 ? 29.529 14.991 54.174 1.00 8.20 136 GLU D O 1
ATOM 5895 N N . GLU D 1 158 ? 28.546 14.263 52.272 1.00 10.04 137 GLU D N 1
ATOM 5896 C CA . GLU D 1 158 ? 27.640 15.399 52.162 1.00 8.11 137 GLU D CA 1
ATOM 5897 C C . GLU D 1 158 ? 26.613 15.355 53.303 1.00 8.07 137 GLU D C 1
ATOM 5898 O O . GLU D 1 158 ? 26.321 16.393 53.904 1.00 8.40 137 GLU D O 1
ATOM 5904 N N . LYS D 1 159 ? 26.076 14.165 53.610 1.00 8.12 138 LYS D N 1
ATOM 5905 C CA . LYS D 1 159 ? 25.141 14.011 54.765 1.00 7.64 138 LYS D CA 1
ATOM 5906 C C . LYS D 1 159 ? 25.750 14.540 56.053 1.00 8.12 138 LYS D C 1
ATOM 5907 O O . LYS D 1 159 ? 25.122 15.338 56.759 1.00 7.42 138 LYS D O 1
ATOM 5913 N N . VAL D 1 160 ? 26.985 14.109 56.328 1.00 8.19 139 VAL D N 1
ATOM 5914 C CA . VAL D 1 160 ? 27.702 14.563 57.524 1.00 8.52 139 VAL D CA 1
ATOM 5915 C C . VAL D 1 160 ? 27.897 16.068 57.559 1.00 8.42 139 VAL D C 1
ATOM 5916 O O . VAL D 1 160 ? 27.578 16.700 58.552 1.00 8.47 139 VAL D O 1
ATOM 5920 N N . GLU D 1 161 ? 28.428 16.658 56.476 1.00 8.15 140 GLU D N 1
ATOM 5921 C CA . GLU D 1 161 ? 28.743 18.091 56.476 1.00 8.27 140 GLU D CA 1
ATOM 5922 C C . GLU D 1 161 ? 27.462 18.924 56.557 1.00 7.51 140 GLU D C 1
ATOM 5923 O O . GLU D 1 161 ? 27.405 19.900 57.298 1.00 7.98 140 GLU D O 1
ATOM 5929 N N . VAL D 1 162 ? 26.416 18.519 55.847 1.00 6.63 141 VAL D N 1
ATOM 5930 C CA . VAL D 1 162 ? 25.129 19.223 55.940 1.00 6.22 141 VAL D CA 1
ATOM 5931 C C . VAL D 1 162 ? 24.607 19.217 57.382 1.00 5.78 141 VAL D C 1
ATOM 5932 O O . VAL D 1 162 ? 24.206 20.268 57.898 1.00 6.91 141 VAL D O 1
ATOM 5936 N N . CYS D 1 163 ? 24.623 18.060 58.039 1.00 6.44 142 CYS D N 1
ATOM 5937 C CA . CYS D 1 163 ? 24.187 17.997 59.429 1.00 6.81 142 CYS D CA 1
ATOM 5938 C C . CYS D 1 163 ? 24.984 18.959 60.336 1.00 7.26 142 CYS D C 1
ATOM 5939 O O . CYS D 1 163 ? 24.412 19.641 61.183 1.00 8.01 142 CYS D O 1
ATOM 5942 N N . LYS D 1 164 ? 26.295 19.041 60.138 1.00 7.21 143 LYS D N 1
ATOM 5943 C CA . LYS D 1 164 ? 27.100 19.978 60.923 1.00 7.89 143 LYS D CA 1
ATOM 5944 C C . LYS D 1 164 ? 26.674 21.431 60.723 1.00 7.17 143 LYS D C 1
ATOM 5945 O O . LYS D 1 164 ? 26.598 22.214 61.682 1.00 7.19 143 LYS D O 1
ATOM 5951 N N . ARG D 1 165 ? 26.415 21.794 59.476 1.00 7.31 144 ARG D N 1
ATOM 5952 C CA . ARG D 1 165 ? 25.957 23.137 59.150 1.00 7.09 144 ARG D CA 1
ATOM 5953 C C . ARG D 1 165 ? 24.573 23.459 59.724 1.00 7.37 144 ARG D C 1
ATOM 5954 O O . ARG D 1 165 ? 24.342 24.586 60.136 1.00 6.82 144 ARG D O 1
ATOM 5962 N N . CYS D 1 166 ? 23.677 22.468 59.770 1.00 7.12 145 CYS D N 1
ATOM 5963 C CA . CYS D 1 166 ? 22.382 22.643 60.396 1.00 7.55 145 CYS D CA 1
ATOM 5964 C C . CYS D 1 166 ? 22.531 22.963 61.893 1.00 8.02 145 CYS D C 1
ATOM 5965 O O . CYS D 1 166 ? 21.865 23.873 62.429 1.00 8.40 145 CYS D O 1
ATOM 5968 N N . VAL D 1 167 ? 23.404 22.232 62.583 1.00 8.29 146 VAL D N 1
ATOM 5969 C CA . VAL D 1 167 ? 23.694 22.529 63.996 1.00 9.01 146 VAL D CA 1
ATOM 5970 C C . VAL D 1 167 ? 24.291 23.936 64.136 1.00 9.56 146 VAL D C 1
ATOM 5971 O O . VAL D 1 167 ? 23.860 24.730 64.997 1.00 10.73 146 VAL D O 1
ATOM 5975 N N . ALA D 1 168 ? 25.236 24.270 63.265 1.00 9.24 147 ALA D N 1
ATOM 5976 C CA . ALA D 1 168 ? 25.871 25.596 63.292 1.00 9.93 147 ALA D CA 1
ATOM 5977 C C . ALA D 1 168 ? 24.863 26.740 63.094 1.00 9.56 147 ALA D C 1
ATOM 5978 O O . ALA D 1 168 ? 25.000 27.806 63.725 1.00 9.02 147 ALA D O 1
ATOM 5980 N N . ALA D 1 169 ? 23.840 26.498 62.271 1.00 9.25 148 ALA D N 1
ATOM 5981 C CA . ALA D 1 169 ? 22.793 27.489 61.956 1.00 9.38 148 ALA D CA 1
ATOM 5982 C C . ALA D 1 169 ? 21.720 27.578 63.038 1.00 9.75 148 ALA D C 1
ATOM 5983 O O . ALA D 1 169 ? 20.909 28.487 63.010 1.00 11.22 148 ALA D O 1
ATOM 5985 N N . GLY D 1 170 ? 21.704 26.622 63.960 1.00 9.81 149 GLY D N 1
ATOM 5986 C CA . GLY D 1 170 ? 20.741 26.626 65.067 1.00 10.57 149 GLY D CA 1
ATOM 5987 C C . GLY D 1 170 ? 19.468 25.801 64.884 1.00 9.73 149 GLY D C 1
ATOM 5988 O O . GLY D 1 170 ? 18.527 25.974 65.663 1.00 11.30 149 GLY D O 1
ATOM 5989 N N . ALA D 1 171 ? 19.410 24.911 63.889 1.00 8.40 150 ALA D N 1
ATOM 5990 C CA . ALA D 1 171 ? 18.212 24.093 63.666 1.00 8.48 150 ALA D CA 1
ATOM 5991 C C . ALA D 1 171 ? 18.108 23.062 64.794 1.00 8.16 150 ALA D C 1
ATOM 5992 O O . ALA D 1 171 ? 19.126 22.459 65.169 1.00 8.14 150 ALA D O 1
ATOM 5994 N N . GLU D 1 172 ? 16.884 22.829 65.283 1.00 7.51 151 GLU D N 1
ATOM 5995 C CA . GLU D 1 172 ? 16.668 21.841 66.334 1.00 7.43 151 GLU D CA 1
ATOM 5996 C C . GLU D 1 172 ? 16.765 20.390 65.815 1.00 7.45 151 GLU D C 1
ATOM 5997 O O . GLU D 1 172 ? 17.148 19.482 66.554 1.00 6.97 151 GLU D O 1
ATOM 6003 N N . TYR D 1 173 ? 16.396 20.183 64.551 1.00 7.38 152 TYR D N 1
ATOM 6004 C CA . TYR D 1 173 ? 16.321 18.866 63.942 1.00 6.87 152 TYR D CA 1
ATOM 6005 C C . TYR D 1 173 ? 16.987 18.827 62.584 1.00 6.85 152 TYR D C 1
ATOM 6006 O O . TYR D 1 173 ? 16.932 19.813 61.814 1.00 5.93 152 TYR D O 1
ATOM 6015 N N . VAL D 1 174 ? 17.541 17.660 62.294 1.00 6.68 153 VAL D N 1
ATOM 6016 C CA . VAL D 1 174 ? 17.859 17.222 60.936 1.00 6.58 153 VAL D CA 1
ATOM 6017 C C . VAL D 1 174 ? 16.932 16.036 60.581 1.00 6.58 153 VAL D C 1
ATOM 6018 O O . VAL D 1 174 ? 16.539 15.259 61.444 1.00 7.15 153 VAL D O 1
ATOM 6022 N N . LYS D 1 175 ? 16.572 15.926 59.305 1.00 7.16 154 LYS D N 1
ATOM 6023 C CA . LYS D 1 175 ? 15.510 15.059 58.841 1.00 6.14 154 LYS D CA 1
ATOM 6024 C C . LYS D 1 175 ? 15.977 14.342 57.590 1.00 6.38 154 LYS D C 1
ATOM 6025 O O . LYS D 1 175 ? 16.593 14.935 56.706 1.00 6.96 154 LYS D O 1
ATOM 6031 N N . THR D 1 176 ? 15.680 13.044 57.510 1.00 5.45 155 THR D N 1
ATOM 6032 C CA . THR D 1 176 ? 16.281 12.220 56.450 1.00 5.13 155 THR D CA 1
ATOM 6033 C C . THR D 1 176 ? 15.850 12.606 55.033 1.00 5.30 155 THR D C 1
ATOM 6034 O O . THR D 1 176 ? 16.676 12.634 54.145 1.00 7.01 155 THR D O 1
ATOM 6038 N N . SER D 1 177 ? 14.552 12.852 54.835 1.00 5.65 156 SER D N 1
ATOM 6039 C CA . SER D 1 177 ? 13.935 12.754 53.490 1.00 5.29 156 SER D CA 1
ATOM 6040 C C . SER D 1 177 ? 12.646 13.519 53.371 1.00 5.64 156 SER D C 1
ATOM 6041 O O . SER D 1 177 ? 11.965 13.755 54.371 1.00 7.59 156 SER D O 1
ATOM 6044 N N . THR D 1 178 ? 12.264 13.837 52.131 1.00 5.65 157 THR D N 1
ATOM 6045 C CA . THR D 1 178 ? 10.984 14.482 51.852 1.00 6.34 157 THR D CA 1
ATOM 6046 C C . THR D 1 178 ? 9.852 13.461 51.701 1.00 6.93 157 THR D C 1
ATOM 6047 O O . THR D 1 178 ? 8.678 13.793 51.860 1.00 8.86 157 THR D O 1
ATOM 6051 N N . GLY D 1 179 ? 10.207 12.221 51.357 1.00 8.03 158 GLY D N 1
ATOM 6052 C CA . GLY D 1 179 ? 9.214 11.216 50.959 1.00 9.12 158 GLY D CA 1
ATOM 6053 C C . GLY D 1 179 ? 8.858 11.294 49.480 1.00 9.53 158 GLY D C 1
ATOM 6054 O O . GLY D 1 179 ? 8.100 10.448 48.982 1.00 11.00 158 GLY D O 1
ATOM 6055 N N . PHE D 1 180 ? 9.368 12.316 48.782 1.00 9.05 159 PHE D N 1
ATOM 6056 C CA . PHE D 1 180 ? 9.070 12.545 47.370 1.00 9.69 159 PHE D CA 1
ATOM 6057 C C . PHE D 1 180 ? 10.254 12.185 46.477 1.00 10.19 159 PHE D C 1
ATOM 6058 O O . PHE D 1 180 ? 10.109 12.172 45.240 1.00 12.28 159 PHE D O 1
ATOM 6066 N N . GLY D 1 181 ? 11.417 11.892 47.075 1.00 9.34 160 GLY D N 1
ATOM 6067 C CA . GLY D 1 181 ? 12.615 11.552 46.271 1.00 8.71 160 GLY D CA 1
ATOM 6068 C C . GLY D 1 181 ? 12.640 10.068 45.920 1.00 9.00 160 GLY D C 1
ATOM 6069 O O . GLY D 1 181 ? 11.661 9.349 46.072 1.00 9.30 160 GLY D O 1
ATOM 6070 N N . THR D 1 182 ? 13.790 9.585 45.486 1.00 7.93 161 THR D N 1
ATOM 6071 C CA . THR D 1 182 ? 13.892 8.221 45.004 1.00 8.89 161 THR D CA 1
ATOM 6072 C C . THR D 1 182 ? 13.771 7.202 46.141 1.00 8.24 161 THR D C 1
ATOM 6073 O O . THR D 1 182 ? 13.219 6.140 45.946 1.00 9.19 161 THR D O 1
ATOM 6077 N N . HIS D 1 183 ? 14.306 7.520 47.311 1.00 7.31 162 HIS D N 1
ATOM 6078 C CA . HIS D 1 183 ? 14.023 6.709 48.492 1.00 6.61 162 HIS D CA 1
ATOM 6079 C C . HIS D 1 183 ? 14.011 7.538 49.770 1.00 6.60 162 HIS D C 1
ATOM 6080 O O . HIS D 1 183 ? 14.445 8.704 49.779 1.00 7.93 162 HIS D O 1
ATOM 6087 N N . GLY D 1 184 ? 13.498 6.934 50.843 1.00 7.19 163 GLY D N 1
ATOM 6088 C CA . GLY D 1 184 ? 13.316 7.658 52.114 1.00 6.93 163 GLY D CA 1
ATOM 6089 C C . GLY D 1 184 ? 14.271 7.246 53.216 1.00 7.00 163 GLY D C 1
ATOM 6090 O O . GLY D 1 184 ? 15.474 7.034 52.964 1.00 8.13 163 GLY D O 1
ATOM 6091 N N . ALA D 1 185 ? 13.745 7.106 54.441 1.00 6.60 164 ALA D N 1
ATOM 6092 C CA . ALA D 1 185 ? 14.580 6.828 55.615 1.00 6.83 164 ALA D CA 1
ATOM 6093 C C . ALA D 1 185 ? 15.225 5.452 55.551 1.00 7.22 164 ALA D C 1
ATOM 6094 O O . ALA D 1 185 ? 14.565 4.442 55.220 1.00 8.84 164 ALA D O 1
ATOM 6096 N N . THR D 1 186 ? 16.516 5.417 55.862 1.00 7.94 165 THR D N 1
ATOM 6097 C CA . THR D 1 186 ? 17.211 4.163 56.144 1.00 8.81 165 THR D CA 1
ATOM 6098 C C . THR D 1 186 ? 17.779 4.242 57.564 1.00 9.21 165 THR D C 1
ATOM 6099 O O . THR D 1 186 ? 18.191 5.310 58.027 1.00 7.95 165 THR D O 1
ATOM 6103 N N . PRO D 1 187 ? 17.809 3.100 58.269 1.00 10.02 166 PRO D N 1
ATOM 6104 C CA . PRO D 1 187 ? 18.386 3.085 59.606 1.00 9.62 166 PRO D CA 1
ATOM 6105 C C . PRO D 1 187 ? 19.854 3.522 59.626 1.00 9.07 166 PRO D C 1
ATOM 6106 O O . PRO D 1 187 ? 20.304 4.168 60.572 1.00 8.12 166 PRO D O 1
ATOM 6110 N N . GLU D 1 188 ? 20.590 3.178 58.575 1.00 9.46 167 GLU D N 1
ATOM 6111 C CA . GLU D 1 188 ? 22.004 3.545 58.455 1.00 10.11 167 GLU D CA 1
ATOM 6112 C C . GLU D 1 188 ? 22.168 5.073 58.371 1.00 8.83 167 GLU D C 1
ATOM 6113 O O . GLU D 1 188 ? 23.067 5.658 58.991 1.00 8.60 167 GLU D O 1
ATOM 6119 N N . ASP D 1 189 ? 21.285 5.715 57.603 1.00 9.13 168 ASP D N 1
ATOM 6120 C CA . ASP D 1 189 ? 21.301 7.179 57.512 1.00 7.65 168 ASP D CA 1
ATOM 6121 C C . ASP D 1 189 ? 20.944 7.843 58.849 1.00 7.36 168 ASP D C 1
ATOM 6122 O O . ASP D 1 189 ? 21.595 8.827 59.263 1.00 7.57 168 ASP D O 1
ATOM 6127 N N . VAL D 1 190 ? 19.908 7.335 59.499 1.00 7.40 169 VAL D N 1
ATOM 6128 C CA . VAL D 1 190 ? 19.515 7.831 60.835 1.00 7.07 169 VAL D CA 1
ATOM 6129 C C . VAL D 1 190 ? 20.706 7.765 61.792 1.00 7.05 169 VAL D C 1
ATOM 6130 O O . VAL D 1 190 ? 21.047 8.749 62.466 1.00 5.96 169 VAL D O 1
ATOM 6134 N N . LYS D 1 191 ? 21.376 6.624 61.816 1.00 8.00 170 LYS D N 1
ATOM 6135 C CA . LYS D 1 191 ? 22.508 6.425 62.691 1.00 9.01 170 LYS D CA 1
ATOM 6136 C C . LYS D 1 191 ? 23.649 7.375 62.328 1.00 7.86 170 LYS D C 1
ATOM 6137 O O . LYS D 1 191 ? 24.246 8.002 63.209 1.00 9.15 170 LYS D O 1
ATOM 6143 N N . LEU D 1 192 ? 23.958 7.500 61.039 1.00 7.06 171 LEU D N 1
ATOM 6144 C CA . LEU D 1 192 ? 25.028 8.428 60.632 1.00 8.04 171 LEU D CA 1
ATOM 6145 C C . LEU D 1 192 ? 24.692 9.865 61.064 1.00 7.98 171 LEU D C 1
ATOM 6146 O O . LEU D 1 192 ? 25.543 10.621 61.560 1.00 7.61 171 LEU D O 1
ATOM 6151 N N . MET D 1 193 ? 23.439 10.259 60.868 1.00 8.20 172 MET D N 1
ATOM 6152 C CA . MET D 1 193 ? 23.018 11.596 61.229 1.00 8.82 172 MET D CA 1
ATOM 6153 C C . MET D 1 193 ? 23.084 11.839 62.733 1.00 9.18 172 MET D C 1
ATOM 6154 O O . MET D 1 193 ? 23.573 12.873 63.182 1.00 8.80 172 MET D O 1
ATOM 6159 N N . LYS D 1 194 ? 22.592 10.892 63.509 1.00 9.46 173 LYS D N 1
ATOM 6160 C CA . LYS D 1 194 ? 22.622 11.038 64.959 1.00 9.47 173 LYS D CA 1
ATOM 6161 C C . LYS D 1 194 ? 24.037 10.993 65.517 1.00 10.48 173 LYS D C 1
ATOM 6162 O O . LYS D 1 194 ? 24.369 11.757 66.414 1.00 11.18 173 LYS D O 1
ATOM 6168 N N . ASP D 1 195 ? 24.881 10.129 64.970 1.00 10.58 174 ASP D N 1
ATOM 6169 C CA . ASP D 1 195 ? 26.294 10.135 65.365 1.00 11.75 174 ASP D CA 1
ATOM 6170 C C . ASP D 1 195 ? 26.973 11.487 65.079 1.00 11.18 174 ASP D C 1
ATOM 6171 O O . ASP D 1 195 ? 27.842 11.920 65.824 1.00 11.51 174 ASP D O 1
ATOM 6176 N N . THR D 1 196 ? 26.560 12.160 64.010 1.00 10.13 175 THR D N 1
ATOM 6177 C CA . THR D 1 196 ? 27.133 13.453 63.637 1.00 10.04 175 THR D CA 1
ATOM 6178 C C . THR D 1 196 ? 26.683 14.578 64.577 1.00 10.66 175 THR D C 1
ATOM 6179 O O . THR D 1 196 ? 27.514 15.373 65.036 1.00 10.97 175 THR D O 1
ATOM 6183 N N . VAL D 1 197 ? 25.377 14.637 64.887 1.00 9.69 176 VAL D N 1
ATOM 6184 C CA . VAL D 1 197 ? 24.847 15.755 65.670 1.00 10.00 176 VAL D CA 1
ATOM 6185 C C . VAL D 1 197 ? 24.916 15.514 67.179 1.00 10.28 176 VAL D C 1
ATOM 6186 O O . VAL D 1 197 ? 24.867 16.459 67.953 1.00 11.11 176 VAL D O 1
ATOM 6190 N N . GLY D 1 198 ? 25.040 14.255 67.576 1.00 11.14 177 GLY D N 1
ATOM 6191 C CA . GLY D 1 198 ? 24.979 13.870 68.984 1.00 12.04 177 GLY D CA 1
ATOM 6192 C C . GLY D 1 198 ? 23.737 14.415 69.663 1.00 12.54 177 GLY D C 1
ATOM 6193 O O . GLY D 1 198 ? 22.618 14.299 69.135 1.00 11.89 177 GLY D O 1
ATOM 6194 N N . ASP D 1 199 ? 23.930 15.042 70.820 1.00 13.48 178 ASP D N 1
ATOM 6195 C CA A ASP D 1 199 ? 22.812 15.638 71.559 0.60 14.11 178 ASP D CA 1
ATOM 6196 C CA B ASP D 1 199 ? 22.827 15.645 71.570 0.40 13.76 178 ASP D CA 1
ATOM 6197 C C . ASP D 1 199 ? 22.599 17.103 71.196 1.00 13.67 178 ASP D C 1
ATOM 6198 O O . ASP D 1 199 ? 21.741 17.766 71.791 1.00 14.81 178 ASP D O 1
ATOM 6207 N N . LYS D 1 200 ? 23.357 17.607 70.211 1.00 13.12 179 LYS D N 1
ATOM 6208 C CA . LYS D 1 200 ? 23.225 19.006 69.782 1.00 12.27 179 LYS D CA 1
ATOM 6209 C C . LYS D 1 200 ? 22.012 19.256 68.899 1.00 11.69 179 LYS D C 1
ATOM 6210 O O . LYS D 1 200 ? 21.615 20.396 68.719 1.00 11.77 179 LYS D O 1
ATOM 6212 N N . ALA D 1 201 ? 21.450 18.201 68.306 1.00 10.55 180 ALA D N 1
ATOM 6213 C CA . ALA D 1 201 ? 20.229 18.303 67.518 1.00 9.40 180 ALA D CA 1
ATOM 6214 C C . ALA D 1 201 ? 19.545 16.947 67.598 1.00 8.75 180 ALA D C 1
ATOM 6215 O O . ALA D 1 201 ? 20.144 15.969 68.067 1.00 8.60 180 ALA D O 1
ATOM 6217 N N . LEU D 1 202 ? 18.284 16.910 67.207 1.00 7.32 181 LEU D N 1
ATOM 6218 C CA . LEU D 1 202 ? 17.520 15.679 67.136 1.00 6.79 181 LEU D CA 1
ATOM 6219 C C . LEU D 1 202 ? 17.351 15.239 65.676 1.00 7.02 181 LEU D C 1
ATOM 6220 O O . LEU D 1 202 ? 17.546 16.031 64.742 1.00 7.48 181 LEU D O 1
ATOM 6225 N N . VAL D 1 203 ? 17.011 13.961 65.490 1.00 6.94 182 VAL D N 1
ATOM 6226 C CA . VAL D 1 203 ? 16.854 13.376 64.177 1.00 6.47 182 VAL D CA 1
ATOM 6227 C C . VAL D 1 203 ? 15.398 12.956 63.911 1.00 7.00 182 VAL D C 1
ATOM 6228 O O . VAL D 1 203 ? 14.775 12.276 64.712 1.00 6.89 182 VAL D O 1
ATOM 6232 N N . LYS D 1 204 ? 14.894 13.329 62.750 1.00 6.54 183 LYS D N 1
ATOM 6233 C CA . LYS D 1 204 ? 13.594 12.882 62.302 1.00 6.58 183 LYS D CA 1
ATOM 6234 C C . LYS D 1 204 ? 13.787 11.971 61.112 1.00 6.12 183 LYS D C 1
ATOM 6235 O O . LYS D 1 204 ? 14.419 12.346 60.101 1.00 6.34 183 LYS D O 1
ATOM 6241 N N . ALA D 1 205 ? 13.238 10.765 61.228 1.00 5.64 184 ALA D N 1
ATOM 6242 C CA . ALA D 1 205 ? 13.226 9.795 60.104 1.00 4.87 184 ALA D CA 1
ATOM 6243 C C . ALA D 1 205 ? 11.891 9.898 59.404 1.00 4.85 184 ALA D C 1
ATOM 6244 O O . ALA D 1 205 ? 10.849 9.934 60.043 1.00 4.66 184 ALA D O 1
ATOM 6246 N N . ALA D 1 206 ? 11.915 9.995 58.076 1.00 5.91 185 ALA D N 1
ATOM 6247 C CA . ALA D 1 206 ? 10.692 10.151 57.273 1.00 6.36 185 ALA D CA 1
ATOM 6248 C C . ALA D 1 206 ? 10.844 9.501 55.906 1.00 6.16 185 ALA D C 1
ATOM 6249 O O . ALA D 1 206 ? 11.936 9.466 55.334 1.00 5.93 185 ALA D O 1
ATOM 6251 N N . GLY D 1 207 ? 9.729 9.014 55.379 1.00 6.31 186 GLY D N 1
ATOM 6252 C CA . GLY D 1 207 ? 9.688 8.440 54.057 1.00 7.49 186 GLY D CA 1
ATOM 6253 C C . GLY D 1 207 ? 9.758 6.924 54.123 1.00 7.51 186 GLY D C 1
ATOM 6254 O O . GLY D 1 207 ? 10.780 6.396 54.490 1.00 8.41 186 GLY D O 1
ATOM 6255 N N . GLY D 1 208 ? 8.661 6.265 53.750 1.00 8.10 187 GLY D N 1
ATOM 6256 C CA . GLY D 1 208 ? 8.616 4.807 53.638 1.00 7.76 187 GLY D CA 1
ATOM 6257 C C . GLY D 1 208 ? 8.499 4.069 54.950 1.00 8.31 187 GLY D C 1
ATOM 6258 O O . GLY D 1 208 ? 8.701 2.836 54.995 1.00 8.64 187 GLY D O 1
ATOM 6259 N N . ILE D 1 209 ? 8.131 4.791 56.009 1.00 7.09 188 ILE D N 1
ATOM 6260 C CA . ILE D 1 209 ? 7.982 4.181 57.326 1.00 6.38 188 ILE D CA 1
ATOM 6261 C C . ILE D 1 209 ? 6.497 3.777 57.484 1.00 6.93 188 ILE D C 1
ATOM 6262 O O . ILE D 1 209 ? 5.605 4.639 57.622 1.00 7.46 188 ILE D O 1
ATOM 6267 N N . ARG D 1 210 ? 6.240 2.463 57.407 1.00 7.59 189 ARG D N 1
ATOM 6268 C CA . ARG D 1 210 ? 4.871 1.928 57.237 1.00 8.93 189 ARG D CA 1
ATOM 6269 C C . ARG D 1 210 ? 4.327 1.107 58.419 1.00 8.12 189 ARG D C 1
ATOM 6270 O O . ARG D 1 210 ? 3.107 0.936 58.544 1.00 9.66 189 ARG D O 1
ATOM 6278 N N . THR D 1 211 ? 5.221 0.604 59.259 1.00 7.59 190 THR D N 1
ATOM 6279 C CA . THR D 1 211 ? 4.899 -0.345 60.315 1.00 7.69 190 THR D CA 1
ATOM 6280 C C . THR D 1 211 ? 5.548 -0.014 61.652 1.00 6.90 190 THR D C 1
ATOM 6281 O O . THR D 1 211 ? 6.530 0.712 61.714 1.00 5.36 190 THR D O 1
ATOM 6285 N N . PHE D 1 212 ? 5.002 -0.584 62.726 1.00 6.79 191 PHE D N 1
ATOM 6286 C CA . PHE D 1 212 ? 5.609 -0.507 64.039 1.00 6.39 191 PHE D CA 1
ATOM 6287 C C . PHE D 1 212 ? 7.089 -0.939 64.018 1.00 6.38 191 PHE D C 1
ATOM 6288 O O . PHE D 1 212 ? 7.938 -0.279 64.593 1.00 6.71 191 PHE D O 1
ATOM 6296 N N . ASP D 1 213 ? 7.411 -2.057 63.373 1.00 7.29 192 ASP D N 1
ATOM 6297 C CA . ASP D 1 213 ? 8.799 -2.529 63.374 1.00 7.15 192 ASP D CA 1
ATOM 6298 C C . ASP D 1 213 ? 9.719 -1.525 62.645 1.00 8.41 192 ASP D C 1
ATOM 6299 O O . ASP D 1 213 ? 10.850 -1.307 63.086 1.00 8.99 192 ASP D O 1
ATOM 6304 N N . ASP D 1 214 ? 9.227 -0.935 61.556 1.00 8.93 193 ASP D N 1
ATOM 6305 C CA . ASP D 1 214 ? 9.976 0.073 60.761 1.00 10.06 193 ASP D CA 1
ATOM 6306 C C . ASP D 1 214 ? 10.283 1.260 61.692 1.00 8.03 193 ASP D C 1
ATOM 6307 O O . ASP D 1 214 ? 11.432 1.726 61.794 1.00 8.26 193 ASP D O 1
ATOM 6312 N N . ALA D 1 215 ? 9.247 1.752 62.379 1.00 7.42 194 ALA D N 1
ATOM 6313 C CA . ALA D 1 215 ? 9.405 2.903 63.271 1.00 6.94 194 ALA D CA 1
ATOM 6314 C C . ALA D 1 215 ? 10.428 2.594 64.368 1.00 7.52 194 ALA D C 1
ATOM 6315 O O . ALA D 1 215 ? 11.295 3.403 64.682 1.00 7.50 194 ALA D O 1
ATOM 6317 N N . MET D 1 216 ? 10.314 1.416 64.972 1.00 8.10 195 MET D N 1
ATOM 6318 C CA . MET D 1 216 ? 11.262 1.039 66.025 1.00 8.23 195 MET D CA 1
ATOM 6319 C C . MET D 1 216 ? 12.711 0.960 65.541 1.00 8.33 195 MET D C 1
ATOM 6320 O O . MET D 1 216 ? 13.612 1.356 66.269 1.00 9.68 195 MET D O 1
ATOM 6325 N N . LYS D 1 217 ? 12.941 0.459 64.324 1.00 8.48 196 LYS D N 1
ATOM 6326 C CA . LYS D 1 217 ? 14.287 0.381 63.784 1.00 8.66 196 LYS D CA 1
ATOM 6327 C C . LYS D 1 217 ? 14.870 1.787 63.691 1.00 8.57 196 LYS D C 1
ATOM 6328 O O . LYS D 1 217 ? 16.044 2.022 64.017 1.00 9.28 196 LYS D O 1
ATOM 6330 N N . MET D 1 218 ? 14.044 2.731 63.272 1.00 7.71 197 MET D N 1
ATOM 6331 C CA . MET D 1 218 ? 14.509 4.145 63.189 1.00 7.30 197 MET D CA 1
ATOM 6332 C C . MET D 1 218 ? 14.784 4.729 64.584 1.00 6.58 197 MET D C 1
ATOM 6333 O O . MET D 1 218 ? 15.804 5.360 64.808 1.00 5.95 197 MET D O 1
ATOM 6338 N N . ILE D 1 219 ? 13.860 4.534 65.507 1.00 6.19 198 ILE D N 1
ATOM 6339 C CA . ILE D 1 219 ? 14.026 5.004 66.879 1.00 7.07 198 ILE D CA 1
ATOM 6340 C C . ILE D 1 219 ? 15.274 4.393 67.540 1.00 7.83 198 ILE D C 1
ATOM 6341 O O . ILE D 1 219 ? 16.055 5.103 68.193 1.00 8.00 198 ILE D O 1
ATOM 6346 N N . ASN D 1 220 ? 15.491 3.091 67.329 1.00 7.57 199 ASN D N 1
ATOM 6347 C CA . ASN D 1 220 ? 16.667 2.413 67.862 1.00 8.80 199 ASN D CA 1
ATOM 6348 C C . ASN D 1 220 ? 18.005 2.893 67.258 1.00 9.30 199 ASN D C 1
ATOM 6349 O O . ASN D 1 220 ? 19.065 2.704 67.860 1.00 10.12 199 ASN D O 1
ATOM 6354 N N . ASN D 1 221 ? 17.949 3.530 66.100 1.00 8.33 200 ASN D N 1
ATOM 6355 C CA . ASN D 1 221 ? 19.131 4.155 65.494 1.00 9.00 200 ASN D CA 1
ATOM 6356 C C . ASN D 1 221 ? 19.299 5.657 65.759 1.00 9.07 200 ASN D C 1
ATOM 6357 O O . ASN D 1 221 ? 20.259 6.278 65.282 1.00 9.48 200 ASN D O 1
ATOM 6362 N N . GLY D 1 222 ? 18.417 6.226 66.578 1.00 8.69 201 GLY D N 1
ATOM 6363 C CA . GLY D 1 222 ? 18.587 7.596 67.032 1.00 8.69 201 GLY D CA 1
ATOM 6364 C C . GLY D 1 222 ? 17.494 8.573 66.658 1.00 7.64 201 GLY D C 1
ATOM 6365 O O . GLY D 1 222 ? 17.602 9.723 67.024 1.00 8.47 201 GLY D O 1
ATOM 6366 N N . ALA D 1 223 ? 16.405 8.129 66.030 1.00 6.76 202 ALA D N 1
ATOM 6367 C CA . ALA D 1 223 ? 15.311 9.068 65.662 1.00 5.97 202 ALA D CA 1
ATOM 6368 C C . ALA D 1 223 ? 14.482 9.476 66.872 1.00 7.01 202 ALA D C 1
ATOM 6369 O O . ALA D 1 223 ? 14.079 8.612 67.679 1.00 6.90 202 ALA D O 1
ATOM 6371 N N . SER D 1 224 ? 14.232 10.779 66.999 1.00 6.90 203 SER D N 1
ATOM 6372 C CA . SER D 1 224 ? 13.376 11.312 68.038 1.00 7.12 203 SER D CA 1
ATOM 6373 C C . SER D 1 224 ? 11.979 11.639 67.492 1.00 7.12 203 SER D C 1
ATOM 6374 O O . SER D 1 224 ? 11.072 11.933 68.246 1.00 6.61 203 SER D O 1
ATOM 6377 N N . ARG D 1 225 ? 11.825 11.596 66.169 1.00 7.07 204 ARG D N 1
ATOM 6378 C CA . ARG D 1 225 ? 10.549 11.876 65.529 1.00 6.48 204 ARG D CA 1
ATOM 6379 C C . ARG D 1 225 ? 10.466 11.023 64.268 1.00 6.77 204 ARG D C 1
ATOM 6380 O O . ARG D 1 225 ? 11.501 10.669 63.674 1.00 6.51 204 ARG D O 1
ATOM 6388 N N . ILE D 1 226 ? 9.242 10.676 63.904 1.00 6.59 205 ILE D N 1
ATOM 6389 C CA . ILE D 1 226 ? 8.938 9.798 62.754 1.00 7.82 205 ILE D CA 1
ATOM 6390 C C . ILE D 1 226 ? 7.936 10.512 61.889 1.00 7.94 205 ILE D C 1
ATOM 6391 O O . ILE D 1 226 ? 6.836 10.822 62.374 1.00 9.70 205 ILE D O 1
ATOM 6396 N N . GLY D 1 227 ? 8.270 10.755 60.620 1.00 7.32 206 GLY D N 1
ATOM 6397 C CA . GLY D 1 227 ? 7.325 11.335 59.663 1.00 7.64 206 GLY D CA 1
ATOM 6398 C C . GLY D 1 227 ? 6.680 10.194 58.897 1.00 6.72 206 GLY D C 1
ATOM 6399 O O . GLY D 1 227 ? 7.375 9.354 58.376 1.00 7.20 206 GLY D O 1
ATOM 6400 N N . ALA D 1 228 ? 5.354 10.148 58.868 1.00 7.19 207 ALA D N 1
ATOM 6401 C CA . ALA D 1 228 ? 4.648 9.055 58.209 1.00 7.74 207 ALA D CA 1
ATOM 6402 C C . ALA D 1 228 ? 3.231 9.476 57.870 1.00 8.44 207 ALA D C 1
ATOM 6403 O O . ALA D 1 228 ? 2.635 10.274 58.598 1.00 9.41 207 ALA D O 1
ATOM 6405 N N . SER D 1 229 ? 2.686 8.892 56.816 1.00 9.04 208 SER D N 1
ATOM 6406 C CA . SER D 1 229 ? 1.244 8.914 56.573 1.00 9.18 208 SER D CA 1
ATOM 6407 C C . SER D 1 229 ? 0.524 7.756 57.286 1.00 9.19 208 SER D C 1
ATOM 6408 O O . SER D 1 229 ? -0.687 7.836 57.501 1.00 9.71 208 SER D O 1
ATOM 6411 N N . ALA D 1 230 ? 1.272 6.694 57.615 1.00 8.83 209 ALA D N 1
ATOM 6412 C CA . ALA D 1 230 ? 0.743 5.468 58.234 1.00 8.51 209 ALA D CA 1
ATOM 6413 C C . ALA D 1 230 ? 0.810 5.476 59.767 1.00 8.11 209 ALA D C 1
ATOM 6414 O O . ALA D 1 230 ? 0.916 4.426 60.383 1.00 9.08 209 ALA D O 1
ATOM 6416 N N . GLY D 1 231 ? 0.722 6.639 60.393 1.00 8.37 210 GLY D N 1
ATOM 6417 C CA . GLY D 1 231 ? 0.819 6.706 61.855 1.00 7.58 210 GLY D CA 1
ATOM 6418 C C . GLY D 1 231 ? -0.139 5.807 62.602 1.00 7.20 210 GLY D C 1
ATOM 6419 O O . GLY D 1 231 ? 0.213 5.252 63.650 1.00 7.04 210 GLY D O 1
ATOM 6420 N N . ILE D 1 232 ? -1.366 5.712 62.096 1.00 6.17 211 ILE D N 1
ATOM 6421 C CA . ILE D 1 232 ? -2.401 4.869 62.709 1.00 6.63 211 ILE D CA 1
ATOM 6422 C C . ILE D 1 232 ? -1.949 3.406 62.705 1.00 6.33 211 ILE D C 1
ATOM 6423 O O . ILE D 1 232 ? -2.017 2.740 63.757 1.00 6.26 211 ILE D O 1
ATOM 6428 N N . ALA D 1 233 ? -1.517 2.920 61.546 1.00 7.04 212 ALA D N 1
ATOM 6429 C CA . ALA D 1 233 ? -1.024 1.544 61.428 1.00 7.04 212 ALA D CA 1
ATOM 6430 C C . ALA D 1 233 ? 0.181 1.269 62.316 1.00 7.28 212 ALA D C 1
ATOM 6431 O O . ALA D 1 233 ? 0.274 0.192 62.950 1.00 6.58 212 ALA D O 1
ATOM 6433 N N . ILE D 1 234 ? 1.087 2.245 62.390 1.00 7.20 213 ILE D N 1
ATOM 6434 C CA . ILE D 1 234 ? 2.266 2.152 63.235 1.00 7.49 213 ILE D CA 1
ATOM 6435 C C . ILE D 1 234 ? 1.890 2.025 64.721 1.00 7.74 213 ILE D C 1
ATOM 6436 O O . ILE D 1 234 ? 2.337 1.110 65.435 1.00 6.17 213 ILE D O 1
ATOM 6441 N N . LEU D 1 235 ? 1.075 2.959 65.180 1.00 7.83 214 LEU D N 1
ATOM 6442 C CA . LEU D 1 235 ? 0.661 2.946 66.591 1.00 8.50 214 LEU D CA 1
ATOM 6443 C C . LEU D 1 235 ? -0.111 1.674 66.941 1.00 8.16 214 LEU D C 1
ATOM 6444 O O . LEU D 1 235 ? 0.086 1.110 68.024 1.00 8.62 214 LEU D O 1
ATOM 6449 N N . ASN D 1 236 ? -0.971 1.234 66.026 1.00 7.34 215 ASN D N 1
ATOM 6450 C CA . ASN D 1 236 ? -1.795 0.041 66.245 1.00 7.86 215 ASN D CA 1
ATOM 6451 C C . ASN D 1 236 ? -1.073 -1.304 66.049 1.00 7.55 215 ASN D C 1
ATOM 6452 O O . ASN D 1 236 ? -1.643 -2.354 66.365 1.00 7.27 215 ASN D O 1
ATOM 6457 N N . GLY D 1 237 ? 0.158 -1.261 65.533 1.00 6.55 216 GLY D N 1
ATOM 6458 C CA . GLY D 1 237 ? 1.006 -2.464 65.417 1.00 6.46 216 GLY D CA 1
ATOM 6459 C C . GLY D 1 237 ? 1.903 -2.746 66.614 1.00 6.62 216 GLY D C 1
ATOM 6460 O O . GLY D 1 237 ? 2.629 -3.741 66.601 1.00 7.94 216 GLY D O 1
ATOM 6461 N N . ILE D 1 238 ? 1.873 -1.893 67.658 1.00 5.93 217 ILE D N 1
ATOM 6462 C CA . ILE D 1 238 ? 2.665 -2.137 68.850 1.00 6.39 217 ILE D C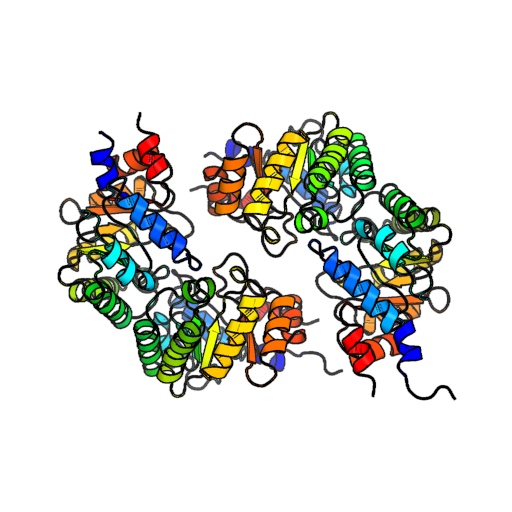A 1
ATOM 6463 C C . ILE D 1 238 ? 2.405 -3.528 69.437 1.00 6.67 217 ILE D C 1
ATOM 6464 O O . ILE D 1 238 ? 1.267 -3.941 69.593 1.00 6.43 217 ILE D O 1
ATOM 6469 N N . HIS D 1 239 ? 3.483 -4.227 69.765 1.00 7.85 218 HIS D N 1
ATOM 6470 C CA . HIS D 1 239 ? 3.394 -5.499 70.474 1.00 9.07 218 HIS D CA 1
ATOM 6471 C C . HIS D 1 239 ? 4.548 -5.612 71.441 1.00 10.13 218 HIS D C 1
ATOM 6472 O O . HIS D 1 239 ? 4.502 -6.532 72.277 1.00 10.60 218 HIS D O 1
#

B-factor: mean 13.52, std 7.34, range [3.82, 49.25]

CATH classification: 3.20.20.70

Solvent-accessible surface area: 32734 Å² total; per-residue (Å²): 97,85,112,74,75,0,1,93,50,0,0,4,26,38,13,133,10,48,6,26,40,122,91,0,106,124,12,3,63,30,0,34,123,72,130,0,12,0,0,0,0,6,6,31,36,0,60,30,0,27,139,67,7,80,91,46,57,6,100,2,0,0,1,0,11,24,6,16,1,12,10,21,34,81,5,0,21,74,16,0,37,12,2,42,147,58,28,5,80,5,0,0,0,0,0,5,2,4,43,0,58,35,162,102,30,94,46,1,44,136,1,0,95,25,0,28,91,28,3,58,218,7,42,0,0,0,0,0,3,2,23,54,14,75,91,146,24,21,35,47,0,0,110,46,0,49,67,5,42,5,82,6,0,6,0,0,9,47,84,22,55,35,11,15,20,33,87,10,0,104,49,0,40,93,36,8,31,146,69,5,72,0,0,0,8,16,61,7,145,68,16,19,38,0,32,65,11,22,75,24,21,5,37,24,0,5,9,89,28,0,47,60,0,5,96,30,58,148,103,79,96,71,74,0,0,92,50,0,0,5,24,39,14,92,12,46,6,26,41,123,91,0,100,50,11,3,72,58,0,35,125,66,129,0,12,0,0,0,0,6,6,33,37,0,58,28,0,31,127,63,7,79,94,45,55,8,93,3,0,0,2,0,11,23,5,15,1,12,10,16,26,75,4,0,21,74,16,0,35,10,2,41,146,57,27,5,76,6,0,0,0,0,0,4,1,4,42,0,64,34,158,103,23,93,56,1,45,146,1,0,95,25,0,29,91,29,4,59,214,6,43,0,0,0,0,0,3,2,24,51,15,74,92,146,25,20,38,50,0,0,116,50,0,51,66,4,40,5,80,7,0,7,0,0,10,51,84,7,61,47,16,16,37,34,126,8,0,98,50,1,48,90,38,8,33,147,64,5,71,0,0,0,7,16,44,7,76,67,16,75,47,0,54,114,14,31,125,26,18,5,39,24,0,5,10,90,23,0,45,60,0,2,96,31,59,173,183,88,101,35,80,49,83,71,0,2,94,47,0,0,4,25,32,13,136,11,44,6,27,38,121,91,0,107,123,13,4,65,36,0,28,117,75,113,0,12,0,0,0,0,7,6,30,34,0,59,30,0,29,130,60,9,79,92,43,64,7,92,2,0,0,1,0,11,22,5,16,1,11,10,16,29,74,4,0,22,75,15,0,33,10,1,38,151,57,27,5,72,4,0,0,0,0,0,5,2,5,42,0,62,38,165,105,30,97,50,1,47,142,1,0,92,25,0,29,92,27,4,60,114,5,40,0,0,0,0,0,3,2,24,54,14,76,91,152,22,19,36,48,0,0,110,48,0,52,65,5,40,5,82,6,0,6,0,0,10,48,90,21,54,34,11,16,18,32,92,9,0,108,50,2,40,96,36,8,32,144,69,4,71,0,1,0,7,15,61,7,142,65,15,18,38,0,31,62,12,22,70,28,19,5,38,23,0,5,9,88,31,0,60,61,0,21,135,29,60,144,122,140,66,92,37,65,118,81,70,0,2,100,49,0,0,4,24,36,13,85,10,46,6,24,44,121,90,0,103,124,11,2,65,38,0,36,140,48,127,0,12,0,0,0,0,6,6,30,36,0,59,35,0,28,130,62,7,81,91,47,63,8,98,0,0,0,2,0,11,21,5,15,1,12,10,16,28,73,4,0,22,48,17,0,95,1,2,41,113,56,25,5,75,6,0,0,0,0,0,5,2,5,37,1,60,34,160,104,30,91,54,2,44,140,1,0,94,24,0,30,92,28,4,58,115,8,40,0,0,0,0,0,3,3,24,52,14,75,92,150,24,20,37,47,0,1,111,48,0,50,66,5,41,5,79,6,0,8,0,0,10,48,86,7,62,46,16,17,40,45,124,9,0,110,51,1,48,94,37,9,33,143,64,4,71,0,0,0,7,14,42,6,69,65,18,94,47,0,39,37,13,25,116,42,21,5,37,23,0,5,9,91,25,0,50,59,0,3,84,32,43,176

Sequence (879 aa):
MDKATLAKYIDHTLLKADATEEQIRKLCSEAAEYKFASVCCVNPTWVPLCAELLKGTGVKVCCTVIGFPLGATPSEVKAYETKVAVEQGAEEVDMVINIGMVKAKKYDDVEKDVKAVVDASGKALTKVIIECCYLTNEEKVEVCKRCVAAGAEYVKTSTGFGTHGATPEDVKLMKDTVGDDKALVKAAGGIRTFDDAMKMINNGASRIGASAGIAILNGIHMDKATLAKYIDHTLLKADATEEQIRKLCSEAAEEYKFASVCCVNPTWVPLCAELLKGTGVKVCTVIGFPLGATPSEVKAYETKVAVEQGAEEVDMVINIGMVKAKKYDDVEKDVKAVVDASGKALTKVIIECCYLTNEEKVEVCKRCVAAGAEYVKTSTGFGTHGATPEDVKLMKDTVGDKALVKAAGGIRTFDDAMKMINNGASRIGASAGIAILNGIHPGSMDKATLAKYIDHTLLKADATEEQIRKLCSEAAEYKFASVCCVNPTWVPLCAELLKGTGVKVCTVIGFPLGATPSEVKAYETKVAVEQGAEEVDMVINIGMVKAKKYDDVEKDVKAVVDASGKALTKVIIECCYLTNEEKVEVCKRCVAAGAEYVKTSTGFGTHGATPEDVKLMKDTVGDKALVKAAGGIRTFDDAMKMINNGASRIGASAGIAILNGIHGPGSMDKATLAKYIDHTLLKADATEEQIRKLCSEAAEYKFASVCCVNPTWVPLCAELLKGTGVKVCTVIGFPLGATPSEEVKAYETKVAVEQGAEEVDMVINIGMVKAKKYDDVEKDVKAVVDASGKALTKVIIECCYLTNEEKVEVCKRCVAAGAEYVKTSTGFGTHGATPEDVKLMKDTVGDDKALVKAAGGIRTFDDAMKMINNGASRIGASAGIAILNGIH

Secondary structure (DSSP, 8-state):
--HHHHHTTEEEEE--TT--HHHHHHHHHHHHHHT-SEEEE-GGGHHHHHHHHTTSSPEEEEEESTTT--S-HHHHHHHHHHHHHTT-SEEEEEP-HHHHHTT-HHHHHHHHHHHHHHHTTSEEEEE--GGGS-HHHHHHHHHHHHHHT-SEEE---SSSS----HHHHHHHHHHHGGGSEEEEESS--SHHHHHHHHHTTEEEEEES-HHHHHHT--/--HHHHHTTEEEEE--TT--HHHHHHHHHHHHHHT-SEEEE-GGGHHHHHHHHTTSSPEEEEEESTTT--S-HHHHHHHHHHHHHHT-SEEEEE--HHHHHTT-HHHHHHHHHHHHHHHTTSEEEEE--GGGS-HHHHHHHHHHHHHHT-SEEE---SSSS----HHHHHHHHHHHTTSSEEEEESS--SHHHHHHHHHTTEEEEEES-HHHHHHT--/-----HHHHHTTEEEEE--TT--HHHHHHHHHHHHHHT-SEEEE-GGGHHHHHHHTTTSS-EEEEEESTTT--S-HHHHHHHHHHHHHTT-SEEEEEP-HHHHHTT-HHHHHHHHHHHHHHHTTSEEEEE--GGGS-HHHHHHHHHHHHHHT-SEEE---SSSS----HHHHHHHHHHHTTSSEEEEESS--SHHHHHHHHHTTEEEEEES-HHHHHHT--/---S--HHHHHTTEEEEE--TT--HHHHHHHHHHHHHHT-SEEEE-GGGHHHHHHHHTTSSPEEEEEESTTT--S-HHHHHHHHHHHHHTT-SEEEEEP-HHHHHTT-HHHHHHHHHHHHHHHTTSEEEEE--GGGS-HHHHHHHHHHHHHHT-SEEE---SSSS----HHHHHHHHHHHGGGSEEEEESS--SHHHHHHHHHTTEEEEEES-HHHHHHT--

Organism: Entamoeba histolytica (strain ATCC 30459 / HM-1:IMSS / ABRM) (NCBI:txid294381)

Radius of gyration: 28.6 Å; Cα contacts (8 Å, |Δi|>4): 2085; chains: 4; bounding box: 63×69×93 Å

Foldseek 3Di:
DAQLQLQQQEAQEDEDPPDDPVNVLVSLVVCLVSVHQEYEYALVCLLVSQVSCVPSNHFYEYEFCPDAQQDDLVRSLVSLLSSVVSGHQEYEYEFNVVCLVVVVLVVRLVSLLSNVVSNVNHAYEYADAQVPDDLVSLLSSLVSNLVSPHQEYEHRRLPDPFFFDLVSLLSSCVRCPNSHAYEGEHPQAELVSSCSNVVSGHSHYYDNNSVRRNVRDD/DAQLQLQQQEAAEDEDPPDDPVNVLVSLVVCLVSVHQEYEYALVCLLVSQVSCVPSNHFYEYEFCPDAQADDLLRSLVSLLSSVVSGHQAYEYEFNVVCLVVVVLVRSLVSLLSNVVSNVNHAYEYADAQVPDDLVSLLSSLVSNLVSPHQEYEHRRQPDPFFFDLVSLLSSCVRCPNSHAYEGEHPQAALVSSVSSVVSGHSHYYDNNSVRRNVRDD/DPADAQLNLQQQEAQEDEDPPDDPVNVLVSLVVCLVSVHQEYEYALVCLLVSQVSCVPRNHFYEYEFCPDAQQDDLLRSLVSLLSSVVSGHQAYEYEFNVVCLVVVVLVVRLVSLLSNVVSNVNHAYEYEDAQVPDDLVSLLSSLVSNLVSPHQYYEHRRQPDPFFFDLVSLLSSCVRCPNSHAYEGEHPQAELVSSVSNVVSGHSHYYDNNSVRNNVHRD/DPDADAQVNVLAQEAQEDEDPPDDPVNLLVSLVVCLVSVHQEYEYALVCQLVSQVSCVPSNYFYEYEFCPDAQQDDLLRSLVSLLSSVVSGHQEYEYEFNVVCLVVVVLVVSLVSLLSSVVSNVNHAYEYEDAQVVDDLVSLLSSLVSNLVSPHQEYEHRRLPDPFFFDLVSLLSSCVNCPNSHAYEGEHPQAALVSSVSSVVSGHSHYYDNNSVRNNVRGD

Nearest PDB structures (foldseek):
  3ngj-assembly1_B  TM=1.005E+00  e=9.703E-45  Entamoeba histolytica
  5dbu-assembly3_F  TM=9.889E-01  e=5.655E-29  Streptococcus suis GZ1
  3r12-assembly1_B  TM=9.858E-01  e=1.468E-28  Thermotoga maritima
  1ub3-assembly1_A  TM=9.877E-01  e=2.328E-26  Thermus thermophilus
  3oa3-assembly1_A  TM=9.719E-01  e=1.568E-25  Coccidioides immitis

InterPro domains:
  IPR002915 DeoC/FbaB/LacD aldolase [PF01791] (6-214)
  IPR002915 DeoC/FbaB/LacD aldolase [SM01133] (5-216)
  IPR011343 Deoxyribose-phosphate aldolase [PIRSF001357] (2-214)
  IPR011343 Deoxyribose-phosphate aldolase [PTHR10889] (3-216)
  IPR011343 Deoxyribose-phosphate aldolase [TIGR00126] (6-214)
  IPR011343 Deoxyribose-phosphate aldolase [cd00959] (6-208)
  IPR013785 Aldolase-type TIM barrel [G3DSA:3.20.20.70] (1-218)
  IPR028581 Deoxyribose-phosphate aldolase type I [MF_00114] (4-218)